Protein AF-0000000078524308 (afdb_homodimer)

Radius of gyration: 32.0 Å; Cα contacts (8 Å, |Δi|>4): 1973; chains: 2; bounding box: 71×102×77 Å

Solvent-accessible surface area (backbone atoms only — not comparable to full-atom values): 57549 Å² total; per-residue (Å²): 108,64,69,56,49,50,50,46,50,53,51,51,53,24,68,70,38,77,63,37,32,48,58,65,39,44,58,59,70,50,85,84,79,47,94,60,36,28,92,54,53,78,66,22,16,55,80,56,39,58,54,50,76,90,55,29,72,50,44,40,65,49,36,21,30,44,34,30,25,58,26,46,26,65,67,42,23,27,50,25,9,21,48,36,57,74,34,41,43,66,67,50,45,48,52,26,34,48,52,40,23,51,53,50,20,52,49,44,48,59,50,28,37,62,18,11,54,48,13,24,31,33,52,55,51,43,18,71,43,24,5,58,57,34,21,46,56,56,33,46,54,52,30,51,55,25,39,48,48,37,14,38,46,44,47,54,26,8,46,17,45,41,50,32,47,30,50,75,51,39,67,67,46,75,63,50,77,65,83,53,56,78,83,70,62,53,49,40,62,56,50,51,22,34,50,50,46,51,58,67,52,49,70,61,33,72,55,60,75,86,71,45,59,63,59,29,51,51,38,43,54,49,24,51,51,36,53,50,52,49,37,51,51,39,29,60,74,37,72,39,71,49,73,67,75,62,18,61,87,77,68,62,69,69,61,42,50,52,50,35,34,38,41,33,32,44,59,44,32,74,47,45,65,54,54,56,44,37,13,58,59,31,15,22,25,74,40,46,73,36,51,59,34,33,26,53,17,33,47,62,29,39,35,51,33,25,45,48,19,34,50,38,19,29,6,37,23,70,59,71,71,46,58,43,33,44,66,53,61,43,50,49,50,46,48,73,75,45,73,43,74,69,46,33,51,51,46,31,50,39,28,47,36,50,25,48,28,30,52,55,42,37,46,64,62,15,28,46,51,26,1,44,25,40,17,53,69,34,36,45,52,27,44,42,51,57,20,15,47,50,39,60,59,48,22,65,73,57,50,33,63,77,58,52,79,43,50,65,40,40,49,47,57,36,51,62,52,38,43,68,48,39,19,53,45,28,34,49,38,41,36,38,64,60,68,34,25,52,39,54,48,52,72,41,70,36,39,89,43,90,74,30,43,29,11,65,61,91,19,29,25,63,52,41,50,51,16,41,51,52,22,30,64,68,27,50,57,8,51,55,16,68,80,37,74,80,74,40,59,70,66,30,39,52,38,34,29,38,23,56,63,50,17,23,51,45,7,29,50,44,29,49,51,39,37,68,76,53,65,71,57,59,45,41,75,91,48,58,85,55,79,71,49,76,38,56,35,60,84,42,47,22,54,57,66,85,48,91,77,70,58,76,93,42,41,54,38,40,66,64,63,41,72,71,66,57,68,80,81,75,50,62,68,49,60,62,48,48,60,54,49,72,70,98,107,64,68,57,49,50,51,46,50,52,50,51,52,24,69,69,39,76,64,37,32,48,59,66,39,43,57,59,71,50,84,84,77,48,94,60,37,27,93,53,52,75,67,22,17,56,81,56,38,58,53,50,77,88,54,30,70,51,44,39,64,48,36,21,30,42,35,30,26,58,29,46,26,66,67,42,25,27,49,25,8,20,47,35,57,74,34,41,41,67,67,51,46,48,51,26,33,48,52,41,23,51,54,50,20,52,49,45,50,59,51,27,39,61,18,10,54,48,13,26,31,34,52,56,50,41,18,72,43,23,5,57,58,34,20,46,55,59,33,47,54,51,30,51,54,26,38,49,46,39,14,38,46,45,46,53,26,7,46,18,43,40,49,32,46,31,50,75,50,39,66,68,46,77,62,50,77,66,84,53,57,80,84,70,62,56,48,42,62,54,49,50,22,33,49,50,46,51,60,67,50,48,70,59,33,71,56,62,75,86,70,45,60,61,58,28,50,51,37,43,55,49,25,51,51,35,53,51,52,50,36,52,50,39,28,62,76,37,72,38,70,50,74,67,74,62,19,61,87,78,67,63,69,69,60,43,52,52,51,35,35,38,40,32,32,45,59,43,32,75,47,45,64,55,53,58,45,37,13,57,59,33,15,23,26,75,39,45,74,35,50,59,36,33,26,53,17,32,47,62,30,38,36,51,32,26,44,49,19,34,50,37,20,28,6,35,24,72,60,72,70,45,59,43,33,44,66,52,61,43,51,48,50,46,47,72,74,46,72,44,72,68,47,33,49,52,47,31,52,39,28,48,37,51,25,50,28,32,51,56,42,35,45,63,60,14,28,48,51,26,2,43,26,40,18,54,70,34,35,46,53,28,44,42,51,57,21,15,45,49,40,61,59,48,22,65,74,57,50,33,65,77,57,53,80,44,51,66,39,40,48,46,57,35,51,62,52,38,43,68,49,39,19,52,46,28,33,48,34,42,38,38,62,60,68,33,24,52,39,54,48,53,72,41,69,35,39,87,43,90,71,30,42,26,12,65,61,92,18,28,26,64,51,40,52,51,15,40,51,51,20,30,63,68,26,50,58,7,50,54,16,68,78,38,74,79,75,39,59,70,65,31,38,52,38,35,29,38,24,55,64,51,17,22,51,44,7,28,50,45,30,49,51,39,36,68,76,54,64,72,56,59,44,41,75,90,50,57,84,53,79,72,48,77,39,56,36,60,83,42,45,21,55,58,66,84,46,91,77,70,59,76,94,42,40,53,39,40,66,65,63,41,71,70,64,57,67,82,80,76,50,61,70,50,58,62,48,49,58,54,49,73,70,98

Nearest PDB structures (foldseek):
  4d1c-assembly1_A  TM=8.466E-01  e=1.097E-14  Microbacterium maritypicum
  3gi9-assembly1_C  TM=5.622E-01  e=1.984E-05  Methanocaldococcus jannaschii
  4dji-assembly3_A  TM=5.104E-01  e=4.255E-05  Escherichia coli K-12
  7nf6-assembly1_B  TM=5.155E-01  e=8.264E-04  Ovis aries
  6li9-assembly1_B  TM=4.811E-01  e=6.976E-04  Homo sapiens

InterPro domains:
  IPR001248 Purine-cytosine permease [PF02133] (51-502)
  IPR045225 Uracil/uridine/allantoin permease [PTHR30618] (36-526)

Secondary structure (DSSP, 8-state):
-HHHHHHHHHHHHHTSSHHHHHHHH-----TTT-TTB-SSGGG-BTTTSPPPGGG--B-HHHHHHHHHHHHSSHHHHHHHHHHHHTT--HHHHHHHHHHHHHHHHHHHHHHHHHHHHHT--HHHHTHHHH-TTHHHHHHHHHHHHHHHHHHHHHHHHHHHHHHHHHHHHTHHHHTPPP-S-GGGSS-HHHHHHHHHHHHHHGGGGGS-GGG-HHHHHHHHHHHHHHHHHHHHHHHHHTTS--TTTTS-TT--THHHHHHHHHHHHHHHHTTHHHHHTHHHHHTTBSSGGGGTHHHHHHHHHHHHHHHHHHHHHHHHHHHHSS--SSHHHHHHHHHHH--SHHHHHHHHHHHHHHHHHHHHHIIIIIIHHHHHHHHHH-TTT--HHHHHHHHHHHHHHT-GGGT-SSHHHHHHHHHHHHHHHHHHHHHHHHIIIIISTT---GGGGG--STTSTTTTBTTB-HHHHHHHHHHHHHHHHHHHHHHSTTSS-HHHHHHHHTHHHHHHHHHHHHHHHHHHHSPPP-S-GGGTTS--STTTTGGGTT--TTSS---GGGHHHHHS-------TTTSHHHHHHHHHHTT-/-HHHHHHHHHHHHHTSSHHHHHHHH-----TTT-TTB-SSGGG-BTTTSPPPGGG--B-HHHHHHHHHHHHSSHHHHHHHHHHHHTT--HHHHHHHHHHHHHHHHHHHHHHHHHHHHHT--HHHHTHHHH-TTHHHHHHHHHHHHHHHHHHHHHHHHHHHHHHHHHHHHTHHHHTPPP-S-GGGSS-HHHHHHHHHHHHHHGGGGGS-GGG-HHHHHHHHHHHHHHHHHHHHHHHHHTTS--TTTTS-TT--THHHHHHHHHHHHHHHHTTHHHHHTHHHHHTTBSSGGGGTHHHHHHHHHHHHHHHHHHHHHHHHHHHHSS--SSHHHHHHHHHHH--SHHHHHHHHHHHHHHHHHHHHHHIIIIIHHHHHHHHHH-TTT--HHHHHHHHHHHHHHT-GGGT-SSHHHHHHHHHHHHHHHHHHHHHHHHIIIIISTT---GGGGG--STTSTTTTBTTB-HHHHHHHHHHHHHHHHHHHHHHSTTSS-HHHHHHHHTHHHHHHHHHHHHHHHHHHHSPPP-S-GGGTTS--STTGGGGGTT--TTSS---GGGHHHHHS-------TTTSHHHHHHHHHHTT-

Sequence (1168 aa):
MSTVRQRFTVIKQAFSSPRALLESARIENNRETQDEAGLFGSWSNKDLDPSPPSQRVWTPWSFFAFQFSIAFSPTTYNVGASLYATGLNWWTILIASFIVSFLVGGLLWLNSRGAALYHLGYPTYVRLSAGIYGSLVFIFLRGVVAILYMGIQSLYASYFVNVMLRCVFGHNWTELPNYLPESAGITSGKMISFLIIWLLQFPFAFVHPSKMSTVFMVKSVIAPIGLIATMIWTVVSSHGVDFQGLGPSNVSGAVLGWSFMKAINSIVSNVIPPLVNSPDLTRYAKCPRDTLPLPIGIILSKPLVVFLGMVITAAGYKQFGEAYWNMWDLYSSILDHYWGPGTRTVVFLGAGIQAFATIATNLTSNSIPVGCDLAGLFPRYITIVRGQVLCFLLAWVVVPWKLTYSASSFLTFLNSYLCFMCPIVAMMIVDYWIARKGNIHVPSLYNAKPGTPYFYTGGFNLRAFAAWFGAIALVIPGVSGALNPGSVADAAVKIYNMGFLISTAFAALVYYICCRIWPVQIYPTELRAKDASWEAMRYTEGFFPEDEIVPDYLQETVIEGITVKPSKGSLEEETMDMQKEAMFMSTVRQRFTVIKQAFSSPRALLESARIENNRETQDEAGLFGSWSNKDLDPSPPSQRVWTPWSFFAFQFSIAFSPTTYNVGASLYATGLNWWTILIASFIVSFLVGGLLWLNSRGAALYHLGYPTYVRLSAGIYGSLVFIFLRGVVAILYMGIQSLYASYFVNVMLRCVFGHNWTELPNYLPESAGITSGKMISFLIIWLLQFPFAFVHPSKMSTVFMVKSVIAPIGLIATMIWTVVSSHGVDFQGLGPSNVSGAVLGWSFMKAINSIVSNVIPPLVNSPDLTRYAKCPRDTLPLPIGIILSKPLVVFLGMVITAAGYKQFGEAYWNMWDLYSSILDHYWGPGTRTVVFLGAGIQAFATIATNLTSNSIPVGCDLAGLFPRYITIVRGQVLCFLLAWVVVPWKLTYSASSFLTFLNSYLCFMCPIVAMMIVDYWIARKGNIHVPSLYNAKPGTPYFYTGGFNLRAFAAWFGAIALVIPGVSGALNPGSVADAAVKIYNMGFLISTAFAALVYYICCRIWPVQIYPTELRAKDASWEAMRYTEGFFPEDEIVPDYLQETVIEGITVKPSKGSLEEETMDMQKEAMF

Foldseek 3Di:
DVVVVVVVVLVVQLPPDVVSVQVSLFDDQDPPDDPWHADQPQLGTPLQAFDDLVLLPQFLVLLLLQLLLLLLAQLLLLLLLLLLQVAAANVLLLVLLLVLLLVLLVLLLLLLALLLLLLGFLLLLLLLQWFLVRSLVLLVLLLVLLLLLLLQLLLQLLLLVLLLVCLVVPPVLVPPDFPDDVVLLDGPSSVVSSVVLLVVLLVVLQPDPSPLSVLSNVSSPLSVVLLVVLLVVLQVLLVHFDSPPRHDPDDDDPVNVLSSLLSNLLSNLSCLSCSSRVSSPSSSHPHSVSNSSNSVSSSPRSSVSSSSSSRSQRSLCSRVVHRDSGVSVVLVVQCVVPPDNVSSVSSSSSSVSNSSSSSSSSVPRRLQSQLVSVCSNRVRRGHSSNSSSVSSVCSVVSSNSVQPVGSLSSSLSSLQSLLQRLLSSLSSSLSCCPQQLNAAQSSLSSDCDPQGQSCPPVRTDVQLVVLNVVSCVQQVQLSVCSVPPPPGDPVNVSSSSNSNVRSSVSSNVSSNVVCVVPGGQRGGPVCSPDDSHRNPCSQQSNDAPPDPDRDPVRCCCHVVVPSPQPDPPDPPVPVVVVVVVVVD/DVVVVVVVVLVVQLVPDVVSVQVSLFFDQDPPDDPWHAQQPQLGTPLQAADDLVLLPQFLVLLLLQLLLLLLAQLLLLLLLLLLQVAAANVLLLVLLLVLLLVLLVLLLLLLALLLLLLGFLLLLLLLQWFLVRSLVLLVLLLVLLLLLLLQLLLQLLLLVLLLVCLVVPPVLVPPDFPDDVVLLDGPSSVVSSVVLLVVLLVVLQPAPSPLSVLSNVSSPLSVVLLVVLLVVLQVLLVHFDSPPRHDPDDDDPVSVLSSLLSNLLSNLSCLSCSSRVSSPSSSHPHSVSNSSNSVSSSPRSSVSSSSSNRSQRSLCSRVVHRDSGVSVSLVVQCVVPPDNVSSVSSSSSSVSNSSSSSSSSVNRRLQSQLVSVCSNRVRRGHSSNSSSVSSVCSVVSSNSVQPVGSLSSSLSSLQSLLQRLLSSLSSSLSCCPQQLNAAQSSLSSDCDPQGQSCPPVRTDVQQVVLNVVSCVQQVLLSVCSVPPPPGDPVNVSSSSNSNVRSSVSSNVSSNVVCVVPGGQRGGPVCSPDDRHRNPCSQQSNDAPPDPDHDPVRCCCHVVVPSPPPDPPDPPVPVVVVVVVVVD

pLDDT: mean 84.39, std 14.69, range [25.78, 97.62]

Organism: Penicillium expansum (NCBI:txid27334)

Structure (mmCIF, N/CA/C/O backbone):
data_AF-0000000078524308-model_v1
#
loop_
_entity.id
_entity.type
_entity.pdbx_description
1 polymer 'Permease, cytosine/purine, uracil, thiamine, allantoin'
#
loop_
_atom_site.group_PDB
_atom_site.id
_atom_site.type_symbol
_atom_site.label_atom_id
_atom_site.label_alt_id
_atom_site.label_comp_id
_atom_site.label_asym_id
_atom_site.label_entity_id
_atom_site.label_seq_id
_atom_site.pdbx_PDB_ins_code
_atom_site.Cartn_x
_atom_site.Cartn_y
_atom_site.Cartn_z
_atom_site.occupancy
_atom_site.B_iso_or_equiv
_atom_site.auth_seq_id
_atom_site.auth_comp_id
_atom_site.auth_asym_id
_atom_site.auth_atom_id
_atom_site.pdbx_PDB_model_num
ATOM 1 N N . MET A 1 1 ? -18.031 -41.875 23.125 1 44.31 1 MET A N 1
ATOM 2 C CA . MET A 1 1 ? -17.234 -43.062 22.812 1 44.31 1 MET A CA 1
ATOM 3 C C . MET A 1 1 ? -17.797 -43.781 21.609 1 44.31 1 MET A C 1
ATOM 5 O O . MET A 1 1 ? -17.031 -44.312 20.781 1 44.31 1 MET A O 1
ATOM 9 N N . SER A 1 2 ? -19.047 -43.75 21.516 1 53.62 2 SER A N 1
ATOM 10 C CA . SER A 1 2 ? -19.703 -44.469 20.438 1 53.62 2 SER A CA 1
ATOM 11 C C . SER A 1 2 ? -19.516 -43.75 19.094 1 53.62 2 SER A C 1
ATOM 13 O O . SER A 1 2 ? -19.266 -44.406 18.078 1 53.62 2 SER A O 1
ATOM 15 N N . THR A 1 3 ? -19.578 -42.438 19.188 1 55.41 3 THR A N 1
ATOM 16 C CA . THR A 1 3 ? -19.438 -41.688 17.953 1 55.41 3 THR A CA 1
ATOM 17 C C . THR A 1 3 ? -18 -41.75 17.438 1 55.41 3 THR A C 1
ATOM 19 O O . THR A 1 3 ? -17.781 -41.844 16.234 1 55.41 3 THR A O 1
ATOM 22 N N . VAL A 1 4 ? -17.156 -41.844 18.391 1 52.91 4 VAL A N 1
ATOM 23 C CA . VAL A 1 4 ? -15.75 -42 18.016 1 52.91 4 VAL A CA 1
ATOM 24 C C . VAL A 1 4 ? -15.492 -43.375 17.469 1 52.91 4 VAL A C 1
ATOM 26 O O . VAL A 1 4 ? -14.773 -43.562 16.484 1 52.91 4 VAL A O 1
ATOM 29 N N . ARG A 1 5 ? -16.094 -44.438 18.078 1 51.81 5 ARG A N 1
ATOM 30 C CA . ARG A 1 5 ? -15.914 -45.844 17.625 1 51.81 5 ARG A CA 1
ATOM 31 C C . ARG A 1 5 ? -16.531 -46.031 16.25 1 51.81 5 ARG A C 1
ATOM 33 O O . ARG A 1 5 ? -15.961 -46.75 15.414 1 51.81 5 ARG A O 1
ATOM 40 N N . GLN A 1 6 ? -17.594 -45.375 16.109 1 54.72 6 GLN A N 1
ATOM 41 C CA . GLN A 1 6 ? -18.234 -45.469 14.805 1 54.72 6 GLN A CA 1
ATOM 42 C C . GLN A 1 6 ? -17.391 -44.812 13.719 1 54.72 6 GLN A C 1
ATOM 44 O O . GLN A 1 6 ? -17.266 -45.344 12.617 1 54.72 6 GLN A O 1
ATOM 49 N N . ARG A 1 7 ? -16.828 -43.75 14.133 1 55.97 7 ARG A N 1
ATOM 50 C CA . ARG A 1 7 ? -15.961 -43.094 13.172 1 55.97 7 ARG A CA 1
ATOM 51 C C . ARG A 1 7 ? -14.719 -43.938 12.891 1 55.97 7 ARG A C 1
ATOM 53 O O . ARG A 1 7 ? -14.242 -44 11.758 1 55.97 7 ARG A O 1
ATOM 60 N N . PHE A 1 8 ? -14.344 -44.594 13.938 1 55.66 8 PHE A N 1
ATOM 61 C CA . PHE A 1 8 ? -13.164 -45.438 13.789 1 55.66 8 PHE A CA 1
ATOM 62 C C . PHE A 1 8 ? -13.469 -46.656 12.922 1 55.66 8 PHE A C 1
ATOM 64 O O . PHE A 1 8 ? -12.625 -47.094 12.141 1 55.66 8 PHE A O 1
ATOM 71 N N . THR A 1 9 ? -14.555 -47.25 13.086 1 56.03 9 THR A N 1
ATOM 72 C CA . THR A 1 9 ? -14.938 -48.406 12.281 1 56.03 9 THR A CA 1
ATOM 73 C C . THR A 1 9 ? -15.094 -48 10.812 1 56.03 9 THR A C 1
ATOM 75 O O . THR A 1 9 ? -14.695 -48.75 9.914 1 56.03 9 THR A O 1
ATOM 78 N N . VAL A 1 10 ? -15.648 -46.875 10.688 1 57.78 10 VAL A N 1
ATOM 79 C CA . VAL A 1 10 ? -15.805 -46.375 9.32 1 57.78 10 VAL A CA 1
ATOM 80 C C . VAL A 1 10 ? -14.43 -46.125 8.703 1 57.78 10 VAL A C 1
ATOM 82 O O . VAL A 1 10 ? -14.195 -46.438 7.539 1 57.78 10 VAL A O 1
ATOM 85 N N . ILE A 1 11 ? -13.555 -45.688 9.523 1 57.31 11 ILE A N 1
ATOM 86 C CA . ILE A 1 11 ? -12.195 -45.406 9.062 1 57.31 11 ILE A CA 1
ATOM 87 C C . ILE A 1 11 ? -11.484 -46.719 8.758 1 57.31 11 ILE A C 1
ATOM 89 O O . ILE A 1 11 ? -10.789 -46.844 7.746 1 57.31 11 ILE A O 1
ATOM 93 N N . LYS A 1 12 ? -11.656 -47.75 9.586 1 57.28 12 LYS A N 1
ATOM 94 C CA . LYS A 1 12 ? -11.039 -49.062 9.391 1 57.28 12 LYS A CA 1
ATOM 95 C C . LYS A 1 12 ? -11.57 -49.75 8.133 1 57.28 12 LYS A C 1
ATOM 97 O O . LYS A 1 12 ? -10.82 -50.375 7.402 1 57.28 12 LYS A O 1
ATOM 102 N N . GLN A 1 13 ? -12.836 -49.625 8.031 1 58.09 13 GLN A N 1
ATOM 103 C CA . GLN A 1 13 ? -13.438 -50.219 6.848 1 58.09 13 GLN A CA 1
ATOM 104 C C . GLN A 1 13 ? -12.977 -49.5 5.578 1 58.09 13 GLN A C 1
ATOM 106 O O . GLN A 1 13 ? -12.789 -50.125 4.535 1 58.09 13 GLN A O 1
ATOM 111 N N . ALA A 1 14 ? -12.773 -48.219 5.727 1 60.75 14 ALA A N 1
ATOM 112 C CA . ALA A 1 14 ? -12.32 -47.406 4.582 1 60.75 14 ALA A CA 1
ATOM 113 C C . ALA A 1 14 ? -10.906 -47.812 4.168 1 60.75 14 ALA A C 1
ATOM 115 O O . ALA A 1 14 ? -10.562 -47.75 2.984 1 60.75 14 ALA A O 1
ATOM 116 N N . PHE A 1 15 ? -10.156 -48.375 5.141 1 60.34 15 PHE A N 1
ATOM 117 C CA . PHE A 1 15 ? -8.773 -48.719 4.844 1 60.34 15 PHE A CA 1
ATOM 118 C C . PHE A 1 15 ? -8.617 -50.219 4.594 1 60.34 15 PHE A C 1
ATOM 120 O O . PHE A 1 15 ? -7.504 -50.75 4.59 1 60.34 15 PHE A O 1
ATOM 127 N N . SER A 1 16 ? -9.664 -51 4.516 1 58.53 16 SER A N 1
ATOM 128 C CA . SER A 1 16 ? -9.609 -52.438 4.32 1 58.53 16 SER A CA 1
ATOM 129 C C . SER A 1 16 ? -9.211 -52.781 2.891 1 58.53 16 SER A C 1
ATOM 131 O O . SER A 1 16 ? -8.531 -53.781 2.662 1 58.53 16 SER A O 1
ATOM 133 N N . SER A 1 17 ? -9.648 -52.094 1.844 1 63.44 17 SER A N 1
ATOM 134 C CA . SER A 1 17 ? -9.297 -52.281 0.439 1 63.44 17 SER A CA 1
ATOM 135 C C . SER A 1 17 ? -9.242 -50.938 -0.299 1 63.44 17 SER A C 1
ATOM 137 O O . SER A 1 17 ? -9.867 -49.969 0.121 1 63.44 17 SER A O 1
ATOM 139 N N . PRO A 1 18 ? -8.258 -50.875 -1.189 1 65.94 18 PRO A N 1
ATOM 140 C CA . PRO A 1 18 ? -8.219 -49.656 -1.971 1 65.94 18 PRO A CA 1
ATOM 141 C C . PRO A 1 18 ? -9.594 -49.25 -2.52 1 65.94 18 PRO A C 1
ATOM 143 O O . PRO A 1 18 ? -9.922 -48.062 -2.578 1 65.94 18 PRO A O 1
ATOM 146 N N . ARG A 1 19 ? -10.352 -50.219 -2.906 1 65.31 19 ARG A N 1
ATOM 147 C CA . ARG A 1 19 ? -11.688 -49.938 -3.412 1 65.31 19 ARG A CA 1
ATOM 148 C C . ARG A 1 19 ? -12.594 -49.406 -2.311 1 65.31 19 ARG A C 1
ATOM 150 O O . ARG A 1 19 ? -13.391 -48.5 -2.543 1 65.31 19 ARG A O 1
ATOM 157 N N . ALA A 1 20 ? -12.438 -49.938 -1.244 1 62.75 20 ALA A N 1
ATOM 158 C CA . ALA A 1 20 ? -13.258 -49.5 -0.117 1 62.75 20 ALA A CA 1
ATOM 159 C C . ALA A 1 20 ? -12.914 -48.062 0.283 1 62.75 20 ALA A C 1
ATOM 161 O O . ALA A 1 20 ? -13.805 -47.312 0.638 1 62.75 20 ALA A O 1
ATOM 162 N N . LEU A 1 21 ? -11.656 -47.844 0.189 1 60.88 21 LEU A N 1
ATOM 163 C CA . LEU A 1 21 ? -11.234 -46.469 0.48 1 60.88 21 LEU A CA 1
ATOM 164 C C . LEU A 1 21 ? -11.82 -45.5 -0.529 1 60.88 21 LEU A C 1
ATOM 166 O O . LEU A 1 21 ? -12.281 -44.406 -0.156 1 60.88 21 LEU A O 1
ATOM 170 N N . LEU A 1 22 ? -11.789 -46 -1.659 1 66.31 22 LEU A N 1
ATOM 171 C CA . LEU A 1 22 ? -12.344 -45.188 -2.717 1 66.31 22 LEU A CA 1
ATOM 172 C C . LEU A 1 22 ? -13.852 -45 -2.553 1 66.31 22 LEU A C 1
ATOM 174 O O . LEU A 1 22 ? -14.391 -43.938 -2.766 1 66.31 22 LEU A O 1
ATOM 178 N N . GLU A 1 23 ? -14.516 -46.062 -2.281 1 67.12 23 GLU A N 1
ATOM 179 C CA . GLU A 1 23 ? -15.961 -46.031 -2.131 1 67.12 23 GLU A CA 1
ATOM 180 C C . GLU A 1 23 ? -16.359 -45.188 -0.921 1 67.12 23 GLU A C 1
ATOM 182 O O . GLU A 1 23 ? -17.375 -44.469 -0.954 1 67.12 23 GLU A O 1
ATOM 187 N N . SER A 1 24 ? -15.539 -45.25 0.019 1 64.06 24 SER A N 1
ATOM 188 C CA . SER A 1 24 ? -15.828 -44.469 1.208 1 64.06 24 SER A CA 1
ATOM 189 C C . SER A 1 24 ? -15.578 -42.969 0.952 1 64.06 24 SER A C 1
ATOM 191 O O . SER A 1 24 ? -16.203 -42.125 1.589 1 64.06 24 SER A O 1
ATOM 193 N N . ALA A 1 25 ? -14.781 -42.812 0.003 1 64.75 25 ALA A N 1
ATOM 194 C CA . ALA A 1 25 ? -14.438 -41.406 -0.309 1 64.75 25 ALA A CA 1
ATOM 195 C C . ALA A 1 25 ? -15.406 -40.844 -1.339 1 64.75 25 ALA A C 1
ATOM 197 O O . ALA A 1 25 ? -15.438 -39.625 -1.551 1 64.75 25 ALA A O 1
ATOM 198 N N . ARG A 1 26 ? -16.25 -41.719 -1.882 1 68.31 26 ARG A N 1
ATOM 199 C CA . ARG A 1 26 ? -17.141 -41.281 -2.961 1 68.31 26 ARG A CA 1
ATOM 200 C C . ARG A 1 26 ? -18.203 -40.312 -2.449 1 68.31 26 ARG A C 1
ATOM 202 O O . ARG A 1 26 ? -18.812 -40.562 -1.408 1 68.31 26 ARG A O 1
ATOM 209 N N . ILE A 1 27 ? -18.25 -39.188 -3.082 1 62.66 27 ILE A N 1
ATOM 210 C CA . ILE A 1 27 ? -19.281 -38.188 -2.773 1 62.66 27 ILE A CA 1
ATOM 211 C C . ILE A 1 27 ? -20.609 -38.594 -3.41 1 62.66 27 ILE A C 1
ATOM 213 O O . ILE A 1 27 ? -20.688 -38.781 -4.629 1 62.66 27 ILE A O 1
ATOM 217 N N . GLU A 1 28 ? -21.594 -39.156 -2.721 1 56.28 28 GLU A N 1
ATOM 218 C CA . GLU A 1 28 ? -22.859 -39.594 -3.268 1 56.28 28 GLU A CA 1
ATOM 219 C C . GLU A 1 28 ? -23.719 -38.406 -3.713 1 56.28 28 GLU A C 1
ATOM 221 O O . GLU A 1 28 ? -23.891 -37.469 -2.967 1 56.28 28 GLU A O 1
ATOM 226 N N . ASN A 1 29 ? -23.906 -38.25 -5.008 1 54.44 29 ASN A N 1
ATOM 227 C CA . ASN A 1 29 ? -24.703 -37.188 -5.613 1 54.44 29 ASN A CA 1
ATOM 228 C C . ASN A 1 29 ? -26.188 -37.375 -5.332 1 54.44 29 ASN A C 1
ATOM 230 O O . ASN A 1 29 ? -27.016 -37.281 -6.242 1 54.44 29 ASN A O 1
ATOM 234 N N . ASN A 1 30 ? -26.781 -38 -4.43 1 44.12 30 ASN A N 1
ATOM 235 C CA . ASN A 1 30 ? -28.219 -37.969 -4.16 1 44.12 30 ASN A CA 1
ATOM 236 C C . ASN A 1 30 ? -28.625 -36.688 -3.439 1 44.12 30 ASN A C 1
ATOM 238 O O . ASN A 1 30 ? -28.031 -36.312 -2.426 1 44.12 30 ASN A O 1
ATOM 242 N N . ARG A 1 31 ? -29.531 -35.938 -4.078 1 50 31 ARG A N 1
ATOM 243 C CA . ARG A 1 31 ? -30.062 -34.625 -3.645 1 50 31 ARG A CA 1
ATOM 244 C C . ARG A 1 31 ? -30.469 -34.688 -2.176 1 50 31 ARG A C 1
ATOM 246 O O . ARG A 1 31 ? -30.531 -33.656 -1.508 1 50 31 ARG A O 1
ATOM 253 N N . GLU A 1 32 ? -31.25 -35.625 -1.872 1 43.62 32 GLU A N 1
ATOM 254 C CA . GLU A 1 32 ? -32 -35.594 -0.615 1 43.62 32 GLU A CA 1
ATOM 255 C C . GLU A 1 32 ? -31.047 -35.531 0.581 1 43.62 32 GLU A C 1
ATOM 257 O O . GLU A 1 32 ? -31.406 -35.031 1.641 1 43.62 32 GLU A O 1
ATOM 262 N N . THR A 1 33 ? -30.156 -36.406 0.646 1 44.72 33 THR A N 1
ATOM 263 C CA . THR A 1 33 ? -29.5 -36.562 1.941 1 44.72 33 THR A CA 1
ATOM 264 C C . THR A 1 33 ? -28.25 -35.719 2.01 1 44.72 33 THR A C 1
ATOM 266 O O . THR A 1 33 ? -27.75 -35.406 3.1 1 44.72 33 THR A O 1
ATOM 269 N N . GLN A 1 34 ? -27.062 -35.719 1.076 1 51.25 34 GLN A N 1
ATOM 270 C CA . GLN A 1 34 ? -25.703 -35.469 1.509 1 51.25 34 GLN A CA 1
ATOM 271 C C . GLN A 1 34 ? -25.234 -34.062 1.108 1 51.25 34 GLN A C 1
ATOM 273 O O . GLN A 1 34 ? -25.438 -33.656 -0.034 1 51.25 34 GLN A O 1
ATOM 278 N N . ASP A 1 35 ? -24.828 -33.25 2.105 1 57.62 35 ASP A N 1
ATOM 279 C CA . ASP A 1 35 ? -24.297 -31.922 2.338 1 57.62 35 ASP A CA 1
ATOM 280 C C . ASP A 1 35 ? -23.188 -31.578 1.342 1 57.62 35 ASP A C 1
ATOM 282 O O . ASP A 1 35 ? -22.938 -30.406 1.052 1 57.62 35 ASP A O 1
ATOM 286 N N . GLU A 1 36 ? -22.656 -32.625 0.576 1 65.06 36 GLU A N 1
ATOM 287 C CA . GLU A 1 36 ? -21.484 -32.312 -0.226 1 65.06 36 GLU A CA 1
ATOM 288 C C . GLU A 1 36 ? -21.766 -32.469 -1.716 1 65.06 36 GLU A C 1
ATOM 290 O O . GLU A 1 36 ? -20.906 -32.188 -2.553 1 65.06 36 GLU A O 1
ATOM 295 N N . ALA A 1 37 ? -23 -32.781 -2.207 1 70.25 37 ALA A N 1
ATOM 296 C CA . ALA A 1 37 ? -23.328 -33.031 -3.607 1 70.25 37 ALA A CA 1
ATOM 297 C C . ALA A 1 37 ? -23.5 -31.734 -4.375 1 70.25 37 ALA A C 1
ATOM 299 O O . ALA A 1 37 ? -23.906 -30.719 -3.801 1 70.25 37 ALA A O 1
ATOM 300 N N . GLY A 1 38 ? -23.094 -31.812 -5.734 1 78.88 38 GLY A N 1
ATOM 301 C CA . GLY A 1 38 ? -23.25 -30.656 -6.605 1 78.88 38 GLY A CA 1
ATOM 302 C C . GLY A 1 38 ? -24.609 -30.594 -7.266 1 78.88 38 GLY A C 1
ATOM 303 O O . GLY A 1 38 ? -25.406 -31.531 -7.141 1 78.88 38 GLY A O 1
ATOM 304 N N . LEU A 1 39 ? -24.953 -29.516 -7.883 1 79.12 39 LEU A N 1
ATOM 305 C CA . LEU A 1 39 ? -26.25 -29.25 -8.484 1 79.12 39 LEU A CA 1
ATOM 306 C C . LEU A 1 39 ? -26.328 -29.812 -9.898 1 79.12 39 LEU A C 1
ATOM 308 O O . LEU A 1 39 ? -27.406 -30.078 -10.414 1 79.12 39 LEU A O 1
ATOM 312 N N . PHE A 1 40 ? -25.141 -30.047 -10.531 1 84.56 40 PHE A N 1
ATOM 313 C CA . PHE A 1 40 ? -25.156 -30.234 -11.977 1 84.56 40 PHE A CA 1
ATOM 314 C C . PHE A 1 40 ? -24.672 -31.641 -12.344 1 84.56 40 PHE A C 1
ATOM 316 O O . PHE A 1 40 ? -24.078 -31.844 -13.406 1 84.56 40 PHE A O 1
ATOM 323 N N . GLY A 1 41 ? -24.719 -32.531 -11.461 1 80.69 41 GLY A N 1
ATOM 324 C CA . GLY A 1 41 ? -24.438 -33.906 -11.812 1 80.69 41 GLY A CA 1
ATOM 325 C C . GLY A 1 41 ? -23.031 -34.344 -11.438 1 80.69 41 GLY A C 1
ATOM 326 O O . GLY A 1 41 ? -22.5 -33.938 -10.398 1 80.69 41 GLY A O 1
ATOM 327 N N . SER A 1 42 ? -22.375 -35.125 -12.383 1 79 42 SER A N 1
ATOM 328 C CA . SER A 1 42 ? -21.141 -35.812 -12.039 1 79 42 SER A CA 1
ATOM 329 C C . SER A 1 42 ? -19.938 -34.875 -12.062 1 79 42 SER A C 1
ATOM 331 O O . SER A 1 42 ? -18.906 -35.125 -11.453 1 79 42 SER A O 1
ATOM 333 N N . TRP A 1 43 ? -20.062 -33.844 -12.727 1 84.69 43 TRP A N 1
ATOM 334 C CA . TRP A 1 43 ? -18.953 -32.906 -12.852 1 84.69 43 TRP A CA 1
ATOM 335 C C . TRP A 1 43 ? -19.078 -31.781 -11.859 1 84.69 43 TRP A C 1
ATOM 337 O O . TRP A 1 43 ? -18.375 -30.766 -11.969 1 84.69 43 TRP A O 1
ATOM 347 N N . SER A 1 44 ? -20.016 -32 -10.945 1 85.31 44 SER A N 1
ATOM 348 C CA . SER A 1 44 ? -20.297 -30.938 -9.992 1 85.31 44 SER A CA 1
ATOM 349 C C . SER A 1 44 ? -20.156 -31.438 -8.555 1 85.31 44 SER A C 1
ATOM 351 O O . SER A 1 44 ? -20.25 -32.656 -8.297 1 85.31 44 SER A O 1
ATOM 353 N N . ASN A 1 45 ? -19.734 -30.656 -7.734 1 83.56 45 ASN A N 1
ATOM 354 C CA . ASN A 1 45 ? -19.781 -30.812 -6.285 1 83.56 45 ASN A CA 1
ATOM 355 C C . ASN A 1 45 ? -19.984 -29.469 -5.59 1 83.56 45 ASN A C 1
ATOM 357 O O . ASN A 1 45 ? -19.984 -28.422 -6.238 1 83.56 45 ASN A O 1
ATOM 361 N N . LYS A 1 46 ? -20.172 -29.469 -4.332 1 81.69 46 LYS A N 1
ATOM 362 C CA . LYS A 1 46 ? -20.469 -28.25 -3.586 1 81.69 46 LYS A CA 1
ATOM 363 C C . LYS A 1 46 ? -19.375 -27.203 -3.771 1 81.69 46 LYS A C 1
ATOM 365 O O . LYS A 1 46 ? -19.656 -26 -3.787 1 81.69 46 LYS A O 1
ATOM 370 N N . ASP A 1 47 ? -18.219 -27.703 -4.023 1 84.81 47 ASP A N 1
ATOM 371 C CA . ASP A 1 47 ? -17.078 -26.781 -4.074 1 84.81 47 ASP A CA 1
ATOM 372 C C . ASP A 1 47 ? -16.797 -26.344 -5.508 1 84.81 47 ASP A C 1
ATOM 374 O O . ASP A 1 47 ? -16.094 -25.359 -5.734 1 84.81 47 ASP A O 1
ATOM 378 N N . LEU A 1 48 ? -17.391 -27.016 -6.484 1 87.5 48 LEU A N 1
ATOM 379 C CA . LEU A 1 48 ? -17.156 -26.688 -7.883 1 87.5 48 LEU A CA 1
ATOM 380 C C . LEU A 1 48 ? -18.281 -25.828 -8.43 1 87.5 48 LEU A C 1
ATOM 382 O O . LEU A 1 48 ? -18.141 -25.172 -9.469 1 87.5 48 LEU A O 1
ATOM 386 N N . ASP A 1 49 ? -19.375 -25.875 -7.703 1 90.56 49 ASP A N 1
ATOM 387 C CA . ASP A 1 49 ? -20.531 -25.062 -8.094 1 90.56 49 ASP A CA 1
ATOM 388 C C . ASP A 1 49 ? -20.281 -23.578 -7.824 1 90.56 49 ASP A C 1
ATOM 390 O O . ASP A 1 49 ? -19.375 -23.234 -7.066 1 90.56 49 ASP A O 1
ATOM 394 N N . PRO A 1 50 ? -21.016 -22.719 -8.578 1 92.12 50 PRO A N 1
ATOM 395 C CA . PRO A 1 50 ? -20.859 -21.297 -8.266 1 92.12 50 PRO A CA 1
ATOM 396 C C . PRO A 1 50 ? -21.078 -20.984 -6.785 1 92.12 50 PRO A C 1
ATOM 398 O O . PRO A 1 50 ? -21.969 -21.578 -6.152 1 92.12 50 PRO A O 1
ATOM 401 N N . SER A 1 51 ? -20.281 -20.172 -6.27 1 90.81 51 SER A N 1
ATOM 402 C CA . SER A 1 51 ? -20.344 -19.844 -4.848 1 90.81 51 SER A CA 1
ATOM 403 C C . SER A 1 51 ? -21.656 -19.141 -4.504 1 90.81 51 SER A C 1
ATOM 405 O O . SER A 1 51 ? -22.016 -18.125 -5.113 1 90.81 51 SER A O 1
ATOM 407 N N . PRO A 1 52 ? -22.328 -19.672 -3.559 1 90.19 52 PRO A N 1
ATOM 408 C CA . PRO A 1 52 ? -23.578 -19.031 -3.125 1 90.19 52 PRO A CA 1
ATOM 409 C C . PRO A 1 52 ? -23.328 -17.703 -2.391 1 90.19 52 PRO A C 1
ATOM 411 O O . PRO A 1 52 ? -22.219 -17.438 -1.946 1 90.19 52 PRO A O 1
ATOM 414 N N . PRO A 1 53 ? -24.328 -16.922 -2.293 1 88.94 53 PRO A N 1
ATOM 415 C CA . PRO A 1 53 ? -24.172 -15.609 -1.644 1 88.94 53 PRO A CA 1
ATOM 416 C C . PRO A 1 53 ? -23.641 -15.719 -0.216 1 88.94 53 PRO A C 1
ATOM 418 O O . PRO A 1 53 ? -22.953 -14.82 0.257 1 88.94 53 PRO A O 1
ATOM 421 N N . SER A 1 54 ? -23.859 -16.766 0.482 1 86.75 54 SER A N 1
ATOM 422 C CA . SER A 1 54 ? -23.422 -16.953 1.859 1 86.75 54 SER A CA 1
ATOM 423 C C . SER A 1 54 ? -21.891 -17.047 1.94 1 86.75 54 SER A C 1
ATOM 425 O O . SER A 1 54 ? -21.297 -16.75 2.98 1 86.75 54 SER A O 1
ATOM 427 N N . GLN A 1 55 ? -21.312 -17.469 0.841 1 87.5 55 GLN A N 1
ATOM 428 C CA . GLN A 1 55 ? -19.859 -17.641 0.821 1 87.5 55 GLN A CA 1
ATOM 429 C C . GLN A 1 55 ? -19.172 -16.422 0.219 1 87.5 55 GLN A C 1
ATOM 431 O O . GLN A 1 55 ? -17.938 -16.328 0.218 1 87.5 55 GLN A O 1
ATOM 436 N N . ARG A 1 56 ? -19.953 -15.461 -0.297 1 89.69 56 ARG A N 1
ATOM 437 C CA . ARG A 1 56 ? -19.406 -14.266 -0.939 1 89.69 56 ARG A CA 1
ATOM 438 C C . ARG A 1 56 ? -19.109 -13.18 0.089 1 89.69 56 ARG A C 1
ATOM 440 O O . ARG A 1 56 ? -19.703 -12.102 0.051 1 89.69 56 ARG A O 1
ATOM 447 N N . VAL A 1 57 ? -18.078 -13.422 0.913 1 85.88 57 VAL A N 1
ATOM 448 C CA . VAL A 1 57 ? -17.875 -12.617 2.111 1 85.88 57 VAL A CA 1
ATOM 449 C C . VAL A 1 57 ? -16.594 -11.789 1.972 1 85.88 57 VAL A C 1
ATOM 451 O O . VAL A 1 57 ? -16.266 -10.984 2.848 1 85.88 57 VAL A O 1
ATOM 454 N N . TRP A 1 58 ? -15.898 -12.023 0.888 1 85.56 58 TRP A N 1
ATOM 455 C CA . TRP A 1 58 ? -14.648 -11.281 0.745 1 85.56 58 TRP A CA 1
ATOM 456 C C . TRP A 1 58 ? -14.922 -9.828 0.355 1 85.56 58 TRP A C 1
ATOM 458 O O . TRP A 1 58 ? -15.742 -9.562 -0.521 1 85.56 58 TRP A O 1
ATOM 468 N N . THR A 1 59 ? -14.273 -8.906 1.083 1 83.56 59 THR A N 1
ATOM 469 C CA . THR A 1 59 ? -14.414 -7.473 0.854 1 83.56 59 THR A CA 1
ATOM 470 C C . THR A 1 59 ? -13.219 -6.926 0.083 1 83.56 59 THR A C 1
ATOM 472 O O . THR A 1 59 ? -12.211 -7.621 -0.092 1 83.56 59 THR A O 1
ATOM 475 N N . PRO A 1 60 ? -13.383 -5.727 -0.47 1 82.81 60 PRO A N 1
ATOM 476 C CA . PRO A 1 60 ? -12.234 -5.129 -1.15 1 82.81 60 PRO A CA 1
ATOM 477 C C . PRO A 1 60 ? -10.984 -5.094 -0.277 1 82.81 60 PRO A C 1
ATOM 479 O O . PRO A 1 60 ? -9.875 -5.312 -0.772 1 82.81 60 PRO A O 1
ATOM 482 N N . TRP A 1 61 ? -11.141 -4.918 0.978 1 81.62 61 TRP A N 1
ATOM 483 C CA . TRP A 1 61 ? -10 -4.883 1.89 1 81.62 61 TRP A CA 1
ATOM 484 C C . TRP A 1 61 ? -9.383 -6.27 2.037 1 81.62 61 TRP A C 1
ATOM 486 O O . TRP A 1 61 ? -8.164 -6.398 2.195 1 81.62 61 TRP A O 1
ATOM 496 N N . SER A 1 62 ? -10.227 -7.258 1.952 1 83.81 62 SER A N 1
ATOM 497 C CA . SER A 1 62 ? -9.719 -8.625 2.021 1 83.81 62 SER A CA 1
ATOM 498 C C . SER A 1 62 ? -8.844 -8.953 0.818 1 83.81 62 SER A C 1
ATOM 500 O O . SER A 1 62 ? -7.793 -9.586 0.961 1 83.81 62 SER A O 1
ATOM 502 N N . PHE A 1 63 ? -9.289 -8.492 -0.299 1 88.19 63 PHE A N 1
ATOM 503 C CA . PHE A 1 63 ? -8.539 -8.758 -1.519 1 88.19 63 PHE A CA 1
ATOM 504 C C . PHE A 1 63 ? -7.227 -7.988 -1.528 1 88.19 63 PHE A C 1
ATOM 506 O O . PHE A 1 63 ? -6.203 -8.5 -1.983 1 88.19 63 PHE A O 1
ATOM 513 N N . PHE A 1 64 ? -7.207 -6.789 -0.991 1 87.56 64 PHE A N 1
ATOM 514 C CA . PHE A 1 64 ? -5.977 -6.016 -0.875 1 87.56 64 PHE A CA 1
ATOM 515 C C . PHE A 1 64 ? -4.992 -6.699 0.067 1 87.56 64 PHE A C 1
ATOM 517 O O . PHE A 1 64 ? -3.82 -6.879 -0.271 1 87.56 64 PHE A O 1
ATOM 524 N N . ALA A 1 65 ? -5.547 -7.035 1.288 1 83.69 65 ALA A N 1
ATOM 525 C CA . ALA A 1 65 ? -4.703 -7.656 2.303 1 83.69 65 ALA A CA 1
ATOM 526 C C . ALA A 1 65 ? -4.109 -8.969 1.796 1 83.69 65 ALA A C 1
ATOM 528 O O . ALA A 1 65 ? -2.963 -9.297 2.107 1 83.69 65 ALA A O 1
ATOM 529 N N . PHE A 1 66 ? -4.859 -9.656 1.036 1 86.44 66 PHE A N 1
ATOM 530 C CA . PHE A 1 66 ? -4.398 -10.93 0.487 1 86.44 66 PHE A CA 1
ATOM 531 C C . PHE A 1 66 ? -3.207 -10.719 -0.439 1 86.44 66 PHE A C 1
ATOM 533 O O . PHE A 1 66 ? -2.148 -11.32 -0.24 1 86.44 66 PHE A O 1
ATOM 540 N N . GLN A 1 67 ? -3.4 -9.859 -1.418 1 88.88 67 GLN A N 1
ATOM 541 C CA . GLN A 1 67 ? -2.338 -9.656 -2.398 1 88.88 67 GLN A CA 1
ATOM 542 C C . GLN A 1 67 ? -1.125 -8.984 -1.763 1 88.88 67 GLN A C 1
ATOM 544 O O . GLN A 1 67 ? 0.017 -9.297 -2.105 1 88.88 67 GLN A O 1
ATOM 549 N N . PHE A 1 68 ? -1.32 -8.062 -0.857 1 88.19 68 PHE A N 1
ATOM 550 C CA . PHE A 1 68 ? -0.25 -7.367 -0.155 1 88.19 68 PHE A CA 1
ATOM 551 C C . PHE A 1 68 ? 0.564 -8.336 0.691 1 88.19 68 PHE A C 1
ATOM 553 O O . PHE A 1 68 ? 1.796 -8.289 0.688 1 88.19 68 PHE A O 1
ATOM 560 N N . SER A 1 69 ? -0.143 -9.203 1.351 1 87.56 69 SER A N 1
ATOM 561 C CA . SER A 1 69 ? 0.517 -10.141 2.256 1 87.56 69 SER A CA 1
ATOM 562 C C . SER A 1 69 ? 1.315 -11.188 1.485 1 87.56 69 SER A C 1
ATOM 564 O O . SER A 1 69 ? 2.359 -11.648 1.953 1 87.56 69 SER A O 1
ATOM 566 N N . ILE A 1 70 ? 0.841 -11.562 0.337 1 87.38 70 ILE A N 1
ATOM 567 C CA . ILE A 1 70 ? 1.513 -12.594 -0.445 1 87.38 70 ILE A CA 1
ATOM 568 C C . ILE A 1 70 ? 2.891 -12.094 -0.878 1 87.38 70 ILE A C 1
ATOM 570 O O . ILE A 1 70 ? 3.84 -12.883 -0.963 1 87.38 70 ILE A O 1
ATOM 574 N N . ALA A 1 71 ? 2.959 -10.852 -1.115 1 89.62 71 ALA A N 1
ATOM 575 C CA . ALA A 1 71 ? 4.238 -10.289 -1.549 1 89.62 71 ALA A CA 1
ATOM 576 C C . ALA A 1 71 ? 5.258 -10.32 -0.416 1 89.62 71 ALA A C 1
ATOM 578 O O . ALA A 1 71 ? 6.449 -10.539 -0.651 1 89.62 71 ALA A O 1
ATOM 579 N N . PHE A 1 72 ? 4.797 -10.086 0.82 1 91.62 72 PHE A N 1
ATOM 580 C CA . PHE A 1 72 ? 5.699 -10.117 1.967 1 91.62 72 PHE A CA 1
ATOM 581 C C . PHE A 1 72 ? 5.938 -11.555 2.426 1 91.62 72 PHE A C 1
ATOM 583 O O . PHE A 1 72 ? 5.434 -11.969 3.469 1 91.62 72 PHE A O 1
ATOM 590 N N . SER A 1 73 ? 6.633 -12.289 1.642 1 91.5 73 SER A N 1
ATOM 591 C CA . SER A 1 73 ? 7.004 -13.68 1.883 1 91.5 73 SER A CA 1
ATOM 592 C C . SER A 1 73 ? 8.492 -13.906 1.628 1 91.5 73 SER A C 1
ATOM 594 O O . SER A 1 73 ? 9.117 -13.164 0.867 1 91.5 73 SER A O 1
ATOM 596 N N . PRO A 1 74 ? 9.023 -14.883 2.303 1 92.81 74 PRO A N 1
ATOM 597 C CA . PRO A 1 74 ? 10.438 -15.195 2.082 1 92.81 74 PRO A CA 1
ATOM 598 C C . PRO A 1 74 ? 10.75 -15.523 0.623 1 92.81 74 PRO A C 1
ATOM 600 O O . PRO A 1 74 ? 11.852 -15.242 0.144 1 92.81 74 PRO A O 1
ATOM 603 N N . THR A 1 75 ? 9.781 -16.062 -0.032 1 91.62 75 THR A N 1
ATOM 604 C CA . THR A 1 75 ? 10.016 -16.406 -1.43 1 91.62 75 THR A CA 1
ATOM 605 C C . THR A 1 75 ? 10.211 -15.148 -2.273 1 91.62 75 THR A C 1
ATOM 607 O O . THR A 1 75 ? 11.086 -15.109 -3.145 1 91.62 75 THR A O 1
ATOM 610 N N . THR A 1 76 ? 9.391 -14.148 -2.082 1 92.44 76 THR A N 1
ATOM 611 C CA . THR A 1 76 ? 9.555 -12.883 -2.793 1 92.44 76 THR A CA 1
ATOM 612 C C . THR A 1 76 ? 10.875 -12.219 -2.426 1 92.44 76 THR A C 1
ATOM 614 O O . THR A 1 76 ? 11.562 -11.664 -3.291 1 92.44 76 THR A O 1
ATOM 617 N N . TYR A 1 77 ? 11.164 -12.25 -1.156 1 94.88 77 TYR A N 1
ATOM 618 C CA . TYR A 1 77 ? 12.453 -11.758 -0.694 1 94.88 77 TYR A CA 1
ATOM 619 C C . TYR A 1 77 ? 13.594 -12.461 -1.424 1 94.88 77 TYR A C 1
ATOM 621 O O . TYR A 1 77 ? 14.539 -11.812 -1.879 1 94.88 77 TYR A O 1
ATOM 629 N N . ASN A 1 78 ? 13.508 -13.766 -1.562 1 94.56 78 ASN A N 1
ATOM 630 C CA . ASN A 1 78 ? 14.555 -14.57 -2.184 1 94.56 78 ASN A CA 1
ATOM 631 C C . ASN A 1 78 ? 14.758 -14.188 -3.646 1 94.56 78 ASN A C 1
ATOM 633 O O . ASN A 1 78 ? 15.875 -14.281 -4.164 1 94.56 78 ASN A O 1
ATOM 637 N N . VAL A 1 79 ? 13.719 -13.781 -4.273 1 93.25 79 VAL A N 1
ATOM 638 C CA . VAL A 1 79 ? 13.836 -13.406 -5.676 1 93.25 79 VAL A CA 1
ATOM 639 C C . VAL A 1 79 ? 14.766 -12.203 -5.816 1 93.25 79 VAL A C 1
ATOM 641 O O . VAL A 1 79 ? 15.727 -12.242 -6.578 1 93.25 79 VAL A O 1
ATOM 644 N N . GLY A 1 80 ? 14.5 -11.219 -5.047 1 93.19 80 GLY A N 1
ATOM 645 C CA . GLY A 1 80 ? 15.344 -10.039 -5.09 1 93.19 80 GLY A CA 1
ATOM 646 C C . GLY A 1 80 ? 16.766 -10.312 -4.645 1 93.19 80 GLY A C 1
ATOM 647 O O . GLY A 1 80 ? 17.719 -9.867 -5.285 1 93.19 80 GLY A O 1
ATOM 648 N N . ALA A 1 81 ? 16.844 -11.055 -3.584 1 94.06 81 ALA A N 1
ATOM 649 C CA . ALA A 1 81 ? 18.156 -11.383 -3.016 1 94.06 81 ALA A CA 1
ATOM 650 C C . ALA A 1 81 ? 18.984 -12.227 -3.986 1 94.06 81 ALA A C 1
ATOM 652 O O . ALA A 1 81 ? 20.172 -11.992 -4.152 1 94.06 81 ALA A O 1
ATOM 653 N N . SER A 1 82 ? 18.312 -13.18 -4.637 1 92.12 82 SER A N 1
ATOM 654 C CA . SER A 1 82 ? 19.016 -14.078 -5.547 1 92.12 82 SER A CA 1
ATOM 655 C C . SER A 1 82 ? 19.469 -13.344 -6.805 1 92.12 82 SER A C 1
ATOM 657 O O . SER A 1 82 ? 20.562 -13.602 -7.316 1 92.12 82 SER A O 1
ATOM 659 N N . LEU A 1 83 ? 18.625 -12.492 -7.324 1 91.06 83 LEU A N 1
ATOM 660 C CA . LEU A 1 83 ? 19 -11.734 -8.508 1 91.06 83 LEU A CA 1
ATOM 661 C C . LEU A 1 83 ? 20.203 -10.836 -8.227 1 91.06 83 LEU A C 1
ATOM 663 O O . LEU A 1 83 ? 21.109 -10.727 -9.055 1 91.06 83 LEU A O 1
ATOM 667 N N . TYR A 1 84 ? 20.203 -10.266 -7.074 1 90.88 84 TYR A N 1
ATOM 668 C CA . TYR A 1 84 ? 21.344 -9.43 -6.676 1 90.88 84 TYR A CA 1
ATOM 669 C C . TYR A 1 84 ? 22.578 -10.281 -6.414 1 90.88 84 TYR A C 1
ATOM 671 O O . TYR A 1 84 ? 23.688 -9.922 -6.836 1 90.88 84 TYR A O 1
ATOM 679 N N . ALA A 1 85 ? 22.406 -11.383 -5.781 1 88.44 85 ALA A N 1
ATOM 680 C CA . ALA A 1 85 ? 23.516 -12.266 -5.41 1 88.44 85 ALA A CA 1
ATOM 681 C C . ALA A 1 85 ? 24.172 -12.867 -6.648 1 88.44 85 ALA A C 1
ATOM 683 O O . ALA A 1 85 ? 25.359 -13.188 -6.637 1 88.44 85 ALA A O 1
ATOM 684 N N . THR A 1 86 ? 23.391 -13.023 -7.684 1 86.06 86 THR A N 1
ATOM 685 C CA . THR A 1 86 ? 23.938 -13.609 -8.906 1 86.06 86 THR A CA 1
ATOM 686 C C . THR A 1 86 ? 24.609 -12.555 -9.766 1 86.06 86 THR A C 1
ATOM 688 O O . THR A 1 86 ? 25.062 -12.844 -10.875 1 86.06 86 THR A O 1
ATOM 691 N N . GLY A 1 87 ? 24.516 -11.273 -9.344 1 84.75 87 GLY A N 1
ATOM 692 C CA . GLY A 1 87 ? 25.375 -10.273 -9.961 1 84.75 87 GLY A CA 1
ATOM 693 C C . GLY A 1 87 ? 24.609 -9.258 -10.781 1 84.75 87 GLY A C 1
ATOM 694 O O . GLY A 1 87 ? 25.203 -8.477 -11.523 1 84.75 87 GLY A O 1
ATOM 695 N N . LEU A 1 88 ? 23.359 -9.234 -10.727 1 86.81 88 LEU A N 1
ATOM 696 C CA . LEU A 1 88 ? 22.594 -8.219 -11.453 1 86.81 88 LEU A CA 1
ATOM 697 C C . LEU A 1 88 ? 22.641 -6.883 -10.727 1 86.81 88 LEU A C 1
ATOM 699 O O . LEU A 1 88 ? 22.766 -6.84 -9.5 1 86.81 88 LEU A O 1
ATOM 703 N N . ASN A 1 89 ? 22.562 -5.809 -11.531 1 86.88 89 ASN A N 1
ATOM 704 C CA . ASN A 1 89 ? 22.531 -4.469 -10.953 1 86.88 89 ASN A CA 1
ATOM 705 C C . ASN A 1 89 ? 21.234 -4.215 -10.188 1 86.88 89 ASN A C 1
ATOM 707 O O . ASN A 1 89 ? 20.156 -4.578 -10.648 1 86.88 89 ASN A O 1
ATOM 711 N N . TRP A 1 90 ? 21.453 -3.529 -9.047 1 87.62 90 TRP A N 1
ATOM 712 C CA . TRP A 1 90 ? 20.312 -3.328 -8.148 1 87.62 90 TRP A CA 1
ATOM 713 C C . TRP A 1 90 ? 19.234 -2.471 -8.812 1 87.62 90 TRP A C 1
ATOM 715 O O . TRP A 1 90 ? 18.047 -2.693 -8.602 1 87.62 90 TRP A O 1
ATOM 725 N N . TRP A 1 91 ? 19.594 -1.436 -9.57 1 86.12 91 TRP A N 1
ATOM 726 C CA . TRP A 1 91 ? 18.578 -0.535 -10.125 1 86.12 91 TRP A CA 1
ATOM 727 C C . TRP A 1 91 ? 17.812 -1.208 -11.258 1 86.12 91 TRP A C 1
ATOM 729 O O . TRP A 1 91 ? 16.641 -0.905 -11.492 1 86.12 91 TRP A O 1
ATOM 739 N N . THR A 1 92 ? 18.5 -2.186 -12.016 1 87.94 92 THR A N 1
ATOM 740 C CA . THR A 1 92 ? 17.797 -2.951 -13.039 1 87.94 92 THR A CA 1
ATOM 741 C C . THR A 1 92 ? 16.734 -3.846 -12.414 1 87.94 92 THR A C 1
ATOM 743 O O . THR A 1 92 ? 15.633 -3.988 -12.953 1 87.94 92 THR A O 1
ATOM 746 N N . ILE A 1 93 ? 17.109 -4.41 -11.312 1 91.31 93 ILE A N 1
ATOM 747 C CA . ILE A 1 93 ? 16.172 -5.277 -10.602 1 91.31 93 ILE A CA 1
ATOM 748 C C . ILE A 1 93 ? 14.992 -4.453 -10.094 1 91.31 93 ILE A C 1
ATOM 750 O O . ILE A 1 93 ? 13.836 -4.875 -10.219 1 91.31 93 ILE A O 1
ATOM 754 N N . LEU A 1 94 ? 15.297 -3.309 -9.602 1 90.75 94 LEU A N 1
ATOM 755 C CA . LEU A 1 94 ? 14.258 -2.438 -9.07 1 90.75 94 LEU A CA 1
ATOM 756 C C . LEU A 1 94 ? 13.281 -2.025 -10.172 1 90.75 94 LEU A C 1
ATOM 758 O O . LEU A 1 94 ? 12.062 -2.125 -9.992 1 90.75 94 LEU A O 1
ATOM 762 N N . ILE A 1 95 ? 13.758 -1.587 -11.273 1 90.06 95 ILE A N 1
ATOM 763 C CA . ILE A 1 95 ? 12.914 -1.16 -12.383 1 90.06 95 ILE A CA 1
ATOM 764 C C . ILE A 1 95 ? 12.094 -2.344 -12.891 1 90.06 95 ILE A C 1
ATOM 766 O O . ILE A 1 95 ? 10.891 -2.209 -13.156 1 90.06 95 ILE A O 1
ATOM 770 N N . ALA A 1 96 ? 12.789 -3.475 -13.016 1 92.31 96 ALA A N 1
ATOM 771 C CA . ALA A 1 96 ? 12.094 -4.68 -13.453 1 92.31 96 ALA A CA 1
ATOM 772 C C . ALA A 1 96 ? 10.938 -5.023 -12.516 1 92.31 96 ALA A C 1
ATOM 774 O O . ALA A 1 96 ? 9.875 -5.449 -12.961 1 92.31 96 ALA A O 1
ATOM 775 N N . SER A 1 97 ? 11.18 -4.863 -11.266 1 94.06 97 SER A N 1
ATOM 776 C CA . SER A 1 97 ? 10.156 -5.195 -10.281 1 94.06 97 SER A CA 1
ATOM 777 C C . SER A 1 97 ? 8.93 -4.301 -10.438 1 94.06 97 SER A C 1
ATOM 779 O O . SER A 1 97 ? 7.797 -4.758 -10.289 1 94.06 97 SER A O 1
ATOM 781 N N . PHE A 1 98 ? 9.133 -3.035 -10.742 1 91.44 98 PHE A N 1
ATOM 782 C CA . PHE A 1 98 ? 8.016 -2.129 -10.969 1 91.44 98 PHE A CA 1
ATOM 783 C C . PHE A 1 98 ? 7.254 -2.506 -12.234 1 91.44 98 PHE A C 1
ATOM 785 O O . PHE A 1 98 ? 6.023 -2.564 -12.227 1 91.44 98 PHE A O 1
ATOM 792 N N . ILE A 1 99 ? 7.949 -2.775 -13.211 1 91.38 99 ILE A N 1
ATOM 793 C CA . ILE A 1 99 ? 7.332 -3.1 -14.492 1 91.38 99 ILE A CA 1
ATOM 794 C C . ILE A 1 99 ? 6.512 -4.383 -14.359 1 91.38 99 ILE A C 1
ATOM 796 O O . ILE A 1 99 ? 5.359 -4.434 -14.789 1 91.38 99 ILE A O 1
ATOM 800 N N . VAL A 1 100 ? 7.102 -5.359 -13.734 1 93.38 100 VAL A N 1
ATOM 801 C CA . VAL A 1 100 ? 6.422 -6.637 -13.547 1 93.38 100 VAL A CA 1
ATOM 802 C C . VAL A 1 100 ? 5.168 -6.438 -12.703 1 93.38 100 VAL A C 1
ATOM 804 O O . VAL A 1 100 ? 4.117 -7.02 -12.992 1 93.38 100 VAL A O 1
ATOM 807 N N . SER A 1 101 ? 5.312 -5.633 -11.703 1 93.69 101 SER A N 1
ATOM 808 C CA . SER A 1 101 ? 4.168 -5.41 -10.828 1 93.69 101 SER A CA 1
ATOM 809 C C . SER A 1 101 ? 3.008 -4.77 -11.578 1 93.69 101 SER A C 1
ATOM 811 O O . SER A 1 101 ? 1.849 -5.125 -11.359 1 93.69 101 SER A O 1
ATOM 813 N N . PHE A 1 102 ? 3.268 -3.896 -12.5 1 90.81 102 PHE A N 1
ATOM 814 C CA . PHE A 1 102 ? 2.217 -3.26 -13.289 1 90.81 102 PHE A CA 1
ATOM 815 C C . PHE A 1 102 ? 1.623 -4.238 -14.289 1 90.81 102 PHE A C 1
ATOM 817 O O . PHE A 1 102 ? 0.405 -4.285 -14.477 1 90.81 102 PHE A O 1
ATOM 824 N N . LEU A 1 103 ? 2.449 -5 -14.898 1 92.44 103 LEU A N 1
ATOM 825 C CA . LEU A 1 103 ? 1.98 -5.977 -15.875 1 92.44 103 LEU A CA 1
ATOM 826 C C . LEU A 1 103 ? 1.109 -7.035 -15.211 1 92.44 103 LEU A C 1
ATOM 828 O O . LEU A 1 103 ? 0.015 -7.34 -15.688 1 92.44 103 LEU A O 1
ATOM 832 N N . VAL A 1 104 ? 1.599 -7.543 -14.117 1 93.62 104 VAL A N 1
ATOM 833 C CA . VAL A 1 104 ? 0.873 -8.594 -13.406 1 93.62 104 VAL A CA 1
ATOM 834 C C . VAL A 1 104 ? -0.408 -8.016 -12.805 1 93.62 104 VAL A C 1
ATOM 836 O O . VAL A 1 104 ? -1.434 -8.695 -12.742 1 93.62 104 VAL A O 1
ATOM 839 N N . GLY A 1 105 ? -0.289 -6.766 -12.328 1 92.94 105 GLY A N 1
ATOM 840 C CA . GLY A 1 105 ? -1.507 -6.121 -11.859 1 92.94 105 GLY A CA 1
ATOM 841 C C . GLY A 1 105 ? -2.592 -6.062 -12.922 1 92.94 105 GLY A C 1
ATOM 842 O O . GLY A 1 105 ? -3.76 -6.336 -12.633 1 92.94 105 GLY A O 1
ATOM 843 N N . GLY A 1 106 ? -2.238 -5.742 -14.125 1 92.31 106 GLY A N 1
ATOM 844 C CA . GLY A 1 106 ? -3.188 -5.742 -15.227 1 92.31 106 GLY A CA 1
ATOM 845 C C . GLY A 1 106 ? -3.758 -7.117 -15.523 1 92.31 106 GLY A C 1
ATOM 846 O O . GLY A 1 106 ? -4.965 -7.262 -15.734 1 92.31 106 GLY A O 1
ATOM 847 N N . LEU A 1 107 ? -2.945 -8.07 -15.477 1 94.5 107 LEU A N 1
ATOM 848 C CA . LEU A 1 107 ? -3.385 -9.43 -15.758 1 94.5 107 LEU A CA 1
ATOM 849 C C . LEU A 1 107 ? -4.305 -9.945 -14.656 1 94.5 107 LEU A C 1
ATOM 851 O O . LEU A 1 107 ? -5.254 -10.68 -14.93 1 94.5 107 LEU A O 1
ATOM 855 N N . LEU A 1 108 ? -3.957 -9.594 -13.469 1 93.94 108 LEU A N 1
ATOM 856 C CA . LEU A 1 108 ? -4.793 -9.992 -12.344 1 93.94 108 LEU A CA 1
ATOM 857 C C . LEU A 1 108 ? -6.191 -9.398 -12.461 1 93.94 108 LEU A C 1
ATOM 859 O O . LEU A 1 108 ? -7.184 -10.078 -12.188 1 93.94 108 LEU A O 1
ATOM 863 N N . TRP A 1 109 ? -6.195 -8.195 -12.867 1 92.25 109 TRP A N 1
ATOM 864 C CA . TRP A 1 109 ? -7.48 -7.535 -13.055 1 92.25 109 TRP A CA 1
ATOM 865 C C . TRP A 1 109 ? -8.281 -8.203 -14.172 1 92.25 109 TRP A C 1
ATOM 867 O O . TRP A 1 109 ? -9.477 -8.469 -14.008 1 92.25 109 TRP A O 1
ATOM 877 N N . LEU A 1 110 ? -7.656 -8.492 -15.203 1 94.62 110 LEU A N 1
ATOM 878 C CA . LEU A 1 110 ? -8.312 -9.086 -16.359 1 94.62 110 LEU A CA 1
ATOM 879 C C . LEU A 1 110 ? -8.797 -10.5 -16.047 1 94.62 110 LEU A C 1
ATOM 881 O O . LEU A 1 110 ? -9.859 -10.914 -16.516 1 94.62 110 LEU A O 1
ATOM 885 N N . ASN A 1 111 ? -8.062 -11.219 -15.234 1 95.69 111 ASN A N 1
ATOM 886 C CA . ASN A 1 111 ? -8.367 -12.625 -14.977 1 95.69 111 ASN A CA 1
ATOM 887 C C . ASN A 1 111 ? -9.359 -12.773 -13.828 1 95.69 111 ASN A C 1
ATOM 889 O O . ASN A 1 111 ? -9.945 -13.844 -13.648 1 95.69 111 ASN A O 1
ATOM 893 N N . SER A 1 112 ? -9.594 -11.758 -13.102 1 94.06 112 SER A N 1
ATOM 894 C CA . SER A 1 112 ? -10.43 -11.859 -11.906 1 94.06 112 SER A CA 1
ATOM 895 C C . SER A 1 112 ? -11.867 -11.461 -12.211 1 94.06 112 SER A C 1
ATOM 897 O O . SER A 1 112 ? -12.797 -11.906 -11.523 1 94.06 112 SER A O 1
ATOM 899 N N . ARG A 1 113 ? -12.133 -10.711 -13.219 1 93.44 113 ARG A N 1
ATOM 900 C CA . ARG A 1 113 ? -13.453 -10.148 -13.469 1 93.44 113 ARG A CA 1
ATOM 901 C C . ARG A 1 113 ? -14.469 -11.25 -13.75 1 93.44 113 ARG A C 1
ATOM 903 O O . ARG A 1 113 ? -15.523 -11.297 -13.117 1 93.44 113 ARG A O 1
ATOM 910 N N . GLY A 1 114 ? -14.195 -12.102 -14.633 1 94.38 114 GLY A N 1
ATOM 911 C CA . GLY A 1 114 ? -15.125 -13.164 -14.984 1 94.38 114 GLY A CA 1
ATOM 912 C C . GLY A 1 114 ? -15.469 -14.07 -13.82 1 94.38 114 GLY A C 1
ATOM 913 O O . GLY A 1 114 ? -16.641 -14.375 -13.586 1 94.38 114 GLY A O 1
ATOM 914 N N . ALA A 1 115 ? -14.477 -14.43 -13.109 1 94.75 115 ALA A N 1
ATOM 915 C CA . ALA A 1 115 ? -14.664 -15.32 -11.969 1 94.75 115 ALA A CA 1
ATOM 916 C C . ALA A 1 115 ? -15.461 -14.641 -10.867 1 94.75 115 ALA A C 1
ATOM 918 O O . ALA A 1 115 ? -16.219 -15.289 -10.148 1 94.75 115 ALA A O 1
ATOM 919 N N . ALA A 1 116 ? -15.297 -13.383 -10.719 1 94.56 116 ALA A N 1
ATOM 920 C CA . ALA A 1 116 ? -16.016 -12.625 -9.688 1 94.56 116 ALA A CA 1
ATOM 921 C C . ALA A 1 116 ? -17.469 -12.406 -10.078 1 94.56 116 ALA A C 1
ATOM 923 O O . ALA A 1 116 ? -18.344 -12.32 -9.211 1 94.56 116 ALA A O 1
ATOM 924 N N . LEU A 1 117 ? -17.688 -12.289 -11.352 1 94.69 117 LEU A N 1
ATOM 925 C CA . LEU A 1 117 ? -19.031 -12.039 -11.844 1 94.69 117 LEU A CA 1
ATOM 926 C C . LEU A 1 117 ? -19.875 -13.312 -11.789 1 94.69 117 LEU A C 1
ATOM 928 O O . LEU A 1 117 ? -21.031 -13.273 -11.375 1 94.69 117 LEU A O 1
ATOM 932 N N . TYR A 1 118 ? -19.328 -14.414 -12.188 1 95.62 118 TYR A N 1
ATOM 933 C CA . TYR A 1 118 ? -20.062 -15.664 -12.297 1 95.62 118 TYR A CA 1
ATOM 934 C C . TYR A 1 118 ? -19.781 -16.578 -11.102 1 95.62 118 TYR A C 1
ATOM 936 O O . TYR A 1 118 ? -20.391 -17.641 -10.977 1 95.62 118 TYR A O 1
ATOM 944 N N . HIS A 1 119 ? -18.844 -16.219 -10.188 1 95.25 119 HIS A N 1
ATOM 945 C CA . HIS A 1 119 ? -18.531 -16.875 -8.93 1 95.25 119 HIS A CA 1
ATOM 946 C C . HIS A 1 119 ? -18.078 -18.312 -9.148 1 95.25 119 HIS A C 1
ATOM 948 O O . HIS A 1 119 ? -18.594 -19.234 -8.5 1 95.25 119 HIS A O 1
ATOM 954 N N . LEU A 1 120 ? -17.188 -18.453 -10.07 1 95.12 120 LEU A N 1
ATOM 955 C CA . LEU A 1 120 ? -16.641 -19.766 -10.43 1 95.12 120 LEU A CA 1
ATOM 956 C C . LEU A 1 120 ? -15.188 -19.875 -9.984 1 95.12 120 LEU A C 1
ATOM 958 O O . LEU A 1 120 ? -14.43 -18.906 -10.031 1 95.12 120 LEU A O 1
ATOM 962 N N . GLY A 1 121 ? -14.789 -21.047 -9.594 1 93.81 121 GLY A N 1
ATOM 963 C CA . GLY A 1 121 ? -13.398 -21.344 -9.281 1 93.81 121 GLY A CA 1
ATOM 964 C C . GLY A 1 121 ? -12.578 -21.703 -10.5 1 93.81 121 GLY A C 1
ATOM 965 O O . GLY A 1 121 ? -13.125 -21.938 -11.578 1 93.81 121 GLY A O 1
ATOM 966 N N . TYR A 1 122 ? -11.312 -21.812 -10.336 1 95.75 122 TYR A N 1
ATOM 967 C CA . TYR A 1 122 ? -10.391 -22.016 -11.445 1 95.75 122 TYR A CA 1
ATOM 968 C C . TYR A 1 122 ? -10.695 -23.312 -12.172 1 95.75 122 TYR A C 1
ATOM 970 O O . TYR A 1 122 ? -10.805 -23.344 -13.398 1 95.75 122 TYR A O 1
ATOM 978 N N . PRO A 1 123 ? -10.906 -24.438 -11.484 1 94.69 123 PRO A N 1
ATOM 979 C CA . PRO A 1 123 ? -11.117 -25.703 -12.188 1 94.69 123 PRO A CA 1
ATOM 980 C C . PRO A 1 123 ? -12.328 -25.656 -13.109 1 94.69 123 PRO A C 1
ATOM 982 O O . PRO A 1 123 ? -12.305 -26.266 -14.188 1 94.69 123 PRO A O 1
ATOM 985 N N . THR A 1 124 ? -13.367 -25 -12.664 1 95.19 124 THR A N 1
ATOM 986 C CA . THR A 1 124 ? -14.562 -24.891 -13.492 1 95.19 124 THR A CA 1
ATOM 987 C C . THR A 1 124 ? -14.391 -23.781 -14.531 1 95.19 124 THR A C 1
ATOM 989 O O . THR A 1 124 ? -14.852 -23.922 -15.664 1 95.19 124 THR A O 1
ATOM 992 N N . TYR A 1 125 ? -13.695 -22.734 -14.156 1 96.5 125 TYR A N 1
ATOM 993 C CA . TYR A 1 125 ? -13.5 -21.562 -15.016 1 96.5 125 TYR A CA 1
ATOM 994 C C . TYR A 1 125 ? -12.641 -21.922 -16.234 1 96.5 125 TYR A C 1
ATOM 996 O O . TYR A 1 125 ? -12.898 -21.438 -17.328 1 96.5 125 TYR A O 1
ATOM 1004 N N . VAL A 1 126 ? -11.68 -22.766 -16.078 1 96.81 126 VAL A N 1
ATOM 1005 C CA . VAL A 1 126 ? -10.734 -23.078 -17.141 1 96.81 126 VAL A CA 1
ATOM 1006 C C . VAL A 1 126 ? -11.398 -23.984 -18.172 1 96.81 126 VAL A C 1
ATOM 1008 O O . VAL A 1 126 ? -10.93 -24.094 -19.312 1 96.81 126 VAL A O 1
ATOM 1011 N N . ARG A 1 127 ? -12.578 -24.547 -17.859 1 95.88 127 ARG A N 1
ATOM 1012 C CA . ARG A 1 127 ? -13.336 -25.359 -18.797 1 95.88 127 ARG A CA 1
ATOM 1013 C C . ARG A 1 127 ? -13.805 -24.516 -19.984 1 95.88 127 ARG A C 1
ATOM 1015 O O . ARG A 1 127 ? -14.008 -25.031 -21.078 1 95.88 127 ARG A O 1
ATOM 1022 N N . LEU A 1 128 ? -13.945 -23.234 -19.75 1 95.38 128 LEU A N 1
ATOM 1023 C CA . LEU A 1 128 ? -14.367 -22.297 -20.797 1 95.38 128 LEU A CA 1
ATOM 1024 C C . LEU A 1 128 ? -13.398 -22.344 -21.969 1 95.38 128 LEU A C 1
ATOM 1026 O O . LEU A 1 128 ? -13.82 -22.453 -23.125 1 95.38 128 LEU A O 1
ATOM 1030 N N . SER A 1 129 ? -12.148 -22.312 -21.641 1 95.69 129 SER A N 1
ATOM 1031 C CA . SER A 1 129 ? -11.125 -22.156 -22.672 1 95.69 129 SER A CA 1
ATOM 1032 C C . SER A 1 129 ? -10.578 -23.516 -23.125 1 95.69 129 SER A C 1
ATOM 1034 O O . SER A 1 129 ? -10.234 -23.688 -24.297 1 95.69 129 SER A O 1
ATOM 1036 N N . ALA A 1 130 ? -10.539 -24.484 -22.203 1 96.31 130 ALA A N 1
ATOM 1037 C CA . ALA A 1 130 ? -9.836 -25.734 -22.5 1 96.31 130 ALA A CA 1
ATOM 1038 C C . ALA A 1 130 ? -10.812 -26.828 -22.891 1 96.31 130 ALA A C 1
ATOM 1040 O O . ALA A 1 130 ? -10.43 -27.781 -23.578 1 96.31 130 ALA A O 1
ATOM 1041 N N . GLY A 1 131 ? -12.039 -26.719 -22.438 1 95.56 131 GLY A N 1
ATOM 1042 C CA . GLY A 1 131 ? -12.977 -27.812 -22.562 1 95.56 131 GLY A CA 1
ATOM 1043 C C . GLY A 1 131 ? -13.094 -28.656 -21.297 1 95.56 131 GLY A C 1
ATOM 1044 O O . GLY A 1 131 ? -12.25 -28.562 -20.406 1 95.56 131 GLY A O 1
ATOM 1045 N N . ILE A 1 132 ? -14.109 -29.438 -21.234 1 93.31 132 ILE A N 1
ATOM 1046 C CA . ILE A 1 132 ? -14.398 -30.203 -20.016 1 93.31 132 ILE A CA 1
ATOM 1047 C C . ILE A 1 132 ? -13.266 -31.188 -19.734 1 93.31 132 ILE A C 1
ATOM 1049 O O . ILE A 1 132 ? -12.719 -31.219 -18.641 1 93.31 132 ILE A O 1
ATOM 1053 N N . TYR A 1 133 ? -12.812 -31.953 -20.734 1 94.25 133 TYR A N 1
ATOM 1054 C CA . TYR A 1 133 ? -11.711 -32.875 -20.531 1 94.25 133 TYR A CA 1
ATOM 1055 C C . TYR A 1 133 ? -10.367 -32.156 -20.672 1 94.25 133 TYR A C 1
ATOM 1057 O O . TYR A 1 133 ? -9.383 -32.531 -20.031 1 94.25 133 TYR A O 1
ATOM 1065 N N . GLY A 1 134 ? -10.289 -31.219 -21.5 1 95.19 134 GLY A N 1
ATOM 1066 C CA . GLY A 1 134 ? -9.07 -30.438 -21.656 1 95.19 134 GLY A CA 1
ATOM 1067 C C . GLY A 1 134 ? -8.664 -29.703 -20.391 1 95.19 134 GLY A C 1
ATOM 1068 O O . GLY A 1 134 ? -7.48 -29.5 -20.141 1 95.19 134 GLY A O 1
ATOM 1069 N N . SER A 1 135 ? -9.68 -29.281 -19.656 1 95.56 135 SER A N 1
ATOM 1070 C CA . SER A 1 135 ? -9.406 -28.562 -18.422 1 95.56 135 SER A CA 1
ATOM 1071 C C . SER A 1 135 ? -8.609 -29.422 -17.453 1 95.56 135 SER A C 1
ATOM 1073 O O . SER A 1 135 ? -7.844 -28.891 -16.641 1 95.56 135 SER A O 1
ATOM 1075 N N . LEU A 1 136 ? -8.742 -30.719 -17.531 1 94.94 136 LEU A N 1
ATOM 1076 C CA . LEU A 1 136 ? -8.047 -31.625 -16.609 1 94.94 136 LEU A CA 1
ATOM 1077 C C . LEU A 1 136 ? -6.535 -31.531 -16.797 1 94.94 136 LEU A C 1
ATOM 1079 O O . LEU A 1 136 ? -5.781 -31.656 -15.828 1 94.94 136 LEU A O 1
ATOM 1083 N N . VAL A 1 137 ? -6.109 -31.25 -17.969 1 95.25 137 VAL A N 1
ATOM 1084 C CA . VAL A 1 137 ? -4.688 -31.109 -18.234 1 95.25 137 VAL A CA 1
ATOM 1085 C C . VAL A 1 137 ? -4.145 -29.859 -17.547 1 95.25 137 VAL A C 1
ATOM 1087 O O . VAL A 1 137 ? -3.121 -29.906 -16.875 1 95.25 137 VAL A O 1
ATOM 1090 N N . PHE A 1 138 ? -4.816 -28.797 -17.719 1 95.69 138 PHE A N 1
ATOM 1091 C CA . PHE A 1 138 ? -4.363 -27.531 -17.172 1 95.69 138 PHE A CA 1
ATOM 1092 C C . PHE A 1 138 ? -4.488 -27.531 -15.656 1 95.69 138 PHE A C 1
ATOM 1094 O O . PHE A 1 138 ? -3.652 -26.953 -14.953 1 95.69 138 PHE A O 1
ATOM 1101 N N . ILE A 1 139 ? -5.523 -28.141 -15.117 1 95.5 139 ILE A N 1
ATOM 1102 C CA . ILE A 1 139 ? -5.691 -28.266 -13.672 1 95.5 139 ILE A CA 1
ATOM 1103 C C . ILE A 1 139 ? -4.566 -29.125 -13.094 1 95.5 139 ILE A C 1
ATOM 1105 O O . ILE A 1 139 ? -4.02 -28.797 -12.031 1 95.5 139 ILE A O 1
ATOM 1109 N N . PHE A 1 140 ? -4.254 -30.141 -13.828 1 93.75 140 PHE A N 1
ATOM 1110 C CA . PHE A 1 140 ? -3.18 -31.031 -13.391 1 93.75 140 PHE A CA 1
ATOM 1111 C C . PHE A 1 140 ? -1.852 -30.281 -13.344 1 93.75 140 PHE A C 1
ATOM 1113 O O . PHE A 1 140 ? -1.109 -30.391 -12.359 1 93.75 140 PHE A O 1
ATOM 1120 N N . LEU A 1 141 ? -1.558 -29.578 -14.359 1 92.88 141 LEU A N 1
ATOM 1121 C CA . LEU A 1 141 ? -0.315 -28.828 -14.43 1 92.88 141 LEU A CA 1
ATOM 1122 C C . LEU A 1 141 ? -0.229 -27.828 -13.281 1 92.88 141 LEU A C 1
ATOM 1124 O O . LEU A 1 141 ? 0.81 -27.703 -12.625 1 92.88 141 LEU A O 1
ATOM 1128 N N . ARG A 1 142 ? -1.247 -27.125 -13.055 1 92.69 142 ARG A N 1
ATOM 1129 C CA . ARG A 1 142 ? -1.282 -26.156 -11.961 1 92.69 142 ARG A CA 1
ATOM 1130 C C . ARG A 1 142 ? -1.146 -26.859 -10.609 1 92.69 142 ARG A C 1
ATOM 1132 O O . ARG A 1 142 ? -0.48 -26.344 -9.711 1 92.69 142 ARG A O 1
ATOM 1139 N N . GLY A 1 143 ? -1.825 -27.969 -10.477 1 92.56 143 GLY A N 1
ATOM 1140 C CA . GLY A 1 143 ? -1.738 -28.734 -9.242 1 92.56 143 GLY A CA 1
ATOM 1141 C C . GLY A 1 143 ? -0.33 -29.203 -8.93 1 92.56 143 GLY A C 1
ATOM 1142 O O . GLY A 1 143 ? 0.119 -29.109 -7.785 1 92.56 143 GLY A O 1
ATOM 1143 N N . VAL A 1 144 ? 0.333 -29.609 -9.906 1 91.5 144 VAL A N 1
ATOM 1144 C CA . VAL A 1 144 ? 1.696 -30.109 -9.727 1 91.5 144 VAL A CA 1
ATOM 1145 C C . VAL A 1 144 ? 2.6 -28.953 -9.273 1 91.5 144 VAL A C 1
ATOM 1147 O O . VAL A 1 144 ? 3.383 -29.109 -8.336 1 91.5 144 VAL A O 1
ATOM 1150 N N . VAL A 1 145 ? 2.5 -27.891 -9.922 1 91.25 145 VAL A N 1
ATOM 1151 C CA . VAL A 1 145 ? 3.318 -26.734 -9.578 1 91.25 145 VAL A CA 1
ATOM 1152 C C . VAL A 1 145 ? 3.004 -26.281 -8.156 1 91.25 145 VAL A C 1
ATOM 1154 O O . VAL A 1 145 ? 3.908 -25.938 -7.391 1 91.25 145 VAL A O 1
ATOM 1157 N N . ALA A 1 146 ? 1.773 -26.312 -7.785 1 93.19 146 ALA A N 1
ATOM 1158 C CA . ALA A 1 146 ? 1.364 -25.891 -6.445 1 93.19 146 ALA A CA 1
ATOM 1159 C C . ALA A 1 146 ? 1.916 -26.844 -5.383 1 93.19 146 ALA A C 1
ATOM 1161 O O . ALA A 1 146 ? 2.305 -26.406 -4.297 1 93.19 146 ALA A O 1
ATOM 1162 N N . ILE A 1 147 ? 1.914 -28.094 -5.684 1 93.5 147 ILE A N 1
ATOM 1163 C CA . ILE A 1 147 ? 2.428 -29.078 -4.738 1 93.5 147 ILE A CA 1
ATOM 1164 C C . ILE A 1 147 ? 3.934 -28.891 -4.566 1 93.5 147 ILE A C 1
ATOM 1166 O O . ILE A 1 147 ? 4.457 -29 -3.453 1 93.5 147 ILE A O 1
ATOM 1170 N N . LEU A 1 148 ? 4.609 -28.641 -5.652 1 91.62 148 LEU A N 1
ATOM 1171 C CA . LEU A 1 148 ? 6.043 -28.375 -5.582 1 91.62 148 LEU A CA 1
ATOM 1172 C C . LEU A 1 148 ? 6.32 -27.156 -4.707 1 91.62 148 LEU A C 1
ATOM 1174 O O . LEU A 1 148 ? 7.203 -27.188 -3.85 1 91.62 148 LEU A O 1
ATOM 1178 N N . TYR A 1 149 ? 5.531 -26.156 -4.852 1 91.88 149 TYR A N 1
ATOM 1179 C CA . TYR A 1 149 ? 5.699 -24.938 -4.059 1 91.88 149 TYR A CA 1
ATOM 1180 C C . TYR A 1 149 ? 5.379 -25.203 -2.592 1 91.88 149 TYR A C 1
ATOM 1182 O O . TYR A 1 149 ? 6.012 -24.641 -1.698 1 91.88 149 TYR A O 1
ATOM 1190 N N . MET A 1 150 ? 4.395 -25.984 -2.412 1 93.75 150 MET A N 1
ATOM 1191 C CA . MET A 1 150 ? 4.055 -26.359 -1.042 1 93.75 150 MET A CA 1
ATOM 1192 C C . MET A 1 150 ? 5.246 -26.984 -0.338 1 93.75 150 MET A C 1
ATOM 1194 O O . MET A 1 150 ? 5.547 -26.656 0.81 1 93.75 150 MET A O 1
ATOM 1198 N N . GLY A 1 151 ? 5.875 -27.828 -1.032 1 94.12 151 GLY A N 1
ATOM 1199 C CA . GLY A 1 151 ? 7.059 -28.469 -0.476 1 94.12 151 GLY A CA 1
ATOM 1200 C C . GLY A 1 151 ? 8.203 -27.516 -0.237 1 94.12 151 GLY A C 1
ATOM 1201 O O . GLY A 1 151 ? 8.797 -27.5 0.843 1 94.12 151 GLY A O 1
ATOM 1202 N N . ILE A 1 152 ? 8.492 -26.75 -1.18 1 92.81 152 ILE A N 1
ATOM 1203 C CA . ILE A 1 152 ? 9.625 -25.828 -1.132 1 92.81 152 ILE A CA 1
ATOM 1204 C C . ILE A 1 152 ? 9.398 -24.797 -0.032 1 92.81 152 ILE A C 1
ATOM 1206 O O . ILE A 1 152 ? 10.305 -24.516 0.76 1 92.81 152 ILE A O 1
ATOM 1210 N N . GLN A 1 153 ? 8.266 -24.234 0.015 1 94.12 153 GLN A N 1
ATOM 1211 C CA . GLN A 1 153 ? 7.992 -23.219 1.017 1 94.12 153 GLN A CA 1
ATOM 1212 C C . GLN A 1 153 ? 7.949 -23.812 2.42 1 94.12 153 GLN A C 1
ATOM 1214 O O . GLN A 1 153 ? 8.32 -23.156 3.393 1 94.12 153 GLN A O 1
ATOM 1219 N N . SER A 1 154 ? 7.449 -25.016 2.494 1 95.56 154 SER A N 1
ATOM 1220 C CA . SER A 1 154 ? 7.531 -25.703 3.783 1 95.56 154 SER A CA 1
ATOM 1221 C C . SER A 1 154 ? 8.984 -25.891 4.215 1 95.56 154 SER A C 1
ATOM 1223 O O . SER A 1 154 ? 9.305 -25.766 5.398 1 95.56 154 SER A O 1
ATOM 1225 N N . LEU A 1 155 ? 9.773 -26.219 3.279 1 94.88 155 LEU A N 1
ATOM 1226 C CA . LEU A 1 155 ? 11.195 -26.344 3.566 1 94.88 155 LEU A CA 1
ATOM 1227 C C . LEU A 1 155 ? 11.766 -25.016 4.074 1 94.88 155 LEU A C 1
ATOM 1229 O O . LEU A 1 155 ? 12.516 -25 5.051 1 94.88 155 LEU A O 1
ATOM 1233 N N . TYR A 1 156 ? 11.445 -23.969 3.447 1 94.69 156 TYR A N 1
ATOM 1234 C CA . TYR A 1 156 ? 11.922 -22.641 3.867 1 94.69 156 TYR A CA 1
ATOM 1235 C C . TYR A 1 156 ? 11.469 -22.328 5.289 1 94.69 156 TYR A C 1
ATOM 1237 O O . TYR A 1 156 ? 12.258 -21.859 6.105 1 94.69 156 TYR A O 1
ATOM 1245 N N . ALA A 1 157 ? 10.219 -22.578 5.527 1 96.31 157 ALA A N 1
ATOM 1246 C CA . ALA A 1 157 ? 9.719 -22.359 6.883 1 96.31 157 ALA A CA 1
ATOM 1247 C C . ALA A 1 157 ? 10.492 -23.219 7.887 1 96.31 157 ALA A C 1
ATOM 1249 O O . ALA A 1 157 ? 10.75 -22.781 9.008 1 96.31 157 ALA A O 1
ATOM 1250 N N . SER A 1 158 ? 10.82 -24.391 7.48 1 96.56 158 SER A N 1
ATOM 1251 C CA . SER A 1 158 ? 11.547 -25.297 8.367 1 96.56 158 SER A CA 1
ATOM 1252 C C . SER A 1 158 ? 12.945 -24.766 8.672 1 96.56 158 SER A C 1
ATOM 1254 O O . SER A 1 158 ? 13.461 -24.969 9.773 1 96.56 158 SER A O 1
ATOM 1256 N N . TYR A 1 159 ? 13.578 -24.141 7.742 1 96.19 159 TYR A N 1
ATOM 1257 C CA . TYR A 1 159 ? 14.891 -23.547 7.973 1 96.19 159 TYR A CA 1
ATOM 1258 C C . TYR A 1 159 ? 14.812 -22.406 8.977 1 96.19 159 TYR A C 1
ATOM 1260 O O . TYR A 1 159 ? 15.727 -22.203 9.773 1 96.19 159 TYR A O 1
ATOM 1268 N N . PHE A 1 160 ? 13.758 -21.672 8.961 1 97.25 160 PHE A N 1
ATOM 1269 C CA . PHE A 1 160 ? 13.562 -20.641 9.969 1 97.25 160 PHE A CA 1
ATOM 1270 C C . PHE A 1 160 ? 13.375 -21.25 11.352 1 97.25 160 PHE A C 1
ATOM 1272 O O . PHE A 1 160 ? 13.914 -20.75 12.344 1 97.25 160 PHE A O 1
ATOM 1279 N N . VAL A 1 161 ? 12.609 -22.312 11.375 1 96.62 161 VAL A N 1
ATOM 1280 C CA . VAL A 1 161 ? 12.398 -23 12.648 1 96.62 161 VAL A CA 1
ATOM 1281 C C . VAL A 1 161 ? 13.719 -23.578 13.148 1 96.62 161 VAL A C 1
ATOM 1283 O O . VAL A 1 161 ? 13.984 -23.578 14.352 1 96.62 161 VAL A O 1
ATOM 1286 N N . ASN A 1 162 ? 14.5 -24.094 12.219 1 96.12 162 ASN A N 1
ATOM 1287 C CA . ASN A 1 162 ? 15.828 -24.578 12.586 1 96.12 162 ASN A CA 1
ATOM 1288 C C . ASN A 1 162 ? 16.641 -23.5 13.289 1 96.12 162 ASN A C 1
ATOM 1290 O O . ASN A 1 162 ? 17.344 -23.766 14.273 1 96.12 162 ASN A O 1
ATOM 1294 N N . VAL A 1 163 ? 16.578 -22.297 12.766 1 96.25 163 VAL A N 1
ATOM 1295 C CA . VAL A 1 163 ? 17.266 -21.156 13.367 1 96.25 163 VAL A CA 1
ATOM 1296 C C . VAL A 1 163 ? 16.672 -20.859 14.734 1 96.25 163 VAL A C 1
ATOM 1298 O O . VAL A 1 163 ? 17.406 -20.562 15.688 1 96.25 163 VAL A O 1
ATOM 1301 N N . MET A 1 164 ? 15.359 -20.906 14.836 1 97 164 MET A N 1
ATOM 1302 C CA . MET A 1 164 ? 14.688 -20.672 16.109 1 97 164 MET A CA 1
ATOM 1303 C C . MET A 1 164 ? 15.148 -21.672 17.172 1 97 164 MET A C 1
ATOM 1305 O O . MET A 1 164 ? 15.414 -21.297 18.312 1 97 164 MET A O 1
ATOM 1309 N N . LEU A 1 165 ? 15.188 -22.922 16.766 1 96.12 165 LEU A N 1
ATOM 1310 C CA . LEU A 1 165 ? 15.609 -23.969 17.703 1 96.12 165 LEU A CA 1
ATOM 1311 C C . LEU A 1 165 ? 17.062 -23.766 18.125 1 96.12 165 LEU A C 1
ATOM 1313 O O . LEU A 1 165 ? 17.422 -24.078 19.266 1 96.12 165 LEU A O 1
ATOM 1317 N N . ARG A 1 166 ? 17.891 -23.297 17.219 1 95.44 166 ARG A N 1
ATOM 1318 C CA . ARG A 1 166 ? 19.266 -22.969 17.578 1 95.44 166 ARG A CA 1
ATOM 1319 C C . ARG A 1 166 ? 19.312 -21.828 18.594 1 95.44 166 ARG A C 1
ATOM 1321 O O . ARG A 1 166 ? 20.156 -21.828 19.484 1 95.44 166 ARG A O 1
ATOM 1328 N N . CYS A 1 167 ? 18.438 -20.875 18.438 1 95.94 167 CYS A N 1
ATOM 1329 C CA . CYS A 1 167 ? 18.359 -19.766 19.375 1 95.94 167 CYS A CA 1
ATOM 1330 C C . CYS A 1 167 ? 18 -20.25 20.781 1 95.94 167 CYS A C 1
ATOM 1332 O O . CYS A 1 167 ? 18.5 -19.719 21.766 1 95.94 167 CYS A O 1
ATOM 1334 N N . VAL A 1 168 ? 17.156 -21.266 20.875 1 94.44 168 VAL A N 1
ATOM 1335 C CA . VAL A 1 168 ? 16.641 -21.734 22.156 1 94.44 168 VAL A CA 1
ATOM 1336 C C . VAL A 1 168 ? 17.625 -22.734 22.766 1 94.44 168 VAL A C 1
ATOM 1338 O O . VAL A 1 168 ? 17.938 -22.672 23.953 1 94.44 168 VAL A O 1
ATOM 1341 N N . PHE A 1 169 ? 18.234 -23.656 21.922 1 93.56 169 PHE A N 1
ATOM 1342 C CA . PHE A 1 169 ? 19.016 -24.781 22.453 1 93.56 169 PHE A CA 1
ATOM 1343 C C . PHE A 1 169 ? 20.5 -24.562 22.219 1 93.56 169 PHE A C 1
ATOM 1345 O O . PHE A 1 169 ? 21.328 -25.328 22.734 1 93.56 169 PHE A O 1
ATOM 1352 N N . GLY A 1 170 ? 20.844 -23.594 21.391 1 91.19 170 GLY A N 1
ATOM 1353 C CA . GLY A 1 170 ? 22.25 -23.25 21.172 1 91.19 170 GLY A CA 1
ATOM 1354 C C . GLY A 1 170 ? 23.047 -24.375 20.531 1 91.19 170 GLY A C 1
ATOM 1355 O O . GLY A 1 170 ? 22.625 -24.938 19.516 1 91.19 170 GLY A O 1
ATOM 1356 N N . HIS A 1 171 ? 24.141 -24.75 21.188 1 85 171 HIS A N 1
ATOM 1357 C CA . HIS A 1 171 ? 25.078 -25.75 20.656 1 85 171 HIS A CA 1
ATOM 1358 C C . HIS A 1 171 ? 24.469 -27.141 20.719 1 85 171 HIS A C 1
ATOM 1360 O O . HIS A 1 171 ? 24.844 -28.016 19.922 1 85 171 HIS A O 1
ATOM 1366 N N . ASN A 1 172 ? 23.531 -27.344 21.547 1 88.19 172 ASN A N 1
ATOM 1367 C CA . ASN A 1 172 ? 22.875 -28.656 21.625 1 88.19 172 ASN A CA 1
ATOM 1368 C C . ASN A 1 172 ? 22.109 -28.969 20.344 1 88.19 172 ASN A C 1
ATOM 1370 O O . ASN A 1 172 ? 21.906 -30.125 20 1 88.19 172 ASN A O 1
ATOM 1374 N N . TRP A 1 173 ? 21.688 -27.969 19.703 1 91.38 173 TRP A N 1
ATOM 1375 C CA . TRP A 1 173 ? 20.953 -28.172 18.469 1 91.38 173 TRP A CA 1
ATOM 1376 C C . TRP A 1 173 ? 21.891 -28.281 17.281 1 91.38 173 TRP A C 1
ATOM 1378 O O . TRP A 1 173 ? 21.703 -29.141 16.422 1 91.38 173 TRP A O 1
ATOM 1388 N N . THR A 1 174 ? 22.875 -27.469 17.219 1 87 174 THR A N 1
ATOM 1389 C CA . THR A 1 174 ? 23.766 -27.438 16.062 1 87 174 THR A CA 1
ATOM 1390 C C . THR A 1 174 ? 24.656 -28.688 16.016 1 87 174 THR A C 1
ATOM 1392 O O . THR A 1 174 ? 25.125 -29.078 14.953 1 87 174 THR A O 1
ATOM 1395 N N . GLU A 1 175 ? 24.812 -29.297 17.203 1 86.88 175 GLU A N 1
ATOM 1396 C CA . GLU A 1 175 ? 25.703 -30.469 17.281 1 86.88 175 GLU A CA 1
ATOM 1397 C C . GLU A 1 175 ? 24.891 -31.766 17.312 1 86.88 175 GLU A C 1
ATOM 1399 O O . GLU A 1 175 ? 25.406 -32.812 17.703 1 86.88 175 GLU A O 1
ATOM 1404 N N . LEU A 1 176 ? 23.719 -31.656 17 1 87.44 176 LEU A N 1
ATOM 1405 C CA . LEU A 1 176 ? 22.922 -32.875 16.891 1 87.44 176 LEU A CA 1
ATOM 1406 C C . LEU A 1 176 ? 23.562 -33.844 15.906 1 87.44 176 LEU A C 1
ATOM 1408 O O . LEU A 1 176 ? 23.922 -33.469 14.789 1 87.44 176 LEU A O 1
ATOM 1412 N N . PRO A 1 177 ? 23.766 -35.062 16.344 1 88 177 PRO A N 1
ATOM 1413 C CA . PRO A 1 177 ? 24.375 -36.031 15.422 1 88 177 PRO A CA 1
ATOM 1414 C C . PRO A 1 177 ? 23.516 -36.281 14.172 1 88 177 PRO A C 1
ATOM 1416 O O . PRO A 1 177 ? 22.297 -36.312 14.258 1 88 177 PRO A O 1
ATOM 1419 N N . ASN A 1 178 ? 24.125 -36.25 13.047 1 89.5 178 ASN A N 1
ATOM 1420 C CA . ASN A 1 178 ? 23.469 -36.531 11.773 1 89.5 178 ASN A CA 1
ATOM 1421 C C . ASN A 1 178 ? 23.375 -38.031 11.5 1 89.5 178 ASN A C 1
ATOM 1423 O O . ASN A 1 178 ? 24.391 -38.719 11.414 1 89.5 178 ASN A O 1
ATOM 1427 N N . TYR A 1 179 ? 22.219 -38.531 11.305 1 90.38 179 TYR A N 1
ATOM 1428 C CA . TYR A 1 179 ? 21.984 -39.969 11.102 1 90.38 179 TYR A CA 1
ATOM 1429 C C . TYR A 1 179 ? 21.625 -40.25 9.648 1 90.38 179 TYR A C 1
ATOM 1431 O O . TYR A 1 179 ? 21.359 -41.406 9.281 1 90.38 179 TYR A O 1
ATOM 1439 N N . LEU A 1 180 ? 21.672 -39.312 8.812 1 88.62 180 LEU A N 1
ATOM 1440 C CA . LEU A 1 180 ? 21.297 -39.469 7.41 1 88.62 180 LEU A CA 1
ATOM 1441 C C . LEU A 1 180 ? 22.531 -39.469 6.512 1 88.62 180 LEU A C 1
ATOM 1443 O O . LEU A 1 180 ? 23.516 -38.781 6.801 1 88.62 180 LEU A O 1
ATOM 1447 N N . PRO A 1 181 ? 22.484 -40.281 5.477 1 87.56 181 PRO A N 1
ATOM 1448 C CA . PRO A 1 181 ? 23.594 -40.281 4.523 1 87.56 181 PRO A CA 1
ATOM 1449 C C . PRO A 1 181 ? 23.719 -38.969 3.762 1 87.56 181 PRO A C 1
ATOM 1451 O O . PRO A 1 181 ? 22.766 -38.188 3.709 1 87.56 181 PRO A O 1
ATOM 1454 N N . GLU A 1 182 ? 24.828 -38.688 3.268 1 82.88 182 GLU A N 1
ATOM 1455 C CA . GLU A 1 182 ? 25.109 -37.469 2.518 1 82.88 182 GLU A CA 1
ATOM 1456 C C . GLU A 1 182 ? 24.219 -37.375 1.276 1 82.88 182 GLU A C 1
ATOM 1458 O O . GLU A 1 182 ? 23.875 -36.281 0.826 1 82.88 182 GLU A O 1
ATOM 1463 N N . SER A 1 183 ? 23.828 -38.469 0.832 1 83.06 183 SER A N 1
ATOM 1464 C CA . SER A 1 183 ? 23.016 -38.531 -0.383 1 83.06 183 SER A CA 1
ATOM 1465 C C . SER A 1 183 ? 21.609 -38 -0.135 1 83.06 183 SER A C 1
ATOM 1467 O O . SER A 1 183 ? 20.906 -37.594 -1.075 1 83.06 183 SER A O 1
ATOM 1469 N N . ALA A 1 184 ? 21.25 -37.938 1.048 1 84.06 184 ALA A N 1
ATOM 1470 C CA . ALA A 1 184 ? 19.906 -37.469 1.378 1 84.06 184 ALA A CA 1
ATOM 1471 C C . ALA A 1 184 ? 19.797 -35.969 1.12 1 84.06 184 ALA A C 1
ATOM 1473 O O . ALA A 1 184 ? 18.703 -35.438 0.837 1 84.06 184 ALA A O 1
ATOM 1474 N N . GLY A 1 185 ? 20.891 -35.25 1.188 1 82.38 185 GLY A N 1
ATOM 1475 C CA . GLY A 1 185 ? 20.891 -33.844 0.876 1 82.38 185 GLY A CA 1
ATOM 1476 C C . GLY A 1 185 ? 20.375 -32.969 2.012 1 82.38 185 GLY A C 1
ATOM 1477 O O . GLY A 1 185 ? 20.062 -31.797 1.813 1 82.38 185 GLY A O 1
ATOM 1478 N N . ILE A 1 186 ? 20.047 -33.625 3.15 1 87.69 186 ILE A N 1
ATOM 1479 C CA . ILE A 1 186 ? 19.547 -32.906 4.316 1 87.69 186 ILE A CA 1
ATOM 1480 C C . ILE A 1 186 ? 20.094 -33.531 5.59 1 87.69 186 ILE A C 1
ATOM 1482 O O . ILE A 1 186 ? 20.438 -34.719 5.594 1 87.69 186 ILE A O 1
ATOM 1486 N N . THR A 1 187 ? 20.281 -32.75 6.605 1 90.56 187 THR A N 1
ATOM 1487 C CA . THR A 1 187 ? 20.734 -33.25 7.895 1 90.56 187 THR A CA 1
ATOM 1488 C C . THR A 1 187 ? 19.547 -33.656 8.766 1 90.56 187 THR A C 1
ATOM 1490 O O . THR A 1 187 ? 18.422 -33.281 8.508 1 90.56 187 THR A O 1
ATOM 1493 N N . SER A 1 188 ? 19.828 -34.438 9.789 1 92.12 188 SER A N 1
ATOM 1494 C CA . SER A 1 188 ? 18.797 -34.906 10.703 1 92.12 188 SER A CA 1
ATOM 1495 C C . SER A 1 188 ? 18.109 -33.719 11.391 1 92.12 188 SER A C 1
ATOM 1497 O O . SER A 1 188 ? 16.875 -33.719 11.555 1 92.12 188 SER A O 1
ATOM 1499 N N . GLY A 1 189 ? 18.844 -32.812 11.805 1 91.62 189 GLY A N 1
ATOM 1500 C CA . GLY A 1 189 ? 18.281 -31.625 12.445 1 91.62 189 GLY A CA 1
ATOM 1501 C C . GLY A 1 189 ? 17.328 -30.859 11.547 1 91.62 189 GLY A C 1
ATOM 1502 O O . GLY A 1 189 ? 16.25 -30.453 11.984 1 91.62 189 GLY A O 1
ATOM 1503 N N . LYS A 1 190 ? 17.719 -30.656 10.336 1 92.5 190 LYS A N 1
ATOM 1504 C CA . LYS A 1 190 ? 16.891 -29.938 9.375 1 92.5 190 LYS A CA 1
ATOM 1505 C C . LYS A 1 190 ? 15.641 -30.719 9.031 1 92.5 190 LYS A C 1
ATOM 1507 O O . LYS A 1 190 ? 14.578 -30.141 8.797 1 92.5 190 LYS A O 1
ATOM 1512 N N . MET A 1 191 ? 15.727 -32.031 9.016 1 92.94 191 MET A N 1
ATOM 1513 C CA . MET A 1 191 ? 14.562 -32.875 8.742 1 92.94 191 MET A CA 1
ATOM 1514 C C . MET A 1 191 ? 13.562 -32.812 9.891 1 92.94 191 MET A C 1
ATOM 1516 O O . MET A 1 191 ? 12.352 -32.812 9.672 1 92.94 191 MET A O 1
ATOM 1520 N N . ILE A 1 192 ? 14.109 -32.781 11.086 1 94.62 192 ILE A N 1
ATOM 1521 C CA . ILE A 1 192 ? 13.25 -32.656 12.258 1 94.62 192 ILE A CA 1
ATOM 1522 C C . ILE A 1 192 ? 12.516 -31.328 12.203 1 94.62 192 ILE A C 1
ATOM 1524 O O . ILE A 1 192 ? 11.328 -31.25 12.523 1 94.62 192 ILE A O 1
ATOM 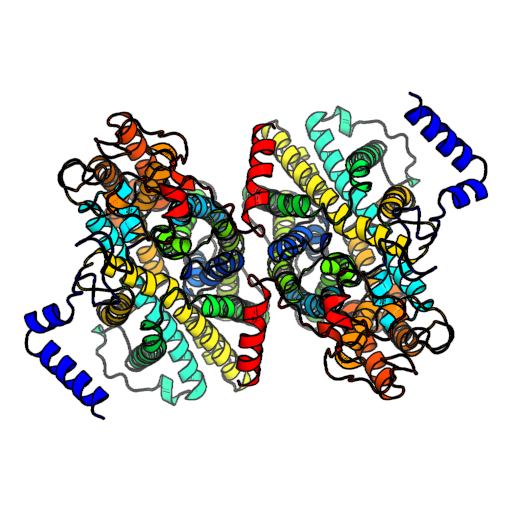1528 N N . SER A 1 193 ? 13.258 -30.281 11.844 1 95.81 193 SER A N 1
ATOM 1529 C CA . SER A 1 193 ? 12.625 -28.969 11.711 1 95.81 193 SER A CA 1
ATOM 1530 C C . SER A 1 193 ? 11.531 -29 10.656 1 95.81 193 SER A C 1
ATOM 1532 O O . SER A 1 193 ? 10.5 -28.344 10.812 1 95.81 193 SER A O 1
ATOM 1534 N N . PHE A 1 194 ? 11.766 -29.719 9.57 1 95.69 194 PHE A N 1
ATOM 1535 C CA . PHE A 1 194 ? 10.758 -29.875 8.523 1 95.69 194 PHE A CA 1
ATOM 1536 C C . PHE A 1 194 ? 9.516 -30.562 9.062 1 95.69 194 PHE A C 1
ATOM 1538 O O . PHE A 1 194 ? 8.391 -30.156 8.758 1 95.69 194 PHE A O 1
ATOM 1545 N N . LEU A 1 195 ? 9.711 -31.578 9.859 1 95.31 195 LEU A N 1
ATOM 1546 C CA . LEU A 1 195 ? 8.602 -32.312 10.469 1 95.31 195 LEU A CA 1
ATOM 1547 C C . LEU A 1 195 ? 7.824 -31.422 11.422 1 95.31 195 LEU A C 1
ATOM 1549 O O . LEU A 1 195 ? 6.59 -31.469 11.461 1 95.31 195 LEU A O 1
ATOM 1553 N N . ILE A 1 196 ? 8.539 -30.656 12.133 1 95.94 196 ILE A N 1
ATOM 1554 C CA . ILE A 1 196 ? 7.895 -29.781 13.102 1 95.94 196 ILE A CA 1
ATOM 1555 C C . ILE A 1 196 ? 6.988 -28.797 12.375 1 95.94 196 ILE A C 1
ATOM 1557 O O . ILE A 1 196 ? 5.832 -28.609 12.766 1 95.94 196 ILE A O 1
ATOM 1561 N N . ILE A 1 197 ? 7.512 -28.172 11.344 1 95.44 197 ILE A N 1
ATOM 1562 C CA . ILE A 1 197 ? 6.727 -27.188 10.602 1 95.44 197 ILE A CA 1
ATOM 1563 C C . ILE A 1 197 ? 5.543 -27.875 9.93 1 95.44 197 ILE A C 1
ATOM 1565 O O . ILE A 1 197 ? 4.453 -27.312 9.852 1 95.44 197 ILE A O 1
ATOM 1569 N N . TRP A 1 198 ? 5.789 -29.031 9.383 1 94.56 198 TRP A N 1
ATOM 1570 C CA . TRP A 1 198 ? 4.723 -29.781 8.742 1 94.56 198 TRP A CA 1
ATOM 1571 C C . TRP A 1 198 ? 3.6 -30.078 9.734 1 94.56 198 TRP A C 1
ATOM 1573 O O . TRP A 1 198 ? 2.42 -29.953 9.406 1 94.56 198 TRP A O 1
ATOM 1583 N N . LEU A 1 199 ? 3.934 -30.422 10.961 1 94.69 199 LEU A N 1
ATOM 1584 C CA . LEU A 1 199 ? 2.955 -30.719 12 1 94.69 199 LEU A CA 1
ATOM 1585 C C . LEU A 1 199 ? 2.23 -29.453 12.445 1 94.69 199 LEU A C 1
ATOM 1587 O O . LEU A 1 199 ? 1.035 -29.5 12.75 1 94.69 199 LEU A O 1
ATOM 1591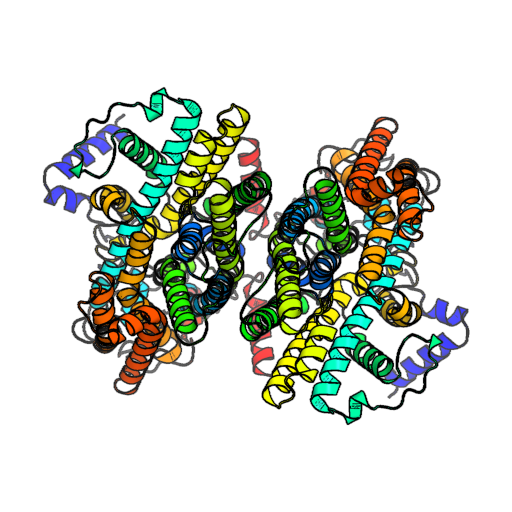 N N . LEU A 1 200 ? 2.959 -28.406 12.469 1 93.94 200 LEU A N 1
ATOM 1592 C CA . LEU A 1 200 ? 2.381 -27.141 12.922 1 93.94 200 LEU A CA 1
ATOM 1593 C C . LEU A 1 200 ? 1.37 -26.609 11.914 1 93.94 200 LEU A C 1
ATOM 1595 O O . LEU A 1 200 ? 0.366 -26 12.289 1 93.94 200 LEU A O 1
ATOM 1599 N N . GLN A 1 201 ? 1.644 -26.797 10.695 1 93.56 201 GLN A N 1
ATOM 1600 C CA . GLN A 1 201 ? 0.761 -26.234 9.672 1 93.56 201 GLN A CA 1
ATOM 1601 C C . GLN A 1 201 ? -0.355 -27.219 9.32 1 93.56 201 GLN A C 1
ATOM 1603 O O . GLN A 1 201 ? -1.389 -26.828 8.773 1 93.56 201 GLN A O 1
ATOM 1608 N N . PHE A 1 202 ? -0.301 -28.422 9.664 1 92.19 202 PHE A N 1
ATOM 1609 C CA . PHE A 1 202 ? -1.207 -29.469 9.227 1 92.19 202 PHE A CA 1
ATOM 1610 C C . PHE A 1 202 ? -2.621 -29.219 9.734 1 92.19 202 PHE A C 1
ATOM 1612 O O . PHE A 1 202 ? -3.596 -29.453 9.016 1 92.19 202 PHE A O 1
ATOM 1619 N N . PRO A 1 203 ? -2.803 -28.719 10.906 1 89.75 203 PRO A N 1
ATOM 1620 C CA . PRO A 1 203 ? -4.168 -28.469 11.375 1 89.75 203 PRO A CA 1
ATOM 1621 C C . PRO A 1 203 ? -4.906 -27.453 10.516 1 89.75 203 PRO A C 1
ATOM 1623 O O . PRO A 1 203 ? -6.137 -27.484 10.43 1 89.75 203 PRO A O 1
ATOM 1626 N N . PHE A 1 204 ? -4.207 -26.625 9.883 1 87.19 204 PHE A N 1
ATOM 1627 C CA . PHE A 1 204 ? -4.84 -25.578 9.078 1 87.19 204 PHE A CA 1
ATOM 1628 C C . PHE A 1 204 ? -5.309 -26.141 7.742 1 87.19 204 PHE A C 1
ATOM 1630 O O . PHE A 1 204 ? -6.008 -25.453 6.992 1 87.19 204 PHE A O 1
ATOM 1637 N N . ALA A 1 205 ? -4.926 -27.344 7.477 1 86.19 205 ALA A N 1
ATOM 1638 C CA . ALA A 1 205 ? -5.383 -28.016 6.258 1 86.19 205 ALA A CA 1
ATOM 1639 C C . ALA A 1 205 ? -6.891 -28.234 6.289 1 86.19 205 ALA A C 1
ATOM 1641 O O . ALA A 1 205 ? -7.527 -28.391 5.242 1 86.19 205 ALA A O 1
ATOM 1642 N N . PHE A 1 206 ? -7.516 -28.125 7.438 1 86.44 206 PHE A N 1
ATOM 1643 C CA . PHE A 1 206 ? -8.93 -28.469 7.586 1 86.44 206 PHE A CA 1
ATOM 1644 C C . PHE A 1 206 ? -9.789 -27.219 7.602 1 86.44 206 PHE A C 1
ATOM 1646 O O . PHE A 1 206 ? -11.008 -27.297 7.777 1 86.44 206 PHE A O 1
ATOM 1653 N N . VAL A 1 207 ? -9.172 -26.125 7.371 1 81.31 207 VAL A N 1
ATOM 1654 C CA . VAL A 1 207 ? -9.922 -24.875 7.391 1 81.31 207 VAL A CA 1
ATOM 1655 C C . VAL A 1 207 ? -10.328 -24.5 5.969 1 81.31 207 VAL A C 1
ATOM 1657 O O . VAL A 1 207 ? -9.492 -24.484 5.059 1 81.31 207 VAL A O 1
ATOM 1660 N N . HIS A 1 208 ? -11.625 -24.234 5.805 1 79.44 208 HIS A N 1
ATOM 1661 C CA . HIS A 1 208 ? -12.156 -23.828 4.504 1 79.44 208 HIS A CA 1
ATOM 1662 C C . HIS A 1 208 ? -11.656 -22.438 4.117 1 79.44 208 HIS A C 1
ATOM 1664 O O . HIS A 1 208 ? -11.523 -21.562 4.973 1 79.44 208 HIS A O 1
ATOM 1670 N N . PRO A 1 209 ? -11.398 -22.234 2.824 1 77.62 209 PRO A N 1
ATOM 1671 C CA . PRO A 1 209 ? -10.828 -20.969 2.346 1 77.62 209 PRO A CA 1
ATOM 1672 C C . PRO A 1 209 ? -11.688 -19.75 2.707 1 77.62 209 PRO A C 1
ATOM 1674 O O . PRO A 1 209 ? -11.172 -18.656 2.871 1 77.62 209 PRO A O 1
ATOM 1677 N N . SER A 1 210 ? -12.984 -19.859 2.84 1 75.81 210 SER A N 1
ATOM 1678 C CA . SER A 1 210 ? -13.875 -18.734 3.139 1 75.81 210 SER A CA 1
ATOM 1679 C C . SER A 1 210 ? -13.555 -18.125 4.496 1 75.81 210 SER A C 1
ATOM 1681 O O . SER A 1 210 ? -13.875 -16.953 4.746 1 75.81 210 SER A O 1
ATOM 1683 N N . LYS A 1 211 ? -12.781 -18.812 5.375 1 75.44 211 LYS A N 1
ATOM 1684 C CA . LYS A 1 211 ? -12.5 -18.344 6.734 1 75.44 211 LYS A CA 1
ATOM 1685 C C . LYS A 1 211 ? -11.047 -17.906 6.871 1 75.44 211 LYS A C 1
ATOM 1687 O O . LYS A 1 211 ? -10.578 -17.625 7.98 1 75.44 211 LYS A O 1
ATOM 1692 N N . MET A 1 212 ? -10.406 -17.828 5.824 1 78.75 212 MET A N 1
ATOM 1693 C CA . MET A 1 212 ? -8.969 -17.625 5.891 1 78.75 212 MET A CA 1
ATOM 1694 C C . MET A 1 212 ? -8.625 -16.141 5.762 1 78.75 212 MET A C 1
ATOM 1696 O O . MET A 1 212 ? -7.461 -15.758 5.824 1 78.75 212 MET A O 1
ATOM 1700 N N . SER A 1 213 ? -9.625 -15.25 5.715 1 77.25 213 SER A N 1
ATOM 1701 C CA . SER A 1 213 ? -9.367 -13.828 5.492 1 77.25 213 SER A CA 1
ATOM 1702 C C . SER A 1 213 ? -8.625 -13.211 6.672 1 77.25 213 SER A C 1
ATOM 1704 O O . SER A 1 213 ? -7.758 -12.352 6.488 1 77.25 213 SER A O 1
ATOM 1706 N N . THR A 1 214 ? -8.859 -13.711 7.891 1 78.38 214 THR A N 1
ATOM 1707 C CA . THR A 1 214 ? -8.258 -13.156 9.102 1 78.38 214 THR A CA 1
ATOM 1708 C C . THR A 1 214 ? -6.762 -13.461 9.148 1 78.38 214 THR A C 1
ATOM 1710 O O . THR A 1 214 ? -5.969 -12.641 9.617 1 78.38 214 THR A O 1
ATOM 1713 N N . VAL A 1 215 ? -6.418 -14.594 8.633 1 79.94 215 VAL A N 1
ATOM 1714 C CA . VAL A 1 215 ? -5.016 -14.992 8.633 1 79.94 215 VAL A CA 1
ATOM 1715 C C . VAL A 1 215 ? -4.207 -14.047 7.746 1 79.94 215 VAL A C 1
ATOM 1717 O O . VAL A 1 215 ? -3.098 -13.648 8.102 1 79.94 215 VAL A O 1
ATOM 1720 N N . PHE A 1 216 ? -4.824 -13.609 6.68 1 81.12 216 PHE A N 1
ATOM 1721 C CA . PHE A 1 216 ? -4.113 -12.719 5.77 1 81.12 216 PHE A CA 1
ATOM 1722 C C . PHE A 1 216 ? -4.027 -11.305 6.348 1 81.12 216 PHE A C 1
ATOM 1724 O O . PHE A 1 216 ? -3.051 -10.594 6.113 1 81.12 216 PHE A O 1
ATOM 1731 N N . MET A 1 217 ? -5.008 -11.039 7.109 1 79.5 217 MET A N 1
ATOM 1732 C CA . MET A 1 217 ? -5 -9.719 7.73 1 79.5 217 MET A CA 1
ATOM 1733 C C . MET A 1 217 ? -3.887 -9.609 8.766 1 79.5 217 MET A C 1
ATOM 1735 O O . MET A 1 217 ? -3.166 -8.609 8.812 1 79.5 217 MET A O 1
ATOM 1739 N N . VAL A 1 218 ? -3.695 -10.648 9.461 1 82.75 218 VAL A N 1
ATOM 1740 C CA . VAL A 1 218 ? -2.656 -10.664 10.484 1 82.75 218 VAL A CA 1
ATOM 1741 C C . VAL A 1 218 ? -1.281 -10.703 9.82 1 82.75 218 VAL A C 1
ATOM 1743 O O . VAL A 1 218 ? -0.369 -9.977 10.227 1 82.75 218 VAL A O 1
ATOM 1746 N N . LYS A 1 219 ? -1.158 -11.531 8.852 1 88.62 219 LYS A N 1
ATOM 1747 C CA . LYS A 1 219 ? 0.106 -11.641 8.133 1 88.62 219 LYS A CA 1
ATOM 1748 C C . LYS A 1 219 ? 0.483 -10.305 7.488 1 88.62 219 LYS A C 1
ATOM 1750 O O . LYS A 1 219 ? 1.66 -9.945 7.441 1 88.62 219 LYS A O 1
ATOM 1755 N N . SER A 1 220 ? -0.512 -9.625 7.008 1 85.69 220 SER A N 1
ATOM 1756 C CA . SER A 1 220 ? -0.268 -8.375 6.297 1 85.69 220 SER A CA 1
ATOM 1757 C C . SER A 1 220 ? 0.361 -7.332 7.215 1 85.69 220 SER A C 1
ATOM 1759 O O . SER A 1 220 ? 1.021 -6.402 6.746 1 85.69 220 SER A O 1
ATOM 1761 N N . VAL A 1 221 ? 0.236 -7.492 8.484 1 82.75 221 VAL A N 1
ATOM 1762 C CA . VAL A 1 221 ? 0.787 -6.539 9.445 1 82.75 221 VAL A CA 1
ATOM 1763 C C . VAL A 1 221 ? 2.115 -7.059 9.984 1 82.75 221 VAL A C 1
ATOM 1765 O O . VAL A 1 221 ? 3.115 -6.336 10 1 82.75 221 VAL A O 1
ATOM 1768 N N . ILE A 1 222 ? 2.172 -8.273 10.289 1 88.5 222 ILE A N 1
ATOM 1769 C CA . ILE A 1 222 ? 3.297 -8.828 11.031 1 88.5 222 ILE A CA 1
ATOM 1770 C C . ILE A 1 222 ? 4.473 -9.07 10.086 1 88.5 222 ILE A C 1
ATOM 1772 O O . ILE A 1 222 ? 5.625 -8.828 10.445 1 88.5 222 ILE A O 1
ATOM 1776 N N . ALA A 1 223 ? 4.215 -9.547 8.922 1 91.19 223 ALA A N 1
ATOM 1777 C CA . ALA A 1 223 ? 5.277 -9.93 7.996 1 91.19 223 ALA A CA 1
ATOM 1778 C C . ALA A 1 223 ? 6.102 -8.711 7.586 1 91.19 223 ALA A C 1
ATOM 1780 O O . ALA A 1 223 ? 7.336 -8.75 7.617 1 91.19 223 ALA A O 1
ATOM 1781 N N . PRO A 1 224 ? 5.449 -7.598 7.25 1 90.38 224 PRO A N 1
ATOM 1782 C CA . PRO A 1 224 ? 6.238 -6.41 6.902 1 90.38 224 PRO A CA 1
ATOM 1783 C C . PRO A 1 224 ? 7.086 -5.906 8.07 1 90.38 224 PRO A C 1
ATOM 1785 O O . PRO A 1 224 ? 8.227 -5.477 7.867 1 90.38 224 PRO A O 1
ATOM 1788 N N . ILE A 1 225 ? 6.582 -5.941 9.25 1 88.19 225 ILE A N 1
ATOM 1789 C CA . ILE A 1 225 ? 7.305 -5.484 10.438 1 88.19 225 ILE A CA 1
ATOM 1790 C C . ILE A 1 225 ? 8.578 -6.312 10.609 1 88.19 225 ILE A C 1
ATOM 1792 O O . ILE A 1 225 ? 9.648 -5.766 10.883 1 88.19 225 ILE A O 1
ATOM 1796 N N . GLY A 1 226 ? 8.438 -7.609 10.477 1 91.25 226 GLY A N 1
ATOM 1797 C CA . GLY A 1 226 ? 9.594 -8.484 10.594 1 91.25 226 GLY A CA 1
ATOM 1798 C C . GLY A 1 226 ? 10.664 -8.203 9.555 1 91.25 226 GLY A C 1
ATOM 1799 O O . GLY A 1 226 ? 11.859 -8.164 9.875 1 91.25 226 GLY A O 1
ATOM 1800 N N . LEU A 1 227 ? 10.273 -7.988 8.336 1 93.06 227 LEU A N 1
ATOM 1801 C CA . LEU A 1 227 ? 11.219 -7.762 7.246 1 93.06 227 LEU A CA 1
ATOM 1802 C C . LEU A 1 227 ? 11.891 -6.402 7.387 1 93.06 227 LEU A C 1
ATOM 1804 O O . LEU A 1 227 ? 13.102 -6.285 7.172 1 93.06 227 LEU A O 1
ATOM 1808 N N . ILE A 1 228 ? 11.156 -5.402 7.746 1 90.38 228 ILE A N 1
ATOM 1809 C CA . ILE A 1 228 ? 11.695 -4.059 7.902 1 90.38 228 ILE A CA 1
ATOM 1810 C C . ILE A 1 228 ? 12.641 -4.02 9.102 1 90.38 228 ILE A C 1
ATOM 1812 O O . ILE A 1 228 ? 13.703 -3.398 9.039 1 90.38 228 ILE A O 1
ATOM 1816 N N . ALA A 1 229 ? 12.234 -4.68 10.172 1 90.69 229 ALA A N 1
ATOM 1817 C CA . ALA A 1 229 ? 13.109 -4.762 11.344 1 90.69 229 ALA A CA 1
ATOM 1818 C C . ALA A 1 229 ? 14.438 -5.43 10.984 1 90.69 229 ALA A C 1
ATOM 1820 O O . ALA A 1 229 ? 15.5 -5 11.445 1 90.69 229 ALA A O 1
ATOM 1821 N N . THR A 1 230 ? 14.359 -6.496 10.203 1 92.88 230 THR A N 1
ATOM 1822 C CA . THR A 1 230 ? 15.562 -7.18 9.758 1 92.88 230 THR A CA 1
ATOM 1823 C C . THR A 1 230 ? 16.422 -6.25 8.914 1 92.88 230 THR A C 1
ATOM 1825 O O . THR A 1 230 ? 17.656 -6.238 9.047 1 92.88 230 THR A O 1
ATOM 1828 N N . MET A 1 231 ? 15.82 -5.523 8.055 1 92.12 231 MET A N 1
ATOM 1829 C CA . MET A 1 231 ? 16.547 -4.562 7.227 1 92.12 231 MET A CA 1
ATOM 1830 C C . MET A 1 231 ? 17.25 -3.516 8.094 1 92.12 231 MET A C 1
ATOM 1832 O O . MET A 1 231 ? 18.422 -3.229 7.898 1 92.12 231 MET A O 1
ATOM 1836 N N . ILE A 1 232 ? 16.5 -2.928 9.062 1 88.31 232 ILE A N 1
ATOM 1837 C CA . ILE A 1 232 ? 17.047 -1.892 9.938 1 88.31 232 ILE A CA 1
ATOM 1838 C C . ILE A 1 232 ? 18.234 -2.445 10.703 1 88.31 232 ILE A C 1
ATOM 1840 O O . ILE A 1 232 ? 19.297 -1.822 10.75 1 88.31 232 ILE A O 1
ATOM 1844 N N . TRP A 1 233 ? 18.109 -3.605 11.227 1 89.25 233 TRP A N 1
ATOM 1845 C CA . TRP A 1 233 ? 19.188 -4.203 12.008 1 89.25 233 TRP A CA 1
ATOM 1846 C C . TRP A 1 233 ? 20.422 -4.441 11.133 1 89.25 233 TRP A C 1
ATOM 1848 O O . TRP A 1 233 ? 21.547 -4.125 11.531 1 89.25 233 TRP A O 1
ATOM 1858 N N . THR A 1 234 ? 20.188 -5.035 9.961 1 90.56 234 THR A N 1
ATOM 1859 C CA . THR A 1 234 ? 21.312 -5.398 9.094 1 90.56 234 THR A CA 1
ATOM 1860 C C . THR A 1 234 ? 22.016 -4.152 8.578 1 90.56 234 THR A C 1
ATOM 1862 O O . THR A 1 234 ? 23.25 -4.113 8.539 1 90.56 234 THR A O 1
ATOM 1865 N N . VAL A 1 235 ? 21.312 -3.15 8.242 1 88.44 235 VAL A N 1
ATOM 1866 C CA . VAL A 1 235 ? 21.891 -1.93 7.688 1 88.44 235 VAL A CA 1
ATOM 1867 C C . VAL A 1 235 ? 22.641 -1.174 8.773 1 88.44 235 VAL A C 1
ATOM 1869 O O . VAL A 1 235 ? 23.734 -0.641 8.531 1 88.44 235 VAL A O 1
ATOM 1872 N N . VAL A 1 236 ? 22.062 -1.113 9.984 1 84.38 236 VAL A N 1
ATOM 1873 C CA . VAL A 1 236 ? 22.703 -0.411 11.086 1 84.38 236 VAL A CA 1
ATOM 1874 C C . VAL A 1 236 ? 23.969 -1.164 11.516 1 84.38 236 VAL A C 1
ATOM 1876 O O . VAL A 1 236 ? 25.016 -0.557 11.734 1 84.38 236 VAL A O 1
ATOM 1879 N N . SER A 1 237 ? 23.859 -2.475 11.602 1 86.75 237 SER A N 1
ATOM 1880 C CA . SER A 1 237 ? 25 -3.281 12.039 1 86.75 237 SER A CA 1
ATOM 1881 C C . SER A 1 237 ? 26.125 -3.252 11.008 1 86.75 237 SER A C 1
ATOM 1883 O O . SER A 1 237 ? 27.297 -3.363 11.367 1 86.75 237 SER A O 1
ATOM 1885 N N . SER A 1 238 ? 25.781 -3.146 9.742 1 87.75 238 SER A N 1
ATOM 1886 C CA . SER A 1 238 ? 26.781 -3.117 8.672 1 87.75 238 SER A CA 1
ATOM 1887 C C . SER A 1 238 ? 27.297 -1.702 8.445 1 87.75 238 SER A C 1
ATOM 1889 O O . SER A 1 238 ? 28.203 -1.493 7.637 1 87.75 238 SER A O 1
ATOM 1891 N N . HIS A 1 239 ? 26.75 -0.755 9.18 1 81.5 239 HIS A N 1
ATOM 1892 C CA . HIS A 1 239 ? 27.109 0.653 9.047 1 81.5 239 HIS A CA 1
ATOM 1893 C C . HIS A 1 239 ? 26.875 1.151 7.629 1 81.5 239 HIS A C 1
ATOM 1895 O O . HIS A 1 239 ? 27.75 1.805 7.043 1 81.5 239 HIS A O 1
ATOM 1901 N N . GLY A 1 240 ? 25.766 0.598 7.078 1 80.5 240 GLY A N 1
ATOM 1902 C CA . GLY A 1 240 ? 25.375 1.086 5.77 1 80.5 240 GLY A CA 1
ATOM 1903 C C . GLY A 1 240 ? 25.266 -0.013 4.73 1 80.5 240 GLY A C 1
ATOM 1904 O O . GLY A 1 240 ? 25.312 -1.198 5.062 1 80.5 240 GLY A O 1
ATOM 1905 N N . VAL A 1 241 ? 24.922 0.433 3.473 1 83.81 241 VAL A N 1
ATOM 1906 C CA . VAL A 1 241 ? 24.75 -0.486 2.354 1 83.81 241 VAL A CA 1
ATOM 1907 C C . VAL A 1 241 ? 25.703 -0.108 1.221 1 83.81 241 VAL A C 1
ATOM 1909 O O . VAL A 1 241 ? 25.922 1.076 0.955 1 83.81 241 VAL A O 1
ATOM 1912 N N . ASP A 1 242 ? 26.375 -1.059 0.676 1 79.31 242 ASP A N 1
ATOM 1913 C CA . ASP A 1 242 ? 27.234 -0.862 -0.496 1 79.31 242 ASP A CA 1
ATOM 1914 C C . ASP A 1 242 ? 26.719 -1.673 -1.685 1 79.31 242 ASP A C 1
ATOM 1916 O O . ASP A 1 242 ? 26.938 -2.883 -1.758 1 79.31 242 ASP A O 1
ATOM 1920 N N . PHE A 1 243 ? 26.062 -0.979 -2.619 1 79.19 243 PHE A N 1
ATOM 1921 C CA . PHE A 1 243 ? 25.5 -1.665 -3.773 1 79.19 243 PHE A CA 1
ATOM 1922 C C . PHE A 1 243 ? 26.562 -1.931 -4.828 1 79.19 243 PHE A C 1
ATOM 1924 O O . PHE A 1 243 ? 26.328 -2.646 -5.801 1 79.19 243 PHE A O 1
ATOM 1931 N N . GLN A 1 244 ? 27.688 -1.438 -4.664 1 72.56 244 GLN A N 1
ATOM 1932 C CA . GLN A 1 244 ? 28.734 -1.581 -5.672 1 72.56 244 GLN A CA 1
ATOM 1933 C C . GLN A 1 244 ? 29.578 -2.828 -5.418 1 72.56 244 GLN A C 1
ATOM 1935 O O . GLN A 1 244 ? 30.391 -3.215 -6.254 1 72.56 244 GLN A O 1
ATOM 1940 N N . GLY A 1 245 ? 29.328 -3.49 -4.41 1 67.94 245 GLY A N 1
ATOM 1941 C CA . GLY A 1 245 ? 30.156 -4.637 -4.09 1 67.94 245 GLY A CA 1
ATOM 1942 C C . GLY A 1 245 ? 29.953 -5.812 -5.027 1 67.94 245 GLY A C 1
ATOM 1943 O O . GLY A 1 245 ? 30.906 -6.496 -5.395 1 67.94 245 GLY A O 1
ATOM 1944 N N . LEU A 1 24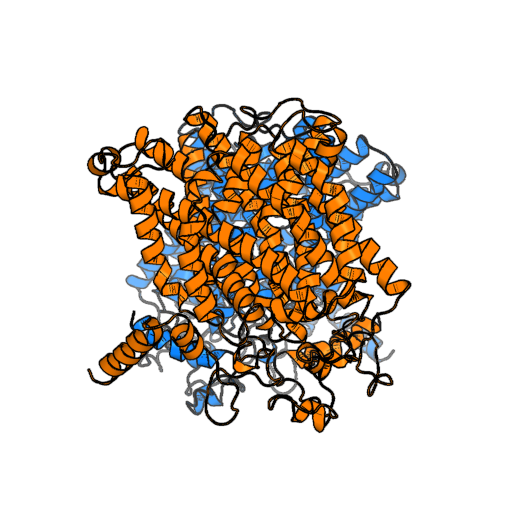6 ? 28.844 -6.191 -5.336 1 67.38 246 LEU A N 1
ATOM 1945 C CA . LEU A 1 246 ? 28.562 -7.371 -6.145 1 67.38 246 LEU A CA 1
ATOM 1946 C C . LEU A 1 246 ? 28.125 -6.977 -7.551 1 67.38 246 LEU A C 1
ATOM 1948 O O . LEU A 1 246 ? 28.344 -7.73 -8.508 1 67.38 246 LEU A O 1
ATOM 1952 N N . GLY A 1 247 ? 27.531 -5.855 -7.773 1 64.12 247 GLY A N 1
ATOM 1953 C CA . GLY A 1 247 ? 26.969 -5.516 -9.07 1 64.12 247 GLY A CA 1
ATOM 1954 C C . GLY A 1 247 ? 27.984 -4.934 -10.031 1 64.12 247 GLY A C 1
ATOM 1955 O O . GLY A 1 247 ? 28.984 -4.348 -9.609 1 64.12 247 GLY A O 1
ATOM 1956 N N . PRO A 1 248 ? 27.953 -5.559 -11.336 1 62.62 248 PRO A N 1
ATOM 1957 C CA . PRO A 1 248 ? 28.906 -4.988 -12.281 1 62.62 248 PRO A CA 1
ATOM 1958 C C . PRO A 1 248 ? 28.781 -3.469 -12.406 1 62.62 248 PRO A C 1
ATOM 1960 O O . PRO A 1 248 ? 27.672 -2.928 -12.344 1 62.62 248 PRO A O 1
ATOM 1963 N N . SER A 1 249 ? 29.719 -2.641 -11.977 1 57.84 249 SER A N 1
ATOM 1964 C CA . SER A 1 249 ? 29.75 -1.183 -12.023 1 57.84 249 SER A CA 1
ATOM 1965 C C . SER A 1 249 ? 29.375 -0.665 -13.406 1 57.84 249 SER A C 1
ATOM 1967 O O . SER A 1 249 ? 28.719 0.366 -13.531 1 57.84 249 SER A O 1
ATOM 1969 N N . ASN A 1 250 ? 29.781 -1.384 -14.461 1 57.78 250 ASN A N 1
ATOM 1970 C CA . ASN A 1 250 ? 29.719 -0.756 -15.773 1 57.78 250 ASN A CA 1
ATOM 1971 C C . ASN A 1 250 ? 29.062 -1.671 -16.797 1 57.78 250 ASN A C 1
ATOM 1973 O O . ASN A 1 250 ? 29.75 -2.285 -17.625 1 57.78 250 ASN A O 1
ATOM 1977 N N . VAL A 1 251 ? 27.891 -2.096 -16.453 1 64.5 251 VAL A N 1
ATOM 1978 C CA . VAL A 1 251 ? 27.297 -2.945 -17.469 1 64.5 251 VAL A CA 1
ATOM 1979 C C . VAL A 1 251 ? 26.469 -2.094 -18.438 1 64.5 251 VAL A C 1
ATOM 1981 O O . VAL A 1 251 ? 25.734 -1.196 -18.016 1 64.5 251 VAL A O 1
ATOM 1984 N N . SER A 1 252 ? 26.875 -2.037 -19.672 1 67.06 252 SER A N 1
ATOM 1985 C CA . SER A 1 252 ? 26.125 -1.25 -20.656 1 67.06 252 SER A CA 1
ATOM 1986 C C . SER A 1 252 ? 25.688 -2.104 -21.844 1 67.06 252 SER A C 1
ATOM 1988 O O . SER A 1 252 ? 26.078 -3.27 -21.938 1 67.06 252 SER A O 1
ATOM 1990 N N . GLY A 1 253 ? 24.719 -1.7 -22.547 1 68.38 253 GLY A N 1
ATOM 1991 C CA . GLY A 1 253 ? 24.312 -2.234 -23.844 1 68.38 253 GLY A CA 1
ATOM 1992 C C . GLY A 1 253 ? 23.438 -3.469 -23.734 1 68.38 253 GLY A C 1
ATOM 1993 O O . GLY A 1 253 ? 22.438 -3.467 -23.016 1 68.38 253 GLY A O 1
ATOM 1994 N N . ALA A 1 254 ? 23.906 -4.547 -24.453 1 73.25 254 ALA A N 1
ATOM 1995 C CA . ALA A 1 254 ? 23.125 -5.766 -24.625 1 73.25 254 ALA A CA 1
ATOM 1996 C C . ALA A 1 254 ? 23.094 -6.578 -23.328 1 73.25 254 ALA A C 1
ATOM 1998 O O . ALA A 1 254 ? 22.078 -7.199 -23.016 1 73.25 254 ALA A O 1
ATOM 1999 N N . VAL A 1 255 ? 24.109 -6.492 -22.625 1 76.56 255 VAL A N 1
ATOM 2000 C CA . VAL A 1 255 ? 24.188 -7.258 -21.391 1 76.56 255 VAL A CA 1
ATOM 2001 C C . VAL A 1 255 ? 23.188 -6.723 -20.375 1 76.56 255 VAL A C 1
ATOM 2003 O O . VAL A 1 255 ? 22.516 -7.496 -19.672 1 76.56 255 VAL A O 1
ATOM 2006 N N . LEU A 1 256 ? 23.062 -5.461 -20.375 1 78.19 256 LEU A N 1
ATOM 2007 C CA . LEU A 1 256 ? 22.094 -4.832 -19.484 1 78.19 256 LEU A CA 1
ATOM 2008 C C . LEU A 1 256 ? 20.672 -5.211 -19.891 1 78.19 256 LEU A C 1
ATOM 2010 O O . LEU A 1 256 ? 19.828 -5.496 -19.031 1 78.19 256 LEU A O 1
ATOM 2014 N N . GLY A 1 257 ? 20.469 -5.215 -21.141 1 79.81 257 GLY A N 1
ATOM 2015 C CA . GLY A 1 257 ? 19.141 -5.562 -21.641 1 79.81 257 GLY A CA 1
ATOM 2016 C C . GLY A 1 257 ? 18.734 -6.977 -21.297 1 79.81 257 GLY A C 1
ATOM 2017 O O . GLY A 1 257 ? 17.609 -7.207 -20.844 1 79.81 257 GLY A O 1
ATOM 2018 N N . TRP A 1 258 ? 19.625 -7.879 -21.453 1 81.25 258 TRP A N 1
ATOM 2019 C CA . TRP A 1 258 ? 19.312 -9.273 -21.172 1 81.25 258 TRP A CA 1
ATOM 2020 C C . TRP A 1 258 ? 19.172 -9.516 -19.656 1 81.25 258 TRP A C 1
ATOM 2022 O O . TRP A 1 258 ? 18.375 -10.344 -19.219 1 81.25 258 TRP A O 1
ATOM 2032 N N . SER A 1 259 ? 20 -8.789 -18.906 1 82.62 259 SER A N 1
ATOM 2033 C CA . SER A 1 259 ? 19.859 -8.867 -17.453 1 82.62 259 SER A CA 1
ATOM 2034 C C . SER A 1 259 ? 18.5 -8.367 -17 1 82.62 259 SER A C 1
ATOM 2036 O O . SER A 1 259 ? 17.906 -8.906 -16.078 1 82.62 259 SER A O 1
ATOM 2038 N N . PHE A 1 260 ? 18.109 -7.418 -17.734 1 87.44 260 PHE A N 1
ATOM 2039 C CA . PHE A 1 260 ? 16.797 -6.859 -17.453 1 87.44 260 PHE A CA 1
ATOM 2040 C C . PHE A 1 260 ? 15.703 -7.875 -17.75 1 87.44 260 PHE A C 1
ATOM 2042 O O . PHE A 1 260 ? 14.789 -8.07 -16.953 1 87.44 260 PHE A O 1
ATOM 2049 N N . MET A 1 261 ? 15.82 -8.547 -18.812 1 86.88 261 MET A N 1
ATOM 2050 C CA . MET A 1 261 ? 14.836 -9.539 -19.219 1 86.88 261 MET A CA 1
ATOM 2051 C C . MET A 1 261 ? 14.852 -10.727 -18.25 1 86.88 261 MET A C 1
ATOM 2053 O O . MET A 1 261 ? 13.797 -11.281 -17.938 1 86.88 261 MET A O 1
ATOM 2057 N N . LYS A 1 262 ? 15.969 -11.062 -17.844 1 85.31 262 LYS A N 1
ATOM 2058 C CA . LYS A 1 262 ? 16.094 -12.141 -16.875 1 85.31 262 LYS A CA 1
ATOM 2059 C C . LYS A 1 262 ? 15.422 -11.773 -15.555 1 85.31 262 LYS A C 1
ATOM 2061 O O . LYS A 1 262 ? 14.773 -12.609 -14.922 1 85.31 262 LYS A O 1
ATOM 2066 N N . ALA A 1 263 ? 15.656 -10.531 -15.156 1 90.06 263 ALA A N 1
ATOM 2067 C CA . ALA A 1 263 ? 15.023 -10.062 -13.93 1 90.06 263 ALA A CA 1
ATOM 2068 C C . ALA A 1 263 ? 13.508 -10.086 -14.039 1 90.06 263 ALA A C 1
ATOM 2070 O O . ALA A 1 263 ? 12.812 -10.562 -13.133 1 90.06 263 ALA A O 1
ATOM 2071 N N . ILE A 1 264 ? 13 -9.664 -15.133 1 91.38 264 ILE A N 1
ATOM 2072 C CA . ILE A 1 264 ? 11.562 -9.648 -15.359 1 91.38 264 ILE A CA 1
ATOM 2073 C C . ILE A 1 264 ? 11.008 -11.07 -15.297 1 91.38 264 ILE A C 1
ATOM 2075 O O . ILE A 1 264 ? 10.016 -11.328 -14.617 1 91.38 264 ILE A O 1
ATOM 2079 N N . ASN A 1 265 ? 11.688 -11.945 -15.945 1 89.44 265 ASN A N 1
ATOM 2080 C CA . ASN A 1 265 ? 11.242 -13.336 -16.016 1 89.44 265 ASN A CA 1
ATOM 2081 C C . ASN A 1 265 ? 11.227 -13.984 -14.633 1 89.44 265 ASN A C 1
ATOM 2083 O O . ASN A 1 265 ? 10.281 -14.703 -14.289 1 89.44 265 ASN A O 1
ATOM 2087 N N . SER A 1 266 ? 12.195 -13.727 -13.898 1 89 266 SER A N 1
ATOM 2088 C CA . SER A 1 266 ? 12.305 -14.352 -12.578 1 89 266 SER A CA 1
ATOM 2089 C C . SER A 1 266 ? 11.266 -13.781 -11.617 1 89 266 SER A C 1
ATOM 2091 O O . SER A 1 266 ? 10.648 -14.523 -10.852 1 89 266 SER A O 1
ATOM 2093 N N . ILE A 1 267 ? 11.086 -12.516 -11.672 1 92.5 267 ILE A N 1
ATOM 2094 C CA . ILE A 1 267 ? 10.164 -11.859 -10.742 1 92.5 267 ILE A CA 1
ATOM 2095 C C . ILE A 1 267 ? 8.734 -12.273 -11.055 1 92.5 267 ILE A C 1
ATOM 2097 O O . ILE A 1 267 ? 7.945 -12.547 -10.148 1 92.5 267 ILE A O 1
ATOM 2101 N N . VAL A 1 268 ? 8.453 -12.367 -12.312 1 92.56 268 VAL A N 1
ATOM 2102 C CA . VAL A 1 268 ? 7.082 -12.695 -12.711 1 92.56 268 VAL A CA 1
ATOM 2103 C C . VAL A 1 268 ? 6.777 -14.148 -12.367 1 92.56 268 VAL A C 1
ATOM 2105 O O . VAL A 1 268 ? 5.641 -14.492 -12.031 1 92.56 268 VAL A O 1
ATOM 2108 N N . SER A 1 269 ? 7.762 -15 -12.453 1 88.69 269 SER A N 1
ATOM 2109 C CA . SER A 1 269 ? 7.57 -16.438 -12.219 1 88.69 269 SER A CA 1
ATOM 2110 C C . SER A 1 269 ? 7.035 -16.703 -10.82 1 88.69 269 SER A C 1
ATOM 2112 O O . SER A 1 269 ? 6.27 -17.641 -10.609 1 88.69 269 SER A O 1
ATOM 2114 N N . ASN A 1 270 ? 7.363 -15.875 -9.969 1 87.31 270 ASN A N 1
ATOM 2115 C CA . ASN A 1 270 ? 6.949 -16.031 -8.578 1 87.31 270 ASN A CA 1
ATOM 2116 C C . ASN A 1 270 ? 5.469 -15.719 -8.398 1 87.31 270 ASN A C 1
ATOM 2118 O O . ASN A 1 270 ? 4.855 -16.156 -7.418 1 87.31 270 ASN A O 1
ATOM 2122 N N . VAL A 1 271 ? 4.859 -15.125 -9.352 1 90.12 271 VAL A N 1
ATOM 2123 C CA . VAL A 1 271 ? 3.49 -14.664 -9.133 1 90.12 271 VAL A CA 1
ATOM 2124 C C . VAL A 1 271 ? 2.555 -15.32 -10.141 1 90.12 271 VAL A C 1
ATOM 2126 O O . VAL A 1 271 ? 1.331 -15.242 -10.008 1 90.12 271 VAL A O 1
ATOM 2129 N N . ILE A 1 272 ? 3.016 -16.094 -10.984 1 89.44 272 ILE A N 1
ATOM 2130 C CA . ILE A 1 272 ? 2.201 -16.641 -12.07 1 89.44 272 ILE A CA 1
ATOM 2131 C C . ILE A 1 272 ? 1.256 -17.703 -11.516 1 89.44 272 ILE A C 1
ATOM 2133 O O . ILE A 1 272 ? 0.073 -17.734 -11.867 1 89.44 272 ILE A O 1
ATOM 2137 N N . PRO A 1 273 ? 1.75 -18.531 -10.625 1 87.19 273 PRO A N 1
ATOM 2138 C CA . PRO A 1 273 ? 0.83 -19.578 -10.156 1 87.19 273 PRO A CA 1
ATOM 2139 C C . PRO A 1 273 ? -0.399 -19 -9.453 1 87.19 273 PRO A C 1
ATOM 2141 O O . PRO A 1 273 ? -1.531 -19.344 -9.805 1 87.19 273 PRO A O 1
ATOM 2144 N N . PRO A 1 274 ? -0.155 -18.078 -8.57 1 87.38 274 PRO A N 1
ATOM 2145 C CA . PRO A 1 274 ? -1.355 -17.5 -7.965 1 87.38 274 PRO A CA 1
ATOM 2146 C C . PRO A 1 274 ? -2.195 -16.703 -8.961 1 87.38 274 PRO A C 1
ATOM 2148 O O . PRO A 1 274 ? -3.414 -16.594 -8.797 1 87.38 274 PRO A O 1
ATOM 2151 N N . LEU A 1 275 ? -1.575 -16.234 -9.969 1 92 275 LEU A N 1
ATOM 2152 C CA . LEU A 1 275 ? -2.301 -15.5 -11.008 1 92 275 LEU A CA 1
ATOM 2153 C C . LEU A 1 275 ? -3.254 -16.422 -11.758 1 92 275 LEU A C 1
ATOM 2155 O O . LEU A 1 275 ? -4.391 -16.047 -12.047 1 92 275 LEU A O 1
ATOM 2159 N N . VAL A 1 276 ? -2.854 -17.609 -11.992 1 92.19 276 VAL A N 1
ATOM 2160 C CA . VAL A 1 276 ? -3.658 -18.578 -12.727 1 92.19 276 VAL A CA 1
ATOM 2161 C C . VAL A 1 276 ? -4.871 -18.984 -11.883 1 92.19 276 VAL A C 1
ATOM 2163 O O . VAL A 1 276 ? -5.984 -19.078 -12.398 1 92.19 276 VAL A O 1
ATOM 2166 N N . ASN A 1 277 ? -4.703 -19.156 -10.648 1 92.06 277 ASN A N 1
ATOM 2167 C CA . ASN A 1 277 ? -5.781 -19.641 -9.797 1 92.06 277 ASN A CA 1
ATOM 2168 C C . ASN A 1 277 ? -6.496 -18.484 -9.094 1 92.06 277 ASN A C 1
ATOM 2170 O O . ASN A 1 277 ? -7.191 -18.688 -8.094 1 92.06 277 ASN A O 1
ATOM 2174 N N . SER A 1 278 ? -6.328 -17.266 -9.547 1 92.19 278 SER A N 1
ATOM 2175 C CA . SER A 1 278 ? -6.969 -16.109 -8.922 1 92.19 278 SER A CA 1
ATOM 2176 C C . SER A 1 278 ? -8.477 -16.297 -8.828 1 92.19 278 SER A C 1
ATOM 2178 O O . SER A 1 278 ? -9.109 -15.859 -7.867 1 92.19 278 SER A O 1
ATOM 2180 N N . PRO A 1 279 ? -9.109 -17.094 -9.781 1 93.88 279 PRO A N 1
ATOM 2181 C CA . PRO A 1 279 ? -10.555 -17.312 -9.711 1 93.88 279 PRO A CA 1
ATOM 2182 C C . PRO A 1 279 ? -10.977 -18.078 -8.461 1 93.88 279 PRO A C 1
ATOM 2184 O O . PRO A 1 279 ? -12.125 -17.969 -8.016 1 93.88 279 PRO A O 1
ATOM 2187 N N . ASP A 1 280 ? -10.086 -18.859 -7.938 1 90.62 280 ASP A N 1
ATOM 2188 C CA . ASP A 1 280 ? -10.414 -19.641 -6.75 1 90.62 280 ASP A CA 1
ATOM 2189 C C . ASP A 1 280 ? -10.742 -18.734 -5.566 1 90.62 280 ASP A C 1
ATOM 2191 O O . ASP A 1 280 ? -11.516 -19.109 -4.684 1 90.62 280 ASP A O 1
ATOM 2195 N N . LEU A 1 281 ? -10.188 -17.609 -5.617 1 87.75 281 LEU A N 1
ATOM 2196 C CA . LEU A 1 281 ? -10.422 -16.703 -4.5 1 87.75 281 LEU A CA 1
ATOM 2197 C C . LEU A 1 281 ? -11.398 -15.594 -4.895 1 87.75 281 LEU A C 1
ATOM 2199 O O . LEU A 1 281 ? -12.203 -15.148 -4.074 1 87.75 281 LEU A O 1
ATOM 2203 N N . THR A 1 282 ? -11.352 -15.164 -6.07 1 92.25 282 THR A N 1
ATOM 2204 C CA . THR A 1 282 ? -12.164 -14.023 -6.492 1 92.25 282 THR A CA 1
ATOM 2205 C C . THR A 1 282 ? -13.633 -14.422 -6.617 1 92.25 282 THR A C 1
ATOM 2207 O O . THR A 1 282 ? -14.508 -13.562 -6.668 1 92.25 282 THR A O 1
ATOM 2210 N N . ARG A 1 283 ? -13.938 -15.703 -6.617 1 92.5 283 ARG A N 1
ATOM 2211 C CA . ARG A 1 283 ? -15.312 -16.188 -6.664 1 92.5 283 ARG A CA 1
ATOM 2212 C C . ARG A 1 283 ? -16.078 -15.789 -5.41 1 92.5 283 ARG A C 1
ATOM 2214 O O . ARG A 1 283 ? -17.312 -15.805 -5.395 1 92.5 283 ARG A O 1
ATOM 2221 N N . TYR A 1 284 ? -15.391 -15.484 -4.426 1 89.75 284 TYR A N 1
ATOM 2222 C CA . TYR A 1 284 ? -16.031 -15.172 -3.15 1 89.75 284 TYR A CA 1
ATOM 2223 C C . TYR A 1 284 ? -16.312 -13.68 -3.045 1 89.75 284 TYR A C 1
ATOM 2225 O O . TYR A 1 284 ? -16.734 -13.195 -1.993 1 89.75 284 TYR A O 1
ATOM 2233 N N . ALA A 1 285 ? -16.094 -12.938 -4.086 1 91.38 285 ALA A N 1
ATOM 2234 C CA . ALA A 1 285 ? -16.422 -11.523 -4.125 1 91.38 285 ALA A CA 1
ATOM 2235 C C . ALA A 1 285 ? -17.922 -11.32 -4.324 1 91.38 285 ALA A C 1
ATOM 2237 O O . ALA A 1 285 ? -18.609 -12.18 -4.895 1 91.38 285 ALA A O 1
ATOM 2238 N N . LYS A 1 286 ? -18.438 -10.195 -3.834 1 88.94 286 LYS A N 1
ATOM 2239 C CA . LYS A 1 286 ? -19.859 -9.867 -4.047 1 88.94 286 LYS A CA 1
ATOM 2240 C C . LYS A 1 286 ? -20.078 -9.305 -5.445 1 88.94 286 LYS A C 1
ATOM 2242 O O . LYS A 1 286 ? -21.094 -9.586 -6.074 1 88.94 286 LYS A O 1
ATOM 2247 N N . CYS A 1 287 ? -19.141 -8.523 -5.863 1 88.88 287 CYS A N 1
ATOM 2248 C CA . CYS A 1 287 ? -19.172 -7.922 -7.191 1 88.88 287 CYS A CA 1
ATOM 2249 C C . CYS A 1 287 ? -17.766 -7.742 -7.742 1 88.88 287 CYS A C 1
ATOM 2251 O O . CYS A 1 287 ? -16.797 -7.719 -6.98 1 88.88 287 CYS A O 1
ATOM 2253 N N . PRO A 1 288 ? -17.656 -7.656 -9.062 1 90.19 288 PRO A N 1
ATOM 2254 C CA . PRO A 1 288 ? -16.328 -7.559 -9.68 1 90.19 288 PRO A CA 1
ATOM 2255 C C . PRO A 1 288 ? -15.547 -6.332 -9.211 1 90.19 288 PRO A C 1
ATOM 2257 O O . PRO A 1 288 ? -14.32 -6.355 -9.195 1 90.19 288 PRO A O 1
ATOM 2260 N N . ARG A 1 289 ? -16.172 -5.293 -8.812 1 85.56 289 ARG A N 1
ATOM 2261 C CA . ARG A 1 289 ? -15.492 -4.082 -8.359 1 85.56 289 ARG A CA 1
ATOM 2262 C C . ARG A 1 289 ? -14.711 -4.344 -7.074 1 85.56 289 ARG A C 1
ATOM 2264 O O . ARG A 1 289 ? -13.727 -3.662 -6.797 1 85.56 289 ARG A O 1
ATOM 2271 N N . ASP A 1 290 ? -15.141 -5.309 -6.352 1 87.62 290 ASP A N 1
ATOM 2272 C CA . ASP A 1 290 ? -14.492 -5.641 -5.086 1 87.62 290 ASP A CA 1
ATOM 2273 C C . ASP A 1 290 ? -13.086 -6.184 -5.32 1 87.62 290 ASP A C 1
ATOM 2275 O O . ASP A 1 290 ? -12.258 -6.203 -4.402 1 87.62 290 ASP A O 1
ATOM 2279 N N . THR A 1 291 ? -12.797 -6.586 -6.523 1 90.88 291 THR A N 1
ATOM 2280 C CA . THR A 1 291 ? -11.508 -7.207 -6.801 1 90.88 291 THR A CA 1
ATOM 2281 C C . THR A 1 291 ? -10.508 -6.176 -7.316 1 90.88 291 THR A C 1
ATOM 2283 O O . THR A 1 291 ? -9.336 -6.492 -7.535 1 90.88 291 THR A O 1
ATOM 2286 N N . LEU A 1 292 ? -10.867 -4.969 -7.383 1 85.44 292 LEU A N 1
ATOM 2287 C CA . LEU A 1 292 ? -10.039 -3.908 -7.945 1 85.44 292 LEU A CA 1
ATOM 2288 C C . LEU A 1 292 ? -8.797 -3.682 -7.094 1 85.44 292 LEU A C 1
ATOM 2290 O O . LEU A 1 292 ? -7.738 -3.318 -7.617 1 85.44 292 LEU A O 1
ATOM 2294 N N . PRO A 1 293 ? -8.875 -3.932 -5.781 1 86.12 293 PRO A N 1
ATOM 2295 C CA . PRO A 1 293 ? -7.695 -3.695 -4.949 1 86.12 293 PRO A CA 1
ATOM 2296 C C . PRO A 1 293 ? -6.629 -4.777 -5.113 1 86.12 293 PRO A C 1
ATOM 2298 O O . PRO A 1 293 ? -5.504 -4.617 -4.641 1 86.12 293 PRO A O 1
ATOM 2301 N N . LEU A 1 294 ? -6.918 -5.84 -5.875 1 89.62 294 LEU A N 1
ATOM 2302 C CA . LEU A 1 294 ? -5.949 -6.91 -6.082 1 89.62 294 LEU A CA 1
ATOM 2303 C C . LEU A 1 294 ? -4.719 -6.395 -6.816 1 89.62 294 LEU A C 1
ATOM 2305 O O . LEU A 1 294 ? -3.594 -6.543 -6.332 1 89.62 294 LEU A O 1
ATOM 2309 N N . PRO A 1 295 ? -4.914 -5.707 -7.941 1 89.12 295 PRO A N 1
ATOM 2310 C CA . PRO A 1 295 ? -3.746 -5.176 -8.648 1 89.12 295 PRO A CA 1
ATOM 2311 C C . PRO A 1 295 ? -2.992 -4.125 -7.84 1 89.12 295 PRO A C 1
ATOM 2313 O O . PRO A 1 295 ? -1.763 -4.047 -7.914 1 89.12 295 PRO A O 1
ATOM 2316 N N . ILE A 1 296 ? -3.629 -3.385 -7.039 1 85.75 296 ILE A N 1
ATOM 2317 C CA . ILE A 1 296 ? -3.004 -2.332 -6.246 1 85.75 296 ILE A CA 1
ATOM 2318 C C . ILE A 1 296 ? -2.113 -2.953 -5.172 1 85.75 296 ILE A C 1
ATOM 2320 O O . ILE A 1 296 ? -1.021 -2.453 -4.898 1 85.75 296 ILE A O 1
ATOM 2324 N N . GLY A 1 297 ? -2.617 -4.012 -4.609 1 87.44 297 GLY A N 1
ATOM 2325 C CA . GLY A 1 297 ? -1.84 -4.699 -3.592 1 87.44 297 GLY A CA 1
ATOM 2326 C C . GLY A 1 297 ? -0.489 -5.176 -4.094 1 87.44 297 GLY A C 1
ATOM 2327 O O . GLY A 1 297 ? 0.527 -5 -3.416 1 87.44 297 GLY A O 1
ATOM 2328 N N . ILE A 1 298 ? -0.453 -5.688 -5.277 1 90.75 298 ILE A N 1
ATOM 2329 C CA . ILE A 1 298 ? 0.788 -6.246 -5.805 1 90.75 298 ILE A CA 1
ATOM 2330 C C . ILE A 1 298 ? 1.71 -5.113 -6.258 1 90.75 298 ILE A C 1
ATOM 2332 O O . ILE A 1 298 ? 2.93 -5.199 -6.098 1 90.75 298 ILE A O 1
ATOM 2336 N N . ILE A 1 299 ? 1.195 -4.098 -6.816 1 89.44 299 ILE A N 1
ATOM 2337 C CA . ILE A 1 299 ? 1.992 -2.988 -7.332 1 89.44 299 ILE A CA 1
ATOM 2338 C C . ILE A 1 299 ? 2.701 -2.281 -6.18 1 89.44 299 ILE A C 1
ATOM 2340 O O . ILE A 1 299 ? 3.85 -1.854 -6.32 1 89.44 299 ILE A O 1
ATOM 2344 N N . LEU A 1 300 ? 2.143 -2.322 -5.016 1 86.31 300 LEU A N 1
ATOM 2345 C CA . LEU A 1 300 ? 2.686 -1.592 -3.877 1 86.31 300 LEU A CA 1
ATOM 2346 C C . LEU A 1 300 ? 3.65 -2.465 -3.08 1 86.31 300 LEU A C 1
ATOM 2348 O O . LEU A 1 300 ? 4.605 -1.959 -2.484 1 86.31 300 LEU A O 1
ATOM 2352 N N . SER A 1 301 ? 3.418 -3.666 -3.078 1 90.88 301 SER A N 1
ATOM 2353 C CA . SER A 1 301 ? 4.133 -4.516 -2.131 1 90.88 301 SER A CA 1
ATOM 2354 C C . SER A 1 301 ? 5.312 -5.215 -2.797 1 90.88 301 SER A C 1
ATOM 2356 O O . SER A 1 301 ? 6.426 -5.211 -2.262 1 90.88 301 SER A O 1
ATOM 2358 N N . LYS A 1 302 ? 5.16 -5.699 -4.027 1 93 302 LYS A N 1
ATOM 2359 C CA . LYS A 1 302 ? 6.164 -6.559 -4.648 1 93 302 LYS A CA 1
ATOM 2360 C C . LYS A 1 302 ? 7.473 -5.801 -4.867 1 93 302 LYS A C 1
ATOM 2362 O O . LYS A 1 302 ? 8.547 -6.277 -4.484 1 93 302 LYS A O 1
ATOM 2367 N N . PRO A 1 303 ? 7.43 -4.586 -5.445 1 92.81 303 PRO A N 1
ATOM 2368 C CA . PRO A 1 303 ? 8.703 -3.883 -5.621 1 92.81 303 PRO A CA 1
ATOM 2369 C C . PRO A 1 303 ? 9.398 -3.586 -4.293 1 92.81 303 PRO A C 1
ATOM 2371 O O . PRO A 1 303 ? 10.633 -3.621 -4.219 1 92.81 303 PRO A O 1
ATOM 2374 N N . LEU A 1 304 ? 8.633 -3.332 -3.314 1 91.44 304 LEU A N 1
ATOM 2375 C CA . LEU A 1 304 ? 9.195 -3.018 -2.006 1 91.44 304 LEU A CA 1
ATOM 2376 C C . LEU A 1 304 ? 9.938 -4.219 -1.428 1 91.44 304 LEU A C 1
ATOM 2378 O O . LEU A 1 304 ? 11.055 -4.078 -0.924 1 91.44 304 LEU A O 1
ATOM 2382 N N . VAL A 1 305 ? 9.336 -5.363 -1.482 1 94.31 305 VAL A N 1
ATOM 2383 C CA . VAL A 1 305 ? 9.93 -6.551 -0.877 1 94.31 305 VAL A CA 1
ATOM 2384 C C . VAL A 1 305 ? 11.172 -6.965 -1.663 1 94.31 305 VAL A C 1
ATOM 2386 O O . VAL A 1 305 ? 12.188 -7.363 -1.077 1 94.31 305 VAL A O 1
ATOM 2389 N N . VAL A 1 306 ? 11.062 -6.879 -3.002 1 94.38 306 VAL A N 1
ATOM 2390 C CA . VAL A 1 306 ? 12.219 -7.176 -3.842 1 94.38 306 VAL A CA 1
ATOM 2391 C C . VAL A 1 306 ? 13.367 -6.223 -3.502 1 94.38 306 VAL A C 1
ATOM 2393 O O . VAL A 1 306 ? 14.516 -6.648 -3.363 1 94.38 306 VAL A O 1
ATOM 2396 N N . PHE A 1 307 ? 13.07 -5.004 -3.285 1 92.88 307 PHE A N 1
ATOM 2397 C CA . PHE A 1 307 ? 14.062 -3.996 -2.928 1 92.88 307 PHE A CA 1
ATOM 2398 C C . PHE A 1 307 ? 14.664 -4.293 -1.562 1 92.88 307 PHE A C 1
ATOM 2400 O O . PHE A 1 307 ? 15.883 -4.219 -1.391 1 92.88 307 PHE A O 1
ATOM 2407 N N . LEU A 1 308 ? 13.852 -4.613 -0.607 1 93.19 308 LEU A N 1
ATOM 2408 C CA . LEU A 1 308 ? 14.344 -4.93 0.728 1 93.19 308 LEU A CA 1
ATOM 2409 C C . LEU A 1 308 ? 15.266 -6.148 0.692 1 93.19 308 LEU A C 1
ATOM 2411 O O . LEU A 1 308 ? 16.25 -6.207 1.426 1 93.19 308 LEU A O 1
ATOM 2415 N N . GLY A 1 309 ? 14.867 -7.09 -0.16 1 93.88 309 GLY A N 1
ATOM 2416 C CA . GLY A 1 309 ? 15.734 -8.242 -0.329 1 93.88 309 GLY A CA 1
ATOM 2417 C C . GLY A 1 309 ? 17.125 -7.879 -0.821 1 93.88 309 GLY A C 1
ATOM 2418 O O . GLY A 1 309 ? 18.125 -8.398 -0.318 1 93.88 309 GLY A O 1
ATOM 2419 N N . MET A 1 310 ? 17.203 -6.938 -1.7 1 92.62 310 MET A N 1
ATOM 2420 C CA . MET A 1 310 ? 18.484 -6.496 -2.246 1 92.62 310 MET A CA 1
ATOM 2421 C C . MET A 1 310 ? 19.281 -5.73 -1.2 1 92.62 310 MET A C 1
ATOM 2423 O O . MET A 1 310 ? 20.484 -5.938 -1.062 1 92.62 310 MET A O 1
ATOM 2427 N N . VAL A 1 311 ? 18.594 -4.879 -0.456 1 91.69 311 VAL A N 1
ATOM 2428 C CA . VAL A 1 311 ? 19.25 -4.027 0.536 1 91.69 311 VAL A CA 1
ATOM 2429 C C . VAL A 1 311 ? 19.844 -4.891 1.646 1 91.69 311 VAL A C 1
ATOM 2431 O O . VAL A 1 311 ? 21 -4.703 2.035 1 91.69 311 VAL A O 1
ATOM 2434 N N . ILE A 1 312 ? 19.062 -5.832 2.09 1 94 312 ILE A N 1
ATOM 2435 C CA . ILE A 1 312 ? 19.5 -6.688 3.184 1 94 312 ILE A CA 1
ATOM 2436 C C . ILE A 1 312 ? 20.672 -7.562 2.721 1 94 312 ILE A C 1
ATOM 2438 O O . ILE A 1 312 ? 21.641 -7.754 3.455 1 94 312 ILE A O 1
ATOM 2442 N N . THR A 1 313 ? 20.516 -8.062 1.489 1 93.5 313 THR A N 1
ATOM 2443 C CA . THR A 1 313 ? 21.594 -8.883 0.937 1 93.5 313 THR A CA 1
ATOM 2444 C C . THR A 1 313 ? 22.859 -8.07 0.744 1 93.5 313 THR A C 1
ATOM 2446 O O . THR A 1 313 ? 23.969 -8.539 1.041 1 93.5 313 THR A O 1
ATOM 2449 N N . ALA A 1 314 ? 22.75 -6.855 0.26 1 91.44 314 ALA A N 1
ATOM 2450 C CA . ALA A 1 314 ? 23.906 -5.977 0.061 1 91.44 314 ALA A CA 1
ATOM 2451 C C . ALA A 1 314 ? 24.562 -5.613 1.393 1 91.44 314 ALA A C 1
ATOM 2453 O O . ALA A 1 314 ? 25.781 -5.586 1.504 1 91.44 314 ALA A O 1
ATOM 2454 N N . ALA A 1 315 ? 23.734 -5.309 2.348 1 91 315 ALA A N 1
ATOM 2455 C CA . ALA A 1 315 ? 24.266 -4.996 3.678 1 91 315 ALA A CA 1
ATOM 2456 C C . ALA A 1 315 ? 24.938 -6.211 4.301 1 91 315 ALA A C 1
ATOM 2458 O O . ALA A 1 315 ? 25.984 -6.082 4.949 1 91 315 ALA A O 1
ATOM 2459 N N . GLY A 1 316 ? 24.344 -7.375 4.133 1 91.5 316 GLY A N 1
ATOM 2460 C CA . GLY A 1 316 ? 24.953 -8.602 4.621 1 91.5 316 GLY A CA 1
ATOM 2461 C C . GLY A 1 316 ? 26.281 -8.906 3.973 1 91.5 316 GLY A C 1
ATOM 2462 O O . GLY A 1 316 ? 27.203 -9.375 4.637 1 91.5 316 GLY A O 1
ATOM 2463 N N . TYR A 1 317 ? 26.328 -8.656 2.695 1 91.75 317 TYR A N 1
ATOM 2464 C CA . TYR A 1 317 ? 27.578 -8.867 1.977 1 91.75 317 TYR A CA 1
ATOM 2465 C C . TYR A 1 317 ? 28.688 -7.961 2.514 1 91.75 317 TYR A C 1
ATOM 2467 O O . TYR A 1 317 ? 29.828 -8.383 2.654 1 91.75 317 TYR A O 1
ATOM 2475 N N . LYS A 1 318 ? 28.359 -6.742 2.77 1 88.19 318 LYS A N 1
ATOM 2476 C CA . LYS A 1 318 ? 29.312 -5.793 3.324 1 88.19 318 LYS A CA 1
ATOM 2477 C C . LYS A 1 318 ? 29.781 -6.234 4.707 1 88.19 318 LYS A C 1
ATOM 2479 O O . LYS A 1 318 ? 30.969 -6.113 5.031 1 88.19 318 LYS A O 1
ATOM 2484 N N . GLN A 1 319 ? 28.922 -6.762 5.461 1 90.88 319 GLN A N 1
ATOM 2485 C CA . GLN A 1 319 ? 29.203 -7.086 6.852 1 90.88 319 GLN A CA 1
ATOM 2486 C C . GLN A 1 319 ? 29.875 -8.453 6.977 1 90.88 319 GLN A C 1
ATOM 2488 O O . GLN A 1 319 ? 30.828 -8.617 7.742 1 90.88 319 GLN A O 1
ATOM 2493 N N . PHE A 1 320 ? 29.406 -9.461 6.242 1 92.81 320 PHE A N 1
ATOM 2494 C CA . PHE A 1 320 ? 29.828 -10.844 6.473 1 92.81 320 PHE A CA 1
ATOM 2495 C C . PHE A 1 320 ? 30.656 -11.359 5.305 1 92.81 320 PHE A C 1
ATOM 2497 O O . PHE A 1 320 ? 31.219 -12.453 5.371 1 92.81 320 PHE A O 1
ATOM 2504 N N . GLY A 1 321 ? 30.672 -10.641 4.195 1 90.75 321 GLY A N 1
ATOM 2505 C CA . GLY A 1 321 ? 31.484 -11.031 3.051 1 90.75 321 GLY A CA 1
ATOM 2506 C C . GLY A 1 321 ? 30.781 -12.023 2.145 1 90.75 321 GLY A C 1
ATOM 2507 O O . GLY A 1 321 ? 31.359 -12.492 1.163 1 90.75 321 GLY A O 1
ATOM 2508 N N . GLU A 1 322 ? 29.609 -12.414 2.473 1 91.25 322 GLU A N 1
ATOM 2509 C CA . GLU A 1 322 ? 28.828 -13.352 1.672 1 91.25 322 GLU A CA 1
ATOM 2510 C C . GLU A 1 322 ? 27.438 -12.781 1.377 1 91.25 322 GLU A C 1
ATOM 2512 O O . GLU A 1 322 ? 26.812 -12.188 2.25 1 91.25 322 GLU A O 1
ATOM 2517 N N . ALA A 1 323 ? 27.047 -12.961 0.109 1 91.31 323 ALA A N 1
ATOM 2518 C CA . ALA A 1 323 ? 25.703 -12.523 -0.282 1 91.31 323 ALA A CA 1
ATOM 2519 C C . ALA A 1 323 ? 24.672 -13.617 -0.027 1 91.31 323 ALA A C 1
ATOM 2521 O O . ALA A 1 323 ? 24.484 -14.508 -0.859 1 91.31 323 ALA A O 1
ATOM 2522 N N . TYR A 1 324 ? 24.062 -13.523 1.075 1 92.88 324 TYR A N 1
ATOM 2523 C CA . TYR A 1 324 ? 23.047 -14.516 1.412 1 92.88 324 TYR A CA 1
ATOM 2524 C C . TYR A 1 324 ? 21.766 -14.266 0.62 1 92.88 324 TYR A C 1
ATOM 2526 O O . TYR A 1 324 ? 21.125 -13.227 0.779 1 92.88 324 TYR A O 1
ATOM 2534 N N . TRP A 1 325 ? 21.375 -15.203 -0.137 1 91.81 325 TRP A N 1
ATOM 2535 C CA . TRP A 1 325 ? 20.188 -15.062 -0.976 1 91.81 325 TRP A CA 1
ATOM 2536 C C . TRP A 1 325 ? 18.922 -15.391 -0.189 1 91.81 325 TRP A C 1
ATOM 2538 O O . TRP A 1 325 ? 17.812 -15.219 -0.692 1 91.81 325 TRP A O 1
ATOM 2548 N N . ASN A 1 326 ? 19.141 -15.852 1.076 1 94.5 326 ASN A N 1
ATOM 2549 C CA . ASN A 1 326 ? 18.016 -16.219 1.936 1 94.5 326 ASN A CA 1
ATOM 2550 C C . ASN A 1 326 ? 18.203 -15.672 3.35 1 94.5 326 ASN A C 1
ATOM 2552 O O . ASN A 1 326 ? 19.328 -15.414 3.783 1 94.5 326 ASN A O 1
ATOM 2556 N N . MET A 1 327 ? 17.094 -15.484 4.008 1 95.06 327 MET A N 1
ATOM 2557 C CA . MET A 1 327 ? 17.109 -14.844 5.32 1 95.06 327 MET A CA 1
ATOM 2558 C C . MET A 1 327 ? 17.562 -15.828 6.398 1 95.06 327 MET A C 1
ATOM 2560 O O . MET A 1 327 ? 18.156 -15.43 7.398 1 95.06 327 MET A O 1
ATOM 2564 N N . TRP A 1 328 ? 17.281 -17.156 6.234 1 95.69 328 TRP A N 1
ATOM 2565 C CA . TRP A 1 328 ? 17.625 -18.094 7.293 1 95.69 328 TRP A CA 1
ATOM 2566 C C . TRP A 1 328 ? 19.141 -18.25 7.414 1 95.69 328 TRP A C 1
ATOM 2568 O O . TRP A 1 328 ? 19.656 -18.438 8.516 1 95.69 328 TRP A O 1
ATOM 2578 N N . ASP A 1 329 ? 19.859 -18.172 6.312 1 94.88 329 ASP A N 1
ATOM 2579 C CA . ASP A 1 329 ? 21.312 -18.188 6.371 1 94.88 329 ASP A CA 1
ATOM 2580 C C . ASP A 1 329 ? 21.859 -16.891 6.945 1 94.88 329 ASP A C 1
ATOM 2582 O O . ASP A 1 329 ? 22.875 -16.891 7.652 1 94.88 329 ASP A O 1
ATOM 2586 N N . LEU A 1 330 ? 21.234 -15.836 6.598 1 95.5 330 LEU A N 1
ATOM 2587 C CA . LEU A 1 330 ? 21.625 -14.555 7.18 1 95.5 330 LEU A CA 1
ATOM 2588 C C . LEU A 1 330 ? 21.453 -14.57 8.695 1 95.5 330 LEU A C 1
ATOM 2590 O O . LEU A 1 330 ? 22.359 -14.156 9.422 1 95.5 330 LEU A O 1
ATOM 2594 N N . TYR A 1 331 ? 20.297 -15.031 9.172 1 96.25 331 TYR A N 1
ATOM 2595 C CA . TYR A 1 331 ? 20.047 -15.125 10.609 1 96.25 331 TYR A CA 1
ATOM 2596 C C . TYR A 1 331 ? 21.078 -16.031 11.281 1 96.25 331 TYR A C 1
ATOM 2598 O O . TYR A 1 331 ? 21.531 -15.75 12.391 1 96.25 331 TYR A O 1
ATOM 2606 N N . SER A 1 332 ? 21.391 -17.109 10.578 1 94.5 332 SER A N 1
ATOM 2607 C CA . SER A 1 332 ? 22.406 -18.016 11.117 1 94.5 332 SER A CA 1
ATOM 2608 C C . SER A 1 332 ? 23.766 -17.344 11.227 1 94.5 332 SER A C 1
ATOM 2610 O O . SER A 1 332 ? 24.484 -17.547 12.203 1 94.5 332 SER A O 1
ATOM 2612 N N . SER A 1 333 ? 24.094 -16.562 10.258 1 94.81 333 SER A N 1
ATOM 2613 C CA . SER A 1 333 ? 25.344 -15.828 10.281 1 94.81 333 SER A CA 1
ATOM 2614 C C . SER A 1 333 ? 25.359 -14.781 11.391 1 94.81 333 SER A C 1
ATOM 2616 O O . SER A 1 333 ? 26.391 -14.547 12.023 1 94.81 333 SER A O 1
ATOM 2618 N N . ILE A 1 334 ? 24.297 -14.156 11.617 1 94.31 334 ILE A N 1
ATOM 2619 C CA . ILE A 1 334 ? 24.172 -13.18 12.695 1 94.31 334 ILE A CA 1
ATOM 2620 C C . ILE A 1 334 ? 24.422 -13.852 14.039 1 94.31 334 ILE A C 1
ATOM 2622 O O . ILE A 1 334 ? 25.125 -13.305 14.891 1 94.31 334 ILE A O 1
ATOM 2626 N N . LEU A 1 335 ? 23.906 -15.062 14.211 1 94.19 335 LEU A N 1
ATOM 2627 C CA . LEU A 1 335 ? 24.094 -15.805 15.453 1 94.19 335 LEU A CA 1
ATOM 2628 C C . LEU A 1 335 ? 25.547 -16.25 15.602 1 94.19 335 LEU A C 1
ATOM 2630 O O . LEU A 1 335 ? 26.047 -16.312 16.719 1 94.19 335 LEU A O 1
ATOM 2634 N N . ASP A 1 336 ? 26.188 -16.484 14.508 1 93.5 336 ASP A N 1
ATOM 2635 C CA . ASP A 1 336 ? 27.594 -16.906 14.539 1 93.5 336 ASP A CA 1
ATOM 2636 C C . ASP A 1 336 ? 28.5 -15.773 15.016 1 93.5 336 ASP A C 1
ATOM 2638 O O . ASP A 1 336 ? 29.469 -16 15.734 1 93.5 336 ASP A O 1
ATOM 2642 N N . HIS A 1 337 ? 28.094 -14.578 14.734 1 93.12 337 HIS A N 1
ATOM 2643 C CA . HIS A 1 337 ? 28.984 -13.445 14.984 1 93.12 337 HIS A CA 1
ATOM 2644 C C . HIS A 1 337 ? 28.547 -12.656 16.203 1 93.12 337 HIS A C 1
ATOM 2646 O O . HIS A 1 337 ? 29.344 -11.953 16.828 1 93.12 337 HIS A O 1
ATOM 2652 N N . TYR A 1 338 ? 27.281 -12.695 16.516 1 91.94 338 TYR A N 1
ATOM 2653 C CA . TYR A 1 338 ? 26.734 -11.914 17.625 1 91.94 338 TYR A CA 1
ATOM 2654 C C . TYR A 1 338 ? 25.938 -12.789 18.578 1 91.94 338 TYR A C 1
ATOM 2656 O O . TYR A 1 338 ? 24.781 -12.484 18.875 1 91.94 338 TYR A O 1
ATOM 2664 N N . TRP A 1 339 ? 26.641 -13.781 19.125 1 91.88 339 TRP A N 1
ATOM 2665 C CA . TRP A 1 339 ? 25.922 -14.672 20.031 1 91.88 339 TRP A CA 1
ATOM 2666 C C . TRP A 1 339 ? 25.656 -14 21.375 1 91.88 339 TRP A C 1
ATOM 2668 O O . TRP A 1 339 ? 26.594 -13.539 22.031 1 91.88 339 TRP A O 1
ATOM 2678 N N . GLY A 1 340 ? 24.453 -13.758 21.781 1 91.38 340 GLY A N 1
ATOM 2679 C CA . GLY A 1 340 ? 24.016 -13.148 23.016 1 91.38 340 GLY A CA 1
ATOM 2680 C C . GLY A 1 340 ? 22.516 -13.25 23.234 1 91.38 340 GLY A C 1
ATOM 2681 O O . GLY A 1 340 ? 21.781 -13.602 22.312 1 91.38 340 GLY A O 1
ATOM 2682 N N . PRO A 1 341 ? 22.125 -13.047 24.453 1 91.19 341 PRO A N 1
ATOM 2683 C CA . PRO A 1 341 ? 20.703 -13.156 24.734 1 91.19 341 PRO A CA 1
ATOM 2684 C C . PRO A 1 341 ? 19.844 -12.195 23.906 1 91.19 341 PRO A C 1
ATOM 2686 O O . PRO A 1 341 ? 18.766 -12.562 23.453 1 91.19 341 PRO A O 1
ATOM 2689 N N . GLY A 1 342 ? 20.312 -10.961 23.734 1 89.31 342 GLY A N 1
ATOM 2690 C CA . GLY A 1 342 ? 19.578 -9.984 22.938 1 89.31 342 GLY A CA 1
ATOM 2691 C C . GLY A 1 342 ? 19.484 -10.375 21.484 1 89.31 342 GLY A C 1
ATOM 2692 O O . GLY A 1 342 ? 18.391 -10.312 20.891 1 89.31 342 GLY A O 1
ATOM 2693 N N . THR A 1 343 ? 20.609 -10.805 20.969 1 91.81 343 THR A N 1
ATOM 2694 C CA . THR A 1 343 ? 20.656 -11.211 19.578 1 91.81 343 THR A CA 1
ATOM 2695 C C . THR A 1 343 ? 19.797 -12.461 19.344 1 91.81 343 THR A C 1
ATOM 2697 O O . THR A 1 343 ? 19.094 -12.562 18.344 1 91.81 343 THR A O 1
ATOM 2700 N N . ARG A 1 344 ? 19.875 -13.406 20.312 1 93.75 344 ARG A N 1
ATOM 2701 C CA . ARG A 1 344 ? 19.094 -14.633 20.203 1 93.75 344 ARG A CA 1
ATOM 2702 C C . ARG A 1 344 ? 17.609 -14.336 20.219 1 93.75 344 ARG A C 1
ATOM 2704 O O . ARG A 1 344 ? 16.828 -14.953 19.484 1 93.75 344 ARG A O 1
ATOM 2711 N N . THR A 1 345 ? 17.203 -13.359 20.984 1 93.25 345 THR A N 1
ATOM 2712 C CA . THR A 1 345 ? 15.781 -13.016 21.078 1 93.25 345 THR A CA 1
ATOM 2713 C C . THR A 1 345 ? 15.297 -12.367 19.781 1 93.25 345 THR A C 1
ATOM 2715 O O . THR A 1 345 ? 14.234 -12.727 19.266 1 93.25 345 THR A O 1
ATOM 2718 N N . VAL A 1 346 ? 16.062 -11.484 19.25 1 90.94 346 VAL A N 1
ATOM 2719 C CA . VAL A 1 346 ? 15.656 -10.758 18.062 1 90.94 346 VAL A CA 1
ATOM 2720 C C . VAL A 1 346 ? 15.617 -11.703 16.859 1 90.94 346 VAL A C 1
ATOM 2722 O O . VAL A 1 346 ? 14.695 -11.648 16.047 1 90.94 346 VAL A O 1
ATOM 2725 N N . VAL A 1 347 ? 16.609 -12.539 16.797 1 95.56 347 VAL A N 1
ATOM 2726 C CA . VAL A 1 347 ? 16.672 -13.492 15.695 1 95.56 347 VAL A CA 1
ATOM 2727 C C . VAL A 1 347 ? 15.539 -14.5 15.828 1 95.56 347 VAL A C 1
ATOM 2729 O O . VAL A 1 347 ? 14.945 -14.906 14.828 1 95.56 347 VAL A O 1
ATOM 2732 N N . PHE A 1 348 ? 15.227 -14.945 17.078 1 96.62 348 PHE A N 1
ATOM 2733 C CA . PHE A 1 348 ? 14.117 -15.859 17.312 1 96.62 348 PHE A CA 1
ATOM 2734 C C . PHE A 1 348 ? 12.797 -15.242 16.859 1 96.62 348 PHE A C 1
ATOM 2736 O O . PHE A 1 348 ? 12.008 -15.906 16.172 1 96.62 348 PHE A O 1
ATOM 2743 N N . LEU A 1 349 ? 12.617 -13.984 17.125 1 95.25 349 LEU A N 1
ATOM 2744 C CA . LEU A 1 349 ? 11.383 -13.305 16.75 1 95.25 349 LEU A CA 1
ATOM 2745 C C . LEU A 1 349 ? 11.328 -13.078 15.25 1 95.25 349 LEU A C 1
ATOM 2747 O O . LEU A 1 349 ? 10.281 -13.266 14.625 1 95.25 349 LEU A O 1
ATOM 2751 N N . GLY A 1 350 ? 12.445 -12.656 14.711 1 95.25 350 GLY A N 1
ATOM 2752 C CA . GLY A 1 350 ? 12.5 -12.469 13.266 1 95.25 350 GLY A CA 1
ATOM 2753 C C . GLY A 1 350 ? 12.227 -13.734 12.484 1 95.25 350 GLY A C 1
ATOM 2754 O O . GLY A 1 350 ? 11.398 -13.75 11.578 1 95.25 350 GLY A O 1
ATOM 2755 N N . ALA A 1 351 ? 12.93 -14.797 12.867 1 97 351 ALA A N 1
ATOM 2756 C CA . ALA A 1 351 ? 12.742 -16.094 12.219 1 97 351 ALA A CA 1
ATOM 2757 C C . ALA A 1 351 ? 11.32 -16.609 12.43 1 97 351 ALA A C 1
ATOM 2759 O O . ALA A 1 351 ? 10.734 -17.203 11.531 1 97 351 ALA A O 1
ATOM 2760 N N . GLY A 1 352 ? 10.805 -16.422 13.57 1 96.56 352 GLY A N 1
ATOM 2761 C CA . GLY A 1 352 ? 9.445 -16.828 13.867 1 96.56 352 GLY A CA 1
ATOM 2762 C C . GLY A 1 352 ? 8.406 -16.125 13.008 1 96.56 352 GLY A C 1
ATOM 2763 O O . GLY A 1 352 ? 7.461 -16.75 12.531 1 96.56 352 GLY A O 1
ATOM 2764 N N . ILE A 1 353 ? 8.602 -14.844 12.844 1 95.44 353 ILE A N 1
ATOM 2765 C CA . ILE A 1 353 ? 7.68 -14.055 12.031 1 95.44 353 ILE A CA 1
ATOM 2766 C C . ILE A 1 353 ? 7.73 -14.539 10.578 1 95.44 353 ILE A C 1
ATOM 2768 O O . ILE A 1 353 ? 6.695 -14.695 9.938 1 95.44 353 ILE A O 1
ATOM 2772 N N . GLN A 1 354 ? 8.922 -14.82 10.117 1 95.94 354 GLN A N 1
ATOM 2773 C CA . GLN A 1 354 ? 9.07 -15.266 8.742 1 95.94 354 GLN A CA 1
ATOM 2774 C C . GLN A 1 354 ? 8.523 -16.672 8.555 1 95.94 354 GLN A C 1
ATOM 2776 O O . GLN A 1 354 ? 7.98 -17.016 7.504 1 95.94 354 GLN A O 1
ATOM 2781 N N . ALA A 1 355 ? 8.695 -17.531 9.547 1 96.06 355 ALA A N 1
ATOM 2782 C CA . ALA A 1 355 ? 8.102 -18.859 9.508 1 96.06 355 ALA A CA 1
ATOM 2783 C C . ALA A 1 355 ? 6.578 -18.781 9.445 1 96.06 355 ALA A C 1
ATOM 2785 O O . ALA A 1 355 ? 5.945 -19.484 8.656 1 96.06 355 ALA A O 1
ATOM 2786 N N . PHE A 1 356 ? 6.078 -17.953 10.227 1 93.88 356 PHE A N 1
ATOM 2787 C CA . PHE A 1 356 ? 4.633 -17.75 10.234 1 93.88 356 PHE A CA 1
ATOM 2788 C C . PHE A 1 356 ? 4.16 -17.219 8.883 1 93.88 356 PHE A C 1
ATOM 2790 O O . PHE A 1 356 ? 3.146 -17.672 8.352 1 93.88 356 PHE A O 1
ATOM 2797 N N . ALA A 1 357 ? 4.863 -16.266 8.406 1 93.19 357 ALA A N 1
ATOM 2798 C CA . ALA A 1 357 ? 4.512 -15.695 7.109 1 93.19 357 ALA A CA 1
ATOM 2799 C C . ALA A 1 357 ? 4.523 -16.75 6.016 1 93.19 357 ALA A C 1
ATOM 2801 O O . ALA A 1 357 ? 3.68 -16.75 5.117 1 93.19 357 ALA A O 1
ATOM 2802 N N . THR A 1 358 ? 5.422 -17.641 6.074 1 94.38 358 THR A N 1
ATOM 2803 C CA . THR A 1 358 ? 5.531 -18.703 5.082 1 94.38 358 THR A CA 1
ATOM 2804 C C . THR A 1 358 ? 4.367 -19.688 5.203 1 94.38 358 THR A C 1
ATOM 2806 O O . THR A 1 358 ? 3.807 -20.125 4.191 1 94.38 358 THR A O 1
ATOM 2809 N N . ILE A 1 359 ? 4.02 -20 6.398 1 93.12 359 ILE A N 1
ATOM 2810 C CA . ILE A 1 359 ? 2.898 -20.906 6.637 1 93.12 359 ILE A CA 1
ATOM 2811 C C . ILE A 1 359 ? 1.619 -20.297 6.059 1 93.12 359 ILE A C 1
ATOM 2813 O O . ILE A 1 359 ? 0.86 -20.984 5.367 1 93.12 359 ILE A O 1
ATOM 2817 N N . ALA A 1 360 ? 1.46 -19.062 6.367 1 90.38 360 ALA A N 1
ATOM 2818 C CA . ALA A 1 360 ? 0.263 -18.375 5.879 1 90.38 360 ALA A CA 1
ATOM 2819 C C . ALA A 1 360 ? 0.229 -18.359 4.352 1 90.38 360 ALA A C 1
ATOM 2821 O O . ALA A 1 360 ? -0.832 -18.531 3.746 1 90.38 360 ALA A O 1
ATOM 2822 N N . THR A 1 361 ? 1.318 -18.172 3.74 1 89.62 361 THR A N 1
ATOM 2823 C CA . THR A 1 361 ? 1.406 -18.156 2.283 1 89.62 361 THR A CA 1
ATOM 2824 C C . THR A 1 361 ? 1.127 -19.547 1.713 1 89.62 361 THR A C 1
ATOM 2826 O O . THR A 1 361 ? 0.438 -19.688 0.699 1 89.62 361 THR A O 1
ATOM 2829 N N . ASN A 1 362 ? 1.615 -20.516 2.33 1 92.12 362 ASN A N 1
ATOM 2830 C CA . ASN A 1 362 ? 1.404 -21.891 1.879 1 92.12 362 ASN A CA 1
ATOM 2831 C C . ASN A 1 362 ? -0.075 -22.25 1.891 1 92.12 362 ASN A C 1
ATOM 2833 O O . ASN A 1 362 ? -0.553 -22.953 0.988 1 92.12 362 ASN A O 1
ATOM 2837 N N . LEU A 1 363 ? -0.728 -21.812 2.795 1 87.25 363 LEU A N 1
ATOM 2838 C CA . LEU A 1 363 ? -2.143 -22.156 2.92 1 87.25 363 LEU A CA 1
ATOM 2839 C C . LEU A 1 363 ? -2.953 -21.516 1.797 1 87.25 363 LEU A C 1
ATOM 2841 O O . LEU A 1 363 ? -3.775 -22.172 1.162 1 87.25 363 LEU A O 1
ATOM 2845 N N . THR A 1 364 ? -2.633 -20.391 1.499 1 79.56 364 THR A N 1
ATOM 2846 C CA . THR A 1 364 ? -3.494 -19.641 0.599 1 79.56 364 THR A CA 1
ATOM 2847 C C . THR A 1 364 ? -3.045 -19.797 -0.85 1 79.56 364 THR A C 1
ATOM 2849 O O . THR A 1 364 ? -3.873 -19.828 -1.764 1 79.56 364 THR A O 1
ATOM 2852 N N . SER A 1 365 ? -1.762 -19.891 -0.988 1 85.94 365 SER A N 1
ATOM 2853 C CA . SER A 1 365 ? -1.254 -19.875 -2.355 1 85.94 365 SER A CA 1
ATOM 2854 C C . SER A 1 365 ? -1.021 -21.281 -2.877 1 85.94 365 SER A C 1
ATOM 2856 O O . SER A 1 365 ? -0.903 -21.5 -4.086 1 85.94 365 SER A O 1
ATOM 2858 N N . ASN A 1 366 ? -0.988 -22.219 -1.958 1 91.5 366 ASN A N 1
ATOM 2859 C CA . ASN A 1 366 ? -0.667 -23.562 -2.439 1 91.5 366 ASN A CA 1
ATOM 2860 C C . ASN A 1 366 ? -1.695 -24.578 -1.97 1 91.5 366 ASN A C 1
ATOM 2862 O O . ASN A 1 366 ? -2.297 -25.281 -2.787 1 91.5 366 ASN A O 1
ATOM 2866 N N . SER A 1 367 ? -1.958 -24.578 -0.734 1 91.62 367 SER A N 1
ATOM 2867 C CA . SER A 1 367 ? -2.844 -25.594 -0.191 1 91.62 367 SER A CA 1
ATOM 2868 C C . SER A 1 367 ? -4.254 -25.469 -0.753 1 91.62 367 SER A C 1
ATOM 2870 O O . SER A 1 367 ? -4.824 -26.438 -1.253 1 91.62 367 SER A O 1
ATOM 2872 N N . ILE A 1 368 ? -4.793 -24.312 -0.715 1 87.5 368 ILE A N 1
ATOM 2873 C CA . ILE A 1 368 ? -6.16 -24.078 -1.173 1 87.5 368 ILE A CA 1
ATOM 2874 C C . ILE A 1 368 ? -6.254 -24.344 -2.674 1 87.5 368 ILE A C 1
ATOM 2876 O O . ILE A 1 368 ? -7.121 -25.109 -3.125 1 87.5 368 ILE A O 1
ATOM 2880 N N . PRO A 1 369 ? -5.359 -23.781 -3.395 1 89.81 369 PRO A N 1
ATOM 2881 C CA . PRO A 1 369 ? -5.434 -24.047 -4.832 1 89.81 369 PRO A CA 1
ATOM 2882 C C . PRO A 1 369 ? -5.324 -25.531 -5.156 1 89.81 369 PRO A C 1
ATOM 2884 O O . PRO A 1 369 ? -6.035 -26.031 -6.035 1 89.81 369 PRO A O 1
ATOM 2887 N N . VAL A 1 370 ? -4.477 -26.234 -4.492 1 91.81 370 VAL A N 1
ATOM 2888 C CA . VAL A 1 370 ? -4.363 -27.672 -4.727 1 91.81 370 VAL A CA 1
ATOM 2889 C C . VAL A 1 370 ? -5.668 -28.359 -4.352 1 91.81 370 VAL A C 1
ATOM 2891 O O . VAL A 1 370 ? -6.109 -29.281 -5.039 1 91.81 370 VAL A O 1
ATOM 2894 N N . GLY A 1 371 ? -6.203 -27.938 -3.268 1 90.5 371 GLY A N 1
ATOM 2895 C CA . GLY A 1 371 ? -7.512 -28.453 -2.906 1 90.5 371 GLY A CA 1
ATOM 2896 C C . GLY A 1 371 ? -8.547 -28.266 -3.996 1 90.5 371 GLY A C 1
ATOM 2897 O O . GLY A 1 371 ? -9.297 -29.188 -4.312 1 90.5 371 GLY A O 1
ATOM 2898 N N . CYS A 1 372 ? -8.57 -27.094 -4.547 1 89.06 372 CYS A N 1
ATOM 2899 C CA . CYS A 1 372 ? -9.5 -26.812 -5.633 1 89.06 372 CYS A CA 1
ATOM 2900 C C . CYS A 1 372 ? -9.172 -27.641 -6.871 1 89.06 372 CYS A C 1
ATOM 2902 O O . CYS A 1 372 ? -10.07 -28.172 -7.52 1 89.06 372 CYS A O 1
ATOM 2904 N N . ASP A 1 373 ? -7.922 -27.75 -7.148 1 92.25 373 ASP A N 1
ATOM 2905 C CA . ASP A 1 373 ? -7.48 -28.469 -8.328 1 92.25 373 ASP A CA 1
ATOM 2906 C C . ASP A 1 373 ? -7.836 -29.953 -8.219 1 92.25 373 ASP A C 1
ATOM 2908 O O . ASP A 1 373 ? -8.359 -30.547 -9.172 1 92.25 373 ASP A O 1
ATOM 2912 N N . LEU A 1 374 ? -7.594 -30.453 -7.113 1 90.5 374 LEU A N 1
ATOM 2913 C CA . LEU A 1 374 ? -7.887 -31.875 -6.934 1 90.5 374 LEU A CA 1
ATOM 2914 C C . LEU A 1 374 ? -9.391 -32.125 -6.926 1 90.5 374 LEU A C 1
ATOM 2916 O O . LEU A 1 374 ? -9.852 -33.156 -7.391 1 90.5 374 LEU A O 1
ATOM 2920 N N . ALA A 1 375 ? -10.109 -31.219 -6.375 1 86.81 375 ALA A N 1
ATOM 2921 C CA . ALA A 1 375 ? -11.562 -31.312 -6.453 1 86.81 375 ALA A CA 1
ATOM 2922 C C . ALA A 1 375 ? -12.039 -31.281 -7.902 1 86.81 375 ALA A C 1
ATOM 2924 O O . ALA A 1 375 ? -13.023 -31.922 -8.25 1 86.81 375 ALA A O 1
ATOM 2925 N N . GLY A 1 376 ? -11.352 -30.531 -8.695 1 88 376 GLY A N 1
ATOM 2926 C CA . GLY A 1 376 ? -11.672 -30.453 -10.117 1 88 376 GLY A CA 1
ATOM 2927 C C . GLY A 1 376 ? -11.273 -31.703 -10.883 1 88 376 GLY A C 1
ATOM 2928 O O . GLY A 1 376 ? -11.969 -32.125 -11.805 1 88 376 GLY A O 1
ATOM 2929 N N . LEU A 1 377 ? -10.203 -32.281 -10.508 1 89.38 377 LEU A N 1
ATOM 2930 C CA . LEU A 1 377 ? -9.703 -33.469 -11.172 1 89.38 377 LEU A CA 1
ATOM 2931 C C . LEU A 1 377 ? -10.547 -34.688 -10.797 1 89.38 377 LEU A C 1
ATOM 2933 O O . LEU A 1 377 ? -10.781 -35.562 -11.641 1 89.38 377 LEU A O 1
ATOM 2937 N N . PHE A 1 378 ? -10.922 -34.719 -9.523 1 87.81 378 PHE A N 1
ATOM 2938 C CA . PHE A 1 378 ? -11.711 -35.844 -9.023 1 87.81 378 PHE A CA 1
ATOM 2939 C C . PHE A 1 378 ? -12.953 -35.344 -8.289 1 87.81 378 PHE A C 1
ATOM 2941 O O . PHE A 1 378 ? -13.102 -35.594 -7.09 1 87.81 378 PHE A O 1
ATOM 2948 N N . PRO A 1 379 ? -13.844 -34.844 -9.062 1 81.75 379 PRO A N 1
ATOM 2949 C CA . PRO A 1 379 ? -15.016 -34.25 -8.445 1 81.75 379 PRO A CA 1
ATOM 2950 C C . PRO A 1 379 ? -15.844 -35.219 -7.621 1 81.75 379 PRO A C 1
ATOM 2952 O O . PRO A 1 379 ? -16.531 -34.844 -6.68 1 81.75 379 PRO A O 1
ATOM 2955 N N . ARG A 1 380 ? -15.758 -36.438 -7.875 1 79.62 380 ARG A N 1
ATOM 2956 C CA . ARG A 1 380 ? -16.578 -37.438 -7.211 1 79.62 380 ARG A CA 1
ATOM 2957 C C . ARG A 1 380 ? -15.953 -37.906 -5.898 1 79.62 380 ARG A C 1
ATOM 2959 O O . ARG A 1 380 ? -16.625 -38.469 -5.039 1 79.62 380 ARG A O 1
ATOM 2966 N N . TYR A 1 381 ? -14.672 -37.594 -5.754 1 81.31 381 TYR A N 1
ATOM 2967 C CA . TYR A 1 381 ? -13.977 -38.188 -4.629 1 81.31 381 TYR A CA 1
ATOM 2968 C C . TYR A 1 381 ? -13.375 -37.156 -3.711 1 81.31 381 TYR A C 1
ATOM 2970 O O . TYR A 1 381 ? -13.141 -37.406 -2.527 1 81.31 381 TYR A O 1
ATOM 2978 N N . ILE A 1 382 ? -13.094 -36 -4.238 1 84.31 382 ILE A N 1
ATOM 2979 C CA . ILE A 1 382 ? -12.258 -35.094 -3.473 1 84.31 382 ILE A CA 1
ATOM 2980 C C . ILE A 1 382 ? -12.961 -33.75 -3.348 1 84.31 382 ILE A C 1
ATOM 2982 O O . ILE A 1 382 ? -13.383 -33.156 -4.352 1 84.31 382 ILE A O 1
ATOM 2986 N N . THR A 1 383 ? -13.109 -33.344 -2.086 1 83.31 383 THR A N 1
ATOM 2987 C CA . THR A 1 383 ? -13.523 -31.984 -1.782 1 83.31 383 THR A CA 1
ATOM 2988 C C . THR A 1 383 ? -12.32 -31.078 -1.567 1 83.31 383 THR A C 1
ATOM 2990 O O . THR A 1 383 ? -11.18 -31.547 -1.567 1 83.31 383 THR A O 1
ATOM 2993 N N . ILE A 1 384 ? -12.609 -29.859 -1.472 1 84.25 384 ILE A N 1
ATOM 2994 C CA . ILE A 1 384 ? -11.508 -28.922 -1.324 1 84.25 384 ILE A CA 1
ATOM 2995 C C . ILE A 1 384 ? -10.703 -29.266 -0.072 1 84.25 384 ILE A C 1
ATOM 2997 O O . ILE A 1 384 ? -9.469 -29.328 -0.118 1 84.25 384 ILE A O 1
ATOM 3001 N N . VAL A 1 385 ? -11.352 -29.531 1.054 1 85.88 385 VAL A N 1
ATOM 3002 C CA . VAL A 1 385 ? -10.68 -29.781 2.322 1 85.88 385 VAL A CA 1
ATOM 3003 C C . VAL A 1 385 ? -9.883 -31.078 2.238 1 85.88 385 VAL A C 1
ATOM 3005 O O . VAL A 1 385 ? -8.727 -31.141 2.672 1 85.88 385 VAL A O 1
ATOM 3008 N N . ARG A 1 386 ? -10.406 -32.125 1.594 1 86.88 386 ARG A N 1
ATOM 3009 C CA . ARG A 1 386 ? -9.695 -33.375 1.4 1 86.88 386 ARG A CA 1
ATOM 3010 C C . ARG A 1 386 ? -8.484 -33.188 0.496 1 86.88 386 ARG A C 1
ATOM 3012 O O . ARG A 1 386 ? -7.438 -33.812 0.712 1 86.88 386 ARG A O 1
ATOM 3019 N N . GLY A 1 387 ? -8.719 -32.375 -0.476 1 90.25 387 GLY A N 1
ATOM 3020 C CA . GLY A 1 387 ? -7.609 -32.062 -1.36 1 90.25 387 GLY A CA 1
ATOM 3021 C C . GLY A 1 387 ? -6.469 -31.344 -0.658 1 90.25 387 GLY A C 1
ATOM 3022 O O . GLY A 1 387 ? -5.297 -31.625 -0.93 1 90.25 387 GLY A O 1
ATOM 3023 N N . GLN A 1 388 ? -6.805 -30.469 0.236 1 90.88 388 GLN A N 1
ATOM 3024 C CA . GLN A 1 388 ? -5.785 -29.766 1.006 1 90.88 388 GLN A CA 1
ATOM 3025 C C . GLN A 1 388 ? -4.977 -30.734 1.863 1 90.88 388 GLN A C 1
ATOM 3027 O O . GLN A 1 388 ? -3.752 -30.609 1.962 1 90.88 388 GLN A O 1
ATOM 3032 N N . VAL A 1 389 ? -5.676 -31.672 2.451 1 90.81 389 VAL A N 1
ATOM 3033 C CA . VAL A 1 389 ? -5 -32.656 3.281 1 90.81 389 VAL A CA 1
ATOM 3034 C C . VAL A 1 389 ? -4.023 -33.469 2.428 1 90.81 389 VAL A C 1
ATOM 3036 O O . VAL A 1 389 ? -2.887 -33.719 2.84 1 90.81 389 VAL A O 1
ATOM 3039 N N . LEU A 1 390 ? -4.469 -33.844 1.301 1 91.19 390 LEU A N 1
ATOM 3040 C CA . LEU A 1 390 ? -3.602 -34.594 0.394 1 91.19 390 LEU A CA 1
ATOM 3041 C C . LEU A 1 390 ? -2.4 -33.75 -0.022 1 91.19 390 LEU A C 1
ATOM 3043 O O . LEU A 1 390 ? -1.297 -34.281 -0.187 1 91.19 390 LEU A O 1
ATOM 3047 N N . CYS A 1 391 ? -2.615 -32.469 -0.218 1 92.44 391 CYS A N 1
ATOM 3048 C CA . CYS A 1 391 ? -1.533 -31.562 -0.563 1 92.44 391 CYS A CA 1
ATOM 3049 C C . CYS A 1 391 ? -0.435 -31.594 0.493 1 92.44 391 CYS A C 1
ATOM 3051 O O . CYS A 1 391 ? 0.751 -31.625 0.161 1 92.44 391 CYS A O 1
ATOM 3053 N N . PHE A 1 392 ? -0.846 -31.625 1.732 1 93.19 392 PHE A N 1
ATOM 3054 C CA . PHE A 1 392 ? 0.109 -31.656 2.834 1 93.19 392 PHE A CA 1
ATOM 3055 C C . PHE A 1 392 ? 0.913 -32.938 2.828 1 93.19 392 PHE A C 1
ATOM 3057 O O . PHE A 1 392 ? 2.119 -32.938 3.084 1 93.19 392 PHE A O 1
ATOM 3064 N N . LEU A 1 393 ? 0.279 -33.969 2.475 1 92.38 393 LEU A N 1
ATOM 3065 C CA . LEU A 1 393 ? 0.967 -35.25 2.445 1 92.38 393 LEU A CA 1
ATOM 3066 C C . LEU A 1 393 ? 1.918 -35.344 1.255 1 92.38 393 LEU A C 1
ATOM 3068 O O . LEU A 1 393 ? 3.023 -35.875 1.374 1 92.38 393 LEU A O 1
ATOM 3072 N N . LEU A 1 394 ? 1.538 -34.781 0.202 1 92.69 394 LEU A N 1
ATOM 3073 C CA . LEU A 1 394 ? 2.34 -34.844 -1.017 1 92.69 394 LEU A CA 1
ATOM 3074 C C . LEU A 1 394 ? 3.557 -33.938 -0.903 1 92.69 394 LEU A C 1
ATOM 3076 O O . LEU A 1 394 ? 4.508 -34.062 -1.678 1 92.69 394 LEU A O 1
ATOM 3080 N N . ALA A 1 395 ? 3.523 -33.031 0.046 1 91.62 395 ALA A N 1
ATOM 3081 C CA . ALA A 1 395 ? 4.664 -32.156 0.26 1 91.62 395 ALA A CA 1
ATOM 3082 C C . ALA A 1 395 ? 5.922 -32.938 0.603 1 91.62 395 ALA A C 1
ATOM 3084 O O . ALA A 1 395 ? 7.031 -32.531 0.26 1 91.62 395 ALA A O 1
ATOM 3085 N N . TRP A 1 396 ? 5.801 -34.062 1.235 1 91.25 396 TRP A N 1
ATOM 3086 C CA . TRP A 1 396 ? 6.93 -34.906 1.606 1 91.25 396 TRP A CA 1
ATOM 3087 C C . TRP A 1 396 ? 7.504 -35.625 0.383 1 91.25 396 TRP A C 1
ATOM 3089 O O . TRP A 1 396 ? 8.719 -35.844 0.295 1 91.25 396 TRP A O 1
ATOM 3099 N N . VAL A 1 397 ? 6.684 -35.906 -0.529 1 89.62 397 VAL A N 1
ATOM 3100 C CA . VAL A 1 397 ? 7.078 -36.656 -1.712 1 89.62 397 VAL A CA 1
ATOM 3101 C C . VAL A 1 397 ? 7.906 -35.781 -2.641 1 89.62 397 VAL A C 1
ATOM 3103 O O . VAL A 1 397 ? 8.75 -36.25 -3.389 1 89.62 397 VAL A O 1
ATOM 3106 N N . VAL A 1 398 ? 7.785 -34.531 -2.557 1 89.62 398 VAL A N 1
ATOM 3107 C CA . VAL A 1 398 ? 8.445 -33.594 -3.428 1 89.62 398 VAL A CA 1
ATOM 3108 C C . VAL A 1 398 ? 9.945 -33.562 -3.125 1 89.62 398 VAL A C 1
ATOM 3110 O O . VAL A 1 398 ? 10.758 -33.281 -4.008 1 89.62 398 VAL A O 1
ATOM 3113 N N . VAL A 1 399 ? 10.422 -33.875 -1.866 1 89.38 399 VAL A N 1
ATOM 3114 C CA . VAL A 1 399 ? 11.812 -33.781 -1.429 1 89.38 399 VAL A CA 1
ATOM 3115 C C . VAL A 1 399 ? 12.391 -32.438 -1.839 1 89.38 399 VAL A C 1
ATOM 3117 O O . VAL A 1 399 ? 13.352 -32.375 -2.607 1 89.38 399 VAL A O 1
ATOM 3120 N N . PRO A 1 400 ? 11.891 -31.359 -1.277 1 90.69 400 PRO A N 1
ATOM 3121 C CA . PRO A 1 400 ? 12.164 -30 -1.751 1 90.69 400 PRO A CA 1
ATOM 3122 C C . PRO A 1 400 ? 13.625 -29.609 -1.56 1 90.69 400 PRO A C 1
ATOM 3124 O O . PRO A 1 400 ? 14.125 -28.719 -2.264 1 90.69 400 PRO A O 1
ATOM 3127 N N . TRP A 1 401 ? 14.367 -30.188 -0.624 1 90.25 401 TRP A N 1
ATOM 3128 C CA . TRP A 1 401 ? 15.75 -29.812 -0.364 1 90.25 401 TRP A CA 1
ATOM 3129 C C . TRP A 1 401 ? 16.656 -30.203 -1.533 1 90.25 401 TRP A C 1
ATOM 3131 O O . TRP A 1 401 ? 17.797 -29.734 -1.629 1 90.25 401 TRP A O 1
ATOM 3141 N N . LYS A 1 402 ? 16.156 -30.891 -2.494 1 86.06 402 LYS A N 1
ATOM 3142 C CA . LYS A 1 402 ? 16.922 -31.219 -3.691 1 86.06 402 LYS A CA 1
ATOM 3143 C C . LYS A 1 402 ? 16.578 -30.281 -4.844 1 86.06 402 LYS A C 1
ATOM 3145 O O . LYS A 1 402 ? 17.266 -30.266 -5.871 1 86.06 402 LYS A O 1
ATOM 3150 N N . LEU A 1 403 ? 15.633 -29.484 -4.676 1 81.69 403 LEU A N 1
ATOM 3151 C CA . LEU A 1 403 ? 15.164 -28.609 -5.746 1 81.69 403 LEU A CA 1
ATOM 3152 C C . LEU A 1 403 ? 15.742 -27.203 -5.594 1 81.69 403 LEU A C 1
ATOM 3154 O O . LEU A 1 403 ? 16.047 -26.547 -6.59 1 81.69 403 LEU A O 1
ATOM 3158 N N . THR A 1 404 ? 15.859 -26.688 -4.371 1 79.81 404 THR A N 1
ATOM 3159 C CA . THR A 1 404 ? 16.297 -25.312 -4.156 1 79.81 404 THR A CA 1
ATOM 3160 C C . THR A 1 404 ? 17.406 -25.25 -3.104 1 79.81 404 THR A C 1
ATOM 3162 O O . THR A 1 404 ? 17.141 -24.984 -1.93 1 79.81 404 THR A O 1
ATOM 3165 N N . TYR A 1 405 ? 18.641 -25.375 -3.578 1 79.81 405 TYR A N 1
ATOM 3166 C CA . TYR A 1 405 ? 19.766 -25.422 -2.645 1 79.81 405 TYR A CA 1
ATOM 3167 C C . TYR A 1 405 ? 20.688 -24.234 -2.84 1 79.81 405 TYR A C 1
ATOM 3169 O O . TYR A 1 405 ? 21.625 -24.047 -2.074 1 79.81 405 TYR A O 1
ATOM 3177 N N . SER A 1 406 ? 20.344 -23.422 -3.904 1 83.06 406 SER A N 1
ATOM 3178 C CA . SER A 1 406 ? 21.141 -22.234 -4.176 1 83.06 406 SER A CA 1
ATOM 3179 C C . SER A 1 406 ? 20.297 -21.156 -4.863 1 83.06 406 SER A C 1
ATOM 3181 O O . SER A 1 406 ? 19.172 -21.422 -5.293 1 83.06 406 SER A O 1
ATOM 3183 N N . ALA A 1 407 ? 20.906 -20.031 -4.902 1 81.06 407 ALA A N 1
ATOM 3184 C CA . ALA A 1 407 ? 20.25 -18.922 -5.582 1 81.06 407 ALA A CA 1
ATOM 3185 C C . ALA A 1 407 ? 19.969 -19.266 -7.043 1 81.06 407 ALA A C 1
ATOM 3187 O O . ALA A 1 407 ? 18.859 -19.016 -7.547 1 81.06 407 ALA A O 1
ATOM 3188 N N . SER A 1 408 ? 20.906 -19.828 -7.637 1 81.5 408 SER A N 1
ATOM 3189 C CA . SER A 1 408 ? 20.797 -20.172 -9.047 1 81.5 408 SER A CA 1
ATOM 3190 C C . SER A 1 408 ? 19.75 -21.266 -9.266 1 81.5 408 SER A C 1
ATOM 3192 O O . SER A 1 408 ? 18.969 -21.203 -10.227 1 81.5 408 SER A O 1
ATOM 3194 N N . SER A 1 409 ? 19.781 -22.281 -8.414 1 80.69 409 SER A N 1
ATOM 3195 C CA . SER A 1 409 ? 18.797 -23.359 -8.539 1 80.69 409 SER A CA 1
ATOM 3196 C C . SER A 1 409 ? 17.375 -22.844 -8.297 1 80.69 409 SER A C 1
ATOM 3198 O O . SER A 1 409 ? 16.422 -23.312 -8.922 1 80.69 409 SER A O 1
ATOM 3200 N N . PHE A 1 410 ? 17.25 -21.984 -7.398 1 82 410 PHE A N 1
ATOM 3201 C CA . PHE A 1 410 ? 15.953 -21.359 -7.117 1 82 410 PHE A CA 1
ATOM 3202 C C . PHE A 1 410 ? 15.438 -20.609 -8.336 1 82 410 PHE A C 1
ATOM 3204 O O . PHE A 1 410 ? 14.289 -20.797 -8.742 1 82 410 PHE A O 1
ATOM 3211 N N . LEU A 1 411 ? 16.297 -19.844 -8.938 1 77.5 411 LEU A N 1
ATOM 3212 C CA . LEU A 1 411 ? 15.906 -19.078 -10.102 1 77.5 411 LEU A CA 1
ATOM 3213 C C . LEU A 1 411 ? 15.578 -19.984 -11.281 1 77.5 411 LEU A C 1
ATOM 3215 O O . LEU A 1 411 ? 14.656 -19.719 -12.047 1 77.5 411 LEU A O 1
ATOM 3219 N N . THR A 1 412 ? 16.266 -21 -11.352 1 77.56 412 THR A N 1
ATOM 3220 C CA . THR A 1 412 ? 16.016 -21.969 -12.406 1 77.56 412 THR A CA 1
ATOM 3221 C C . THR A 1 412 ? 14.648 -22.625 -12.211 1 77.56 412 THR A C 1
ATOM 3223 O O . THR A 1 412 ? 13.906 -22.828 -13.172 1 77.56 412 THR A O 1
ATOM 3226 N N . PHE A 1 413 ? 14.391 -23.031 -11.016 1 78.75 413 PHE A N 1
ATOM 3227 C CA . PHE A 1 413 ? 13.078 -23.594 -10.703 1 78.75 413 PHE A CA 1
ATOM 3228 C C . PHE A 1 413 ? 11.969 -22.625 -11.109 1 78.75 413 PHE A C 1
ATOM 3230 O O . PHE A 1 413 ? 11 -23.031 -11.75 1 78.75 413 PHE A O 1
ATOM 3237 N N . LEU A 1 414 ? 12.156 -21.406 -10.773 1 76.31 414 LEU A N 1
ATOM 3238 C CA . LEU A 1 414 ? 11.164 -20.375 -11.078 1 76.31 414 LEU A CA 1
ATOM 3239 C C . LEU A 1 414 ? 10.938 -20.281 -12.586 1 76.31 414 LEU A C 1
ATOM 3241 O O . LEU A 1 414 ? 9.797 -20.297 -13.055 1 76.31 414 LEU A O 1
ATOM 3245 N N . ASN A 1 415 ? 11.898 -20.281 -13.289 1 79.19 415 ASN A N 1
ATOM 3246 C CA . ASN A 1 415 ? 11.828 -20 -14.719 1 79.19 415 ASN A CA 1
ATOM 3247 C C . ASN A 1 415 ? 11.398 -21.25 -15.508 1 79.19 415 ASN A C 1
ATOM 3249 O O . ASN A 1 415 ? 10.984 -21.141 -16.656 1 79.19 415 ASN A O 1
ATOM 3253 N N . SER A 1 416 ? 11.445 -22.375 -14.914 1 78.88 416 SER A N 1
ATOM 3254 C CA . SER A 1 416 ? 11.188 -23.625 -15.617 1 78.88 416 SER A CA 1
ATOM 3255 C C . SER A 1 416 ? 9.703 -23.812 -15.875 1 78.88 416 SER A C 1
ATOM 3257 O O . SER A 1 416 ? 9.312 -24.359 -16.906 1 78.88 416 SER A O 1
ATOM 3259 N N . TYR A 1 417 ? 8.906 -23.391 -15.047 1 86.38 417 TYR A N 1
ATOM 3260 C CA . TYR A 1 417 ? 7.492 -23.719 -15.219 1 86.38 417 TYR A CA 1
ATOM 3261 C C . TYR A 1 417 ? 6.742 -22.562 -15.867 1 86.38 417 TYR A C 1
ATOM 3263 O O . TYR A 1 417 ? 5.578 -22.703 -16.25 1 86.38 417 TYR A O 1
ATOM 3271 N N . LEU A 1 418 ? 7.348 -21.484 -15.992 1 86.44 418 LEU A N 1
ATOM 3272 C CA . LEU A 1 418 ? 6.711 -20.266 -16.484 1 86.44 418 LEU A CA 1
ATOM 3273 C C . LEU A 1 418 ? 6.152 -20.484 -17.891 1 86.44 418 LEU A C 1
ATOM 3275 O O . LEU A 1 418 ? 5.059 -20 -18.203 1 86.44 418 LEU A O 1
ATOM 3279 N N . CYS A 1 419 ? 6.812 -21.203 -18.719 1 84.25 419 CYS A N 1
ATOM 3280 C CA . CYS A 1 419 ? 6.43 -21.375 -20.109 1 84.25 419 CYS A CA 1
ATOM 3281 C C . CYS A 1 419 ? 5.168 -22.219 -20.219 1 84.25 419 CYS A C 1
ATOM 3283 O O . CYS A 1 419 ? 4.461 -22.156 -21.234 1 84.25 419 CYS A O 1
ATOM 3285 N N . PHE A 1 420 ? 4.867 -22.938 -19.188 1 88.88 420 PHE A N 1
ATOM 3286 C CA . PHE A 1 420 ? 3.686 -23.797 -19.219 1 88.88 420 PHE A CA 1
ATOM 3287 C C . PHE A 1 420 ? 2.473 -23.062 -18.656 1 88.88 420 PHE A C 1
ATOM 3289 O O . PHE A 1 420 ? 1.34 -23.328 -19.062 1 88.88 420 PHE A O 1
ATOM 3296 N N . MET A 1 421 ? 2.738 -22.188 -17.797 1 91.94 421 MET A N 1
ATOM 3297 C CA . MET A 1 421 ? 1.642 -21.594 -17.031 1 91.94 421 MET A CA 1
ATOM 3298 C C . MET A 1 421 ? 1.16 -20.297 -17.656 1 91.94 421 MET A C 1
ATOM 3300 O O . MET A 1 421 ? -0.04 -20.016 -17.688 1 91.94 421 MET A O 1
ATOM 3304 N N . CYS A 1 422 ? 2.02 -19.5 -18.203 1 93 422 CYS A N 1
ATOM 3305 C CA . CYS A 1 422 ? 1.688 -18.172 -18.703 1 93 422 CYS A CA 1
ATOM 3306 C C . CYS A 1 422 ? 0.668 -18.266 -19.844 1 93 422 CYS A C 1
ATOM 3308 O O . CYS A 1 422 ? -0.302 -17.5 -19.859 1 93 422 CYS A O 1
ATOM 3310 N N . PRO A 1 423 ? 0.85 -19.25 -20.688 1 94.94 423 PRO A N 1
ATOM 3311 C CA . PRO A 1 423 ? -0.114 -19.344 -21.797 1 94.94 423 PRO A CA 1
ATOM 3312 C C . PRO A 1 423 ? -1.532 -19.641 -21.312 1 94.94 423 PRO A C 1
ATOM 3314 O O . PRO A 1 423 ? -2.504 -19.203 -21.938 1 94.94 423 PRO A O 1
ATOM 3317 N N . ILE A 1 424 ? -1.657 -20.328 -20.266 1 96.06 424 ILE A N 1
ATOM 3318 C CA . ILE A 1 424 ? -2.967 -20.703 -19.734 1 96.06 424 ILE A CA 1
ATOM 3319 C C . ILE A 1 424 ? -3.738 -19.438 -19.344 1 96.06 424 ILE A C 1
ATOM 3321 O O . ILE A 1 424 ? -4.895 -19.266 -19.734 1 96.06 424 ILE A O 1
ATOM 3325 N N . VAL A 1 425 ? -3.082 -18.609 -18.641 1 95.69 425 VAL A N 1
ATOM 3326 C CA . VAL A 1 425 ? -3.738 -17.375 -18.203 1 95.69 425 VAL A CA 1
ATOM 3327 C C . VAL A 1 425 ? -4.074 -16.5 -19.391 1 95.69 425 VAL A C 1
ATOM 3329 O O . VAL A 1 425 ? -5.152 -15.898 -19.453 1 95.69 425 VAL A O 1
ATOM 3332 N N . ALA A 1 426 ? -3.146 -16.422 -20.312 1 96.31 426 ALA A N 1
ATOM 3333 C CA . ALA A 1 426 ? -3.357 -15.609 -21.516 1 96.31 426 ALA A CA 1
ATOM 3334 C C . ALA A 1 426 ? -4.594 -16.062 -22.281 1 96.31 426 ALA A C 1
ATOM 3336 O O . ALA A 1 426 ? -5.406 -15.25 -22.703 1 96.31 426 ALA A O 1
ATOM 3337 N N . MET A 1 427 ? -4.766 -17.297 -22.391 1 96.88 427 MET A N 1
ATOM 3338 C CA . MET A 1 427 ? -5.895 -17.859 -23.125 1 96.88 427 MET A CA 1
ATOM 3339 C C . MET A 1 427 ? -7.203 -17.625 -22.375 1 96.88 427 MET A C 1
ATOM 3341 O O . MET A 1 427 ? -8.227 -17.328 -23 1 96.88 427 MET A O 1
ATOM 3345 N N . MET A 1 428 ? -7.164 -17.797 -21.109 1 97.44 428 MET A N 1
ATOM 3346 C CA . MET A 1 428 ? -8.359 -17.562 -20.297 1 97.44 428 MET A CA 1
ATOM 3347 C C . MET A 1 428 ? -8.852 -16.125 -20.453 1 97.44 428 MET A C 1
ATOM 3349 O O . MET A 1 428 ? -10.055 -15.891 -20.562 1 97.44 428 MET A O 1
ATOM 3353 N N . ILE A 1 429 ? -7.914 -15.211 -20.469 1 97.25 429 ILE A N 1
ATOM 3354 C CA . ILE A 1 429 ? -8.25 -13.797 -20.562 1 97.25 429 ILE A CA 1
ATOM 3355 C C . ILE A 1 429 ? -8.836 -13.5 -21.953 1 97.25 429 ILE A C 1
ATOM 3357 O O . ILE A 1 429 ? -9.883 -12.852 -22.062 1 97.25 429 ILE A O 1
ATOM 3361 N N . VAL A 1 430 ? -8.211 -14.008 -22.969 1 97.38 430 VAL A N 1
ATOM 3362 C CA . VAL A 1 430 ? -8.688 -13.781 -24.328 1 97.38 430 VAL A CA 1
ATOM 3363 C C . VAL A 1 430 ? -10.055 -14.422 -24.516 1 97.38 430 VAL A C 1
ATOM 3365 O O . VAL A 1 430 ? -10.938 -13.852 -25.172 1 97.38 430 VAL A O 1
ATOM 3368 N N . ASP A 1 431 ? -10.242 -15.539 -23.969 1 97.31 431 ASP A N 1
ATOM 3369 C CA . ASP A 1 431 ? -11.508 -16.25 -24.109 1 97.31 431 ASP A CA 1
ATOM 3370 C C . ASP A 1 431 ? -12.656 -15.461 -23.484 1 97.31 431 ASP A C 1
ATOM 3372 O O . ASP A 1 431 ? -13.703 -15.289 -24.109 1 97.31 431 ASP A O 1
ATOM 3376 N N . TYR A 1 432 ? -12.477 -14.977 -22.359 1 96.5 432 TYR A N 1
ATOM 3377 C CA . TYR A 1 432 ? -13.531 -14.266 -21.641 1 96.5 432 TYR A CA 1
ATOM 3378 C C . TYR A 1 432 ? -13.789 -12.898 -22.266 1 96.5 432 TYR A C 1
ATOM 3380 O O . TYR A 1 432 ? -14.938 -12.547 -22.547 1 96.5 432 TYR A O 1
ATOM 3388 N N . TRP A 1 433 ? -12.758 -12.133 -22.531 1 96.25 433 TRP A N 1
ATOM 3389 C CA . TRP A 1 433 ? -12.906 -10.719 -22.875 1 96.25 433 TRP A CA 1
ATOM 3390 C C . TRP A 1 433 ? -13.203 -10.555 -24.359 1 96.25 433 TRP A C 1
ATOM 3392 O O . TRP A 1 433 ? -13.891 -9.609 -24.766 1 96.25 433 TRP A O 1
ATOM 3402 N N . ILE A 1 434 ? -12.656 -11.414 -25.125 1 95.56 434 ILE A N 1
ATOM 3403 C CA . ILE A 1 434 ? -12.734 -11.156 -26.562 1 95.56 434 ILE A CA 1
ATOM 3404 C C . ILE A 1 434 ? -13.578 -12.227 -27.234 1 95.56 434 ILE A C 1
ATOM 3406 O O . ILE A 1 434 ? -14.594 -11.922 -27.875 1 95.56 434 ILE A O 1
ATOM 3410 N N . ALA A 1 435 ? -13.312 -13.477 -27.047 1 94.81 435 ALA A N 1
ATOM 3411 C CA . ALA A 1 435 ? -13.984 -14.562 -27.766 1 94.81 435 ALA A CA 1
ATOM 3412 C C . ALA A 1 435 ? -15.445 -14.664 -27.359 1 94.81 435 ALA A C 1
ATOM 3414 O O . ALA A 1 435 ? -16.312 -14.875 -28.219 1 94.81 435 ALA A O 1
ATOM 3415 N N . ARG A 1 436 ? -15.703 -14.539 -26.109 1 94.88 436 ARG A N 1
ATOM 3416 C CA . ARG A 1 436 ? -17.062 -14.758 -25.625 1 94.88 436 ARG A CA 1
ATOM 3417 C C . ARG A 1 436 ? -17.703 -13.438 -25.188 1 94.88 436 ARG A C 1
ATOM 3419 O O . ARG A 1 436 ? -18.875 -13.414 -24.812 1 94.88 436 ARG A O 1
ATOM 3426 N N . LYS A 1 437 ? -16.953 -12.383 -25.203 1 94.94 437 LYS A N 1
ATOM 3427 C CA . LYS A 1 437 ? -17.422 -11.062 -24.812 1 94.94 437 LYS A CA 1
ATOM 3428 C C . LYS A 1 437 ? -18.047 -11.086 -23.422 1 94.94 437 LYS A C 1
ATOM 3430 O O . LYS A 1 437 ? -19.109 -10.516 -23.188 1 94.94 437 LYS A O 1
ATOM 3435 N N . GLY A 1 438 ? -17.469 -11.898 -22.578 1 95.31 438 GLY A N 1
ATOM 3436 C CA . GLY A 1 438 ? -17.844 -11.891 -21.172 1 95.31 438 GLY A CA 1
ATOM 3437 C C . GLY A 1 438 ? -19.062 -12.742 -20.875 1 95.31 438 GLY A C 1
ATOM 3438 O O . GLY A 1 438 ? -19.594 -12.703 -19.766 1 95.31 438 GLY A O 1
ATOM 3439 N N . ASN A 1 439 ? -19.594 -13.516 -21.828 1 95 439 ASN A N 1
ATOM 3440 C CA . ASN A 1 439 ? -20.781 -14.328 -21.609 1 95 439 ASN A CA 1
ATOM 3441 C C . ASN A 1 439 ? -20.422 -15.789 -21.328 1 95 439 ASN A C 1
ATOM 3443 O O . ASN A 1 439 ? -19.734 -16.422 -22.125 1 95 439 ASN A O 1
ATOM 3447 N N . ILE A 1 440 ? -20.938 -16.297 -20.172 1 95.5 440 ILE A N 1
ATOM 3448 C CA . ILE A 1 440 ? -20.703 -17.672 -19.766 1 95.5 440 ILE A CA 1
ATOM 3449 C C . ILE A 1 440 ? -22.016 -18.344 -19.406 1 95.5 440 ILE A C 1
ATOM 3451 O O . ILE A 1 440 ? -22.766 -17.844 -18.562 1 95.5 440 ILE A O 1
ATOM 3455 N N . HIS A 1 441 ? -22.344 -19.359 -20.078 1 94.88 441 HIS A N 1
ATOM 3456 C CA . HIS A 1 441 ? -23.469 -20.188 -19.672 1 94.88 441 HIS A CA 1
ATOM 3457 C C . HIS A 1 441 ? -23.062 -21.234 -18.641 1 94.88 441 HIS A C 1
ATOM 3459 O O . HIS A 1 441 ? -22.531 -22.297 -19 1 94.88 441 HIS A O 1
ATOM 3465 N N . VAL A 1 442 ? -23.391 -21.062 -17.438 1 94.62 442 VAL A N 1
ATOM 3466 C CA . VAL A 1 442 ? -22.828 -21.766 -16.281 1 94.62 442 VAL A CA 1
ATOM 3467 C C . VAL A 1 442 ? -23.266 -23.234 -16.312 1 94.62 442 VAL A C 1
ATOM 3469 O O . VAL A 1 442 ? -22.453 -24.125 -16.125 1 94.62 442 VAL A O 1
ATOM 3472 N N . PRO A 1 443 ? -24.5 -23.562 -16.578 1 92.5 443 PRO A N 1
ATOM 3473 C CA . PRO A 1 443 ? -24.891 -24.969 -16.562 1 92.5 443 PRO A CA 1
ATOM 3474 C C . PRO A 1 443 ? -24.125 -25.828 -17.578 1 92.5 443 PRO A C 1
ATOM 3476 O O . PRO A 1 443 ? -23.875 -27 -17.344 1 92.5 443 PRO A O 1
ATOM 3479 N N . SER A 1 444 ? -23.719 -25.266 -18.656 1 93.62 444 SER A N 1
ATOM 3480 C CA . SER A 1 444 ? -23.031 -26 -19.703 1 93.62 444 SER A CA 1
ATOM 3481 C C . SER A 1 444 ? -21.609 -26.359 -19.281 1 93.62 444 SER A C 1
ATOM 3483 O O . SER A 1 444 ? -20.969 -27.203 -19.906 1 93.62 444 SER A O 1
ATOM 3485 N N . LEU A 1 445 ? -21.109 -25.75 -18.281 1 94.31 445 LEU A N 1
ATOM 3486 C CA . LEU A 1 445 ? -19.766 -26.047 -17.781 1 94.31 445 LEU A CA 1
ATOM 3487 C C . LEU A 1 445 ? -19.719 -27.406 -17.094 1 94.31 445 LEU A C 1
ATOM 3489 O O . LEU A 1 445 ? -18.641 -27.953 -16.859 1 94.31 445 LEU A O 1
ATOM 3493 N N . TYR A 1 446 ? -20.891 -27.891 -16.844 1 92.19 446 TYR A N 1
ATOM 3494 C CA . TYR A 1 446 ? -20.984 -29.156 -16.109 1 92.19 446 TYR A CA 1
ATOM 3495 C C . TYR A 1 446 ? -21.578 -30.25 -16.969 1 92.19 446 TYR A C 1
ATOM 3497 O O . TYR A 1 446 ? -21.906 -31.328 -16.484 1 92.19 446 TYR A O 1
ATOM 3505 N N . ASN A 1 447 ? -21.75 -29.953 -18.172 1 89.88 447 ASN A N 1
ATOM 3506 C CA . ASN A 1 447 ? -22.359 -30.891 -19.094 1 89.88 447 ASN A CA 1
ATOM 3507 C C . ASN A 1 447 ? -21.359 -31.406 -20.125 1 89.88 447 ASN A C 1
ATOM 3509 O O . ASN A 1 447 ? -20.938 -30.672 -21.016 1 89.88 447 ASN A O 1
ATOM 3513 N N . ALA A 1 448 ? -21.062 -32.719 -20.031 1 89.31 448 ALA A N 1
ATOM 3514 C CA . ALA A 1 448 ? -20.078 -33.312 -20.922 1 89.31 448 ALA A CA 1
ATOM 3515 C C . ALA A 1 448 ? -20.734 -34 -22.109 1 89.31 448 ALA A C 1
ATOM 3517 O O . ALA A 1 448 ? -20.281 -35.031 -22.578 1 89.31 448 ALA A O 1
ATOM 3518 N N . LYS A 1 449 ? -21.766 -33.469 -22.531 1 87.06 449 LYS A N 1
ATOM 3519 C CA . LYS A 1 449 ? -22.453 -34.031 -23.688 1 87.06 449 LYS A CA 1
ATOM 3520 C C . LYS A 1 449 ? -22.062 -33.312 -24.984 1 87.06 449 LYS A C 1
ATOM 3522 O O . LYS A 1 449 ? -21.828 -32.094 -24.969 1 87.06 449 LYS A O 1
ATOM 3527 N N . PRO A 1 450 ? -22.078 -34.125 -26.016 1 88 450 PRO A N 1
ATOM 3528 C CA . PRO A 1 450 ? -21.766 -33.469 -27.312 1 88 450 PRO A CA 1
ATOM 3529 C C . PRO A 1 450 ? -22.781 -32.406 -27.688 1 88 450 PRO A C 1
ATOM 3531 O O . PRO A 1 450 ? -23.984 -32.562 -27.453 1 88 450 PRO A O 1
ATOM 3534 N N . GLY A 1 451 ? -22.312 -31.297 -28.172 1 82.75 451 GLY A N 1
ATOM 3535 C CA . GLY A 1 451 ? -23.203 -30.219 -28.594 1 82.75 451 GLY A CA 1
ATOM 3536 C C . GLY A 1 451 ? -23.219 -29.047 -27.625 1 82.75 451 GLY A C 1
ATOM 3537 O O . GLY A 1 451 ? -23.672 -27.953 -27.969 1 82.75 451 GLY A O 1
ATOM 3538 N N . THR A 1 452 ? -22.766 -29.312 -26.5 1 88.25 452 THR A N 1
ATOM 3539 C CA . THR A 1 452 ? -22.703 -28.234 -25.516 1 88.25 452 THR A CA 1
ATOM 3540 C C . THR A 1 452 ? -21.516 -27.312 -25.812 1 88.25 452 THR A C 1
ATOM 3542 O O . THR A 1 452 ? -20.531 -27.75 -26.406 1 88.25 452 THR A O 1
ATOM 3545 N N . PRO A 1 453 ? -21.562 -26.094 -25.469 1 92.19 453 PRO A N 1
ATOM 3546 C CA . PRO A 1 453 ? -20.562 -25.094 -25.859 1 92.19 453 PRO A CA 1
ATOM 3547 C C . PRO A 1 453 ? -19.172 -25.422 -25.344 1 92.19 453 PRO A C 1
ATOM 3549 O O . PRO A 1 453 ? -18.172 -25.062 -25.969 1 92.19 453 PRO A O 1
ATOM 3552 N N . TYR A 1 454 ? -19.047 -26.141 -24.266 1 93.88 454 TYR A N 1
ATOM 3553 C CA . TYR A 1 454 ? -17.734 -26.312 -23.656 1 93.88 454 TYR A CA 1
ATOM 3554 C C . TYR A 1 454 ? -17.219 -27.734 -23.844 1 93.88 454 TYR A C 1
ATOM 3556 O O . TYR A 1 454 ? -16.219 -28.109 -23.25 1 93.88 454 TYR A O 1
ATOM 3564 N N . PHE A 1 455 ? -17.891 -28.5 -24.625 1 92.44 455 PHE A N 1
ATOM 3565 C CA . PHE A 1 455 ? -17.422 -29.844 -24.953 1 92.44 455 PHE A CA 1
ATOM 3566 C C . PHE A 1 455 ? -16.484 -29.797 -26.156 1 92.44 455 PHE A C 1
ATOM 3568 O O . PHE A 1 455 ? -15.586 -30.641 -26.266 1 92.44 455 PHE A O 1
ATOM 3575 N N . TYR A 1 456 ? -16.734 -28.812 -27.062 1 93.81 456 TYR A N 1
ATOM 3576 C CA . TYR A 1 456 ? -15.891 -28.609 -28.234 1 93.81 456 TYR A CA 1
ATOM 3577 C C . TYR A 1 456 ? -15.703 -29.906 -29.016 1 93.81 456 TYR A C 1
ATOM 3579 O O . TYR A 1 456 ? -16.688 -30.516 -29.453 1 93.81 456 TYR A O 1
ATOM 3587 N N . THR A 1 457 ? -14.391 -30.297 -29.25 1 93.31 457 THR A N 1
ATOM 3588 C CA . THR A 1 457 ? -14.117 -31.531 -29.969 1 93.31 457 THR A CA 1
ATOM 3589 C C . THR A 1 457 ? -13.688 -32.625 -29.016 1 93.31 457 THR A C 1
ATOM 3591 O O . THR A 1 457 ? -12.516 -32.719 -28.641 1 93.31 457 THR A O 1
ATOM 3594 N N . GLY A 1 458 ? -14.602 -33.531 -28.656 1 92.38 458 GLY A N 1
ATOM 3595 C CA . GLY A 1 458 ? -14.273 -34.625 -27.75 1 92.38 458 GLY A CA 1
ATOM 3596 C C . GLY A 1 458 ? -13.922 -34.156 -26.359 1 92.38 458 GLY A C 1
ATOM 3597 O O . GLY A 1 458 ? -13.117 -34.781 -25.672 1 92.38 458 GLY A O 1
ATOM 3598 N N . GLY A 1 459 ? -14.328 -33.094 -26.062 1 93.56 459 GLY A N 1
ATOM 3599 C CA . GLY A 1 459 ? -14.078 -32.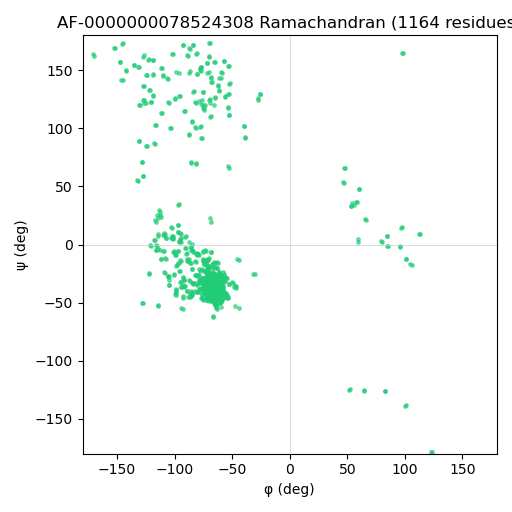562 -24.734 1 93.56 459 GLY A CA 1
ATOM 3600 C C . GLY A 1 459 ? -12.859 -31.656 -24.672 1 93.56 459 GLY A C 1
ATOM 3601 O O . GLY A 1 459 ? -12.523 -31.141 -23.594 1 93.56 459 GLY A O 1
ATOM 3602 N N . PHE A 1 460 ? -12.164 -31.5 -25.844 1 96.25 460 PHE A N 1
ATOM 3603 C CA . PHE A 1 460 ? -10.945 -30.703 -25.906 1 96.25 460 PHE A CA 1
ATOM 3604 C C . PHE A 1 460 ? -11.109 -29.531 -26.875 1 96.25 460 PHE A C 1
ATOM 3606 O O . PHE A 1 460 ? -11.617 -29.703 -27.984 1 96.25 460 PHE A O 1
ATOM 3613 N N . ASN A 1 461 ? -10.789 -28.344 -26.391 1 96.94 461 ASN A N 1
ATOM 3614 C CA . ASN A 1 461 ? -10.734 -27.188 -27.281 1 96.94 461 ASN A CA 1
ATOM 3615 C C . ASN A 1 461 ? -9.406 -27.125 -28.031 1 96.94 461 ASN A C 1
ATOM 3617 O O . ASN A 1 461 ? -8.422 -26.594 -27.516 1 96.94 461 ASN A O 1
ATOM 3621 N N . LEU A 1 462 ? -9.43 -27.531 -29.234 1 96.19 462 LEU A N 1
ATOM 3622 C CA . LEU A 1 462 ? -8.219 -27.641 -30.031 1 96.19 462 LEU A CA 1
ATOM 3623 C C . LEU A 1 462 ? -7.574 -26.281 -30.266 1 96.19 462 LEU A C 1
ATOM 3625 O O . LEU A 1 462 ? -6.355 -26.188 -30.422 1 96.19 462 LEU A O 1
ATOM 3629 N N . ARG A 1 463 ? -8.297 -25.219 -30.266 1 97.31 463 ARG A N 1
ATOM 3630 C CA . ARG A 1 463 ? -7.754 -23.875 -30.391 1 97.31 463 ARG A CA 1
ATOM 3631 C C . ARG A 1 463 ? -6.836 -23.547 -29.219 1 97.31 463 ARG A C 1
ATOM 3633 O O . ARG A 1 463 ? -5.758 -22.984 -29.406 1 97.31 463 ARG A O 1
ATOM 3640 N N . ALA A 1 464 ? -7.309 -23.891 -28.016 1 96.75 464 ALA A N 1
ATOM 3641 C CA . ALA A 1 464 ? -6.547 -23.609 -26.797 1 96.75 464 ALA A CA 1
ATOM 3642 C C . ALA A 1 464 ? -5.262 -24.438 -26.766 1 96.75 464 ALA A C 1
ATOM 3644 O O . ALA A 1 464 ? -4.199 -23.922 -26.406 1 96.75 464 ALA A O 1
ATOM 3645 N N . PHE A 1 465 ? -5.391 -25.656 -27.125 1 97.19 465 PHE A N 1
ATOM 3646 C CA . PHE A 1 465 ? -4.227 -26.531 -27.078 1 97.19 465 PHE A CA 1
ATOM 3647 C C . PHE A 1 465 ? -3.225 -26.172 -28.156 1 97.19 465 PHE A C 1
ATOM 3649 O O . PHE A 1 465 ? -2.014 -26.297 -27.969 1 97.19 465 PHE A O 1
ATOM 3656 N N . ALA A 1 466 ? -3.668 -25.734 -29.297 1 96.75 466 ALA A N 1
ATOM 3657 C CA . ALA A 1 466 ? -2.762 -25.25 -30.328 1 96.75 466 ALA A CA 1
ATOM 3658 C C . ALA A 1 466 ? -1.979 -24.031 -29.828 1 96.75 466 ALA A C 1
ATOM 3660 O O . ALA A 1 466 ? -0.77 -23.938 -30.062 1 96.75 466 ALA A O 1
ATOM 3661 N N . ALA A 1 467 ? -2.672 -23.109 -29.266 1 97.12 467 ALA A N 1
ATOM 3662 C CA . ALA A 1 467 ? -2.025 -21.938 -28.703 1 97.12 467 ALA A CA 1
ATOM 3663 C C . ALA A 1 467 ? -1.044 -22.312 -27.594 1 97.12 467 ALA A C 1
ATOM 3665 O O . ALA A 1 467 ? 0.065 -21.766 -27.531 1 97.12 467 ALA A O 1
ATOM 3666 N N . TRP A 1 468 ? -1.446 -23.188 -26.719 1 96.62 468 TRP A N 1
ATOM 3667 C CA . TRP A 1 468 ? -0.623 -23.609 -25.594 1 96.62 468 TRP A CA 1
ATOM 3668 C C . TRP A 1 468 ? 0.637 -24.328 -26.078 1 96.62 468 TRP A C 1
ATOM 3670 O O . TRP A 1 468 ? 1.745 -24 -25.641 1 96.62 468 TRP A O 1
ATOM 3680 N N . PHE A 1 469 ? 0.485 -25.281 -27 1 95.62 469 PHE A N 1
ATOM 3681 C CA . PHE A 1 469 ? 1.62 -26.016 -27.531 1 95.62 469 PHE A CA 1
ATOM 3682 C C . PHE A 1 469 ? 2.547 -25.109 -28.312 1 95.62 469 PHE A C 1
ATOM 3684 O O . PHE A 1 469 ? 3.77 -25.266 -28.266 1 95.62 469 PHE A O 1
ATOM 3691 N N . GLY A 1 470 ? 1.987 -24.266 -29.078 1 93.69 470 GLY A N 1
ATOM 3692 C CA . GLY A 1 470 ? 2.801 -23.312 -29.812 1 93.69 470 GLY A CA 1
ATOM 3693 C C . GLY A 1 470 ? 3.66 -22.438 -28.922 1 93.69 470 GLY A C 1
ATOM 3694 O O . GLY A 1 470 ? 4.832 -22.203 -29.219 1 93.69 470 GLY A O 1
ATOM 3695 N N . ALA A 1 471 ? 3.084 -21.969 -27.891 1 93.12 471 ALA A N 1
ATOM 3696 C CA . ALA A 1 471 ? 3.816 -21.109 -26.953 1 93.12 471 ALA A CA 1
ATOM 3697 C C . ALA A 1 471 ? 4.941 -21.891 -26.266 1 93.12 471 ALA A C 1
ATOM 3699 O O . ALA A 1 471 ? 6.051 -21.359 -26.109 1 93.12 471 ALA A O 1
ATOM 3700 N N . ILE A 1 472 ? 4.656 -23.109 -25.875 1 90.56 472 ILE A N 1
ATOM 3701 C CA . ILE A 1 472 ? 5.656 -23.953 -25.219 1 90.56 472 ILE A CA 1
ATOM 3702 C C . ILE A 1 472 ? 6.797 -24.25 -26.203 1 90.56 472 ILE A C 1
ATOM 3704 O O . ILE A 1 472 ? 7.969 -24.203 -25.812 1 90.56 472 ILE A O 1
ATOM 3708 N N . ALA A 1 473 ? 6.477 -24.547 -27.375 1 88.25 473 ALA A N 1
ATOM 3709 C CA . ALA A 1 473 ? 7.469 -24.891 -28.375 1 88.25 473 ALA A CA 1
ATOM 3710 C C . ALA A 1 473 ? 8.43 -23.734 -28.641 1 88.25 473 ALA A C 1
ATOM 3712 O O . ALA A 1 473 ? 9.609 -23.953 -28.922 1 88.25 473 ALA A O 1
ATOM 3713 N N . LEU A 1 474 ? 7.949 -22.609 -28.5 1 84.25 474 LEU A N 1
ATOM 3714 C CA . LEU A 1 474 ? 8.766 -21.422 -28.734 1 84.25 474 LEU A CA 1
ATOM 3715 C C . LEU A 1 474 ? 9.781 -21.234 -27.625 1 84.25 474 LEU A C 1
ATOM 3717 O O . LEU A 1 474 ? 10.883 -20.734 -27.875 1 84.25 474 LEU A O 1
ATOM 3721 N N . VAL A 1 475 ? 9.484 -21.656 -26.391 1 83.56 475 VAL A N 1
ATOM 3722 C CA . VAL A 1 475 ? 10.297 -21.281 -25.234 1 83.56 475 VAL A CA 1
ATOM 3723 C C . VAL A 1 475 ? 11.086 -22.5 -24.734 1 83.56 475 VAL A C 1
ATOM 3725 O O . VAL A 1 475 ? 12.164 -22.359 -24.156 1 83.56 475 VAL A O 1
ATOM 3728 N N . ILE A 1 476 ? 10.711 -23.703 -24.953 1 79.19 476 ILE A N 1
ATOM 3729 C CA . ILE A 1 476 ? 11.227 -24.922 -24.344 1 79.19 476 ILE A CA 1
ATOM 3730 C C . ILE A 1 476 ? 12.688 -25.125 -24.75 1 79.19 476 ILE A C 1
ATOM 3732 O O . ILE A 1 476 ? 13.5 -25.594 -23.953 1 79.19 476 ILE A O 1
ATOM 3736 N N . PRO A 1 477 ? 13.117 -24.75 -25.922 1 73.19 477 PRO A N 1
ATOM 3737 C CA . PRO A 1 477 ? 14.539 -24.938 -26.219 1 73.19 477 PRO A CA 1
ATOM 3738 C C . PRO A 1 477 ? 15.445 -24.125 -25.297 1 73.19 477 PRO A C 1
ATOM 3740 O O . PRO A 1 477 ? 16.547 -24.562 -24.969 1 73.19 477 PRO A O 1
ATOM 3743 N N . GLY A 1 478 ? 14.906 -23.078 -24.844 1 70 478 GLY A N 1
ATOM 3744 C CA . GLY A 1 478 ? 15.672 -22.25 -23.922 1 70 478 GLY A CA 1
ATOM 3745 C C . GLY A 1 478 ? 15.805 -22.844 -22.547 1 70 478 GLY A C 1
ATOM 3746 O O . GLY A 1 478 ? 16.828 -22.656 -21.875 1 70 478 GLY A O 1
ATOM 3747 N N . VAL A 1 479 ? 14.906 -23.609 -22.125 1 68.81 479 VAL A N 1
ATOM 3748 C CA . VAL A 1 479 ? 14.938 -24.25 -20.812 1 68.81 479 VAL A CA 1
ATOM 3749 C C . VAL A 1 479 ? 16.031 -25.297 -20.781 1 68.81 479 VAL A C 1
ATOM 3751 O O . VAL A 1 479 ? 16.766 -25.406 -19.781 1 68.81 479 VAL A O 1
ATOM 3754 N N . SER A 1 480 ? 16.141 -25.984 -21.797 1 67.75 480 SER A N 1
ATOM 3755 C CA . SER A 1 480 ? 17.188 -27 -21.891 1 67.75 480 SER A CA 1
ATOM 3756 C C . SER A 1 480 ? 18.578 -26.375 -21.828 1 67.75 480 SER A C 1
ATOM 3758 O O . SER A 1 480 ? 19.5 -26.938 -21.219 1 67.75 480 SER A O 1
ATOM 3760 N N . GLY A 1 481 ? 18.672 -25.25 -22.375 1 65.38 481 GLY A N 1
ATOM 3761 C CA . GLY A 1 481 ? 19.953 -24.531 -22.344 1 65.38 481 GLY A CA 1
ATOM 3762 C C . GLY A 1 481 ? 20.297 -23.984 -20.969 1 65.38 481 GLY A C 1
ATOM 3763 O O . GLY A 1 481 ? 21.469 -23.938 -20.594 1 65.38 481 GLY A O 1
ATOM 3764 N N . ALA A 1 482 ? 19.297 -23.625 -20.281 1 64.06 482 ALA A N 1
ATOM 3765 C CA . ALA A 1 482 ? 19.531 -23.078 -18.938 1 64.06 482 ALA A CA 1
ATOM 3766 C C . ALA A 1 482 ? 19.953 -24.172 -17.969 1 64.06 482 ALA A C 1
ATOM 3768 O O . ALA A 1 482 ? 20.766 -23.938 -17.078 1 64.06 482 ALA A O 1
ATOM 3769 N N . LEU A 1 483 ? 19.406 -25.359 -18.078 1 63.22 483 LEU A N 1
ATOM 3770 C CA . LEU A 1 483 ? 19.734 -26.484 -17.219 1 63.22 483 LEU A CA 1
ATOM 3771 C C . LEU A 1 483 ? 21.094 -27.062 -17.578 1 63.22 483 LEU A C 1
ATOM 3773 O O . LEU A 1 483 ? 21.828 -27.516 -16.688 1 63.22 483 LEU A O 1
ATOM 3777 N N . ASN A 1 484 ? 21.297 -27.031 -18.922 1 64.19 484 ASN A N 1
ATOM 3778 C CA . ASN A 1 484 ? 22.578 -27.516 -19.406 1 64.19 484 ASN A CA 1
ATOM 3779 C C . ASN A 1 484 ? 23.281 -26.453 -20.266 1 64.19 484 ASN A C 1
ATOM 3781 O O . ASN A 1 484 ? 23.125 -26.422 -21.484 1 64.19 484 ASN A O 1
ATOM 3785 N N . PRO A 1 485 ? 24 -25.562 -19.547 1 63.66 485 PRO A N 1
ATOM 3786 C CA . PRO A 1 485 ? 24.656 -24.484 -20.281 1 63.66 485 PRO A CA 1
ATOM 3787 C C . PRO A 1 485 ? 25.531 -25 -21.422 1 63.66 485 PRO A C 1
ATOM 3789 O O . PRO A 1 485 ? 26.266 -25.984 -21.25 1 63.66 485 PRO A O 1
ATOM 3792 N N . GLY A 1 486 ? 25.312 -24.422 -22.594 1 61.94 486 GLY A N 1
ATOM 3793 C CA . GLY A 1 486 ? 26.125 -24.812 -23.734 1 61.94 486 GLY A CA 1
ATOM 3794 C C . GLY A 1 486 ? 25.422 -25.781 -24.672 1 61.94 486 GLY A C 1
ATOM 3795 O O . GLY A 1 486 ? 25.891 -26.016 -25.781 1 61.94 486 GLY A O 1
ATOM 3796 N N . SER A 1 487 ? 24.359 -26.344 -24.297 1 59.84 487 SER A N 1
ATOM 3797 C CA . SER A 1 487 ? 23.703 -27.391 -25.078 1 59.84 487 SER A CA 1
ATOM 3798 C C . SER A 1 487 ? 22.859 -26.797 -26.203 1 59.84 487 SER A C 1
ATOM 3800 O O . SER A 1 487 ? 22.609 -27.469 -27.203 1 59.84 487 SER A O 1
ATOM 3802 N N . VAL A 1 488 ? 22.438 -25.594 -25.938 1 69.12 488 VAL A N 1
ATOM 3803 C CA . VAL A 1 488 ? 21.578 -25.016 -26.953 1 69.12 488 VAL A CA 1
ATOM 3804 C C . VAL A 1 488 ? 22.109 -23.656 -27.375 1 69.12 488 VAL A C 1
ATOM 3806 O O . VAL A 1 488 ? 23 -23.094 -26.719 1 69.12 488 VAL A O 1
ATOM 3809 N N . ALA A 1 489 ? 21.656 -23.188 -28.469 1 69.75 489 ALA A N 1
ATOM 3810 C CA . ALA A 1 489 ? 22.062 -21.922 -29.062 1 69.75 489 ALA A CA 1
ATOM 3811 C C . ALA A 1 489 ? 21.734 -20.75 -28.141 1 69.75 489 ALA A C 1
ATOM 3813 O O . ALA A 1 489 ? 20.781 -20.828 -27.359 1 69.75 489 ALA A O 1
ATOM 3814 N N . ASP A 1 490 ? 22.562 -19.781 -28.109 1 73.44 490 ASP A N 1
ATOM 3815 C CA . ASP A 1 490 ? 22.422 -18.547 -27.328 1 73.44 490 ASP A CA 1
ATOM 3816 C C . ASP A 1 490 ? 21.047 -17.922 -27.531 1 73.44 490 ASP A C 1
ATOM 3818 O O . ASP A 1 490 ? 20.484 -17.359 -26.594 1 73.44 490 ASP A O 1
ATOM 3822 N N . ALA A 1 491 ? 20.641 -18.141 -28.703 1 69.75 491 ALA A N 1
ATOM 3823 C CA . ALA A 1 491 ? 19.344 -17.562 -29.031 1 69.75 491 ALA A CA 1
ATOM 3824 C C . ALA A 1 491 ? 18.219 -18.219 -28.203 1 69.75 491 ALA A C 1
ATOM 3826 O O . ALA A 1 491 ? 17.297 -17.531 -27.766 1 69.75 491 ALA A O 1
ATOM 3827 N N . ALA A 1 492 ? 18.438 -19.453 -27.969 1 71.88 492 ALA A N 1
ATOM 3828 C CA . ALA A 1 492 ? 17.438 -20.188 -27.203 1 71.88 492 ALA A CA 1
ATOM 3829 C C . ALA A 1 492 ? 17.422 -19.75 -25.75 1 71.88 492 ALA A C 1
ATOM 3831 O O . ALA A 1 492 ? 16.359 -19.625 -25.141 1 71.88 492 ALA A O 1
ATOM 3832 N N . VAL A 1 493 ? 18.516 -19.438 -25.344 1 71.38 493 VAL A N 1
ATOM 3833 C CA . VAL A 1 493 ? 18.625 -18.969 -23.953 1 71.38 493 VAL A CA 1
ATOM 3834 C C . VAL A 1 493 ? 18 -17.594 -23.828 1 71.38 493 VAL A C 1
ATOM 3836 O O . VAL A 1 493 ? 17.344 -17.281 -22.828 1 71.38 493 VAL A O 1
ATOM 3839 N N . LYS A 1 494 ? 18.141 -16.859 -24.797 1 75.94 494 LYS A N 1
ATOM 3840 C CA . LYS A 1 494 ? 17.578 -15.523 -24.797 1 75.94 494 LYS A CA 1
ATOM 3841 C C . LYS A 1 494 ? 16.047 -15.578 -24.828 1 75.94 494 LYS A C 1
ATOM 3843 O O . LYS A 1 494 ? 15.383 -14.781 -24.156 1 75.94 494 LYS A O 1
ATOM 3848 N N . ILE A 1 495 ? 15.594 -16.531 -25.547 1 73.75 495 ILE A N 1
ATOM 3849 C CA . ILE A 1 495 ? 14.141 -16.703 -25.609 1 73.75 495 ILE A CA 1
ATOM 3850 C C . ILE A 1 495 ? 13.617 -17.172 -24.266 1 73.75 495 ILE A C 1
ATOM 3852 O O . ILE A 1 495 ? 12.555 -16.719 -23.812 1 73.75 495 ILE A O 1
ATOM 3856 N N . TYR A 1 496 ? 14.43 -17.938 -23.703 1 71.69 496 TYR A N 1
ATOM 3857 C CA . TYR A 1 496 ? 14.094 -18.422 -22.359 1 71.69 496 TYR A CA 1
ATOM 3858 C C . TYR A 1 496 ? 14.008 -17.266 -21.375 1 71.69 496 TYR A C 1
ATOM 3860 O O . TYR A 1 496 ? 13.117 -17.234 -20.516 1 71.69 496 TYR A O 1
ATOM 3868 N N . ASN A 1 497 ? 14.836 -16.328 -21.562 1 77.69 497 ASN A N 1
ATOM 3869 C CA . ASN A 1 497 ? 14.867 -15.18 -20.672 1 77.69 497 ASN A CA 1
ATOM 3870 C C . ASN A 1 497 ? 13.688 -14.242 -20.922 1 77.69 497 ASN A C 1
ATOM 3872 O O . ASN A 1 497 ? 13.352 -13.43 -20.047 1 77.69 497 ASN A O 1
ATOM 3876 N N . MET A 1 498 ? 13.055 -14.445 -22 1 79.44 498 MET A N 1
ATOM 3877 C CA . MET A 1 498 ? 11.867 -13.664 -22.312 1 79.44 498 MET A CA 1
ATOM 3878 C C . MET A 1 498 ? 10.617 -14.539 -22.297 1 79.44 498 MET A C 1
ATOM 3880 O O . MET A 1 498 ? 9.641 -14.25 -22.984 1 79.44 498 MET A O 1
ATOM 3884 N N . GLY A 1 499 ? 10.711 -15.523 -21.594 1 81.25 499 GLY A N 1
ATOM 3885 C CA . GLY A 1 499 ? 9.68 -16.547 -21.594 1 81.25 499 GLY A CA 1
ATOM 3886 C C . GLY A 1 499 ? 8.305 -16 -21.266 1 81.25 499 GLY A C 1
ATOM 3887 O O . GLY A 1 499 ? 7.316 -16.344 -21.922 1 81.25 499 GLY A O 1
ATOM 3888 N N . PHE A 1 500 ? 8.211 -15.156 -20.328 1 87.69 500 PHE A N 1
ATOM 3889 C CA . PHE A 1 500 ? 6.93 -14.609 -19.891 1 87.69 500 PHE A CA 1
ATOM 3890 C C . PHE A 1 500 ? 6.285 -13.797 -21.016 1 87.69 500 PHE A C 1
ATOM 3892 O O . PHE A 1 500 ? 5.141 -14.055 -21.391 1 87.69 500 PHE A O 1
ATOM 3899 N N . LEU A 1 501 ? 7.023 -12.898 -21.531 1 86.5 501 LEU A N 1
ATOM 3900 C CA . LEU A 1 501 ? 6.473 -11.977 -22.516 1 86.5 501 LEU A CA 1
ATOM 3901 C C . LEU A 1 501 ? 6.133 -12.695 -23.812 1 86.5 501 LEU A C 1
ATOM 3903 O O . LEU A 1 501 ? 5.055 -12.5 -24.391 1 86.5 501 LEU A O 1
ATOM 3907 N N . ILE A 1 502 ? 6.98 -13.57 -24.188 1 87.81 502 ILE A N 1
ATOM 3908 C CA . ILE A 1 502 ? 6.816 -14.242 -25.469 1 87.81 502 ILE A CA 1
ATOM 3909 C C . ILE A 1 502 ? 5.719 -15.297 -25.375 1 87.81 502 ILE A C 1
ATOM 3911 O O . ILE A 1 502 ? 4.848 -15.383 -26.234 1 87.81 502 ILE A O 1
ATOM 3915 N N . SER A 1 503 ? 5.777 -16.047 -24.359 1 90.88 503 SER A N 1
ATOM 3916 C CA . SER A 1 503 ? 4.789 -17.125 -24.219 1 90.88 503 SER A CA 1
ATOM 3917 C C . SER A 1 503 ? 3.391 -16.547 -24.016 1 90.88 503 SER A C 1
ATOM 3919 O O . SER A 1 503 ? 2.418 -17.047 -24.578 1 90.88 503 SER A O 1
ATOM 3921 N N . THR A 1 504 ? 3.287 -15.57 -23.234 1 93.5 504 THR A N 1
ATOM 3922 C CA . THR A 1 504 ? 1.993 -14.961 -22.938 1 93.5 504 THR A CA 1
ATOM 3923 C C . THR A 1 504 ? 1.431 -14.273 -24.188 1 93.5 504 THR A C 1
ATOM 3925 O O . THR A 1 504 ? 0.274 -14.492 -24.547 1 93.5 504 THR A O 1
ATOM 3928 N N . ALA A 1 505 ? 2.23 -13.5 -24.828 1 93.56 505 ALA A N 1
ATOM 3929 C CA . ALA A 1 505 ? 1.785 -12.758 -26 1 93.56 505 ALA A CA 1
ATOM 3930 C C . ALA A 1 505 ? 1.459 -13.703 -27.156 1 93.56 505 ALA A C 1
ATOM 3932 O O . ALA A 1 505 ? 0.458 -13.523 -27.844 1 93.56 505 ALA A O 1
ATOM 3933 N N . PHE A 1 506 ? 2.264 -14.672 -27.312 1 94.12 506 PHE A N 1
ATOM 3934 C CA . PHE A 1 506 ? 2.051 -15.633 -28.391 1 94.12 506 PHE A CA 1
ATOM 3935 C C . PHE A 1 506 ? 0.765 -16.422 -28.172 1 94.12 506 PHE A C 1
ATOM 3937 O O . PHE A 1 506 ? -0.045 -16.562 -29.078 1 94.12 506 PHE A O 1
ATOM 3944 N N . ALA A 1 507 ? 0.621 -16.938 -27.016 1 96.44 507 ALA A N 1
ATOM 3945 C CA . ALA A 1 507 ? -0.571 -17.734 -26.719 1 96.44 507 ALA A CA 1
ATOM 3946 C C . ALA A 1 507 ? -1.837 -16.891 -26.875 1 96.44 507 ALA A C 1
ATOM 3948 O O . ALA A 1 507 ? -2.844 -17.359 -27.406 1 96.44 507 ALA A O 1
ATOM 3949 N N . ALA A 1 508 ? -1.785 -15.695 -26.391 1 96.94 508 ALA A N 1
ATOM 3950 C CA . ALA A 1 508 ? -2.934 -14.797 -26.5 1 96.94 508 ALA A CA 1
ATOM 3951 C C . ALA A 1 508 ? -3.271 -14.531 -27.969 1 96.94 508 ALA A C 1
ATOM 3953 O O . ALA A 1 508 ? -4.438 -14.594 -28.359 1 96.94 508 ALA A O 1
ATOM 3954 N N . LEU A 1 509 ? -2.252 -14.266 -28.734 1 96.75 509 LEU A N 1
ATOM 3955 C CA . LEU A 1 509 ? -2.453 -13.914 -30.141 1 96.75 509 LEU A CA 1
ATOM 3956 C C . LEU A 1 509 ? -2.951 -15.117 -30.938 1 96.75 509 LEU A C 1
ATOM 3958 O O . LEU A 1 509 ? -3.883 -15 -31.734 1 96.75 509 LEU A O 1
ATOM 3962 N N . VAL A 1 510 ? -2.371 -16.25 -30.75 1 96.88 510 VAL A N 1
ATOM 3963 C CA . VAL A 1 510 ? -2.752 -17.438 -31.484 1 96.88 510 VAL A CA 1
ATOM 3964 C C . VAL A 1 510 ? -4.176 -17.844 -31.109 1 96.88 510 VAL A C 1
ATOM 3966 O O . VAL A 1 510 ? -4.973 -18.203 -31.984 1 96.88 510 VAL A O 1
ATOM 3969 N N . TYR A 1 511 ? -4.465 -17.859 -29.859 1 97.62 511 TYR A N 1
ATOM 3970 C CA . TYR A 1 511 ? -5.82 -18.203 -29.453 1 97.62 511 TYR A CA 1
ATOM 3971 C C . TYR A 1 511 ? -6.836 -17.234 -30.047 1 97.62 511 TYR A C 1
ATOM 3973 O O . TYR A 1 511 ? -7.906 -17.641 -30.484 1 97.62 511 TYR A O 1
ATOM 3981 N N . TYR A 1 512 ? -6.477 -16 -30.031 1 97.25 512 TYR A N 1
ATOM 3982 C CA . TYR A 1 512 ? -7.352 -14.984 -30.609 1 97.25 512 TYR A CA 1
ATOM 3983 C C . TYR A 1 512 ? -7.598 -15.258 -32.094 1 97.25 512 TYR A C 1
ATOM 3985 O O . TYR A 1 512 ? -8.742 -15.227 -32.531 1 97.25 512 TYR A O 1
ATOM 3993 N N . ILE A 1 513 ? -6.535 -15.508 -32.812 1 97.31 513 ILE A N 1
ATOM 3994 C CA . ILE A 1 513 ? -6.633 -15.75 -34.25 1 97.31 513 ILE A CA 1
ATOM 3995 C C . ILE A 1 513 ? -7.453 -17.016 -34.5 1 97.31 513 ILE A C 1
ATOM 3997 O O . ILE A 1 513 ? -8.305 -17.031 -35.406 1 97.31 513 ILE A O 1
ATOM 4001 N N . CYS A 1 514 ? -7.23 -18.031 -33.719 1 97.12 514 CYS A N 1
ATOM 4002 C CA . CYS A 1 514 ? -7.973 -19.281 -33.875 1 97.12 514 CYS A CA 1
ATOM 4003 C C . CYS A 1 514 ? -9.461 -19.062 -33.625 1 97.12 514 CYS A C 1
ATOM 4005 O O . CYS A 1 514 ? -10.305 -19.609 -34.344 1 97.12 514 CYS A O 1
ATOM 4007 N N . CYS A 1 515 ? -9.789 -18.312 -32.656 1 96.25 515 CYS A N 1
ATOM 4008 C CA . CYS A 1 515 ? -11.18 -18.062 -32.312 1 96.25 515 CYS A CA 1
ATOM 4009 C C . CYS A 1 515 ? -11.844 -17.172 -33.344 1 96.25 515 CYS A C 1
ATOM 4011 O O . CYS A 1 515 ? -13.062 -17.219 -33.531 1 96.25 515 CYS A O 1
ATOM 4013 N N . ARG A 1 516 ? -11.008 -16.344 -34.031 1 94.88 516 ARG A N 1
ATOM 4014 C CA . ARG A 1 516 ? -11.547 -15.508 -35.094 1 94.88 516 ARG A CA 1
ATOM 4015 C C . ARG A 1 516 ? -11.844 -16.344 -36.344 1 94.88 516 ARG A C 1
ATOM 4017 O O . ARG A 1 516 ? -12.812 -16.062 -37.062 1 94.88 516 ARG A O 1
ATOM 4024 N N . ILE A 1 517 ? -11.023 -17.312 -36.656 1 95.94 517 ILE A N 1
ATOM 4025 C CA . ILE A 1 517 ? -11.203 -18.188 -37.812 1 95.94 517 ILE A CA 1
ATOM 4026 C C . ILE A 1 517 ? -12.32 -19.203 -37.531 1 95.94 517 ILE A C 1
ATOM 4028 O O . ILE A 1 517 ? -13.18 -19.438 -38.375 1 95.94 517 ILE A O 1
ATOM 4032 N N . TRP A 1 518 ? -12.25 -19.812 -36.344 1 94.81 518 TRP A N 1
ATOM 4033 C CA . TRP A 1 518 ? -13.258 -20.75 -35.875 1 94.81 518 TRP A CA 1
ATOM 4034 C C . TRP A 1 518 ? -13.945 -20.25 -34.625 1 94.81 518 TRP A C 1
ATOM 4036 O O . TRP A 1 518 ? -13.547 -20.609 -33.5 1 94.81 518 TRP A O 1
ATOM 4046 N N . PRO A 1 519 ? -14.945 -19.484 -34.812 1 92.5 519 PRO A N 1
ATOM 4047 C CA . PRO A 1 519 ? -15.586 -18.875 -33.625 1 92.5 519 PRO A CA 1
ATOM 4048 C C . PRO A 1 519 ? -16.125 -19.891 -32.656 1 92.5 519 PRO A C 1
ATOM 4050 O O . PRO A 1 519 ? -16.562 -20.984 -33.031 1 92.5 519 PRO A O 1
ATOM 4053 N N . VAL A 1 520 ? -16.109 -19.531 -31.391 1 92.31 520 VAL A N 1
ATOM 4054 C CA . VAL A 1 520 ? -16.562 -20.422 -30.328 1 92.31 520 VAL A CA 1
ATOM 4055 C C . VAL A 1 520 ? -18.062 -20.266 -30.141 1 92.31 520 VAL A C 1
ATOM 4057 O O . VAL A 1 520 ? -18.625 -19.188 -30.375 1 92.31 520 VAL A O 1
ATOM 4060 N N . GLN A 1 521 ? -18.688 -21.344 -29.734 1 91.19 521 GLN A N 1
ATOM 4061 C CA . GLN A 1 521 ? -20.109 -21.328 -29.375 1 91.19 521 GLN A CA 1
ATOM 4062 C C . GLN A 1 521 ? -20.312 -20.75 -27.984 1 91.19 521 GLN A C 1
ATOM 4064 O O . GLN A 1 521 ? -19.734 -21.234 -27 1 91.19 521 GLN A O 1
ATOM 4069 N N . ILE A 1 522 ? -21.094 -19.75 -27.891 1 91.5 522 ILE A N 1
ATOM 4070 C CA . ILE A 1 522 ? -21.281 -19.062 -26.609 1 91.5 522 ILE A CA 1
ATOM 4071 C C . ILE A 1 522 ? -22.391 -19.75 -25.812 1 91.5 522 ILE A C 1
ATOM 4073 O O . ILE A 1 522 ? -22.25 -20 -24.625 1 91.5 522 ILE A O 1
ATOM 4077 N N . TYR A 1 523 ? -23.516 -20.047 -26.531 1 91.06 523 TYR A N 1
ATOM 4078 C CA . TYR A 1 523 ? -24.672 -20.656 -25.891 1 91.06 523 TYR A CA 1
ATOM 4079 C C . TYR A 1 523 ? -24.969 -22.016 -26.5 1 91.06 523 TYR A C 1
ATOM 4081 O O . TYR A 1 523 ? -24.5 -22.344 -27.594 1 91.06 523 TYR A O 1
ATOM 4089 N N . PRO A 1 524 ? -25.672 -22.781 -25.703 1 89.81 524 PRO A N 1
ATOM 4090 C CA . PRO A 1 524 ? -26.125 -24.031 -26.312 1 89.81 524 PRO A CA 1
ATOM 4091 C C . PRO A 1 524 ? -26.969 -23.781 -27.578 1 89.81 524 PRO A C 1
ATOM 4093 O O . PRO A 1 524 ? -27.516 -22.703 -27.766 1 89.81 524 PRO A O 1
ATOM 4096 N N . THR A 1 525 ? -27.031 -24.766 -28.406 1 85.94 525 THR A N 1
ATOM 4097 C CA . THR A 1 525 ? -27.672 -24.656 -29.703 1 85.94 525 THR A CA 1
ATOM 4098 C C . THR A 1 525 ? -29.125 -24.203 -29.547 1 85.94 525 THR A C 1
ATOM 4100 O O . THR A 1 525 ? -29.625 -23.422 -30.359 1 85.94 525 THR A O 1
ATOM 4103 N N . GLU A 1 526 ? -29.703 -24.562 -28.516 1 82.56 526 GLU A N 1
ATOM 4104 C CA . GLU A 1 526 ? -31.109 -24.25 -28.297 1 82.56 526 GLU A CA 1
ATOM 4105 C C . GLU A 1 526 ? -31.281 -22.781 -27.906 1 82.56 526 GLU A C 1
ATOM 4107 O O . GLU A 1 526 ? -32.375 -22.219 -28.094 1 82.56 526 GLU A O 1
ATOM 4112 N N . LEU A 1 527 ? -30.266 -22.203 -27.422 1 85.12 527 LEU A N 1
ATOM 4113 C CA . LEU A 1 527 ? -30.359 -20.828 -26.922 1 85.12 527 LEU A CA 1
ATOM 4114 C C . LEU A 1 527 ? -29.484 -19.891 -27.766 1 85.12 527 LEU A C 1
ATOM 4116 O O . LEU A 1 527 ? -29.125 -18.812 -27.297 1 85.12 527 LEU A O 1
ATOM 4120 N N . ARG A 1 528 ? -29.203 -20.203 -28.984 1 80.5 528 ARG A N 1
ATOM 4121 C CA . ARG A 1 528 ? -28.25 -19.484 -29.844 1 80.5 528 ARG A CA 1
ATOM 4122 C C . ARG A 1 528 ? -28.781 -18.094 -30.188 1 80.5 528 ARG A C 1
ATOM 4124 O O . ARG A 1 528 ? -28 -17.188 -30.438 1 80.5 528 ARG A O 1
ATOM 4131 N N . ALA A 1 529 ? -30 -17.891 -30.047 1 73.5 529 ALA A N 1
ATOM 4132 C CA . ALA A 1 529 ? -30.609 -16.641 -30.484 1 73.5 529 ALA A CA 1
ATOM 4133 C C . ALA A 1 529 ? -30.547 -15.586 -29.391 1 73.5 529 ALA A C 1
ATOM 4135 O O . ALA A 1 529 ? -30.828 -14.414 -29.625 1 73.5 529 ALA A O 1
ATOM 4136 N N . LYS A 1 530 ? -29.984 -15.906 -28.344 1 82.5 530 LYS A N 1
ATOM 4137 C CA . LYS A 1 530 ? -29.969 -14.977 -27.219 1 82.5 530 LYS A CA 1
ATOM 4138 C C . LYS A 1 530 ? -28.875 -13.922 -27.375 1 82.5 530 LYS A C 1
ATOM 4140 O O . LYS A 1 530 ? -27.984 -14.07 -28.203 1 82.5 530 LYS A O 1
ATOM 4145 N N . ASP A 1 531 ? -28.969 -12.867 -26.625 1 83.88 531 ASP A N 1
ATOM 4146 C CA . ASP A 1 531 ? -28.078 -11.711 -26.688 1 83.88 531 ASP A CA 1
ATOM 4147 C C . ASP A 1 531 ? -26.656 -12.094 -26.266 1 83.88 531 ASP A C 1
ATOM 4149 O O . ASP A 1 531 ? -26.469 -12.68 -25.188 1 83.88 531 ASP A O 1
ATOM 4153 N N . ALA A 1 532 ? -25.781 -11.898 -27.188 1 87.81 532 ALA A N 1
ATOM 4154 C CA . ALA A 1 532 ? -24.375 -12.195 -26.891 1 87.81 532 ALA A CA 1
ATOM 4155 C C . ALA A 1 532 ? -23.547 -10.922 -26.859 1 87.81 532 ALA A C 1
ATOM 4157 O O . ALA A 1 532 ? -22.375 -10.93 -27.266 1 87.81 532 ALA A O 1
ATOM 4158 N N . SER A 1 533 ? -24.234 -9.797 -26.5 1 89.06 533 SER A N 1
ATOM 4159 C CA . SER A 1 533 ? -23.5 -8.547 -26.328 1 89.06 533 SER A CA 1
ATOM 4160 C C . SER A 1 533 ? -22.594 -8.609 -25.094 1 89.06 533 SER A C 1
ATOM 4162 O O . SER A 1 533 ? -22.547 -9.633 -24.406 1 89.06 533 SER A O 1
ATOM 4164 N N . TRP A 1 534 ? -21.812 -7.613 -24.922 1 92.06 534 TRP A N 1
ATOM 4165 C CA . TRP A 1 534 ? -20.844 -7.605 -23.844 1 92.06 534 TRP A CA 1
ATOM 4166 C C . TRP A 1 534 ? -21.516 -7.883 -22.5 1 92.06 534 TRP A C 1
ATOM 4168 O O . TRP A 1 534 ? -22.375 -7.113 -22.062 1 92.06 534 TRP A O 1
ATOM 4178 N N . GLU A 1 535 ? -21.156 -8.906 -21.891 1 92.94 535 GLU A N 1
ATOM 4179 C CA . GLU A 1 535 ? -21.609 -9.367 -20.578 1 92.94 535 GLU A CA 1
ATOM 4180 C C . GLU A 1 535 ? -23.125 -9.281 -20.469 1 92.94 535 GLU A C 1
ATOM 4182 O O . GLU A 1 535 ? -23.656 -8.727 -19.5 1 92.94 535 GLU A O 1
ATOM 4187 N N . ALA A 1 536 ? -23.797 -9.867 -21.391 1 89.12 536 ALA A N 1
ATOM 4188 C CA . ALA A 1 536 ? -25.266 -9.883 -21.422 1 89.12 536 ALA A CA 1
ATOM 4189 C C . ALA A 1 536 ? -25.828 -10.727 -20.281 1 89.12 536 ALA A C 1
ATOM 4191 O O . ALA A 1 536 ? -26.922 -10.453 -19.797 1 89.12 536 ALA A O 1
ATOM 4192 N N . MET A 1 537 ? -25.062 -11.656 -19.859 1 90.25 537 MET A N 1
ATOM 4193 C CA . MET A 1 537 ? -25.562 -12.586 -18.859 1 90.25 537 MET A CA 1
ATOM 4194 C C . MET A 1 537 ? -25.156 -12.125 -17.453 1 90.25 537 MET A C 1
ATOM 4196 O O . MET A 1 537 ? -25.312 -12.875 -16.484 1 90.25 537 MET A O 1
ATOM 4200 N N . ARG A 1 538 ? -24.656 -10.984 -17.344 1 87.44 538 ARG A N 1
ATOM 4201 C CA . ARG A 1 538 ? -24.125 -10.484 -16.078 1 87.44 538 ARG A CA 1
ATOM 4202 C C . ARG A 1 538 ? -25.203 -10.453 -15.008 1 87.44 538 ARG A C 1
ATOM 4204 O O . ARG A 1 538 ? -24.953 -10.773 -13.844 1 87.44 538 ARG A O 1
ATOM 4211 N N . TYR A 1 539 ? -26.469 -10.195 -15.359 1 83.88 539 TYR A N 1
ATOM 4212 C CA . TYR A 1 539 ? -27.531 -10 -14.391 1 83.88 539 TYR A CA 1
ATOM 4213 C C . TYR A 1 539 ? -28.078 -11.328 -13.898 1 83.88 539 TYR A C 1
ATOM 4215 O O . TYR A 1 539 ? -28.594 -11.422 -12.781 1 83.88 539 TYR A O 1
ATOM 4223 N N . THR A 1 540 ? -27.969 -12.367 -14.711 1 88.75 540 THR A N 1
ATOM 4224 C CA . THR A 1 540 ? -28.469 -13.688 -14.336 1 88.75 540 THR A CA 1
ATOM 4225 C C . THR A 1 540 ? -27.328 -14.594 -13.891 1 88.75 540 THR A C 1
ATOM 4227 O O . THR A 1 540 ? -27.531 -15.789 -13.672 1 88.75 540 THR A O 1
ATOM 4230 N N . GLU A 1 541 ? -26.141 -14.102 -13.812 1 92.06 541 GLU A N 1
ATOM 4231 C CA . GLU A 1 541 ? -24.953 -14.836 -13.391 1 92.06 541 GLU A CA 1
ATOM 4232 C C . GLU A 1 541 ? -24.781 -16.125 -14.203 1 92.06 541 GLU A C 1
ATOM 4234 O O . GLU A 1 541 ? -24.453 -17.172 -13.656 1 92.06 541 GLU A O 1
ATOM 4239 N N . GLY A 1 542 ? -25.188 -16.125 -15.5 1 92.81 542 GLY A N 1
ATOM 4240 C CA . GLY A 1 542 ? -24.875 -17.188 -16.438 1 92.81 542 GLY A CA 1
ATOM 4241 C C . GLY A 1 542 ? -26.016 -18.188 -16.578 1 92.81 542 GLY A C 1
ATOM 4242 O O . GLY A 1 542 ? -25.828 -19.266 -17.125 1 92.81 542 GLY A O 1
ATOM 4243 N N . PHE A 1 543 ? -27.234 -17.828 -16.094 1 92.44 543 PHE A N 1
ATOM 4244 C CA . PHE A 1 543 ? -28.375 -18.734 -16.172 1 92.44 543 PHE A CA 1
ATOM 4245 C C . PHE A 1 543 ? -29.484 -18.125 -17 1 92.44 543 PHE A C 1
ATOM 4247 O O . PHE A 1 543 ? -29.656 -16.906 -17.047 1 92.44 543 PHE A O 1
ATOM 4254 N N . PHE A 1 544 ? -30.156 -19 -17.688 1 90.19 544 PHE A N 1
ATOM 4255 C CA . PHE A 1 544 ? -31.375 -18.641 -18.391 1 90.19 544 PHE A CA 1
ATOM 4256 C C . PHE A 1 544 ? -32.594 -19.297 -17.734 1 90.19 544 PHE A C 1
ATOM 4258 O O . PHE A 1 544 ? -32.469 -20.312 -17.062 1 90.19 544 PHE A O 1
ATOM 4265 N N . PRO A 1 545 ? -33.688 -18.641 -17.875 1 86.94 545 PRO A N 1
ATOM 4266 C CA . PRO A 1 545 ? -34.906 -19.234 -17.312 1 86.94 545 PRO A CA 1
ATOM 4267 C C . PRO A 1 545 ? -35.188 -20.625 -17.859 1 86.94 545 PRO A C 1
ATOM 4269 O O . PRO A 1 545 ? -35.812 -21.453 -17.188 1 86.94 545 PRO A O 1
ATOM 4272 N N . GLU A 1 546 ? -34.75 -20.969 -19 1 85.12 546 GLU A N 1
ATOM 4273 C CA . GLU A 1 546 ? -35.031 -22.234 -19.688 1 85.12 546 GLU A CA 1
ATOM 4274 C C . GLU A 1 546 ? -34.125 -23.344 -19.156 1 85.12 546 GLU A C 1
ATOM 4276 O O . GLU A 1 546 ? -34.375 -24.516 -19.406 1 85.12 546 GLU A O 1
ATOM 4281 N N . ASP A 1 547 ? -33.219 -22.969 -18.375 1 88.88 547 ASP A N 1
ATOM 4282 C CA . ASP A 1 547 ? -32.25 -23.969 -17.891 1 88.88 547 ASP A CA 1
ATOM 4283 C C . ASP A 1 547 ? -32.906 -24.922 -16.891 1 88.88 547 ASP A C 1
ATOM 4285 O O . ASP A 1 547 ? -33.812 -24.531 -16.156 1 88.88 547 ASP A O 1
ATOM 4289 N N . GLU A 1 548 ? -32.438 -26.109 -16.906 1 83.31 548 GLU A N 1
ATOM 4290 C CA . GLU A 1 548 ? -33 -27.156 -16.062 1 83.31 548 GLU A CA 1
ATOM 4291 C C . GLU A 1 548 ? -32.781 -26.844 -14.586 1 83.31 548 GLU A C 1
ATOM 4293 O O . GLU A 1 548 ? -33.656 -27.125 -13.758 1 83.31 548 GLU A O 1
ATOM 4298 N N . ILE A 1 549 ? -31.625 -26.391 -14.289 1 87.19 549 ILE A N 1
ATOM 4299 C CA . ILE A 1 549 ? -31.297 -26.109 -12.898 1 87.19 549 ILE A CA 1
ATOM 4300 C C . ILE A 1 549 ? -30.922 -24.641 -12.734 1 87.19 549 ILE A C 1
ATOM 4302 O O . ILE A 1 549 ? -30.062 -24.125 -13.445 1 87.19 549 ILE A O 1
ATOM 4306 N N . VAL A 1 550 ? -31.656 -23.938 -11.859 1 87.94 550 VAL A N 1
ATOM 4307 C CA . VAL A 1 550 ? -31.359 -22.562 -11.461 1 87.94 550 VAL A CA 1
ATOM 4308 C C . VAL A 1 550 ? -31.25 -22.484 -9.938 1 87.94 550 VAL A C 1
ATOM 4310 O O . VAL A 1 550 ? -32.188 -22.875 -9.227 1 87.94 550 VAL A O 1
ATOM 4313 N N . PRO A 1 551 ? -30.141 -22.062 -9.539 1 87.19 551 PRO A N 1
ATOM 4314 C CA . PRO A 1 551 ? -29.984 -21.984 -8.086 1 87.19 551 PRO A CA 1
ATOM 4315 C C . PRO A 1 551 ? -31.094 -21.172 -7.414 1 87.19 551 PRO A C 1
ATOM 4317 O O . PRO A 1 551 ? -31.594 -20.203 -7.992 1 87.19 551 PRO A O 1
ATOM 4320 N N . ASP A 1 552 ? -31.344 -21.469 -6.215 1 83.19 552 ASP A N 1
ATOM 4321 C CA . ASP A 1 552 ? -32.438 -20.875 -5.461 1 83.19 552 ASP A CA 1
ATOM 4322 C C . ASP A 1 552 ? -32.25 -19.375 -5.305 1 83.19 552 ASP A C 1
ATOM 4324 O O . ASP A 1 552 ? -33.219 -18.609 -5.406 1 83.19 552 ASP A O 1
ATOM 4328 N N . TYR A 1 553 ? -31.047 -19 -5.074 1 84.75 553 TYR A N 1
ATOM 4329 C CA . TYR A 1 553 ? -30.797 -17.594 -4.793 1 84.75 553 TYR A CA 1
ATOM 4330 C C . TYR A 1 553 ? -30.922 -16.75 -6.062 1 84.75 553 TYR A C 1
ATOM 4332 O O . TYR A 1 553 ? -30.984 -15.523 -5.996 1 84.75 553 TYR A O 1
ATOM 4340 N N . LEU A 1 554 ? -31.141 -17.391 -7.258 1 86.81 554 LEU A N 1
ATOM 4341 C CA . LEU A 1 554 ? -31.234 -16.672 -8.523 1 86.81 554 LEU A CA 1
ATOM 4342 C C . LEU A 1 554 ? -32.625 -16.828 -9.125 1 86.81 554 LEU A C 1
ATOM 4344 O O . LEU A 1 554 ? -32.906 -16.281 -10.195 1 86.81 554 LEU A O 1
ATOM 4348 N N . GLN A 1 555 ? -33.469 -17.5 -8.547 1 82.25 555 GLN A N 1
ATOM 4349 C CA . GLN A 1 555 ? -34.75 -17.812 -9.109 1 82.25 555 GLN A CA 1
ATOM 4350 C C . GLN A 1 555 ? -35.562 -16.547 -9.359 1 82.25 555 GLN A C 1
ATOM 4352 O O . GLN A 1 555 ? -36.156 -16.391 -10.422 1 82.25 555 GLN A O 1
ATOM 4357 N N . GLU A 1 556 ? -35.406 -15.703 -8.406 1 75.19 556 GLU A N 1
ATOM 4358 C CA . GLU A 1 556 ? -36.188 -14.477 -8.547 1 75.19 556 GLU A CA 1
ATOM 4359 C C . GLU A 1 556 ? -35.656 -13.594 -9.664 1 75.19 556 GLU A C 1
ATOM 4361 O O . GLU A 1 556 ? -36.406 -13 -10.43 1 75.19 556 GLU A O 1
ATOM 4366 N N . THR A 1 557 ? -34.406 -13.5 -9.719 1 78.62 557 THR A N 1
ATOM 4367 C CA . THR A 1 557 ? -33.781 -12.641 -10.711 1 78.62 557 THR A CA 1
ATOM 4368 C C . THR A 1 557 ? -33.875 -13.258 -12.102 1 78.62 557 THR A C 1
ATOM 4370 O O . THR A 1 557 ? -34.156 -12.547 -13.078 1 78.62 557 THR A O 1
ATOM 4373 N N . VAL A 1 558 ? -33.781 -14.484 -12.227 1 80 558 VAL A N 1
ATOM 4374 C CA . VAL A 1 558 ? -33.719 -15.164 -13.516 1 80 558 VAL A CA 1
ATOM 4375 C C . VAL A 1 558 ? -35.125 -15.43 -14.039 1 80 558 VAL A C 1
ATOM 4377 O O . VAL A 1 558 ? -35.406 -15.219 -15.219 1 80 558 VAL A O 1
ATOM 4380 N N . ILE A 1 559 ? -36 -15.867 -13.211 1 65.81 559 ILE A N 1
ATOM 4381 C CA . ILE A 1 559 ? -37.312 -16.297 -13.641 1 65.81 559 ILE A CA 1
ATOM 4382 C C . ILE A 1 559 ? -38.281 -15.102 -13.641 1 65.81 559 ILE A C 1
ATOM 4384 O O . ILE A 1 559 ? -39.062 -14.922 -14.578 1 65.81 559 ILE A O 1
ATOM 4388 N N . GLU A 1 560 ? -38.125 -14.266 -12.602 1 62.59 560 GLU A N 1
ATOM 4389 C CA . GLU A 1 560 ? -39.125 -13.195 -12.484 1 62.59 560 GLU A CA 1
ATOM 4390 C C . GLU A 1 560 ? -38.594 -11.906 -13.125 1 62.59 560 GLU A C 1
ATOM 4392 O O . GLU A 1 560 ? -39.375 -10.984 -13.383 1 62.59 560 GLU A O 1
ATOM 4397 N N . GLY A 1 561 ? -37.469 -11.883 -13.711 1 56.72 561 GLY A N 1
ATOM 4398 C CA . GLY A 1 561 ? -36.906 -10.719 -14.367 1 56.72 561 GLY A CA 1
ATOM 4399 C C . GLY A 1 561 ? -36.719 -9.539 -13.43 1 56.72 561 GLY A C 1
ATOM 4400 O O . GLY A 1 561 ? -36.625 -8.391 -13.875 1 56.72 561 GLY A O 1
ATOM 4401 N N . ILE A 1 562 ? -37.062 -9.789 -12.18 1 49.31 562 ILE A N 1
ATOM 4402 C CA . ILE A 1 562 ? -36.969 -8.703 -11.211 1 49.31 562 ILE A CA 1
ATOM 4403 C C . ILE A 1 562 ? -35.5 -8.469 -10.82 1 49.31 562 ILE A C 1
ATOM 4405 O O . ILE A 1 562 ? -34.812 -9.391 -10.375 1 49.31 562 ILE A O 1
ATOM 4409 N N . THR A 1 563 ? -35.031 -7.695 -11.477 1 49.53 563 THR A N 1
ATOM 4410 C CA . THR A 1 563 ? -33.656 -7.305 -11.102 1 49.53 563 THR A CA 1
ATOM 4411 C C . THR A 1 563 ? -33.594 -6.895 -9.633 1 49.53 563 THR A C 1
ATOM 4413 O O . THR A 1 563 ? -34.219 -5.906 -9.234 1 49.53 563 THR A O 1
ATOM 4416 N N . VAL A 1 564 ? -33.812 -7.789 -8.719 1 42.75 564 VAL A N 1
ATOM 4417 C CA . VAL A 1 564 ? -33.688 -7.453 -7.309 1 42.75 564 VAL A CA 1
ATOM 4418 C C . VAL A 1 564 ? -32.5 -6.512 -7.125 1 42.75 564 VAL A C 1
ATOM 4420 O O . VAL A 1 564 ? -31.359 -6.844 -7.5 1 42.75 564 VAL A O 1
ATOM 4423 N N . LYS A 1 565 ? -32.781 -5.23 -7.172 1 39.16 565 LYS A N 1
ATOM 4424 C CA . LYS A 1 565 ? -31.781 -4.23 -6.824 1 39.16 565 LYS A CA 1
ATOM 4425 C C . LYS A 1 565 ? -30.953 -4.676 -5.621 1 39.16 565 LYS A C 1
ATOM 4427 O O . LYS A 1 565 ? -31.5 -5.117 -4.609 1 39.16 565 LYS A O 1
ATOM 4432 N N . PRO A 1 566 ? -29.828 -5.121 -5.84 1 35.78 566 PRO A N 1
ATOM 4433 C CA . PRO A 1 566 ? -29.109 -5.426 -4.602 1 35.78 566 PRO A CA 1
ATOM 4434 C C . PRO A 1 566 ? -29.562 -4.562 -3.428 1 35.78 566 PRO A C 1
ATOM 4436 O O . PRO A 1 566 ? -30.047 -3.449 -3.627 1 35.78 566 PRO A O 1
ATOM 4439 N N . SER A 1 567 ? -29.953 -5.008 -2.324 1 30.36 567 SER A N 1
ATOM 4440 C CA . SER A 1 567 ? -30.234 -4.172 -1.161 1 30.36 567 SER A CA 1
ATOM 4441 C C . SER A 1 567 ? -29.438 -2.875 -1.211 1 30.36 567 SER A C 1
ATOM 4443 O O . SER A 1 567 ? -28.312 -2.854 -1.715 1 30.36 567 SER A O 1
ATOM 4445 N N . LYS A 1 568 ? -30.062 -1.582 -1.022 1 33.78 568 LYS A N 1
ATOM 4446 C CA . LYS A 1 568 ? -29.656 -0.191 -1.162 1 33.78 568 LYS A CA 1
ATOM 4447 C C . LYS A 1 568 ? -28.172 -0.028 -0.838 1 33.78 568 LYS A C 1
ATOM 4449 O O . LYS A 1 568 ? -27.641 1.087 -0.855 1 33.78 568 LYS A O 1
ATOM 4454 N N . GLY A 1 569 ? -27.547 -0.857 -0.047 1 29.16 569 GLY A N 1
ATOM 4455 C CA . GLY A 1 569 ? -26.234 -0.307 0.29 1 29.16 569 GLY A CA 1
ATOM 4456 C C . GLY A 1 569 ? -25.297 -0.22 -0.9 1 29.16 569 GLY A C 1
ATOM 4457 O O . GLY A 1 569 ? -24.594 0.779 -1.074 1 29.16 569 GLY A O 1
ATOM 4458 N N . SER A 1 570 ? -24.859 -1.378 -1.664 1 31.11 570 SER A N 1
ATOM 4459 C CA . SER A 1 570 ? -23.672 -1.324 -2.51 1 31.11 570 SER A CA 1
ATOM 4460 C C . SER A 1 570 ? -24.031 -0.95 -3.943 1 31.11 570 SER A C 1
ATOM 4462 O O . SER A 1 570 ? -23.297 -0.217 -4.605 1 31.11 570 SER A O 1
ATOM 4464 N N . LEU A 1 571 ? -25.062 -1.491 -4.656 1 33 571 LEU A N 1
ATOM 4465 C CA . LEU A 1 571 ? -25.125 -1.576 -6.113 1 33 571 LEU A CA 1
ATOM 4466 C C . LEU A 1 571 ? -25.797 -0.346 -6.703 1 33 571 LEU A C 1
ATOM 4468 O O . LEU A 1 571 ? -25.812 -0.166 -7.922 1 33 571 LEU A O 1
ATOM 4472 N N . GLU A 1 572 ? -26.719 0.176 -6.094 1 34.19 572 GLU A N 1
ATOM 4473 C CA . GLU A 1 572 ? -27.5 1.168 -6.82 1 34.19 572 GLU A CA 1
ATOM 4474 C C . GLU A 1 572 ? -26.625 2.312 -7.32 1 34.19 572 GLU A C 1
ATOM 4476 O O . GLU A 1 572 ? -26.938 2.932 -8.344 1 34.19 572 GLU A O 1
ATOM 4481 N N . GLU A 1 573 ? -25.625 2.66 -6.566 1 35.25 573 GLU A N 1
ATOM 4482 C CA . GLU A 1 573 ? -24.844 3.809 -7.004 1 35.25 573 GLU A CA 1
ATOM 4483 C C . GLU A 1 573 ? -24.016 3.467 -8.234 1 35.25 573 GLU A C 1
ATOM 4485 O O . GLU A 1 573 ? -23.516 4.363 -8.93 1 35.25 573 GLU A O 1
ATOM 4490 N N . GLU A 1 574 ? -23.906 2.213 -8.57 1 33.34 574 GLU A N 1
ATOM 4491 C CA . GLU A 1 574 ? -23.125 1.884 -9.766 1 33.34 574 GLU A CA 1
ATOM 4492 C C . GLU A 1 574 ? -23.953 2.08 -11.031 1 33.34 574 GLU A C 1
ATOM 4494 O O . GLU A 1 574 ? -23.422 2.445 -12.078 1 33.34 574 GLU A O 1
ATOM 4499 N N . THR A 1 575 ? -25.188 1.735 -11.109 1 35.44 575 THR A N 1
ATOM 4500 C CA . THR A 1 575 ? -25.953 1.885 -12.344 1 35.44 575 THR A CA 1
ATOM 4501 C C . THR A 1 575 ? -26.078 3.357 -12.727 1 35.44 575 THR A C 1
ATOM 4503 O O . THR A 1 575 ? -26.047 3.703 -13.906 1 35.44 575 THR A O 1
ATOM 4506 N N . MET A 1 576 ? -26.328 4.184 -11.781 1 34.41 576 MET A N 1
ATOM 4507 C CA . MET A 1 576 ? -26.438 5.594 -12.133 1 34.41 576 MET A CA 1
ATOM 4508 C C . MET A 1 576 ? -25.078 6.148 -12.562 1 34.41 576 MET A C 1
ATOM 4510 O O . MET A 1 576 ? -25 7.004 -13.445 1 34.41 576 MET A O 1
ATOM 4514 N N . ASP A 1 577 ? -23.969 5.652 -12.031 1 32.59 577 ASP A N 1
ATOM 4515 C CA . ASP A 1 577 ? -22.656 6.137 -12.438 1 32.59 577 ASP A CA 1
ATOM 4516 C C . ASP A 1 577 ? -22.234 5.523 -13.766 1 32.59 577 ASP A C 1
ATOM 4518 O O . ASP A 1 577 ? -21.531 6.164 -14.555 1 32.59 577 ASP A O 1
ATOM 4522 N N . MET A 1 578 ? -22.547 4.371 -14.18 1 32.56 578 MET A N 1
ATOM 4523 C CA . MET A 1 578 ? -22.297 3.867 -15.523 1 32.56 578 MET A CA 1
ATOM 4524 C C . MET A 1 578 ? -23.141 4.605 -16.547 1 32.56 578 MET A C 1
ATOM 4526 O O . MET A 1 578 ? -22.719 4.785 -17.703 1 32.56 578 MET A O 1
ATOM 4530 N N . GLN A 1 579 ? -24.25 4.922 -16.422 1 30.45 579 GLN A N 1
ATOM 4531 C CA . GLN A 1 579 ? -24.969 5.742 -17.406 1 30.45 579 GLN A CA 1
ATOM 4532 C C . GLN A 1 579 ? -24.312 7.117 -17.531 1 30.45 579 GLN A C 1
ATOM 4534 O O . GLN A 1 579 ? -24.25 7.676 -18.625 1 30.45 579 GLN A O 1
ATOM 4539 N N . LYS A 1 580 ? -23.812 7.688 -16.547 1 33.59 580 LYS A N 1
ATOM 4540 C CA . LYS A 1 580 ? -23.094 8.953 -16.672 1 33.59 580 LYS A CA 1
ATOM 4541 C C . LYS A 1 580 ? -21.688 8.742 -17.219 1 33.59 580 LYS A C 1
ATOM 4543 O O . LYS A 1 580 ? -21.141 9.617 -17.906 1 33.59 580 LYS A O 1
ATOM 4548 N N . GLU A 1 581 ? -21.016 7.707 -16.953 1 29.27 581 GLU A N 1
ATOM 4549 C CA . GLU A 1 581 ? -19.703 7.516 -17.562 1 29.27 581 GLU A CA 1
ATOM 4550 C C . GLU A 1 581 ? -19.844 7.086 -19.016 1 29.27 581 GLU A C 1
ATOM 4552 O O . GLU A 1 581 ? -18.906 7.25 -19.812 1 29.27 581 GLU A O 1
ATOM 4557 N N . ALA A 1 582 ? -20.797 6.379 -19.469 1 30.89 582 ALA A N 1
ATOM 4558 C CA . ALA A 1 582 ? -21.016 6.199 -20.891 1 30.89 582 ALA A CA 1
ATOM 4559 C C . ALA A 1 582 ? -21.25 7.535 -21.578 1 30.89 582 ALA A C 1
ATOM 4561 O O . ALA A 1 582 ? -21.281 7.613 -22.812 1 30.89 582 ALA A O 1
ATOM 4562 N N . MET A 1 583 ? -21.75 8.492 -20.891 1 29.2 583 MET A N 1
ATOM 4563 C CA . MET A 1 583 ? -21.922 9.766 -21.594 1 29.2 583 MET A CA 1
ATOM 4564 C C . MET A 1 583 ? -20.594 10.516 -21.688 1 29.2 583 MET A C 1
ATOM 4566 O O . MET A 1 583 ? -20.5 11.523 -22.406 1 29.2 583 MET A O 1
ATOM 4570 N N . PHE A 1 584 ? -19.641 10.312 -20.797 1 25.78 584 PHE A N 1
ATOM 4571 C CA . PHE A 1 584 ? -18.406 10.977 -21.156 1 25.78 584 PHE A CA 1
ATOM 4572 C C . PHE A 1 584 ? -17.484 10.023 -21.922 1 25.78 584 PHE A C 1
ATOM 4574 O O . PHE A 1 584 ? -17.391 8.844 -21.594 1 25.78 584 PHE A O 1
ATOM 4581 N N . MET B 1 1 ? -31.703 36.281 -16.297 1 45.47 1 MET B N 1
ATOM 4582 C CA . MET B 1 1 ? -31.125 37.594 -16.203 1 45.47 1 MET B CA 1
ATOM 4583 C C . MET B 1 1 ? -31.469 38.25 -14.875 1 45.47 1 MET B C 1
ATOM 4585 O O . MET B 1 1 ? -30.641 38.938 -14.281 1 45.47 1 MET B O 1
ATOM 4589 N N . SER B 1 2 ? -32.625 37.969 -14.461 1 53.47 2 SER B N 1
ATOM 4590 C CA . SER B 1 2 ? -33.094 38.594 -13.234 1 53.47 2 SER B CA 1
ATOM 4591 C C . SER B 1 2 ? -32.406 38 -12.008 1 53.47 2 SER B C 1
ATOM 4593 O O . SER B 1 2 ? -32.031 38.719 -11.086 1 53.47 2 SER B O 1
ATOM 4595 N N . THR B 1 3 ? -32.219 36.688 -12.109 1 55.22 3 THR B N 1
ATOM 4596 C CA . THR B 1 3 ? -31.578 36.031 -10.984 1 55.22 3 THR B CA 1
ATOM 4597 C C . THR B 1 3 ? -30.109 36.438 -10.883 1 55.22 3 THR B C 1
ATOM 4599 O O . THR B 1 3 ? -29.594 36.625 -9.781 1 55.22 3 THR B O 1
ATOM 4602 N N . VAL B 1 4 ? -29.609 36.656 -12.016 1 52.88 4 VAL B N 1
ATOM 4603 C CA . VAL B 1 4 ? -28.219 37.094 -12.039 1 52.88 4 VAL B CA 1
ATOM 4604 C C . VAL B 1 4 ? -28.125 38.531 -11.562 1 52.88 4 VAL B C 1
ATOM 4606 O O . VAL B 1 4 ? -27.219 38.906 -10.805 1 52.88 4 VAL B O 1
ATOM 4609 N N . ARG B 1 5 ? -29.062 39.438 -11.977 1 51.38 5 ARG B N 1
ATOM 4610 C CA . ARG B 1 5 ? -29.062 40.844 -11.562 1 51.38 5 ARG B CA 1
ATOM 4611 C C . ARG B 1 5 ? -29.312 40.969 -10.062 1 51.38 5 ARG B C 1
ATOM 4613 O O . ARG B 1 5 ? -28.703 41.812 -9.398 1 51.38 5 ARG B O 1
ATOM 4620 N N . GLN B 1 6 ? -30.141 40.094 -9.656 1 54.59 6 GLN B N 1
ATOM 4621 C CA . GLN B 1 6 ? -30.422 40.125 -8.227 1 54.59 6 GLN B CA 1
ATOM 4622 C C . GLN B 1 6 ? -29.188 39.688 -7.422 1 54.59 6 GLN B C 1
ATOM 4624 O O . GLN B 1 6 ? -28.875 40.281 -6.387 1 54.59 6 GLN B O 1
ATOM 4629 N N . ARG B 1 7 ? -28.578 38.75 -8.016 1 56.31 7 ARG B N 1
ATOM 4630 C CA . ARG B 1 7 ? -27.359 38.312 -7.34 1 56.31 7 ARG B CA 1
ATOM 4631 C C . ARG B 1 7 ? -26.281 39.406 -7.391 1 56.31 7 ARG B C 1
ATOM 4633 O O . ARG B 1 7 ? -25.531 39.594 -6.426 1 56.31 7 ARG B O 1
ATOM 4640 N N . PHE B 1 8 ? -26.344 40.094 -8.477 1 55.38 8 PHE B N 1
ATOM 4641 C CA . PHE B 1 8 ? -25.375 41.156 -8.633 1 55.38 8 PHE B CA 1
ATOM 4642 C C . PHE B 1 8 ? -25.672 42.312 -7.691 1 55.38 8 PHE B C 1
ATOM 4644 O O . PHE B 1 8 ? -24.766 42.938 -7.148 1 55.38 8 PHE B O 1
ATOM 4651 N N . THR B 1 9 ? -26.875 42.688 -7.559 1 55.78 9 THR B N 1
ATOM 4652 C CA . THR B 1 9 ? -27.25 43.781 -6.652 1 55.78 9 THR B CA 1
ATOM 4653 C C . THR B 1 9 ? -26.922 43.406 -5.207 1 55.78 9 THR B C 1
ATOM 4655 O O . THR B 1 9 ? -26.469 44.25 -4.438 1 55.78 9 THR B O 1
ATOM 4658 N N . VAL B 1 10 ? -27.172 42.188 -4.953 1 57.75 10 VAL B N 1
ATOM 4659 C CA . VAL B 1 10 ? -26.844 41.719 -3.604 1 57.75 10 VAL B CA 1
ATOM 4660 C C . VAL B 1 10 ? -25.328 41.781 -3.387 1 57.75 10 VAL B C 1
ATOM 4662 O O . VAL B 1 10 ? -24.875 42.188 -2.32 1 57.75 10 VAL B O 1
ATOM 4665 N N . ILE B 1 11 ? -24.641 41.469 -4.426 1 57.09 11 ILE B N 1
ATOM 4666 C CA . ILE B 1 11 ? -23.188 41.5 -4.352 1 57.09 11 ILE B CA 1
ATOM 4667 C C . ILE B 1 11 ? -22.719 42.969 -4.223 1 57.09 11 ILE B C 1
ATOM 4669 O O . ILE B 1 11 ? -21.797 43.25 -3.441 1 57.09 11 ILE B O 1
ATOM 4673 N N . LYS B 1 12 ? -23.312 43.906 -4.969 1 56.97 12 LYS B N 1
ATOM 4674 C CA . LYS B 1 12 ? -22.953 45.344 -4.922 1 56.97 12 LYS B CA 1
ATOM 4675 C C . LYS B 1 12 ? -23.25 45.938 -3.551 1 56.97 12 LYS B C 1
ATOM 4677 O O . LYS B 1 12 ? -22.484 46.75 -3.037 1 56.97 12 LYS B O 1
ATOM 4682 N N . GLN B 1 13 ? -24.391 45.562 -3.109 1 57.91 13 GLN B N 1
ATOM 4683 C CA . GLN B 1 13 ? -24.766 46.062 -1.79 1 57.91 13 GLN B CA 1
ATOM 4684 C C . GLN B 1 13 ? -23.844 45.5 -0.711 1 57.91 13 GLN B C 1
ATOM 4686 O O . GLN B 1 13 ? -23.516 46.188 0.254 1 57.91 13 GLN B O 1
ATOM 4691 N N . ALA B 1 14 ? -23.406 44.281 -0.937 1 60.47 14 ALA B N 1
ATOM 4692 C CA . ALA B 1 14 ? -22.516 43.625 0.024 1 60.47 14 ALA B CA 1
ATOM 4693 C C . ALA B 1 14 ? -21.156 44.312 0.046 1 60.47 14 ALA B C 1
ATOM 4695 O O . ALA B 1 14 ? -20.5 44.375 1.091 1 60.47 14 ALA B O 1
ATOM 4696 N N . PHE B 1 15 ? -20.828 44.969 -1.078 1 60.25 15 PHE B N 1
ATOM 4697 C CA . PHE B 1 15 ? -19.516 45.594 -1.162 1 60.25 15 PHE B CA 1
ATOM 4698 C C . PHE B 1 15 ? -19.609 47.094 -0.925 1 60.25 15 PHE B C 1
ATOM 4700 O O . PHE B 1 15 ? -18.672 47.844 -1.21 1 60.25 15 PHE B O 1
ATOM 4707 N N . SER B 1 16 ? -20.734 47.656 -0.547 1 58.19 16 SER B N 1
ATOM 4708 C CA . SER B 1 16 ? -20.938 49.094 -0.336 1 58.19 16 SER B CA 1
ATOM 4709 C C . SER B 1 16 ? -20.25 49.562 0.939 1 58.19 16 SER B C 1
ATOM 4711 O O . SER B 1 16 ? -19.766 50.688 1.004 1 58.19 16 SER B O 1
ATOM 4713 N N . SER B 1 17 ? -20.219 48.812 2.051 1 63.22 17 SER B N 1
ATOM 4714 C CA . SER B 1 17 ? -19.562 49.125 3.314 1 63.22 17 SER B CA 1
ATOM 4715 C C . SER B 1 17 ? -19.031 47.844 3.979 1 63.22 17 SER B C 1
ATOM 4717 O O . SER B 1 17 ? -19.531 46.75 3.719 1 63.22 17 SER B O 1
ATOM 4719 N N . PRO B 1 18 ? -17.859 48.031 4.57 1 65.88 18 PRO B N 1
ATOM 4720 C CA . PRO B 1 18 ? -17.359 46.844 5.281 1 65.88 18 PRO B CA 1
ATOM 4721 C C . PRO B 1 18 ? -18.422 46.219 6.172 1 65.88 18 PRO B C 1
ATOM 4723 O O . PRO B 1 18 ? -18.469 44.969 6.289 1 65.88 18 PRO B O 1
ATOM 4726 N N . ARG B 1 19 ? -19.219 47 6.766 1 64.94 19 ARG B N 1
ATOM 4727 C CA . ARG B 1 19 ? -20.281 46.469 7.609 1 64.94 19 ARG B CA 1
ATOM 4728 C C . ARG B 1 19 ? -21.328 45.719 6.781 1 64.94 19 ARG B C 1
ATOM 4730 O O . ARG B 1 19 ? -21.812 44.688 7.199 1 64.94 19 ARG B O 1
ATOM 4737 N N . ALA B 1 20 ? -21.578 46.25 5.727 1 62.53 20 ALA B N 1
ATOM 4738 C CA . ALA B 1 20 ? -22.562 45.594 4.855 1 62.53 20 ALA B CA 1
ATOM 4739 C C . ALA B 1 20 ? -22.062 44.25 4.344 1 62.53 20 ALA B C 1
ATOM 4741 O O . ALA B 1 20 ? -22.828 43.312 4.223 1 62.53 20 ALA B O 1
ATOM 4742 N N . LEU B 1 21 ? -20.797 44.281 4.086 1 60.97 21 LEU B N 1
ATOM 4743 C CA . LEU B 1 21 ? -20.203 43.031 3.654 1 60.97 21 LEU B CA 1
ATOM 4744 C C . LEU B 1 21 ? -20.281 42 4.762 1 60.97 21 LEU B C 1
ATOM 4746 O O . LEU B 1 21 ? -20.578 40.812 4.496 1 60.97 21 LEU B O 1
ATOM 4750 N N . LEU B 1 22 ? -20.047 42.531 5.852 1 66.12 22 LEU B N 1
ATOM 4751 C CA . LEU B 1 22 ? -20.109 41.625 6.996 1 66.12 22 LEU B CA 1
ATOM 4752 C C . LEU B 1 22 ? -21.531 41.156 7.246 1 66.12 22 LEU B C 1
ATOM 4754 O O . LEU B 1 22 ? -21.766 40 7.57 1 66.12 22 LEU B O 1
ATOM 4758 N N . GLU B 1 23 ? -22.438 42.062 7.195 1 66.56 23 GLU B N 1
ATOM 4759 C CA . GLU B 1 23 ? -23.828 41.688 7.441 1 66.56 23 GLU B CA 1
ATOM 4760 C C . GLU B 1 23 ? -24.359 40.75 6.363 1 66.56 23 GLU B C 1
ATOM 4762 O O . GLU B 1 23 ? -25.156 39.875 6.652 1 66.56 23 GLU B O 1
ATOM 4767 N N . SER B 1 24 ? -23.859 41 5.234 1 63.56 24 SER B N 1
ATOM 4768 C CA . SER B 1 24 ? -24.297 40.125 4.148 1 63.56 24 SER B CA 1
ATOM 4769 C C . SER B 1 24 ? -23.688 38.719 4.285 1 63.56 24 SER B C 1
ATOM 4771 O O . SER B 1 24 ? -24.266 37.75 3.826 1 63.56 24 SER B O 1
ATOM 4773 N N . ALA B 1 25 ? -22.625 38.75 4.969 1 64.69 25 ALA B N 1
ATOM 4774 C CA . ALA B 1 25 ? -21.938 37.469 5.137 1 64.69 25 ALA B CA 1
ATOM 4775 C C . ALA B 1 25 ? -22.438 36.719 6.375 1 64.69 25 ALA B C 1
ATOM 4777 O O . ALA B 1 25 ? -22.172 35.531 6.551 1 64.69 25 ALA B O 1
ATOM 4778 N N . ARG B 1 26 ? -23.266 37.406 7.148 1 68.44 26 ARG B N 1
ATOM 4779 C CA . ARG B 1 26 ? -23.719 36.875 8.422 1 68.44 26 ARG B CA 1
ATOM 4780 C C . ARG B 1 26 ? -24.672 35.688 8.195 1 68.44 26 ARG B C 1
ATOM 4782 O O . ARG B 1 26 ? -25.578 35.75 7.359 1 68.44 26 ARG B O 1
ATOM 4789 N N . ILE B 1 27 ? -24.328 34.594 8.781 1 62.88 27 ILE B N 1
ATOM 4790 C CA . ILE B 1 27 ? -25.172 33.406 8.742 1 62.88 27 ILE B CA 1
ATOM 4791 C C . ILE B 1 27 ? -26.328 33.562 9.727 1 62.88 27 ILE B C 1
ATOM 4793 O O . ILE B 1 27 ? -26.109 33.75 10.922 1 62.88 27 ILE B O 1
ATOM 4797 N N . GLU B 1 28 ? -27.547 33.875 9.344 1 56.19 28 GLU B N 1
ATOM 4798 C CA . GLU B 1 28 ? -28.688 34.062 10.234 1 56.19 28 GLU B CA 1
ATOM 4799 C C . GLU B 1 28 ? -29.125 32.75 10.867 1 56.19 28 GLU B C 1
ATOM 4801 O O . GLU B 1 28 ? -29.281 31.75 10.172 1 56.19 28 GLU B O 1
ATOM 4806 N N . ASN B 1 29 ? -28.906 32.594 12.148 1 54.25 29 ASN B N 1
ATOM 4807 C CA . ASN B 1 29 ? -29.25 31.406 12.93 1 54.25 29 ASN B CA 1
ATOM 4808 C C . ASN B 1 29 ? -30.766 31.266 13.062 1 54.25 29 ASN B C 1
ATOM 4810 O O . ASN B 1 29 ? -31.266 30.938 14.148 1 54.25 29 ASN B O 1
ATOM 4814 N N . ASN B 1 30 ? -31.703 31.75 12.398 1 44.09 30 ASN B N 1
ATOM 4815 C CA . ASN B 1 30 ? -33.125 31.438 12.531 1 44.09 30 ASN B CA 1
ATOM 4816 C C . ASN B 1 30 ? -33.469 30.078 11.914 1 44.09 30 ASN B C 1
ATOM 4818 O O . ASN B 1 30 ? -33.125 29.812 10.758 1 44.09 30 ASN B O 1
ATOM 4822 N N . ARG B 1 31 ? -33.938 29.156 12.742 1 50.34 31 ARG B N 1
ATOM 4823 C CA . ARG B 1 31 ? -34.312 27.766 12.445 1 50.34 31 ARG B CA 1
ATOM 4824 C C . ARG B 1 31 ? -35.125 27.688 11.148 1 50.34 31 ARG B C 1
ATOM 4826 O O . ARG B 1 31 ? -35.156 26.625 10.508 1 50.34 31 ARG B O 1
ATOM 4833 N N . GLU B 1 32 ? -36.125 28.422 11.125 1 43.72 32 GLU B N 1
ATOM 4834 C CA . GLU B 1 32 ? -37.156 28.172 10.141 1 43.72 32 GLU B CA 1
ATOM 4835 C C . GLU B 1 32 ? -36.625 28.297 8.719 1 43.72 32 GLU B C 1
ATOM 4837 O O . GLU B 1 32 ? -37.156 27.672 7.789 1 43.72 32 GLU B O 1
ATOM 4842 N N . THR B 1 33 ? -35.969 29.328 8.453 1 44.66 33 THR B N 1
ATOM 4843 C CA . THR B 1 33 ? -35.781 29.578 7.031 1 44.66 33 THR B CA 1
ATOM 4844 C C . THR B 1 33 ? -34.438 29 6.582 1 44.66 33 THR B C 1
ATOM 4846 O O . THR B 1 33 ? -34.219 28.75 5.395 1 44.66 33 THR B O 1
ATOM 4849 N N . GLN B 1 34 ? -33.062 29.266 7.141 1 51.22 34 GLN B N 1
ATOM 4850 C CA . GLN B 1 34 ? -31.844 29.297 6.332 1 51.22 34 GLN B CA 1
ATOM 4851 C C . GLN B 1 34 ? -31.016 28.031 6.559 1 51.22 34 GLN B C 1
ATOM 4853 O O . GLN B 1 34 ? -30.781 27.625 7.699 1 51.22 34 GLN B O 1
ATOM 4858 N N . ASP B 1 35 ? -30.734 27.297 5.457 1 57.53 35 ASP B N 1
ATOM 4859 C CA . ASP B 1 35 ? -30.031 26.094 5.051 1 57.53 35 ASP B CA 1
ATOM 4860 C C . ASP B 1 35 ? -28.656 26.016 5.691 1 57.53 35 ASP B C 1
ATOM 4862 O O . ASP B 1 35 ? -28.094 24.938 5.852 1 57.53 35 ASP B O 1
ATOM 4866 N N . GLU B 1 36 ? -28.156 27.156 6.312 1 65 36 GLU B N 1
ATOM 4867 C CA . GLU B 1 36 ? -26.766 27.125 6.742 1 65 36 GLU B CA 1
ATOM 4868 C C . GLU B 1 36 ? -26.641 27.281 8.258 1 65 36 GLU B C 1
ATOM 4870 O O . GLU B 1 36 ? -25.547 27.203 8.812 1 65 36 GLU B O 1
ATOM 4875 N N . ALA B 1 37 ? -27.734 27.344 9.078 1 69.75 37 ALA B N 1
ATOM 4876 C CA . ALA B 1 37 ? -27.703 27.562 10.523 1 69.75 37 ALA B CA 1
ATOM 4877 C C . ALA B 1 37 ? -27.391 26.281 11.273 1 69.75 37 ALA B C 1
ATOM 4879 O O . ALA B 1 37 ? -27.703 25.188 10.812 1 69.75 37 ALA B O 1
ATOM 4880 N N . GLY B 1 38 ? -26.641 26.484 12.461 1 78.94 38 GLY B N 1
ATOM 4881 C CA . GLY B 1 38 ? -26.297 25.359 13.312 1 78.94 38 GLY B CA 1
ATOM 4882 C C . GLY B 1 38 ? -27.391 25.031 14.328 1 78.94 38 GLY B C 1
ATOM 4883 O O . GLY B 1 38 ? -28.359 25.781 14.461 1 78.94 38 GLY B O 1
ATOM 4884 N N . LEU B 1 39 ? -27.297 23.922 14.977 1 79.19 39 LEU B N 1
ATOM 4885 C CA . LEU B 1 39 ? -28.297 23.406 15.914 1 79.19 39 LEU B CA 1
ATOM 4886 C C . LEU B 1 39 ? -28.094 23.984 17.312 1 79.19 39 LEU B C 1
ATOM 4888 O O . LEU B 1 39 ? -29.031 24.047 18.109 1 79.19 39 LEU B O 1
ATOM 4892 N N . PHE B 1 40 ? -26.859 24.469 17.594 1 84.75 40 PHE B N 1
ATOM 4893 C CA . PHE B 1 40 ? -26.5 24.703 18.984 1 84.75 40 PHE B CA 1
ATOM 4894 C C . PHE B 1 40 ? -26.234 26.188 19.25 1 84.75 40 PHE B C 1
ATOM 4896 O O . PHE B 1 40 ? -25.438 26.531 20.109 1 84.75 40 PHE B O 1
ATOM 4903 N N . GLY B 1 41 ? -26.703 27.031 18.422 1 80.56 41 GLY B N 1
ATOM 4904 C CA . GLY B 1 41 ? -26.609 28.453 18.719 1 80.56 41 GLY B CA 1
ATOM 4905 C C . GLY B 1 41 ? -25.469 29.141 17.984 1 80.56 41 GLY B C 1
ATOM 4906 O O . GLY B 1 41 ? -25.188 28.828 16.828 1 80.56 41 GLY B O 1
ATOM 4907 N N . SER B 1 42 ? -24.766 30.062 18.734 1 78.94 42 SER B N 1
ATOM 4908 C CA . SER B 1 42 ? -23.828 30.984 18.094 1 78.94 42 SER B CA 1
ATOM 4909 C C . SER B 1 42 ? -22.516 30.297 17.75 1 78.94 42 SER B C 1
ATOM 4911 O O . SER B 1 42 ? -21.766 30.75 16.891 1 78.94 42 SER B O 1
ATOM 4913 N N . TRP B 1 43 ? -22.234 29.297 18.391 1 84.75 43 TRP B N 1
ATOM 4914 C CA . TRP B 1 43 ? -20.969 28.609 18.188 1 84.75 43 TRP B CA 1
ATOM 4915 C C . TRP B 1 43 ? -21.141 27.438 17.234 1 84.75 43 TRP B C 1
ATOM 4917 O O . TRP B 1 43 ? -20.25 26.594 17.109 1 84.75 43 TRP B O 1
ATOM 4927 N N . SER B 1 44 ? -22.312 27.438 16.625 1 85.31 44 SER B N 1
ATOM 4928 C CA . SER B 1 44 ? -22.641 26.312 15.75 1 85.31 44 SER B CA 1
ATOM 4929 C C . SER B 1 44 ? -23 26.797 14.352 1 85.31 44 SER B C 1
ATOM 4931 O O . SER B 1 44 ? -23.422 27.938 14.164 1 85.31 44 SER B O 1
ATOM 4933 N N . ASN B 1 45 ? -22.688 26.094 13.422 1 83.56 45 ASN B N 1
ATOM 4934 C CA . ASN B 1 45 ? -23.156 26.188 12.047 1 83.56 45 ASN B CA 1
ATOM 4935 C C . ASN B 1 45 ? -23.266 24.812 11.391 1 83.56 45 ASN B C 1
ATOM 4937 O O . ASN B 1 45 ? -22.875 23.812 11.984 1 83.56 45 ASN B O 1
ATOM 4941 N N . LYS B 1 46 ? -23.797 24.734 10.234 1 81.62 46 LYS B N 1
ATOM 4942 C CA . LYS B 1 46 ? -24.031 23.469 9.562 1 81.62 46 LYS B CA 1
ATOM 4943 C C . LYS B 1 46 ? -22.75 22.672 9.406 1 81.62 46 LYS B C 1
ATOM 4945 O O . LYS B 1 46 ? -22.766 21.438 9.461 1 81.62 46 LYS B O 1
ATOM 4950 N N . ASP B 1 47 ? -21.688 23.391 9.328 1 84.69 47 ASP B N 1
ATOM 4951 C CA . ASP B 1 47 ? -20.422 22.734 9.039 1 84.69 47 ASP B CA 1
ATOM 4952 C C . ASP B 1 47 ? -19.656 22.406 10.32 1 84.69 47 ASP B C 1
ATOM 4954 O O . ASP B 1 47 ? -18.734 21.594 10.312 1 84.69 47 ASP B O 1
ATOM 4958 N N . LEU B 1 48 ? -20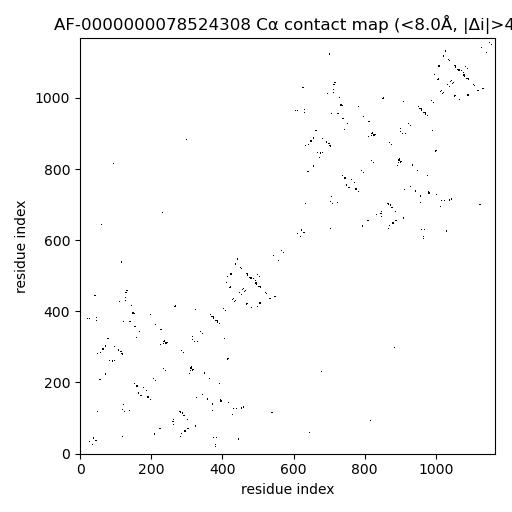.062 22.984 11.445 1 87.5 48 LEU B N 1
ATOM 4959 C CA . LEU B 1 48 ? -19.391 22.734 12.711 1 87.5 48 LEU B CA 1
ATOM 4960 C C . LEU B 1 48 ? -20.125 21.688 13.531 1 87.5 48 LEU B C 1
ATOM 4962 O O . LEU B 1 48 ? -19.562 21.109 14.461 1 87.5 48 LEU B O 1
ATOM 4966 N N . ASP B 1 49 ? -21.375 21.484 13.141 1 90.5 49 ASP B N 1
ATOM 4967 C CA . ASP B 1 49 ? -22.172 20.469 13.812 1 90.5 49 ASP B CA 1
ATOM 4968 C C . ASP B 1 49 ? -21.719 19.062 13.445 1 90.5 49 ASP B C 1
ATOM 4970 O O . ASP B 1 49 ? -21 18.891 12.445 1 90.5 49 ASP B O 1
ATOM 4974 N N . PRO B 1 50 ? -22.016 18.094 14.352 1 92.12 50 PRO B N 1
ATOM 4975 C CA . PRO B 1 50 ? -21.672 16.734 13.969 1 92.12 50 PRO B CA 1
ATOM 4976 C C . PRO B 1 50 ? -22.219 16.344 12.602 1 92.12 50 PRO B C 1
ATOM 4978 O O . PRO B 1 50 ? -23.344 16.719 12.258 1 92.12 50 PRO B O 1
ATOM 4981 N N . SER B 1 51 ? -21.453 15.672 11.859 1 90.69 51 SER B N 1
ATOM 4982 C CA . SER B 1 51 ? -21.844 15.297 10.508 1 90.69 51 SER B CA 1
ATOM 4983 C C . SER B 1 51 ? -23.031 14.344 10.523 1 90.69 51 SER B C 1
ATOM 4985 O O . SER B 1 51 ? -22.984 13.297 11.172 1 90.69 51 SER B O 1
ATOM 4987 N N . PRO B 1 52 ? -24.031 14.695 9.812 1 90.12 52 PRO B N 1
ATOM 4988 C CA . PRO B 1 52 ? -25.188 13.805 9.719 1 90.12 52 PRO B CA 1
ATOM 4989 C C . PRO B 1 52 ? -24.891 12.547 8.906 1 90.12 52 PRO B C 1
ATOM 4991 O O . PRO B 1 52 ? -23.922 12.5 8.156 1 90.12 52 PRO B O 1
ATOM 4994 N N . PRO B 1 53 ? -25.688 11.562 9.062 1 88.88 53 PRO B N 1
ATOM 4995 C CA . PRO B 1 53 ? -25.469 10.297 8.367 1 88.88 53 PRO B CA 1
ATOM 4996 C C . PRO B 1 53 ? -25.391 10.469 6.848 1 88.88 53 PRO B C 1
ATOM 4998 O O . PRO B 1 53 ? -24.672 9.719 6.176 1 88.88 53 PRO B O 1
ATOM 5001 N N . SER B 1 54 ? -26 11.43 6.27 1 86.69 54 SER B N 1
ATOM 5002 C CA . SER B 1 54 ? -26 11.656 4.828 1 86.69 54 SER B CA 1
ATOM 5003 C C . SER B 1 54 ? -24.625 12.062 4.328 1 86.69 54 SER B C 1
ATOM 5005 O O . SER B 1 54 ? -24.297 11.859 3.156 1 86.69 54 SER B O 1
ATOM 5007 N N . GLN B 1 55 ? -23.844 12.625 5.234 1 87.44 55 GLN B N 1
ATOM 5008 C CA . GLN B 1 55 ? -22.516 13.086 4.855 1 87.44 55 GLN B CA 1
ATOM 5009 C C . GLN B 1 55 ? -21.453 12.047 5.203 1 87.44 55 GLN B C 1
ATOM 5011 O O . GLN B 1 55 ? -20.281 12.219 4.855 1 87.44 55 GLN B O 1
ATOM 5016 N N . ARG B 1 56 ? -21.844 10.977 5.883 1 89.75 56 ARG B N 1
ATOM 5017 C CA . ARG B 1 56 ? -20.906 9.938 6.312 1 89.75 56 ARG B CA 1
ATOM 5018 C C . ARG B 1 56 ? -20.703 8.906 5.211 1 89.75 56 ARG B C 1
ATOM 5020 O O . ARG B 1 56 ? -21.031 7.73 5.375 1 89.75 56 ARG B O 1
ATOM 5027 N N . VAL B 1 57 ? -20 9.32 4.141 1 85.69 57 VAL B N 1
ATOM 5028 C CA . VAL B 1 57 ? -19.984 8.531 2.912 1 85.69 57 VAL B CA 1
ATOM 5029 C C . VAL B 1 57 ? -18.562 7.996 2.67 1 85.69 57 VAL B C 1
ATOM 5031 O O . VAL B 1 57 ? -18.344 7.246 1.719 1 85.69 57 VAL B O 1
ATOM 5034 N N . TRP B 1 58 ? -17.656 8.391 3.518 1 85.5 58 TRP B N 1
ATOM 5035 C CA . TRP B 1 58 ? -16.297 7.926 3.291 1 85.5 58 TRP B CA 1
ATOM 5036 C C . TRP B 1 58 ? -16.141 6.465 3.701 1 85.5 58 TRP B C 1
ATOM 5038 O O . TRP B 1 58 ? -16.625 6.059 4.762 1 85.5 58 TRP B O 1
ATOM 5048 N N . THR B 1 59 ? -15.547 5.684 2.807 1 83.5 59 THR B N 1
ATOM 5049 C CA . THR B 1 59 ? -15.32 4.258 3.027 1 83.5 59 THR B CA 1
ATOM 5050 C C . THR B 1 59 ? -13.875 3.99 3.416 1 83.5 59 THR B C 1
ATOM 5052 O O . THR B 1 59 ? -13.023 4.879 3.322 1 83.5 59 THR B O 1
ATOM 5055 N N . PRO B 1 60 ? -13.625 2.789 3.953 1 82.75 60 PRO B N 1
ATOM 5056 C CA . PRO B 1 60 ? -12.234 2.455 4.27 1 82.75 60 PRO B CA 1
ATOM 5057 C C . PRO B 1 60 ? -11.297 2.65 3.08 1 82.75 60 PRO B C 1
ATOM 5059 O O . PRO B 1 60 ? -10.164 3.104 3.252 1 82.75 60 PRO B O 1
ATOM 5062 N N . TRP B 1 61 ? -11.758 2.416 1.912 1 81.31 61 TRP B N 1
ATOM 5063 C CA . TRP B 1 61 ? -10.938 2.586 0.718 1 81.31 61 TRP B CA 1
ATOM 5064 C C . TRP B 1 61 ? -10.68 4.062 0.44 1 81.31 61 TRP B C 1
ATOM 5066 O O . TRP B 1 61 ? -9.609 4.43 -0.047 1 81.31 61 TRP B O 1
ATOM 5076 N N . SER B 1 62 ? -11.656 4.859 0.771 1 83.75 62 SER B N 1
ATOM 5077 C CA . SER B 1 62 ? -11.484 6.297 0.601 1 83.75 62 SER B CA 1
ATOM 5078 C C . SER B 1 62 ? -10.398 6.836 1.527 1 83.75 62 SER B C 1
ATOM 5080 O O . SER B 1 62 ? -9.578 7.66 1.119 1 83.75 62 SER B O 1
ATOM 5082 N N . PHE B 1 63 ? -10.414 6.324 2.715 1 88.06 63 PHE B N 1
ATOM 5083 C CA . PHE B 1 63 ? -9.43 6.781 3.686 1 88.06 63 PHE B CA 1
ATOM 5084 C C . PHE B 1 63 ? -8.031 6.293 3.311 1 88.06 63 PHE B C 1
ATOM 5086 O O . PHE B 1 63 ? -7.051 7.016 3.484 1 88.06 63 PHE B O 1
ATOM 5093 N N . PHE B 1 64 ? -7.926 5.105 2.758 1 87.38 64 PHE B N 1
ATOM 5094 C CA . PHE B 1 64 ? -6.641 4.598 2.285 1 87.38 64 PHE B CA 1
ATOM 5095 C C . PHE B 1 64 ? -6.121 5.438 1.127 1 87.38 64 PHE B C 1
ATOM 5097 O O . PHE B 1 64 ? -4.961 5.863 1.132 1 87.38 64 PHE B O 1
ATOM 5104 N N . ALA B 1 65 ? -7.031 5.609 0.118 1 83.56 65 ALA B N 1
ATOM 5105 C CA . ALA B 1 65 ? -6.645 6.363 -1.072 1 83.56 65 ALA B CA 1
ATOM 5106 C C . ALA B 1 65 ? -6.215 7.781 -0.708 1 83.56 65 ALA B C 1
ATOM 5108 O O . ALA B 1 65 ? -5.281 8.328 -1.304 1 83.56 65 ALA B O 1
ATOM 5109 N N . PHE B 1 66 ? -6.844 8.336 0.256 1 85.69 66 PHE B N 1
ATOM 5110 C CA . PHE B 1 66 ? -6.527 9.688 0.703 1 85.69 66 PHE B CA 1
ATOM 5111 C C . PHE B 1 66 ? -5.105 9.758 1.253 1 85.69 66 PHE B C 1
ATOM 5113 O O . PHE B 1 66 ? -4.293 10.547 0.781 1 85.69 66 PHE B O 1
ATOM 5120 N N . GLN B 1 67 ? -4.859 8.898 2.215 1 88.81 67 GLN B N 1
ATOM 5121 C CA . GLN B 1 67 ? -3.547 8.945 2.854 1 88.81 67 GLN B CA 1
ATOM 5122 C C . GLN B 1 67 ? -2.447 8.516 1.886 1 88.81 67 GLN B C 1
ATOM 5124 O O . GLN B 1 67 ? -1.347 9.07 1.902 1 88.81 67 GLN B O 1
ATOM 5129 N N . PHE B 1 68 ? -2.703 7.559 1.047 1 88.12 68 PHE B N 1
ATOM 5130 C CA . PHE B 1 68 ? -1.747 7.078 0.056 1 88.12 68 PHE B CA 1
ATOM 5131 C C . PHE B 1 68 ? -1.413 8.172 -0.951 1 88.12 68 PHE B C 1
ATOM 5133 O O . PHE B 1 68 ? -0.246 8.375 -1.289 1 88.12 68 PHE B O 1
ATOM 5140 N N . SER B 1 69 ? -2.426 8.859 -1.376 1 87.44 69 SER B N 1
ATOM 5141 C CA . SER B 1 69 ? -2.25 9.883 -2.4 1 87.44 69 SER B CA 1
ATOM 5142 C C . SER B 1 69 ? -1.5 11.094 -1.849 1 87.44 69 SER B C 1
ATOM 5144 O O . SER B 1 69 ? -0.748 11.742 -2.574 1 87.44 69 SER B O 1
ATOM 5146 N N . ILE B 1 70 ? -1.696 11.391 -0.598 1 87.25 70 ILE B N 1
ATOM 5147 C CA . ILE B 1 70 ? -1.06 12.562 0 1 87.25 70 ILE B CA 1
ATOM 5148 C C . ILE B 1 70 ? 0.456 12.375 0.015 1 87.25 70 ILE B C 1
ATOM 5150 O O . ILE B 1 70 ? 1.209 13.336 -0.144 1 87.25 70 ILE B O 1
ATOM 5154 N N . ALA B 1 71 ? 0.843 11.172 0.186 1 89.56 71 ALA B N 1
ATOM 5155 C CA . ALA B 1 71 ? 2.277 10.898 0.231 1 89.56 71 ALA B CA 1
ATOM 5156 C C . ALA B 1 71 ? 2.916 11.102 -1.141 1 89.56 71 ALA B C 1
ATOM 5158 O O . ALA B 1 71 ? 4.055 11.562 -1.24 1 89.56 71 ALA B O 1
ATOM 5159 N N . PHE B 1 72 ? 2.184 10.742 -2.199 1 91.56 72 PHE B N 1
ATOM 5160 C CA . PHE B 1 72 ? 2.703 10.922 -3.551 1 91.56 72 PHE B CA 1
ATOM 5161 C C . PHE B 1 72 ? 2.508 12.359 -4.02 1 91.56 72 PHE B C 1
ATOM 5163 O O . PHE B 1 72 ? 1.654 12.633 -4.863 1 91.56 72 PHE B O 1
ATOM 5170 N N . SER B 1 73 ? 3.223 13.242 -3.43 1 91.38 73 SER B N 1
ATOM 5171 C CA . SER B 1 73 ? 3.221 14.672 -3.723 1 91.38 73 SER B CA 1
ATOM 5172 C C . SER B 1 73 ? 4.641 15.203 -3.889 1 91.38 73 SER B C 1
ATOM 5174 O O . SER B 1 73 ? 5.59 14.625 -3.357 1 91.38 73 SER B O 1
ATOM 5176 N N . PRO B 1 74 ? 4.754 16.25 -4.664 1 92.69 74 PRO B N 1
ATOM 5177 C CA . PRO B 1 74 ? 6.078 16.844 -4.836 1 92.69 74 PRO B CA 1
ATOM 5178 C C . PRO B 1 74 ? 6.707 17.281 -3.514 1 92.69 74 PRO B C 1
ATOM 5180 O O . PRO B 1 74 ? 7.934 17.25 -3.369 1 92.69 74 PRO B O 1
ATOM 5183 N N . THR B 1 75 ? 5.867 17.625 -2.598 1 91.56 75 THR B N 1
ATOM 5184 C CA . THR B 1 75 ? 6.402 18.047 -1.311 1 91.56 75 THR B CA 1
ATOM 5185 C C . THR B 1 75 ? 7.082 16.891 -0.593 1 91.56 75 THR B C 1
ATOM 5187 O O . THR B 1 75 ? 8.148 17.062 -0.002 1 91.56 75 THR B O 1
ATOM 5190 N N . THR B 1 76 ? 6.477 15.742 -0.579 1 92.44 76 THR B N 1
ATOM 5191 C CA . THR B 1 76 ? 7.082 14.555 0.027 1 92.44 76 THR B CA 1
ATOM 5192 C C . THR B 1 76 ? 8.359 14.164 -0.712 1 92.44 76 THR B C 1
ATOM 5194 O O . THR B 1 76 ? 9.352 13.797 -0.088 1 92.44 76 THR B O 1
ATOM 5197 N N . TYR B 1 77 ? 8.266 14.219 -2.018 1 94.88 77 TYR B N 1
ATOM 5198 C CA . TYR B 1 77 ? 9.453 13.984 -2.832 1 94.88 77 TYR B CA 1
ATOM 5199 C C . TYR B 1 77 ? 10.586 14.93 -2.426 1 94.88 77 TYR B C 1
ATOM 5201 O O . TYR B 1 77 ? 11.734 14.5 -2.27 1 94.88 77 TYR B O 1
ATOM 5209 N N . ASN B 1 78 ? 10.273 16.188 -2.23 1 94.5 78 ASN B N 1
ATOM 5210 C CA . ASN B 1 78 ? 11.258 17.219 -1.899 1 94.5 78 ASN B CA 1
ATOM 5211 C C . ASN B 1 78 ? 11.938 16.922 -0.563 1 94.5 78 ASN B C 1
ATOM 5213 O O . ASN B 1 78 ? 13.109 17.25 -0.373 1 94.5 78 ASN B O 1
ATOM 5217 N N . VAL B 1 79 ? 11.211 16.328 0.323 1 93.12 79 VAL B N 1
ATOM 5218 C CA . VAL B 1 79 ? 11.781 16.016 1.63 1 93.12 79 VAL B CA 1
ATOM 5219 C C . VAL B 1 79 ? 12.938 15.039 1.47 1 93.12 79 VAL B C 1
ATOM 5221 O O . VAL B 1 79 ? 14.055 15.297 1.938 1 93.12 79 VAL B O 1
ATOM 5224 N N . GLY B 1 80 ? 12.688 14.008 0.773 1 93.12 80 GLY B N 1
ATOM 5225 C CA . GLY B 1 80 ? 13.734 13.023 0.543 1 93.12 80 GLY B CA 1
ATOM 5226 C C . GLY B 1 80 ? 14.891 13.57 -0.271 1 93.12 80 GLY B C 1
ATOM 5227 O O . GLY B 1 80 ? 16.047 13.344 0.068 1 93.12 80 GLY B O 1
ATOM 5228 N N . ALA B 1 81 ? 14.516 14.273 -1.289 1 93.94 81 ALA B N 1
ATOM 5229 C CA . ALA B 1 81 ? 15.516 14.852 -2.188 1 93.94 81 ALA B CA 1
ATOM 5230 C C . ALA B 1 81 ? 16.391 15.867 -1.461 1 93.94 81 ALA B C 1
ATOM 5232 O O . ALA B 1 81 ? 17.609 15.883 -1.637 1 93.94 81 ALA B O 1
ATOM 5233 N N . SER B 1 82 ? 15.742 16.688 -0.623 1 92.12 82 SER B N 1
ATOM 5234 C CA . SER B 1 82 ? 16.469 17.734 0.081 1 92.12 82 SER B CA 1
ATOM 5235 C C . SER B 1 82 ? 17.391 17.156 1.144 1 92.12 82 SER B C 1
ATOM 5237 O O . SER B 1 82 ? 18.516 17.641 1.341 1 92.12 82 SER B O 1
ATOM 5239 N N . LEU B 1 83 ? 16.938 16.156 1.857 1 91.06 83 LEU B N 1
ATOM 5240 C CA . LEU B 1 83 ? 17.766 15.531 2.873 1 91.06 83 LEU B CA 1
ATOM 5241 C C . LEU B 1 83 ? 19 14.891 2.242 1 91.06 83 LEU B C 1
ATOM 5243 O O . LEU B 1 83 ? 20.109 15 2.787 1 91.06 83 LEU B O 1
ATOM 5247 N N . TYR B 1 84 ? 18.797 14.305 1.122 1 90.88 84 TYR B N 1
ATOM 5248 C CA . TYR B 1 84 ? 19.922 13.711 0.406 1 90.88 84 TYR B CA 1
ATOM 5249 C C . TYR B 1 84 ? 20.844 14.781 -0.163 1 90.88 84 TYR B C 1
ATOM 5251 O O . TYR B 1 84 ? 22.062 14.672 -0.074 1 90.88 84 TYR B O 1
ATOM 5259 N N . ALA B 1 85 ? 20.266 15.805 -0.705 1 88.31 85 ALA B N 1
ATOM 5260 C CA . ALA B 1 85 ? 21.031 16.875 -1.34 1 88.31 85 ALA B CA 1
ATOM 5261 C C . ALA B 1 85 ? 21.859 17.641 -0.314 1 88.31 85 ALA B C 1
ATOM 5263 O O . ALA B 1 85 ? 22.922 18.188 -0.647 1 88.31 85 ALA B O 1
ATOM 5264 N N . THR B 1 86 ? 21.406 17.656 0.896 1 86.06 86 THR B N 1
ATOM 5265 C CA . THR B 1 86 ? 22.125 18.375 1.934 1 86.06 86 THR B CA 1
ATOM 5266 C C . THR B 1 86 ? 23.219 17.5 2.547 1 86.06 86 THR B C 1
ATOM 5268 O O . THR B 1 86 ? 23.891 17.922 3.486 1 86.06 86 THR B O 1
ATOM 5271 N N . GLY B 1 87 ? 23.266 16.234 2.125 1 84.5 87 GLY B N 1
ATOM 5272 C CA . GLY B 1 87 ? 24.453 15.445 2.455 1 84.5 87 GLY B CA 1
ATOM 5273 C C . GLY B 1 87 ? 24.172 14.32 3.43 1 84.5 87 GLY B C 1
ATOM 5274 O O . GLY B 1 87 ? 25.094 13.695 3.951 1 84.5 87 GLY B O 1
ATOM 5275 N N . LEU B 1 88 ? 22.969 14.047 3.723 1 86.62 88 LEU B N 1
ATOM 5276 C CA . LEU B 1 88 ? 22.672 12.922 4.602 1 86.62 88 LEU B CA 1
ATOM 5277 C C . LEU B 1 88 ? 22.781 11.602 3.852 1 86.62 88 LEU B C 1
ATOM 5279 O O . LEU B 1 88 ? 22.562 11.547 2.641 1 86.62 88 LEU B O 1
ATOM 5283 N N . ASN B 1 89 ? 23.156 10.555 4.617 1 87 89 ASN B N 1
ATOM 5284 C CA . ASN B 1 89 ? 23.25 9.227 4.035 1 87 89 ASN B CA 1
ATOM 5285 C C . ASN B 1 89 ? 21.875 8.688 3.648 1 87 89 ASN B C 1
ATOM 5287 O O . ASN B 1 89 ? 20.906 8.836 4.398 1 87 89 ASN B O 1
ATOM 5291 N N . TRP B 1 90 ? 21.891 8.023 2.471 1 87.56 90 TRP B N 1
ATOM 5292 C CA . TRP B 1 90 ? 20.609 7.566 1.918 1 87.56 90 TRP B CA 1
ATOM 5293 C C . TRP B 1 90 ? 19.969 6.523 2.824 1 87.56 90 TRP B C 1
ATOM 5295 O O . TRP B 1 90 ? 18.75 6.488 2.963 1 87.56 90 TRP B O 1
ATOM 5305 N N . TRP B 1 91 ? 20.719 5.609 3.422 1 86.19 91 TRP B N 1
ATOM 5306 C CA . TRP B 1 91 ? 20.125 4.539 4.207 1 86.19 91 TRP B CA 1
ATOM 5307 C C . TRP B 1 91 ? 19.578 5.074 5.527 1 86.19 91 TRP B C 1
ATOM 5309 O O . TRP B 1 91 ? 18.594 4.539 6.066 1 86.19 91 TRP B O 1
ATOM 5319 N N . THR B 1 92 ? 20.219 6.184 6.102 1 87.81 92 THR B N 1
ATOM 5320 C CA . THR B 1 92 ? 19.688 6.82 7.301 1 87.81 92 THR B CA 1
ATOM 5321 C C . THR B 1 92 ? 18.328 7.457 7.016 1 87.81 92 THR B C 1
ATOM 5323 O O . THR B 1 92 ? 17.422 7.387 7.844 1 87.81 92 THR B O 1
ATOM 5326 N N . ILE B 1 93 ? 18.266 8.062 5.879 1 91.19 93 ILE B N 1
ATOM 5327 C CA . ILE B 1 93 ? 17.016 8.695 5.477 1 91.19 93 ILE B CA 1
ATOM 5328 C C . ILE B 1 93 ? 15.938 7.633 5.297 1 91.19 93 ILE B C 1
ATOM 5330 O O . ILE B 1 93 ? 14.797 7.816 5.746 1 91.19 93 ILE B O 1
ATOM 5334 N N . LEU B 1 94 ? 16.328 6.559 4.707 1 90.75 94 LEU B N 1
ATOM 5335 C CA . LEU B 1 94 ? 15.383 5.477 4.457 1 90.75 94 LEU B CA 1
ATOM 5336 C C . LEU B 1 94 ? 14.844 4.906 5.77 1 90.75 94 LEU B C 1
ATOM 5338 O O . LEU B 1 94 ? 13.633 4.75 5.934 1 90.75 94 LEU B O 1
ATOM 5342 N N . ILE B 1 95 ? 15.695 4.605 6.688 1 90 95 ILE B N 1
ATOM 5343 C CA . ILE B 1 95 ? 15.297 4.051 7.973 1 90 95 ILE B CA 1
ATOM 5344 C C . ILE B 1 95 ? 14.422 5.055 8.719 1 90 95 ILE B C 1
ATOM 5346 O O . ILE B 1 95 ? 13.391 4.688 9.297 1 90 95 ILE B O 1
ATOM 5350 N N . ALA B 1 96 ? 14.875 6.309 8.68 1 92.12 96 ALA B N 1
ATOM 5351 C CA . ALA B 1 96 ? 14.094 7.359 9.336 1 92.12 96 ALA B CA 1
ATOM 5352 C C . ALA B 1 96 ? 12.688 7.43 8.758 1 92.12 96 ALA B C 1
ATOM 5354 O O . ALA B 1 96 ? 11.719 7.648 9.492 1 92.12 96 ALA B O 1
ATOM 5355 N N . SER B 1 97 ? 12.594 7.289 7.477 1 94.06 97 SER B N 1
ATOM 5356 C CA . SER B 1 97 ? 11.297 7.371 6.824 1 94.06 97 SER B CA 1
ATOM 5357 C C . SER B 1 97 ? 10.375 6.25 7.285 1 94.06 97 SER B C 1
ATOM 5359 O O . SER B 1 97 ? 9.172 6.465 7.473 1 94.06 97 SER B O 1
ATOM 5361 N N . PHE B 1 98 ? 10.906 5.07 7.488 1 91.31 98 PHE B N 1
ATOM 5362 C CA . PHE B 1 98 ? 10.102 3.961 7.984 1 91.31 98 PHE B CA 1
ATOM 5363 C C . PHE B 1 98 ? 9.656 4.207 9.422 1 91.31 98 PHE B C 1
ATOM 5365 O O . PHE B 1 98 ? 8.492 4.008 9.766 1 91.31 98 PHE B O 1
ATOM 5372 N N . ILE B 1 99 ? 10.531 4.645 10.18 1 91.31 99 ILE B N 1
ATOM 5373 C CA . ILE B 1 99 ? 10.234 4.867 11.586 1 91.31 99 ILE B CA 1
ATOM 5374 C C . ILE B 1 99 ? 9.172 5.953 11.727 1 91.31 99 ILE B C 1
ATOM 5376 O O . ILE B 1 99 ? 8.195 5.781 12.461 1 91.31 99 ILE B O 1
ATOM 5380 N N . VAL B 1 100 ? 9.352 7.012 11 1 93.19 100 VAL B N 1
ATOM 5381 C CA . VAL B 1 100 ? 8.406 8.117 11.055 1 93.19 100 VAL B CA 1
ATOM 5382 C C . VAL B 1 100 ? 7.031 7.645 10.578 1 93.19 100 VAL B C 1
ATOM 5384 O O . VAL B 1 100 ? 6.008 8.008 11.164 1 93.19 100 VAL B O 1
ATOM 5387 N N . SER B 1 101 ? 7.051 6.855 9.555 1 93.62 101 SER B N 1
ATOM 5388 C CA . SER B 1 101 ? 5.777 6.379 9.023 1 93.62 101 SER B CA 1
ATOM 5389 C C . SER B 1 101 ? 5.027 5.535 10.047 1 93.62 101 SER B C 1
ATOM 5391 O O . SER B 1 101 ? 3.807 5.641 10.172 1 93.62 101 SER B O 1
ATOM 5393 N N . PHE B 1 102 ? 5.715 4.766 10.836 1 90.62 102 PHE B N 1
ATOM 5394 C CA . PHE B 1 102 ? 5.078 3.953 11.859 1 90.62 102 PHE B CA 1
ATOM 5395 C C . PHE B 1 102 ? 4.598 4.82 13.023 1 90.62 102 PHE B C 1
ATOM 5397 O O . PHE B 1 102 ? 3.496 4.621 13.539 1 90.62 102 PHE B O 1
ATOM 5404 N N . LEU B 1 103 ? 5.387 5.75 13.398 1 92.38 103 LEU B N 1
ATOM 5405 C CA . LEU B 1 103 ? 5.016 6.633 14.492 1 92.38 103 LEU B CA 1
ATOM 5406 C C . LEU B 1 103 ? 3.797 7.473 14.133 1 92.38 103 LEU B C 1
ATOM 5408 O O . LEU B 1 103 ? 2.844 7.562 14.906 1 92.38 103 LEU B O 1
ATOM 5412 N N . VAL B 1 104 ? 3.85 8.031 12.953 1 93.5 104 VAL B N 1
ATOM 5413 C CA . VAL B 1 104 ? 2.756 8.883 12.508 1 93.5 104 VAL B CA 1
ATOM 5414 C C . VAL B 1 104 ? 1.505 8.047 12.273 1 93.5 104 VAL B C 1
ATOM 5416 O O . VAL B 1 104 ? 0.386 8.5 12.516 1 93.5 104 VAL B O 1
ATOM 5419 N N . GLY B 1 105 ? 1.735 6.828 11.742 1 92.88 105 GLY B N 1
ATOM 5420 C CA . GLY B 1 105 ? 0.595 5.934 11.617 1 92.88 105 GLY B CA 1
ATOM 5421 C C . GLY B 1 105 ? -0.116 5.691 12.93 1 92.88 105 GLY B C 1
ATOM 5422 O O . GLY B 1 105 ? -1.347 5.707 12.992 1 92.88 105 GLY B O 1
ATOM 5423 N N . GLY B 1 106 ? 0.616 5.492 13.984 1 92.25 106 GLY B N 1
ATOM 5424 C CA . GLY B 1 106 ? 0.035 5.328 15.312 1 92.25 106 GLY B CA 1
ATOM 5425 C C . GLY B 1 106 ? -0.699 6.566 15.797 1 92.25 106 GLY B C 1
ATOM 5426 O O . GLY B 1 106 ? -1.802 6.469 16.328 1 92.25 106 GLY B O 1
ATOM 5427 N N . LEU B 1 107 ? -0.144 7.668 15.547 1 94.31 107 LEU B N 1
ATOM 5428 C CA . LEU B 1 107 ? -0.757 8.922 15.977 1 94.31 107 LEU B CA 1
ATOM 5429 C C . LEU B 1 107 ? -2.033 9.203 15.188 1 94.31 107 LEU B C 1
ATOM 5431 O O . LEU B 1 107 ? -3.002 9.734 15.742 1 94.31 107 LEU B O 1
ATOM 5435 N N . LEU B 1 108 ? -1.968 8.883 13.938 1 93.88 108 LEU B N 1
ATOM 5436 C CA . LEU B 1 108 ? -3.146 9.07 13.102 1 93.88 108 LEU B CA 1
ATOM 5437 C C . LEU B 1 108 ? -4.305 8.195 13.586 1 93.88 108 LEU B C 1
ATOM 5439 O O . LEU B 1 108 ? -5.453 8.648 13.617 1 93.88 108 LEU B O 1
ATOM 5443 N N . TRP B 1 109 ? -3.943 7.039 13.953 1 92.25 109 TRP B N 1
ATOM 5444 C CA . TRP B 1 109 ? -4.961 6.133 14.469 1 92.25 109 TRP B CA 1
ATOM 5445 C C . TRP B 1 109 ? -5.543 6.652 15.781 1 92.25 109 TRP B C 1
ATOM 5447 O O . TRP B 1 109 ? -6.762 6.66 15.961 1 92.25 109 TRP B O 1
ATOM 5457 N N . LEU B 1 110 ? -4.727 7.098 16.609 1 94.56 110 LEU B N 1
ATOM 5458 C CA . LEU B 1 110 ? -5.145 7.574 17.922 1 94.56 110 LEU B CA 1
ATOM 5459 C C . LEU B 1 110 ? -5.969 8.852 17.797 1 94.56 110 LEU B C 1
ATOM 5461 O O . LEU B 1 110 ? -6.918 9.055 18.547 1 94.56 110 LEU B O 1
ATOM 5465 N N . ASN B 1 111 ? -5.664 9.68 16.812 1 95.62 111 ASN B N 1
ATOM 5466 C CA . ASN B 1 111 ? -6.312 10.984 16.703 1 95.62 111 ASN B CA 1
ATOM 5467 C C . ASN B 1 111 ? -7.594 10.898 15.875 1 95.62 111 ASN B C 1
ATOM 5469 O O . ASN B 1 111 ? -8.414 11.82 15.891 1 95.62 111 ASN B O 1
ATOM 5473 N N . SER B 1 112 ? -7.805 9.828 15.211 1 93.94 112 SER B N 1
ATOM 5474 C CA . SER B 1 112 ? -8.945 9.719 14.305 1 93.94 112 SER B CA 1
ATOM 5475 C C . SER B 1 112 ? -10.133 9.047 14.984 1 93.94 112 SER B C 1
ATOM 5477 O O . SER B 1 112 ? -11.281 9.266 14.594 1 93.94 112 SER B O 1
ATOM 5479 N N . ARG B 1 113 ? -9.938 8.289 16 1 93.38 113 ARG B N 1
ATOM 5480 C CA . ARG B 1 113 ? -11 7.473 16.594 1 93.38 113 ARG B CA 1
ATOM 5481 C C . ARG B 1 113 ? -12.102 8.352 17.172 1 93.38 113 ARG B C 1
ATOM 5483 O O . ARG B 1 113 ? -13.281 8.164 16.859 1 93.38 113 ARG B O 1
ATOM 5490 N N . GLY B 1 114 ? -11.766 9.273 17.984 1 94.31 114 GLY B N 1
ATOM 5491 C CA . GLY B 1 114 ? -12.758 10.133 18.609 1 94.31 114 GLY B CA 1
ATOM 5492 C C . GLY B 1 114 ? -13.586 10.914 17.594 1 94.31 114 GLY B C 1
ATOM 5493 O O . GLY B 1 114 ? -14.812 10.969 17.719 1 94.31 114 GLY B O 1
ATOM 5494 N N . ALA B 1 115 ? -12.93 11.438 16.656 1 94.69 115 ALA B N 1
ATOM 5495 C CA . ALA B 1 115 ? -13.602 12.242 15.641 1 94.69 115 ALA B CA 1
ATOM 5496 C C . ALA B 1 115 ? -14.523 11.383 14.773 1 94.69 115 ALA B C 1
ATOM 5498 O O . ALA B 1 115 ? -15.57 11.844 14.312 1 94.69 115 ALA B O 1
ATOM 5499 N N . ALA B 1 116 ? -14.156 10.18 14.562 1 94.5 116 ALA B N 1
ATOM 5500 C CA . ALA B 1 116 ? -14.953 9.266 13.75 1 94.5 116 ALA B CA 1
ATOM 5501 C C . ALA B 1 116 ? -16.172 8.766 14.523 1 94.5 116 ALA B C 1
ATOM 5503 O O . ALA B 1 116 ? -17.203 8.477 13.93 1 94.5 116 ALA B O 1
ATOM 5504 N N . LEU B 1 117 ? -15.992 8.648 15.797 1 94.69 117 LEU B N 1
ATOM 5505 C CA . LEU B 1 117 ? -17.078 8.133 16.641 1 94.69 117 LEU B CA 1
ATOM 5506 C C . LEU B 1 117 ? -18.141 9.203 16.859 1 94.69 117 LEU B C 1
ATOM 5508 O O . LEU B 1 117 ? -19.344 8.922 16.781 1 94.69 117 LEU B O 1
ATOM 5512 N N . TYR B 1 118 ? -17.734 10.422 17.109 1 95.62 118 TYR B N 1
ATOM 5513 C CA . TYR B 1 118 ? -18.656 11.492 17.469 1 95.62 118 TYR B CA 1
ATOM 5514 C C . TYR B 1 118 ? -18.922 12.398 16.266 1 95.62 118 TYR B C 1
ATOM 5516 O O . TYR B 1 118 ? -19.734 13.32 16.344 1 95.62 118 TYR B O 1
ATOM 5524 N N . HIS B 1 119 ? -18.203 12.211 15.102 1 95.19 119 HIS B N 1
ATOM 5525 C CA . HIS B 1 119 ? -18.391 12.883 13.82 1 95.19 119 HIS B CA 1
ATOM 5526 C C . HIS B 1 119 ? -18.203 14.391 13.953 1 95.19 119 HIS B C 1
ATOM 5528 O O . HIS B 1 119 ? -19.047 15.164 13.492 1 95.19 119 HIS B O 1
ATOM 5534 N N . LEU B 1 120 ? -17.141 14.742 14.594 1 95.12 120 LEU B N 1
ATOM 5535 C CA . LEU B 1 120 ? -16.797 16.141 14.828 1 95.12 120 LEU B CA 1
ATOM 5536 C C . LEU B 1 120 ? -15.578 16.547 14 1 95.12 120 LEU B C 1
ATOM 5538 O O . LEU B 1 120 ? -14.664 15.742 13.805 1 95.12 120 LEU B O 1
ATOM 5542 N N . GLY B 1 121 ? -15.562 17.75 13.555 1 93.88 121 GLY B N 1
ATOM 5543 C CA . GLY B 1 121 ? -14.398 18.312 12.875 1 93.88 121 GLY B CA 1
ATOM 5544 C C . GLY B 1 121 ? -13.359 18.859 13.828 1 93.88 121 GLY B C 1
ATOM 5545 O O . GLY B 1 121 ? -13.625 19.016 15.023 1 93.88 121 GLY B O 1
ATOM 5546 N N . TYR B 1 122 ? -12.242 19.219 13.312 1 95.69 122 TYR B N 1
ATOM 5547 C CA . TYR B 1 122 ? -11.109 19.641 14.125 1 95.69 122 TYR B CA 1
ATOM 5548 C C . TYR B 1 122 ? -11.461 20.875 14.953 1 95.69 122 TYR B C 1
ATOM 5550 O O . TYR B 1 122 ? -11.219 20.906 16.156 1 95.69 122 TYR B O 1
ATOM 5558 N N . PRO B 1 123 ? -12.062 21.906 14.383 1 94.69 123 PRO B N 1
ATOM 5559 C CA . PRO B 1 123 ? -12.32 23.125 15.156 1 94.69 123 PRO B CA 1
ATOM 5560 C C . PRO B 1 123 ? -13.195 22.875 16.375 1 94.69 123 PRO B C 1
ATOM 5562 O O . PRO B 1 123 ? -13 23.5 17.422 1 94.69 123 PRO B O 1
ATOM 5565 N N . THR B 1 124 ? -14.172 22 16.219 1 95.12 124 THR B N 1
ATOM 5566 C CA . THR B 1 124 ? -15.039 21.672 17.344 1 95.12 124 THR B CA 1
ATOM 5567 C C . THR B 1 124 ? -14.367 20.656 18.266 1 95.12 124 THR B C 1
ATOM 5569 O O . THR B 1 124 ? -14.508 20.719 19.484 1 95.12 124 THR B O 1
ATOM 5572 N N . TYR B 1 125 ? -13.602 19.766 17.688 1 96.5 125 TYR B N 1
ATOM 5573 C CA . TYR B 1 125 ? -12.938 18.688 18.422 1 96.5 125 TYR B CA 1
ATOM 5574 C C . TYR B 1 125 ? -11.875 19.234 19.359 1 96.5 125 TYR B C 1
ATOM 5576 O O . TYR B 1 125 ? -11.711 18.75 20.469 1 96.5 125 TYR B O 1
ATOM 5584 N N . VAL B 1 126 ? -11.188 20.25 18.969 1 96.75 126 VAL B N 1
ATOM 5585 C CA . VAL B 1 126 ? -10.07 20.781 19.734 1 96.75 126 VAL B CA 1
ATOM 5586 C C . VAL B 1 126 ? -10.594 21.562 20.938 1 96.75 126 VAL B C 1
ATOM 5588 O O . VAL B 1 126 ? -9.859 21.812 21.891 1 96.75 126 VAL B O 1
ATOM 5591 N N . ARG B 1 127 ? -11.898 21.875 20.969 1 95.88 127 ARG B N 1
ATOM 5592 C CA . ARG B 1 127 ? -12.516 22.531 22.125 1 95.88 127 ARG B CA 1
ATOM 5593 C C . ARG B 1 127 ? -12.445 21.656 23.359 1 95.88 127 ARG B C 1
ATOM 5595 O O . ARG B 1 127 ? -12.438 22.156 24.484 1 95.88 127 ARG B O 1
ATOM 5602 N N . LEU B 1 128 ? -12.383 20.359 23.141 1 95.38 128 LEU B N 1
ATOM 5603 C CA . LEU B 1 128 ? -12.305 19.406 24.234 1 95.38 128 LEU B CA 1
ATOM 5604 C C . LEU B 1 128 ? -11.07 19.672 25.094 1 95.38 128 LEU B C 1
ATOM 5606 O O . LEU B 1 128 ? -11.172 19.734 26.328 1 95.38 128 LEU B O 1
ATOM 5610 N N . SER B 1 129 ? -9.992 19.891 24.438 1 95.62 129 SER B N 1
ATOM 5611 C CA . SER B 1 129 ? -8.711 19.984 25.141 1 95.62 129 SER B CA 1
ATOM 5612 C C . SER B 1 129 ? -8.352 21.422 25.453 1 95.62 129 SER B C 1
ATOM 5614 O O . SER B 1 129 ? -7.734 21.703 26.484 1 95.62 129 SER B O 1
ATOM 5616 N N . ALA B 1 130 ? -8.758 22.359 24.594 1 96.25 130 ALA B N 1
ATOM 5617 C CA . ALA B 1 130 ? -8.273 23.734 24.703 1 96.25 130 ALA B CA 1
ATOM 5618 C C . ALA B 1 130 ? -9.305 24.625 25.391 1 96.25 130 ALA B C 1
ATOM 5620 O O . ALA B 1 130 ? -8.953 25.656 25.984 1 96.25 130 ALA B O 1
ATOM 5621 N N . GLY B 1 131 ? -10.562 24.25 25.297 1 95.56 131 GLY B N 1
ATOM 5622 C CA . GLY B 1 131 ? -11.633 25.141 25.719 1 95.56 131 GLY B CA 1
ATOM 5623 C C . GLY B 1 131 ? -12.258 25.891 24.562 1 95.56 131 GLY B C 1
ATOM 5624 O O . GLY B 1 131 ? -11.695 25.953 23.469 1 95.56 131 GLY B O 1
ATOM 5625 N N . ILE B 1 132 ? -13.391 26.453 24.797 1 93.31 132 ILE B N 1
ATOM 5626 C CA . ILE B 1 132 ? -14.156 27.094 23.734 1 93.31 132 ILE B CA 1
ATOM 5627 C C . ILE B 1 132 ? -13.367 28.281 23.172 1 93.31 132 ILE B C 1
ATOM 5629 O O . ILE B 1 132 ? -13.172 28.391 21.969 1 93.31 132 ILE B O 1
ATOM 5633 N N . TYR B 1 133 ? -12.836 29.156 24.016 1 94.19 133 TYR B N 1
ATOM 5634 C CA . TYR B 1 133 ? -12.039 30.281 23.547 1 94.19 133 TYR B CA 1
ATOM 5635 C C . TYR B 1 133 ? -10.594 29.875 23.281 1 94.19 133 TYR B C 1
ATOM 5637 O O . TYR B 1 133 ? -9.93 30.422 22.406 1 94.19 133 TYR B O 1
ATOM 5645 N N . GLY B 1 134 ? -10.094 28.969 24.031 1 95.19 134 GLY B N 1
ATOM 5646 C CA . GLY B 1 134 ? -8.75 28.469 23.812 1 95.19 134 GLY B CA 1
ATOM 5647 C C . GLY B 1 134 ? -8.578 27.781 22.469 1 95.19 134 GLY B C 1
ATOM 5648 O O . GLY B 1 134 ? -7.492 27.828 21.891 1 95.19 134 GLY B O 1
ATOM 5649 N N . SER B 1 135 ? -9.648 27.141 22.047 1 95.5 135 SER B N 1
ATOM 5650 C CA . SER B 1 135 ? -9.586 26.453 20.75 1 95.5 135 SER B CA 1
ATOM 5651 C C . SER B 1 135 ? -9.289 27.438 19.625 1 95.5 135 SER B C 1
ATOM 5653 O O . SER B 1 135 ? -8.68 27.062 18.609 1 95.5 135 SER B O 1
ATOM 5655 N N . LEU B 1 136 ? -9.656 28.688 19.781 1 94.94 136 LEU B N 1
ATOM 5656 C CA . LEU B 1 136 ? -9.438 29.688 18.734 1 94.94 136 LEU B CA 1
ATOM 5657 C C . LEU B 1 136 ? -7.949 29.906 18.484 1 94.94 136 LEU B C 1
ATOM 5659 O O . LEU B 1 136 ? -7.539 30.156 17.344 1 94.94 136 LEU B O 1
ATOM 5663 N N . VAL B 1 137 ? -7.176 29.75 19.484 1 95.19 137 VAL B N 1
ATOM 5664 C CA . VAL B 1 137 ? -5.73 29.922 19.344 1 95.19 137 VAL B CA 1
ATOM 5665 C C . VAL B 1 137 ? -5.156 28.781 18.5 1 95.19 137 VAL B C 1
ATOM 5667 O O . VAL B 1 137 ? -4.395 29.031 17.562 1 95.19 137 VAL B O 1
ATOM 5670 N N . PHE B 1 138 ? -5.527 27.609 18.812 1 95.69 138 PHE B N 1
ATOM 5671 C CA . PHE B 1 138 ? -4.996 26.453 18.125 1 95.69 138 PHE B CA 1
ATOM 5672 C C . PHE B 1 138 ? -5.535 26.375 16.703 1 95.69 138 PHE B C 1
ATOM 5674 O O . PHE B 1 138 ? -4.824 25.969 15.781 1 95.69 138 PHE B O 1
ATOM 5681 N N . ILE B 1 139 ? -6.777 26.75 16.484 1 95.44 139 ILE B N 1
ATOM 5682 C CA . ILE B 1 139 ? -7.363 26.797 15.156 1 95.44 139 ILE B CA 1
ATOM 5683 C C . ILE B 1 139 ? -6.645 27.844 14.305 1 95.44 139 ILE B C 1
ATOM 5685 O O . ILE B 1 139 ? -6.359 27.609 13.133 1 95.44 139 ILE B O 1
ATOM 5689 N N . PHE B 1 140 ? -6.352 28.938 14.953 1 93.62 140 PHE B N 1
ATOM 5690 C CA . PHE B 1 140 ? -5.648 30.016 14.258 1 93.62 140 PHE B CA 1
ATOM 5691 C C . PHE B 1 140 ? -4.262 29.547 13.82 1 93.62 140 PHE B C 1
ATOM 5693 O O . PHE B 1 140 ? -3.857 29.781 12.68 1 93.62 140 PHE B O 1
ATOM 5700 N N . LEU B 1 141 ? -3.555 28.953 14.703 1 92.75 141 LEU B N 1
ATOM 5701 C CA . LEU B 1 141 ? -2.215 28.469 14.398 1 92.75 141 LEU B CA 1
ATOM 5702 C C . LEU B 1 141 ? -2.246 27.469 13.25 1 92.75 141 LEU B C 1
ATOM 5704 O O . LEU B 1 141 ? -1.426 27.547 12.328 1 92.75 141 LEU B O 1
ATOM 5708 N N . ARG B 1 142 ? -3.119 26.578 13.297 1 92.62 142 ARG B N 1
ATOM 5709 C CA . ARG B 1 142 ? -3.258 25.594 12.227 1 92.62 142 ARG B CA 1
ATOM 5710 C C . ARG B 1 142 ? -3.65 26.25 10.914 1 92.62 142 ARG B C 1
ATOM 5712 O O . ARG B 1 142 ? -3.174 25.859 9.844 1 92.62 142 ARG B O 1
ATOM 5719 N N . GLY B 1 143 ? -4.555 27.203 11.008 1 92.5 143 GLY B N 1
ATOM 5720 C CA . GLY B 1 143 ? -4.973 27.938 9.82 1 92.5 143 GLY B CA 1
ATOM 5721 C C . GLY B 1 143 ? -3.832 28.672 9.133 1 92.5 143 GLY B C 1
ATOM 5722 O O . GLY B 1 143 ? -3.713 28.625 7.91 1 92.5 143 GLY B O 1
ATOM 5723 N N . VAL B 1 144 ? -3.016 29.25 9.906 1 91.44 144 VAL B N 1
ATOM 5724 C CA . VAL B 1 144 ? -1.887 29.984 9.359 1 91.44 144 VAL B CA 1
ATOM 5725 C C . VAL B 1 144 ? -0.933 29.047 8.641 1 91.44 144 VAL B C 1
ATOM 5727 O O . VAL B 1 144 ? -0.487 29.328 7.527 1 91.44 144 VAL B O 1
ATOM 5730 N N . VAL B 1 145 ? -0.628 28 9.266 1 91.12 145 VAL B N 1
ATOM 5731 C CA . VAL B 1 145 ? 0.281 27.016 8.672 1 91.12 145 VAL B CA 1
ATOM 5732 C C . VAL B 1 145 ? -0.319 26.469 7.379 1 91.12 145 VAL B C 1
ATOM 5734 O O . VAL B 1 145 ? 0.391 26.297 6.383 1 91.12 145 VAL B O 1
ATOM 5737 N N . ALA B 1 146 ? -1.584 26.234 7.363 1 93.06 146 ALA B N 1
ATOM 5738 C CA . ALA B 1 146 ? -2.252 25.703 6.184 1 93.06 146 ALA B CA 1
ATOM 5739 C C . ALA B 1 146 ? -2.225 26.703 5.035 1 93.06 146 ALA B C 1
ATOM 5741 O O . ALA B 1 146 ? -2.072 26.328 3.871 1 93.06 146 ALA B O 1
ATOM 5742 N N . ILE B 1 147 ? -2.398 27.938 5.363 1 93.44 147 ILE B N 1
ATOM 5743 C CA . ILE B 1 147 ? -2.381 28.969 4.344 1 93.44 147 ILE B CA 1
ATOM 5744 C C . ILE B 1 147 ? -0.979 29.094 3.752 1 93.44 147 ILE B C 1
ATOM 5746 O O . ILE B 1 147 ? -0.821 29.281 2.543 1 93.44 147 ILE B O 1
ATOM 5750 N N . LEU B 1 148 ? 0.008 29.031 4.602 1 91.44 148 LEU B N 1
ATOM 5751 C CA . LEU B 1 148 ? 1.388 29.062 4.129 1 91.44 148 LEU B CA 1
ATOM 5752 C C . LEU B 1 148 ? 1.659 27.891 3.178 1 91.44 148 LEU B C 1
ATOM 5754 O O . LEU B 1 148 ? 2.246 28.078 2.111 1 91.44 148 LEU B O 1
ATOM 5758 N N . TYR B 1 149 ? 1.166 26.766 3.508 1 91.69 149 TYR B N 1
ATOM 5759 C CA . TYR B 1 149 ? 1.353 25.594 2.66 1 91.69 149 TYR B CA 1
ATOM 5760 C C . TYR B 1 149 ? 0.589 25.734 1.35 1 91.69 149 TYR B C 1
ATOM 5762 O O . TYR B 1 149 ? 1.056 25.281 0.299 1 91.69 149 TYR B O 1
ATOM 5770 N N . MET B 1 150 ? -0.54 26.281 1.469 1 93.69 150 MET B N 1
ATOM 5771 C CA . MET B 1 150 ? -1.316 26.547 0.258 1 93.69 150 MET B CA 1
ATOM 5772 C C . MET B 1 150 ? -0.521 27.391 -0.73 1 93.69 150 MET B C 1
ATOM 5774 O O . MET B 1 150 ? -0.49 27.094 -1.926 1 93.69 150 MET B O 1
ATOM 5778 N N . GLY B 1 151 ? 0.089 28.375 -0.215 1 94.06 151 GLY B N 1
ATOM 5779 C CA . GLY B 1 151 ? 0.91 29.219 -1.058 1 94.06 151 GLY B CA 1
ATOM 5780 C C . GLY B 1 151 ? 2.119 28.516 -1.633 1 94.06 151 GLY B C 1
ATOM 5781 O O . GLY B 1 151 ? 2.379 28.594 -2.836 1 94.06 151 GLY B O 1
ATOM 5782 N N . ILE B 1 152 ? 2.809 27.844 -0.836 1 92.69 152 ILE B N 1
ATOM 5783 C CA . ILE B 1 152 ? 4.043 27.172 -1.223 1 92.69 152 ILE B CA 1
ATOM 5784 C C . ILE B 1 152 ? 3.74 26.078 -2.248 1 92.69 152 ILE B C 1
ATOM 5786 O O . ILE B 1 152 ? 4.426 25.969 -3.268 1 92.69 152 ILE B O 1
ATOM 5790 N N . GLN B 1 153 ? 2.773 25.312 -1.994 1 94 153 GLN B N 1
ATOM 5791 C CA . GLN B 1 153 ? 2.445 24.219 -2.906 1 94 153 GLN B CA 1
ATOM 5792 C C . GLN B 1 153 ? 1.891 24.75 -4.227 1 94 153 GLN B C 1
ATOM 5794 O O . GLN B 1 153 ? 2.105 24.156 -5.281 1 94 153 GLN B O 1
ATOM 5799 N N . SER B 1 154 ? 1.154 25.828 -4.121 1 95.5 154 SER B N 1
ATOM 5800 C CA . SER B 1 154 ? 0.734 26.469 -5.363 1 95.5 154 SER B CA 1
ATOM 5801 C C . SER B 1 154 ? 1.937 26.938 -6.176 1 95.5 154 SER B C 1
ATOM 5803 O O . SER B 1 154 ? 1.938 26.844 -7.406 1 95.5 154 SER B O 1
ATOM 5805 N N . LEU B 1 155 ? 2.877 27.453 -5.488 1 94.75 155 LEU B N 1
ATOM 5806 C CA . LEU B 1 155 ? 4.109 27.859 -6.156 1 94.75 155 LEU B CA 1
ATOM 5807 C C . LEU B 1 155 ? 4.773 26.672 -6.84 1 94.75 155 LEU B C 1
ATOM 5809 O O . LEU B 1 155 ? 5.211 26.766 -7.988 1 94.75 155 LEU B O 1
ATOM 5813 N N . TYR B 1 156 ? 4.867 25.578 -6.176 1 94.56 156 TYR B N 1
ATOM 5814 C CA . TYR B 1 156 ? 5.461 24.375 -6.746 1 94.56 156 TYR B CA 1
ATOM 5815 C C . TYR B 1 156 ? 4.707 23.938 -7.996 1 94.56 156 TYR B C 1
ATOM 5817 O O . TYR B 1 156 ? 5.32 23.609 -9.016 1 94.56 156 TYR B O 1
ATOM 5825 N N . ALA B 1 157 ? 3.422 23.906 -7.875 1 96.19 157 ALA B N 1
ATOM 5826 C CA . ALA B 1 157 ? 2.617 23.562 -9.047 1 96.19 157 ALA B CA 1
ATOM 5827 C C . ALA B 1 157 ? 2.887 24.516 -10.195 1 96.19 157 ALA B C 1
ATOM 5829 O O . ALA B 1 157 ? 2.902 24.109 -11.359 1 96.19 157 ALA B O 1
ATOM 5830 N N . SER B 1 158 ? 3.061 25.75 -9.875 1 96.5 158 SER B N 1
ATOM 5831 C CA . SER B 1 158 ? 3.314 26.766 -10.898 1 96.5 158 SER B CA 1
ATOM 5832 C C . SER B 1 158 ? 4.648 26.516 -11.594 1 96.5 158 SER B C 1
ATOM 5834 O O . SER B 1 158 ? 4.789 26.7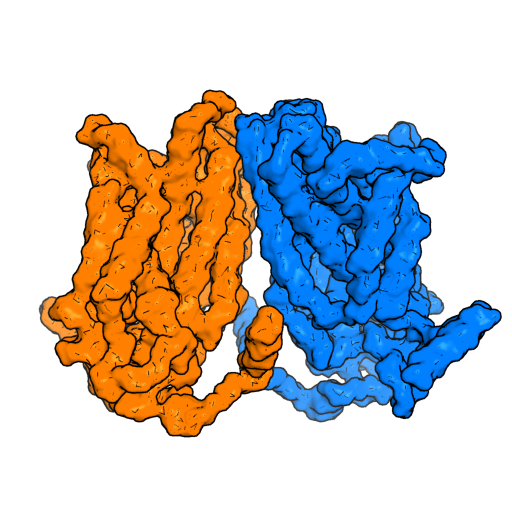81 -12.789 1 96.5 158 SER B O 1
ATOM 5836 N N . TYR B 1 159 ? 5.633 26.062 -10.898 1 96.06 159 TYR B N 1
ATOM 5837 C CA . TYR B 1 159 ? 6.922 25.75 -11.5 1 96.06 159 TYR B CA 1
ATOM 5838 C C . TYR B 1 159 ? 6.801 24.594 -12.477 1 96.06 159 TYR B C 1
ATOM 5840 O O . TYR B 1 159 ? 7.484 24.562 -13.5 1 96.06 159 TYR B O 1
ATOM 5848 N N . PHE B 1 160 ? 5.973 23.641 -12.18 1 97.25 160 PHE B N 1
ATOM 5849 C CA . PHE B 1 160 ? 5.715 22.562 -13.125 1 97.25 160 PHE B CA 1
ATOM 5850 C C . PHE B 1 160 ? 5.031 23.094 -14.375 1 97.25 160 PHE B C 1
ATOM 5852 O O . PHE B 1 160 ? 5.359 22.672 -15.492 1 97.25 160 PHE B O 1
ATOM 5859 N N . VAL B 1 161 ? 4.086 23.969 -14.164 1 96.62 161 VAL B N 1
ATOM 5860 C CA . VAL B 1 161 ? 3.395 24.578 -15.305 1 96.62 161 VAL B CA 1
ATOM 5861 C C . VAL B 1 161 ? 4.383 25.391 -16.141 1 96.62 161 VAL B C 1
ATOM 5863 O O . VAL B 1 161 ? 4.289 25.406 -17.359 1 96.62 161 VAL B O 1
ATOM 5866 N N . ASN B 1 162 ? 5.277 26.078 -15.445 1 96.12 162 ASN B N 1
ATOM 5867 C CA . ASN B 1 162 ? 6.316 26.812 -16.156 1 96.12 162 ASN B CA 1
ATOM 5868 C C . ASN B 1 162 ? 7.113 25.906 -17.078 1 96.12 162 ASN B C 1
ATOM 5870 O O . ASN B 1 162 ? 7.43 26.281 -18.219 1 96.12 162 ASN B O 1
ATOM 5874 N N . VAL B 1 163 ? 7.43 24.734 -16.594 1 96.25 163 VAL B N 1
ATOM 5875 C CA . VAL B 1 163 ? 8.148 23.734 -17.391 1 96.25 163 VAL B CA 1
ATOM 5876 C C . VAL B 1 163 ? 7.266 23.281 -18.562 1 96.25 163 VAL B C 1
ATOM 5878 O O . VAL B 1 163 ? 7.746 23.109 -19.672 1 96.25 163 VAL B O 1
ATOM 5881 N N . MET B 1 164 ? 6 23.062 -18.281 1 97 164 MET B N 1
ATOM 5882 C CA . MET B 1 164 ? 5.066 22.641 -19.328 1 97 164 MET B CA 1
ATOM 5883 C C . MET B 1 164 ? 4.996 23.688 -20.438 1 97 164 MET B C 1
ATOM 5885 O O . MET B 1 164 ? 5.008 23.344 -21.625 1 97 164 MET B O 1
ATOM 5889 N N . LEU B 1 165 ? 4.887 24.938 -20.031 1 96.12 165 LEU B N 1
ATOM 5890 C CA . LEU B 1 165 ? 4.809 26.016 -21.016 1 96.12 165 LEU B CA 1
ATOM 5891 C C . LEU B 1 165 ? 6.09 26.109 -21.828 1 96.12 165 LEU B C 1
ATOM 5893 O O . LEU B 1 165 ? 6.055 26.438 -23.016 1 96.12 165 LEU B O 1
ATOM 5897 N N . ARG B 1 166 ? 7.219 25.844 -21.219 1 95.38 166 ARG B N 1
ATOM 5898 C CA . ARG B 1 166 ? 8.484 25.781 -21.938 1 95.38 166 ARG B CA 1
ATOM 5899 C C . ARG B 1 166 ? 8.469 24.656 -22.969 1 95.38 166 ARG B C 1
ATOM 5901 O O . ARG B 1 166 ? 9.031 24.797 -24.047 1 95.38 166 ARG B O 1
ATOM 5908 N N . CYS B 1 167 ? 7.883 23.531 -22.594 1 95.88 167 CYS B N 1
ATOM 5909 C CA . CYS B 1 167 ? 7.789 22.406 -23.516 1 95.88 167 CYS B CA 1
ATOM 5910 C C . CYS B 1 167 ? 6.965 22.766 -24.734 1 95.88 167 CYS B C 1
ATOM 5912 O O . CYS B 1 167 ? 7.262 22.312 -25.844 1 95.88 167 CYS B O 1
ATOM 5914 N N . VAL B 1 168 ? 5.926 23.578 -24.578 1 94.44 168 VAL B N 1
ATOM 5915 C CA . VAL B 1 168 ? 4.996 23.906 -25.656 1 94.44 168 VAL B CA 1
ATOM 5916 C C . VAL B 1 168 ? 5.543 25.062 -26.469 1 94.44 168 VAL B C 1
ATOM 5918 O O . VAL B 1 168 ? 5.527 25.031 -27.703 1 94.44 168 VAL B O 1
ATOM 5921 N N . PHE B 1 169 ? 6.156 26.125 -25.828 1 93.5 169 PHE B N 1
ATOM 5922 C CA . PHE B 1 169 ? 6.508 27.359 -26.516 1 93.5 169 PHE B CA 1
ATOM 5923 C C . PHE B 1 169 ? 8.016 27.469 -26.703 1 93.5 169 PHE B C 1
ATOM 5925 O O . PHE B 1 169 ? 8.492 28.359 -27.391 1 93.5 169 PHE B O 1
ATOM 5932 N N . GLY B 1 170 ? 8.781 26.609 -26.031 1 91.12 170 GLY B N 1
ATOM 5933 C CA . GLY B 1 170 ? 10.219 26.562 -26.219 1 91.12 170 GLY B CA 1
ATOM 5934 C C . GLY B 1 170 ? 10.914 27.844 -25.781 1 91.12 170 GLY B C 1
ATOM 5935 O O . GLY B 1 170 ? 10.688 28.344 -24.672 1 91.12 170 GLY B O 1
ATOM 5936 N N . HIS B 1 171 ? 11.688 28.406 -26.719 1 84.88 171 HIS B N 1
ATOM 5937 C CA . HIS B 1 171 ? 12.5 29.594 -26.453 1 84.88 171 HIS B CA 1
ATOM 5938 C C . HIS B 1 171 ? 11.633 30.828 -26.297 1 84.88 171 HIS B C 1
ATOM 5940 O O . HIS B 1 171 ? 12.031 31.781 -25.609 1 84.88 171 HIS B O 1
ATOM 5946 N N . ASN B 1 172 ? 10.477 30.812 -26.828 1 88.06 172 ASN B N 1
ATOM 5947 C CA . ASN B 1 172 ? 9.57 31.953 -26.688 1 88.06 172 ASN B CA 1
ATOM 5948 C C . ASN B 1 172 ? 9.141 32.125 -25.234 1 88.06 172 ASN B C 1
ATOM 5950 O O . ASN B 1 172 ? 8.805 33.25 -24.812 1 88.06 172 ASN B O 1
ATOM 5954 N N . TRP B 1 173 ? 9.133 31.094 -24.531 1 91.44 173 TRP B N 1
ATOM 5955 C CA . TRP B 1 173 ? 8.742 31.172 -23.125 1 91.44 173 TRP B CA 1
ATOM 5956 C C . TRP B 1 173 ? 9.938 31.531 -22.25 1 91.44 173 TRP B C 1
ATOM 5958 O O . TRP B 1 173 ? 9.828 32.344 -21.344 1 91.44 173 TRP B O 1
ATOM 5968 N N . THR B 1 174 ? 11.039 30.938 -22.469 1 87 174 THR B N 1
ATOM 5969 C CA . THR B 1 174 ? 12.203 31.109 -21.609 1 87 174 THR B CA 1
ATOM 5970 C C . THR B 1 174 ? 12.789 32.5 -21.781 1 87 174 THR B C 1
ATOM 5972 O O . THR B 1 174 ? 13.438 33.031 -20.875 1 87 174 THR B O 1
ATOM 5975 N N . GLU B 1 175 ? 12.484 33.125 -22.953 1 86.75 175 GLU B N 1
ATOM 5976 C CA . GLU B 1 175 ? 13.047 34.438 -23.234 1 86.75 175 GLU B CA 1
ATOM 5977 C C . GLU B 1 175 ? 12.023 35.531 -23.016 1 86.75 175 GLU B C 1
ATOM 5979 O O . GLU B 1 175 ? 12.188 36.656 -23.5 1 86.75 175 GLU B O 1
ATOM 5984 N N . LEU B 1 176 ? 11.023 35.219 -22.391 1 87.38 176 LEU B N 1
ATOM 5985 C CA . LEU B 1 176 ? 10.055 36.25 -22.031 1 87.38 176 LEU B CA 1
ATOM 5986 C C . LEU B 1 176 ? 10.727 37.375 -21.234 1 87.38 176 LEU B C 1
ATOM 5988 O O . LEU B 1 176 ? 11.453 37.094 -20.281 1 87.38 176 LEU B O 1
ATOM 5992 N N . PRO B 1 177 ? 10.555 38.562 -21.672 1 87.88 177 PRO B N 1
ATOM 5993 C CA . PRO B 1 177 ? 11.18 39.656 -20.938 1 87.88 177 PRO B CA 1
ATOM 5994 C C . PRO B 1 177 ? 10.68 39.781 -19.5 1 87.88 177 PRO B C 1
ATOM 5996 O O . PRO B 1 177 ? 9.492 39.562 -19.234 1 87.88 177 PRO B O 1
ATOM 5999 N N . ASN B 1 178 ? 11.57 39.906 -18.578 1 89.31 178 ASN B N 1
ATOM 6000 C CA . ASN B 1 178 ? 11.242 40.094 -17.172 1 89.31 178 ASN B CA 1
ATOM 6001 C C . ASN B 1 178 ? 10.914 41.531 -16.828 1 89.31 178 ASN B C 1
ATOM 6003 O O . ASN B 1 178 ? 11.75 42.438 -17.016 1 89.31 178 ASN B O 1
ATOM 6007 N N . TYR B 1 179 ? 9.773 41.812 -16.312 1 90.19 179 TYR B N 1
ATOM 6008 C CA . TYR B 1 179 ? 9.328 43.188 -16.016 1 90.19 179 TYR B CA 1
ATOM 6009 C C . TYR B 1 179 ? 9.336 43.438 -14.508 1 90.19 179 TYR B C 1
ATOM 6011 O O . TYR B 1 179 ? 8.938 44.5 -14.055 1 90.19 179 TYR B O 1
ATOM 6019 N N . LEU B 1 180 ? 9.797 42.531 -13.742 1 88.31 180 LEU B N 1
ATOM 6020 C CA . LEU B 1 180 ? 9.797 42.656 -12.289 1 88.31 180 LEU B CA 1
ATOM 6021 C C . LEU B 1 180 ? 11.203 42.938 -11.766 1 88.31 180 LEU B C 1
ATOM 6023 O O . LEU B 1 180 ? 12.188 42.469 -12.336 1 88.31 180 LEU B O 1
ATOM 6027 N N . PRO B 1 181 ? 11.281 43.781 -10.734 1 87.19 181 PRO B N 1
ATOM 6028 C CA . PRO B 1 181 ? 12.594 44.031 -10.133 1 87.19 181 PRO B CA 1
ATOM 6029 C C . PRO B 1 181 ? 13.188 42.781 -9.469 1 87.19 181 PRO B C 1
ATOM 6031 O O . PRO B 1 181 ? 12.469 41.844 -9.172 1 87.19 181 PRO B O 1
ATOM 6034 N N . GLU B 1 182 ? 14.43 42.75 -9.32 1 82.56 182 GLU B N 1
ATOM 6035 C CA . GLU B 1 182 ? 15.141 41.656 -8.711 1 82.56 182 GLU B CA 1
ATOM 6036 C C . GLU B 1 182 ? 14.68 41.406 -7.273 1 82.56 182 GLU B C 1
ATOM 6038 O O . GLU B 1 182 ? 14.719 40.281 -6.781 1 82.56 182 GLU B O 1
ATOM 6043 N N . SER B 1 183 ? 14.195 42.406 -6.711 1 82.69 183 SER B N 1
ATOM 6044 C CA . SER B 1 183 ? 13.773 42.344 -5.32 1 82.69 183 SER B CA 1
ATOM 6045 C C . SER B 1 183 ? 12.492 41.5 -5.18 1 82.69 183 SER B C 1
ATOM 6047 O O . SER B 1 183 ? 12.18 41.031 -4.094 1 82.69 183 SER B O 1
ATOM 6049 N N . ALA B 1 184 ? 11.852 41.344 -6.203 1 84.06 184 ALA B N 1
ATOM 6050 C CA . ALA B 1 184 ? 10.602 40.594 -6.16 1 84.06 184 ALA B CA 1
ATOM 6051 C C . ALA B 1 184 ? 10.875 39.125 -5.922 1 84.06 184 ALA B C 1
ATOM 6053 O O . ALA B 1 184 ? 10.031 38.406 -5.363 1 84.06 184 ALA B O 1
ATOM 6054 N N . GLY B 1 185 ? 12.016 38.656 -6.316 1 82.12 185 GLY B N 1
ATOM 6055 C CA . GLY B 1 185 ? 12.398 37.281 -6.062 1 82.12 185 GLY B CA 1
ATOM 6056 C C . GLY B 1 185 ? 11.773 36.281 -7.031 1 82.12 185 GLY B C 1
ATOM 6057 O O . GLY B 1 185 ? 11.781 35.094 -6.789 1 82.12 185 GLY B O 1
ATOM 6058 N N . ILE B 1 186 ? 11.016 36.812 -8.008 1 87.38 186 ILE B N 1
ATOM 6059 C CA . ILE B 1 186 ? 10.383 35.969 -9.016 1 87.38 186 ILE B CA 1
ATOM 6060 C C . ILE B 1 186 ? 10.406 36.656 -10.367 1 87.38 186 ILE B C 1
ATOM 6062 O O . ILE B 1 186 ? 10.508 37.906 -10.438 1 87.38 186 ILE B O 1
ATOM 6066 N N . THR B 1 187 ? 10.453 35.906 -11.414 1 90.44 187 THR B N 1
ATOM 6067 C CA . THR B 1 187 ? 10.422 36.438 -12.766 1 90.44 187 THR B CA 1
ATOM 6068 C C . THR B 1 187 ? 8.992 36.594 -13.266 1 90.44 187 THR B C 1
ATOM 6070 O O . THR B 1 187 ? 8.078 35.969 -12.711 1 90.44 187 THR B O 1
ATOM 6073 N N . SER B 1 188 ? 8.812 37.375 -14.305 1 92 188 SER B N 1
ATOM 6074 C CA . SER B 1 188 ? 7.488 37.594 -14.883 1 92 188 SER B CA 1
ATOM 6075 C C . SER B 1 188 ? 6.891 36.281 -15.383 1 92 188 SER B C 1
ATOM 6077 O O . SER B 1 188 ? 5.699 36.031 -15.203 1 92 188 SER B O 1
ATOM 6079 N N . GLY B 1 189 ? 7.676 35.5 -16.016 1 91.5 189 GLY B N 1
ATOM 6080 C CA . GLY B 1 189 ? 7.203 34.219 -16.516 1 91.5 189 GLY B CA 1
ATOM 6081 C C . GLY B 1 189 ? 6.719 33.281 -15.406 1 91.5 189 GLY B C 1
ATOM 6082 O O . GLY B 1 189 ? 5.668 32.656 -15.531 1 91.5 189 GLY B O 1
ATOM 6083 N N . LYS B 1 190 ? 7.461 33.219 -14.359 1 92.44 190 LYS B N 1
ATOM 6084 C CA . LYS B 1 190 ? 7.102 32.344 -13.227 1 92.44 190 LYS B CA 1
ATOM 6085 C C . LYS B 1 190 ? 5.855 32.875 -12.516 1 92.44 190 LYS B C 1
ATOM 6087 O O . LYS B 1 190 ? 5.043 32.094 -12.016 1 92.44 190 LYS B O 1
ATOM 6092 N N . MET B 1 191 ? 5.668 34.188 -12.492 1 92.81 191 MET B N 1
ATOM 6093 C CA . MET B 1 191 ? 4.48 34.781 -11.883 1 92.81 191 MET B CA 1
ATOM 6094 C C . MET B 1 191 ? 3.236 34.469 -12.711 1 92.81 191 MET B C 1
ATOM 6096 O O . MET B 1 191 ? 2.16 34.25 -12.164 1 92.81 191 MET B O 1
ATOM 6100 N N . ILE B 1 192 ? 3.42 34.531 -14.016 1 94.5 192 ILE B N 1
ATOM 6101 C CA . ILE B 1 192 ? 2.318 34.188 -14.898 1 94.5 192 ILE B CA 1
ATOM 6102 C C . ILE B 1 192 ? 1.92 32.719 -14.688 1 94.5 192 ILE B C 1
ATOM 6104 O O . ILE B 1 192 ? 0.731 32.406 -14.664 1 94.5 192 ILE B O 1
ATOM 6108 N N . SER B 1 193 ? 2.926 31.875 -14.57 1 95.75 193 SER B N 1
ATOM 6109 C CA . SER B 1 193 ? 2.641 30.469 -14.305 1 95.75 193 SER B CA 1
ATOM 6110 C C . SER B 1 193 ? 1.897 30.297 -12.977 1 95.75 193 SER B C 1
ATOM 6112 O O . SER B 1 193 ? 1.021 29.438 -12.859 1 95.75 193 SER B O 1
ATOM 6114 N N . PHE B 1 194 ? 2.27 31.078 -11.984 1 95.62 194 PHE B N 1
ATOM 6115 C CA . PHE B 1 194 ? 1.587 31.062 -10.703 1 95.62 194 PHE B CA 1
ATOM 6116 C C . PHE B 1 194 ? 0.127 31.469 -10.852 1 95.62 194 PHE B C 1
ATOM 6118 O O . PHE B 1 194 ? -0.761 30.859 -10.258 1 95.62 194 PHE B O 1
ATOM 6125 N N . LEU B 1 195 ? -0.115 32.469 -11.648 1 95.19 195 LEU B N 1
ATOM 6126 C CA . LEU B 1 195 ? -1.475 32.938 -11.898 1 95.19 195 LEU B CA 1
ATOM 6127 C C . LEU B 1 195 ? -2.291 31.891 -12.625 1 95.19 195 LEU B C 1
ATOM 6129 O O . LEU B 1 195 ? -3.467 31.688 -12.312 1 95.19 195 LEU B O 1
ATOM 6133 N N . ILE B 1 196 ? -1.661 31.266 -13.523 1 95.81 196 ILE B N 1
ATOM 6134 C CA . ILE B 1 196 ? -2.352 30.25 -14.305 1 95.81 196 ILE B CA 1
ATOM 6135 C C . ILE B 1 196 ? -2.801 29.109 -13.383 1 95.81 196 ILE B C 1
ATOM 6137 O O . ILE B 1 196 ? -3.953 28.688 -13.438 1 95.81 196 ILE B O 1
ATOM 6141 N N . ILE B 1 197 ? -1.897 28.641 -12.547 1 95.31 197 ILE B N 1
ATOM 6142 C CA . ILE B 1 197 ? -2.229 27.547 -11.648 1 95.31 197 ILE B CA 1
ATOM 6143 C C . ILE B 1 197 ? -3.293 28 -10.648 1 95.31 197 ILE B C 1
ATOM 6145 O O . ILE B 1 197 ? -4.18 27.219 -10.281 1 95.31 197 ILE B O 1
ATOM 6149 N N . TRP B 1 198 ? -3.135 29.203 -10.156 1 94.44 198 TRP B N 1
ATOM 6150 C CA . TRP B 1 198 ? -4.113 29.75 -9.227 1 94.44 198 TRP B CA 1
ATOM 6151 C C . TRP B 1 198 ? -5.504 29.781 -9.852 1 94.44 198 TRP B C 1
ATOM 6153 O O . TRP B 1 198 ? -6.492 29.406 -9.211 1 94.44 198 TRP B O 1
ATOM 6163 N N . LEU B 1 199 ? -5.602 30.125 -11.117 1 94.62 199 LEU B N 1
ATOM 6164 C CA . LEU B 1 199 ? -6.871 30.188 -11.828 1 94.62 199 LEU B CA 1
ATOM 6165 C C . LEU B 1 199 ? -7.414 28.797 -12.094 1 94.62 199 LEU B C 1
ATOM 6167 O O . LEU B 1 199 ? -8.633 28.578 -12.055 1 94.62 199 LEU B O 1
ATOM 6171 N N . LEU B 1 200 ? -6.527 27.922 -12.344 1 93.81 200 LEU B N 1
ATOM 6172 C CA . LEU B 1 200 ? -6.941 26.547 -12.656 1 93.81 200 LEU B CA 1
ATOM 6173 C C . LEU B 1 200 ? -7.496 25.859 -11.414 1 93.81 200 LEU B C 1
ATOM 6175 O O . LEU B 1 200 ? -8.422 25.047 -11.516 1 93.81 200 LEU B O 1
ATOM 6179 N N . GLN B 1 201 ? -6.93 26.125 -10.312 1 93.56 201 GLN B N 1
ATOM 6180 C CA . GLN B 1 201 ? -7.359 25.438 -9.102 1 93.56 201 GLN B CA 1
ATOM 6181 C C . GLN B 1 201 ? -8.508 26.172 -8.422 1 93.56 201 GLN B C 1
ATOM 6183 O O . GLN B 1 201 ? -9.242 25.594 -7.625 1 93.56 201 GLN B O 1
ATOM 6188 N N . PHE B 1 202 ? -8.805 27.344 -8.742 1 91.94 202 PHE B N 1
ATOM 6189 C CA . PHE B 1 202 ? -9.75 28.219 -8.039 1 91.94 202 PHE B CA 1
ATOM 6190 C C . PHE B 1 202 ? -11.164 27.656 -8.141 1 91.94 202 PHE B C 1
ATOM 6192 O O . PHE B 1 202 ? -11.93 27.719 -7.172 1 91.94 202 PHE B O 1
ATOM 6199 N N . PRO B 1 203 ? -11.562 27.094 -9.227 1 89.56 203 PRO B N 1
ATOM 6200 C CA . PRO B 1 203 ? -12.914 26.547 -9.305 1 89.56 203 PRO B CA 1
ATOM 6201 C C . PRO B 1 203 ? -13.164 25.438 -8.297 1 89.56 203 PRO B C 1
ATOM 6203 O O . PRO B 1 203 ? -14.305 25.219 -7.875 1 89.56 203 PRO B O 1
ATOM 6206 N N . PHE B 1 204 ? -12.164 24.797 -7.906 1 87 204 PHE B N 1
ATOM 6207 C CA . PHE B 1 204 ? -12.32 23.672 -6.988 1 87 204 PHE B CA 1
ATOM 6208 C C . PHE B 1 204 ? -12.5 24.156 -5.559 1 87 204 PHE B C 1
ATOM 6210 O O . PHE B 1 204 ? -12.812 23.375 -4.664 1 87 204 PHE B O 1
ATOM 6217 N N . ALA B 1 205 ? -12.32 25.422 -5.383 1 85.94 205 ALA B N 1
ATOM 6218 C CA . ALA B 1 205 ? -12.547 26.016 -4.066 1 85.94 205 ALA B CA 1
ATOM 6219 C C . ALA B 1 205 ? -14.016 25.938 -3.674 1 85.94 205 ALA B C 1
ATOM 6221 O O . ALA B 1 205 ? -14.352 25.984 -2.49 1 85.94 205 ALA B O 1
ATOM 6222 N N . PHE B 1 206 ? -14.898 25.656 -4.609 1 86.38 206 PHE B N 1
ATOM 6223 C CA . PHE B 1 206 ? -16.328 25.703 -4.352 1 86.38 206 PHE B CA 1
ATOM 6224 C C . PHE B 1 206 ? -16.891 24.297 -4.164 1 86.38 206 PHE B C 1
ATOM 6226 O O . PHE B 1 206 ? -18.094 24.125 -3.986 1 86.38 206 PHE B O 1
ATOM 6233 N N . VAL B 1 207 ? -16.016 23.375 -4.152 1 81.25 207 VAL B N 1
ATOM 6234 C CA . VAL B 1 207 ? -16.469 22 -4 1 81.25 207 VAL B CA 1
ATOM 6235 C C . VAL B 1 207 ? -16.391 21.578 -2.533 1 81.25 207 VAL B C 1
ATOM 6237 O O . VAL B 1 207 ? -15.344 21.766 -1.891 1 81.25 207 VAL B O 1
ATOM 6240 N N . HIS B 1 208 ? -17.5 21.062 -2.021 1 79.5 208 HIS B N 1
ATOM 6241 C CA . HIS B 1 208 ? -17.547 20.594 -0.639 1 79.5 208 HIS B CA 1
ATOM 6242 C C . HIS B 1 208 ? -16.703 19.359 -0.444 1 79.5 208 HIS B C 1
ATOM 6244 O O . HIS B 1 208 ? -16.625 18.5 -1.329 1 79.5 208 HIS B O 1
ATOM 6250 N N . PRO B 1 209 ? -16.047 19.234 0.713 1 77.75 209 PRO B N 1
ATOM 6251 C CA . PRO B 1 209 ? -15.125 18.125 0.979 1 77.75 209 PRO B CA 1
ATOM 6252 C C . PRO B 1 209 ? -15.789 16.766 0.837 1 77.75 209 PRO B C 1
ATOM 6254 O O . PRO B 1 209 ? -15.117 15.773 0.504 1 77.75 209 PRO B O 1
ATOM 6257 N N . SER B 1 210 ? -17.062 16.594 1.074 1 75.88 210 SER B N 1
ATOM 6258 C CA . SER B 1 210 ? -17.75 15.312 1.002 1 75.88 210 SER B CA 1
ATOM 6259 C C . SER B 1 210 ? -17.703 14.734 -0.408 1 75.88 210 SER B C 1
ATOM 6261 O O . SER B 1 210 ? -17.828 13.523 -0.594 1 75.88 210 SER B O 1
ATOM 6263 N N . LYS B 1 211 ? -17.375 15.547 -1.452 1 75.5 211 LYS B N 1
ATOM 6264 C CA . LYS B 1 211 ? -17.391 15.109 -2.846 1 75.5 211 LYS B CA 1
ATOM 6265 C C . LYS B 1 211 ? -15.977 14.969 -3.398 1 75.5 211 LYS B C 1
ATOM 6267 O O . LYS B 1 211 ? -15.789 14.766 -4.602 1 75.5 211 LYS B O 1
ATOM 6272 N N . MET B 1 212 ? -15.062 15.07 -2.574 1 78.75 212 MET B N 1
ATOM 6273 C CA . MET B 1 212 ? -13.688 15.148 -3.047 1 78.75 212 MET B CA 1
ATOM 6274 C C . MET B 1 212 ? -13.031 13.773 -3.059 1 78.75 212 MET B C 1
ATOM 6276 O O . MET B 1 212 ? -11.875 13.633 -3.461 1 78.75 212 MET B O 1
ATOM 6280 N N . SER B 1 213 ? -13.781 12.703 -2.762 1 77.31 213 SER B N 1
ATOM 6281 C CA . SER B 1 213 ? -13.188 11.375 -2.656 1 77.31 213 SER B CA 1
ATOM 6282 C C . SER B 1 213 ? -12.688 10.883 -4.012 1 77.31 213 SER B C 1
ATOM 6284 O O . SER B 1 213 ? -11.648 10.227 -4.094 1 77.31 213 SER B O 1
ATOM 6286 N N . THR B 1 214 ? -13.344 11.281 -5.105 1 78.31 214 THR B N 1
ATOM 6287 C CA . THR B 1 214 ? -13 10.828 -6.445 1 78.31 214 THR B CA 1
ATOM 6288 C C . THR B 1 214 ? -11.664 11.422 -6.895 1 78.31 214 THR B C 1
ATOM 6290 O O . THR B 1 214 ? -10.891 10.766 -7.59 1 78.31 214 THR B O 1
ATOM 6293 N N . VAL B 1 215 ? -11.43 12.617 -6.469 1 80 215 VAL B N 1
ATOM 6294 C CA . VAL B 1 215 ? -10.203 13.297 -6.848 1 80 215 VAL B CA 1
ATOM 6295 C C . VAL B 1 215 ? -9 12.57 -6.242 1 80 215 VAL B C 1
ATOM 6297 O O . VAL B 1 215 ? -7.977 12.391 -6.902 1 80 215 VAL B O 1
ATOM 6300 N N . PHE B 1 216 ? -9.195 12.047 -5.062 1 81.38 216 PHE B N 1
ATOM 6301 C CA . PHE B 1 216 ? -8.094 11.352 -4.41 1 81.38 216 PHE B CA 1
ATOM 6302 C C . PHE B 1 216 ? -7.883 9.969 -5.023 1 81.38 216 PHE B C 1
ATOM 6304 O O . PHE B 1 216 ? -6.754 9.484 -5.09 1 81.38 216 PHE B O 1
ATOM 6311 N N . MET B 1 217 ? -8.961 9.492 -5.488 1 79.56 217 MET B N 1
ATOM 6312 C CA . MET B 1 217 ? -8.852 8.18 -6.121 1 79.56 217 MET B CA 1
ATOM 6313 C C . MET B 1 217 ? -8.078 8.266 -7.43 1 79.56 217 MET B C 1
ATOM 6315 O O . MET B 1 217 ? -7.211 7.434 -7.699 1 79.56 217 MET B O 1
ATOM 6319 N N . VAL B 1 218 ? -8.297 9.289 -8.117 1 82.75 218 VAL B N 1
ATOM 6320 C CA . VAL B 1 218 ? -7.609 9.484 -9.391 1 82.75 218 VAL B CA 1
ATOM 6321 C C . VAL B 1 218 ? -6.141 9.828 -9.133 1 82.75 218 VAL B C 1
ATOM 6323 O O . VAL B 1 218 ? -5.25 9.297 -9.805 1 82.75 218 VAL B O 1
ATOM 6326 N N . LYS B 1 219 ? -5.93 10.695 -8.211 1 88.56 219 LYS B N 1
ATOM 6327 C CA . LYS B 1 219 ? -4.562 11.078 -7.863 1 88.56 219 LYS B CA 1
ATOM 6328 C C . LYS B 1 219 ? -3.758 9.867 -7.387 1 88.56 219 LYS B C 1
ATOM 6330 O O . LYS B 1 219 ? -2.566 9.758 -7.68 1 88.56 219 LYS B O 1
ATOM 6335 N N . SER B 1 220 ? -4.422 9.023 -6.676 1 85.81 220 SER B N 1
ATOM 6336 C CA . SER B 1 220 ? -3.742 7.867 -6.098 1 85.81 220 SER B CA 1
ATOM 6337 C C . SER B 1 220 ? -3.193 6.949 -7.184 1 85.81 220 SER B C 1
ATOM 6339 O O . SER B 1 220 ? -2.256 6.184 -6.945 1 85.81 220 SER B O 1
ATOM 6341 N N . VAL B 1 221 ? -3.695 7.043 -8.367 1 82.94 221 VAL B N 1
ATOM 6342 C CA . VAL B 1 221 ? -3.246 6.191 -9.461 1 82.94 221 VAL B CA 1
ATOM 6343 C C . VAL B 1 221 ? -2.258 6.957 -10.344 1 82.94 221 VAL B C 1
ATOM 6345 O O . VAL B 1 221 ? -1.175 6.453 -10.648 1 82.94 221 VAL B O 1
ATOM 6348 N N . ILE B 1 222 ? -2.535 8.141 -10.617 1 88.44 222 ILE B N 1
ATOM 6349 C CA . ILE B 1 222 ? -1.798 8.898 -11.625 1 88.44 222 ILE B CA 1
ATOM 6350 C C . ILE B 1 222 ? -0.484 9.398 -11.031 1 88.44 222 ILE B C 1
ATOM 6352 O O . ILE B 1 222 ? 0.551 9.391 -11.703 1 88.44 222 ILE B O 1
ATOM 6356 N N . ALA B 1 223 ? -0.502 9.844 -9.828 1 91.19 223 ALA B N 1
ATOM 6357 C CA . ALA B 1 223 ? 0.674 10.461 -9.219 1 91.19 223 ALA B CA 1
ATOM 6358 C C . ALA B 1 223 ? 1.812 9.453 -9.086 1 91.19 223 ALA B C 1
ATOM 6360 O O . ALA B 1 223 ? 2.953 9.742 -9.453 1 91.19 223 ALA B O 1
ATOM 6361 N N . PRO B 1 224 ? 1.518 8.242 -8.617 1 90.44 224 PRO B N 1
ATOM 6362 C CA . PRO B 1 224 ? 2.596 7.25 -8.531 1 90.44 224 PRO B CA 1
ATOM 6363 C C . PRO B 1 224 ? 3.172 6.895 -9.898 1 90.44 224 PRO B C 1
ATOM 6365 O O . PRO B 1 224 ? 4.387 6.715 -10.039 1 90.44 224 PRO B O 1
ATOM 6368 N N . ILE B 1 225 ? 2.367 6.793 -10.898 1 88.19 225 ILE B N 1
ATOM 6369 C CA . ILE B 1 225 ? 2.814 6.457 -12.25 1 88.19 225 ILE B CA 1
ATOM 6370 C C . ILE B 1 225 ? 3.787 7.523 -12.75 1 88.19 225 ILE B C 1
ATOM 6372 O O . ILE B 1 225 ? 4.832 7.199 -13.32 1 88.19 225 ILE B O 1
ATOM 6376 N N . GLY B 1 226 ? 3.43 8.766 -12.539 1 91.19 226 GLY B N 1
ATOM 6377 C CA . GLY B 1 226 ? 4.305 9.852 -12.953 1 91.19 226 GLY B CA 1
ATOM 6378 C C . GLY B 1 226 ? 5.656 9.828 -12.258 1 91.19 226 GLY B C 1
ATOM 6379 O O . GLY B 1 226 ? 6.691 10.016 -12.898 1 91.19 226 GLY B O 1
ATOM 6380 N N . LEU B 1 227 ? 5.668 9.578 -10.984 1 93 227 LEU B N 1
ATOM 6381 C CA . LEU B 1 227 ? 6.902 9.578 -10.203 1 93 227 LEU B CA 1
ATOM 6382 C C . LEU B 1 227 ? 7.773 8.383 -10.57 1 93 227 LEU B C 1
ATOM 6384 O O . LEU B 1 227 ? 8.992 8.516 -10.703 1 93 227 LEU B O 1
ATOM 6388 N N . ILE B 1 228 ? 7.184 7.242 -10.742 1 90.44 228 ILE B N 1
ATOM 6389 C CA . ILE B 1 228 ? 7.922 6.031 -11.078 1 90.44 228 ILE B CA 1
ATOM 6390 C C . ILE B 1 228 ? 8.484 6.152 -12.492 1 90.44 228 ILE B C 1
ATOM 6392 O O . ILE B 1 228 ? 9.633 5.762 -12.75 1 90.44 228 ILE B O 1
ATOM 6396 N N . ALA B 1 229 ? 7.672 6.688 -13.391 1 90.62 229 ALA B N 1
ATOM 6397 C CA . ALA B 1 229 ? 8.156 6.914 -14.75 1 90.62 229 ALA B CA 1
ATOM 6398 C C . ALA B 1 229 ? 9.359 7.848 -14.758 1 90.62 229 ALA B C 1
ATOM 6400 O O . ALA B 1 229 ? 10.312 7.633 -15.508 1 90.62 229 ALA B O 1
ATOM 6401 N N . THR B 1 230 ? 9.281 8.898 -13.953 1 92.88 230 THR B N 1
ATOM 6402 C CA . THR B 1 230 ? 10.406 9.828 -13.836 1 92.88 230 THR B CA 1
ATOM 6403 C C . THR B 1 230 ? 11.641 9.117 -13.297 1 92.88 230 THR B C 1
ATOM 6405 O O . THR B 1 230 ? 12.75 9.352 -13.766 1 92.88 230 THR B O 1
ATOM 6408 N N . MET B 1 231 ? 11.453 8.305 -12.328 1 92.12 231 MET B N 1
ATOM 6409 C CA . MET B 1 231 ? 12.562 7.539 -11.766 1 92.12 231 MET B CA 1
ATOM 6410 C C . MET B 1 231 ? 13.188 6.625 -12.812 1 92.12 231 MET B C 1
ATOM 6412 O O . MET B 1 231 ? 14.406 6.59 -12.961 1 92.12 231 MET B O 1
ATOM 6416 N N . ILE B 1 232 ? 12.336 5.875 -13.562 1 88.25 232 ILE B N 1
ATOM 6417 C CA . ILE B 1 232 ? 12.82 4.949 -14.586 1 88.25 232 ILE B CA 1
ATOM 6418 C C . ILE B 1 232 ? 13.617 5.711 -15.641 1 88.25 232 ILE B C 1
ATOM 6420 O O . ILE B 1 232 ? 14.727 5.316 -15.992 1 88.25 232 ILE B O 1
ATOM 6424 N N . TRP B 1 233 ? 13.117 6.809 -16.078 1 89.19 233 TRP B N 1
ATOM 6425 C CA . TRP B 1 233 ? 13.797 7.59 -17.094 1 89.19 233 TRP B CA 1
ATOM 6426 C C . TRP B 1 233 ? 15.141 8.094 -16.594 1 89.19 233 TRP B C 1
ATOM 6428 O O . TRP B 1 233 ? 16.156 8.008 -17.297 1 89.19 233 TRP B O 1
ATOM 6438 N N . THR B 1 234 ? 15.133 8.672 -15.383 1 90.62 234 THR B N 1
ATOM 6439 C CA . THR B 1 234 ? 16.344 9.281 -14.852 1 90.62 234 THR B CA 1
ATOM 6440 C C . THR B 1 234 ? 17.406 8.219 -14.594 1 90.62 234 THR B C 1
ATOM 6442 O O . THR B 1 234 ? 18.594 8.438 -14.891 1 90.62 234 THR B O 1
ATOM 6445 N N . VAL B 1 235 ? 17.047 7.098 -14.102 1 88.44 235 VAL B N 1
ATOM 6446 C CA . VAL B 1 235 ? 17.984 6.039 -13.766 1 88.44 235 VAL B CA 1
ATOM 6447 C C . VAL B 1 235 ? 18.547 5.422 -15.039 1 88.44 235 VAL B C 1
ATOM 6449 O O . VAL B 1 235 ? 19.734 5.129 -15.125 1 88.44 235 VAL B O 1
ATOM 6452 N N . VAL B 1 236 ? 17.688 5.207 -16.047 1 84.38 236 VAL B N 1
ATOM 6453 C CA . VAL B 1 236 ? 18.141 4.617 -17.297 1 84.38 236 VAL B CA 1
ATOM 6454 C C . VAL B 1 236 ? 19.047 5.602 -18.047 1 84.38 236 VAL B C 1
ATOM 6456 O O . VAL B 1 236 ? 20.094 5.211 -18.562 1 84.38 236 VAL B O 1
ATOM 6459 N N . SER B 1 237 ? 18.641 6.859 -18.062 1 86.62 237 SER B N 1
ATOM 6460 C CA . SER B 1 237 ? 19.422 7.867 -18.766 1 86.62 237 SER B CA 1
ATOM 6461 C C . SER B 1 237 ? 20.781 8.102 -18.094 1 86.62 237 SER B C 1
ATOM 6463 O O . SER B 1 237 ? 21.766 8.43 -18.766 1 86.62 237 SER B O 1
ATOM 6465 N N . SER B 1 238 ? 20.828 7.969 -16.781 1 87.81 238 SER B N 1
ATOM 6466 C CA . SER B 1 238 ? 22.062 8.18 -16.031 1 87.81 238 SER B CA 1
ATOM 6467 C C . SER B 1 238 ? 22.906 6.906 -15.992 1 87.81 238 SER B C 1
ATOM 6469 O O . SER B 1 238 ? 24.031 6.91 -15.477 1 87.81 238 SER B O 1
ATOM 6471 N N . HIS B 1 239 ? 22.375 5.844 -16.578 1 81.56 239 HIS B N 1
ATOM 6472 C CA . HIS B 1 239 ? 23.047 4.543 -16.594 1 81.56 239 HIS B CA 1
ATOM 6473 C C . HIS B 1 239 ? 23.312 4.051 -15.18 1 81.56 239 HIS B C 1
ATOM 6475 O O . HIS B 1 239 ? 24.422 3.604 -14.875 1 81.56 239 HIS B O 1
ATOM 6481 N N . GLY B 1 240 ? 22.312 4.379 -14.328 1 80.38 240 GLY B N 1
ATOM 6482 C CA . GLY B 1 240 ? 22.391 3.859 -12.977 1 80.38 240 GLY B CA 1
ATOM 6483 C C . GLY B 1 240 ? 22.375 4.945 -11.914 1 80.38 240 GLY B C 1
ATOM 6484 O O . GLY B 1 240 ? 22.078 6.105 -12.219 1 80.38 240 GLY B O 1
ATOM 6485 N N . VAL B 1 241 ? 22.484 4.477 -10.625 1 83.94 241 VAL B N 1
ATOM 6486 C CA . VAL B 1 241 ? 22.453 5.375 -9.477 1 83.94 241 VAL B CA 1
ATOM 6487 C C . VAL B 1 241 ? 23.734 5.234 -8.664 1 83.94 241 VAL B C 1
ATOM 6489 O O . VAL B 1 241 ? 24.25 4.129 -8.5 1 83.94 241 VAL B O 1
ATOM 6492 N N . ASP B 1 242 ? 24.328 6.32 -8.305 1 79.06 242 ASP B N 1
ATOM 6493 C CA . ASP B 1 242 ? 25.484 6.332 -7.422 1 79.06 242 ASP B CA 1
ATOM 6494 C C . ASP B 1 242 ? 25.172 7.055 -6.113 1 79.06 242 ASP B C 1
ATOM 6496 O O . ASP B 1 242 ? 25.172 8.281 -6.062 1 79.06 242 ASP B O 1
ATOM 6500 N N . PHE B 1 243 ? 24.953 6.262 -5.062 1 79.12 243 PHE B N 1
ATOM 6501 C CA . PHE B 1 243 ? 24.594 6.848 -3.775 1 79.12 243 PHE B CA 1
ATOM 6502 C C . PHE B 1 243 ? 25.828 7.355 -3.049 1 79.12 243 PHE B C 1
ATOM 6504 O O . PHE B 1 243 ? 25.719 8.039 -2.031 1 79.12 243 PHE B O 1
ATOM 6511 N N . GLN B 1 244 ? 26.922 7.094 -3.518 1 72.38 244 GLN B N 1
ATOM 6512 C CA . GLN B 1 244 ? 28.156 7.477 -2.834 1 72.38 244 GLN B CA 1
ATOM 6513 C C . GLN B 1 244 ? 28.625 8.859 -3.281 1 72.38 244 GLN B C 1
ATOM 6515 O O . GLN B 1 244 ? 29.547 9.43 -2.688 1 72.38 244 GLN B O 1
ATOM 6520 N N . GLY B 1 245 ? 27.984 9.422 -4.156 1 67.94 245 GLY B N 1
ATOM 6521 C CA . GLY B 1 245 ? 28.453 10.695 -4.668 1 67.94 245 GLY B CA 1
ATOM 6522 C C . GLY B 1 245 ? 28.281 11.836 -3.676 1 67.94 245 GLY B C 1
ATOM 6523 O O . GLY B 1 245 ? 29.141 12.711 -3.568 1 67.94 245 GLY B O 1
ATOM 6524 N N . LEU B 1 246 ? 27.25 12.008 -3.07 1 67.25 246 LEU B N 1
ATOM 6525 C CA . LEU B 1 246 ? 26.969 13.133 -2.182 1 67.25 246 LEU B CA 1
ATOM 6526 C C . LEU B 1 246 ? 27.047 12.695 -0.721 1 67.25 246 LEU B C 1
ATOM 6528 O O . LEU B 1 246 ? 27.359 13.508 0.155 1 67.25 246 LEU B O 1
ATOM 6532 N N . GLY B 1 247 ? 26.75 11.492 -0.373 1 63.84 247 GLY B N 1
ATOM 6533 C CA . GLY B 1 247 ? 26.656 11.094 1.021 1 63.84 247 GLY B CA 1
ATOM 6534 C C . GLY B 1 247 ? 27.984 10.75 1.644 1 63.84 247 GLY B C 1
ATOM 6535 O O . GLY B 1 247 ? 28.922 10.359 0.941 1 63.84 247 GLY B O 1
ATOM 6536 N N . PRO B 1 248 ? 28.188 11.398 2.938 1 62.19 248 PRO B N 1
ATOM 6537 C CA . PRO B 1 248 ? 29.469 11.062 3.562 1 62.19 248 PRO B CA 1
ATOM 6538 C C . PRO B 1 248 ? 29.703 9.555 3.668 1 62.19 248 PRO B C 1
ATOM 6540 O O . PRO B 1 248 ? 28.75 8.797 3.908 1 62.19 248 PRO B O 1
ATOM 6543 N N . SER B 1 249 ? 30.609 8.922 2.973 1 57.66 249 SER B N 1
ATOM 6544 C CA . SER B 1 249 ? 30.953 7.504 2.967 1 57.66 249 SER B CA 1
ATOM 6545 C C . SER B 1 249 ? 31.094 6.965 4.387 1 57.66 249 SER B C 1
ATOM 6547 O O . SER B 1 249 ? 30.734 5.824 4.668 1 57.66 249 SER B O 1
ATOM 6549 N N . ASN B 1 250 ? 31.625 7.805 5.301 1 57.53 250 ASN B N 1
ATOM 6550 C CA . ASN B 1 250 ? 32.062 7.223 6.562 1 57.53 250 ASN B CA 1
ATOM 6551 C C . ASN B 1 250 ? 31.562 8.016 7.762 1 57.53 250 ASN B C 1
ATOM 6553 O O . ASN B 1 250 ? 32.312 8.789 8.359 1 57.53 250 ASN B O 1
ATOM 6557 N N . VAL B 1 251 ? 30.25 8.172 7.773 1 64.19 251 VAL B N 1
ATOM 6558 C CA . VAL B 1 251 ? 29.812 8.906 8.953 1 64.19 251 VAL B CA 1
ATOM 6559 C C . VAL B 1 251 ? 29.469 7.93 10.078 1 64.19 251 VAL B C 1
ATOM 6561 O O . VAL B 1 251 ? 28.844 6.895 9.836 1 64.19 251 VAL B O 1
ATOM 6564 N N . SER B 1 252 ? 30.219 7.984 11.141 1 67 252 SER B N 1
ATOM 6565 C CA . SER B 1 252 ? 29.938 7.086 12.258 1 67 252 SER B CA 1
ATOM 6566 C C . SER B 1 252 ? 29.688 7.863 13.547 1 67 252 SER B C 1
ATOM 6568 O O . SER B 1 252 ? 29.844 9.086 13.578 1 67 252 SER B O 1
ATOM 6570 N N . GLY B 1 253 ? 29.047 7.277 14.492 1 68.38 253 GLY B N 1
ATOM 6571 C CA . GLY B 1 253 ? 28.922 7.75 15.859 1 68.38 253 GLY B CA 1
ATOM 6572 C C . GLY B 1 253 ? 27.828 8.781 16.031 1 68.38 253 GLY B C 1
ATOM 6573 O O . GLY B 1 253 ? 26.688 8.562 15.625 1 68.38 253 GLY B O 1
ATOM 6574 N N . ALA B 1 254 ? 28.25 9.945 16.625 1 72.88 254 ALA B N 1
ATOM 6575 C CA . ALA B 1 254 ? 27.312 10.992 17.047 1 72.88 254 ALA B CA 1
ATOM 6576 C C . ALA B 1 254 ? 26.75 11.742 15.836 1 72.88 254 ALA B C 1
ATOM 6578 O O . ALA B 1 254 ? 25.578 12.133 15.828 1 72.88 254 ALA B O 1
ATOM 6579 N N . VAL B 1 255 ? 27.531 11.844 14.867 1 76.25 255 VAL B N 1
ATOM 6580 C CA . VAL B 1 255 ? 27.125 12.578 13.68 1 76.25 255 VAL B CA 1
ATOM 6581 C C . VAL B 1 255 ? 26 11.82 12.969 1 76.25 255 VAL B C 1
ATOM 6583 O O . VAL B 1 255 ? 25.031 12.43 12.5 1 76.25 255 VAL B O 1
ATOM 6586 N N . LEU B 1 256 ? 26.141 10.562 12.969 1 77.94 256 LEU B N 1
ATOM 6587 C CA . LEU B 1 256 ? 25.109 9.727 12.367 1 77.94 256 LEU B CA 1
ATOM 6588 C C . LEU B 1 256 ? 23.812 9.82 13.164 1 77.94 256 LEU B C 1
ATOM 6590 O O . LEU B 1 256 ? 22.734 9.906 12.578 1 77.94 256 LEU B O 1
ATOM 6594 N N . GLY B 1 257 ? 23.969 9.805 14.414 1 79.56 257 GLY B N 1
ATOM 6595 C CA . GLY B 1 257 ? 22.797 9.891 15.266 1 79.56 257 GLY B CA 1
ATOM 6596 C C . GLY B 1 257 ? 22.016 11.18 15.086 1 79.56 257 GLY B C 1
ATOM 6597 O O . GLY B 1 257 ? 20.797 11.164 14.977 1 79.56 257 GLY B O 1
ATOM 6598 N N . TRP B 1 258 ? 22.719 12.258 15.016 1 80.88 258 TRP B N 1
ATOM 6599 C CA . TRP B 1 258 ? 22.062 13.555 14.875 1 80.88 258 TRP B CA 1
ATOM 6600 C C . TRP B 1 258 ? 21.484 13.719 13.477 1 80.88 258 TRP B C 1
ATOM 6602 O O . TRP B 1 258 ? 20.438 14.352 13.297 1 80.88 258 TRP B O 1
ATOM 6612 N N . SER B 1 259 ? 22.188 13.156 12.492 1 82.5 259 SER B N 1
ATOM 6613 C CA . SER B 1 259 ? 21.641 13.164 11.141 1 82.5 259 SER B CA 1
ATOM 6614 C C . SER B 1 259 ? 20.328 12.383 11.07 1 82.5 259 SER B C 1
ATOM 6616 O O . SER B 1 259 ? 19.406 12.773 10.352 1 82.5 259 SER B O 1
ATOM 6618 N N . PHE B 1 260 ? 20.375 11.398 11.844 1 87.25 260 PHE B N 1
ATOM 6619 C CA . PHE B 1 260 ? 19.172 10.578 11.922 1 87.25 260 PHE B CA 1
ATOM 6620 C C . PHE B 1 260 ? 18.031 11.359 12.547 1 87.25 260 PHE B C 1
ATOM 6622 O O . PHE B 1 260 ? 16.906 11.336 12.031 1 87.25 260 PHE B O 1
ATOM 6629 N N . MET B 1 261 ? 18.297 12.062 13.555 1 86.62 261 MET B N 1
ATOM 6630 C CA . MET B 1 261 ? 17.266 12.852 14.234 1 86.62 261 MET B CA 1
ATOM 6631 C C . MET B 1 261 ? 16.781 13.984 13.344 1 86.62 261 MET B C 1
ATOM 6633 O O . MET B 1 261 ? 15.586 14.305 13.336 1 86.62 261 MET B O 1
ATOM 6637 N N . LYS B 1 262 ? 17.656 14.539 12.648 1 85.06 262 LYS B N 1
ATOM 6638 C CA . LYS B 1 262 ? 17.281 15.586 11.703 1 85.06 262 LYS B CA 1
ATOM 6639 C C . LYS B 1 262 ? 16.359 15.047 10.617 1 85.06 262 LYS B C 1
ATOM 6641 O O . LYS B 1 262 ? 15.406 15.719 10.219 1 85.06 262 LYS B O 1
ATOM 6646 N N . ALA B 1 263 ? 16.719 13.867 10.141 1 89.94 263 ALA B N 1
ATOM 6647 C CA . ALA B 1 263 ? 15.883 13.234 9.117 1 89.94 263 ALA B CA 1
ATOM 6648 C C . ALA B 1 263 ? 14.484 12.953 9.648 1 89.94 263 ALA B C 1
ATOM 6650 O O . ALA B 1 263 ? 13.492 13.242 8.984 1 89.94 263 ALA B O 1
ATOM 6651 N N . ILE B 1 264 ? 14.406 12.477 10.836 1 91.25 264 ILE B N 1
ATOM 6652 C CA . ILE B 1 264 ? 13.117 12.172 11.453 1 91.25 264 ILE B CA 1
ATOM 6653 C C . ILE B 1 264 ? 12.289 13.445 11.586 1 91.25 264 ILE B C 1
ATOM 6655 O O . ILE B 1 264 ? 11.117 13.477 11.211 1 91.25 264 ILE B O 1
ATOM 6659 N N . ASN B 1 265 ? 12.93 14.461 12.039 1 89.25 265 ASN B N 1
ATOM 6660 C CA . ASN B 1 265 ? 12.242 15.727 12.266 1 89.25 265 ASN B CA 1
ATOM 6661 C C . ASN B 1 265 ? 11.711 16.328 10.961 1 89.25 265 ASN B C 1
ATOM 6663 O O . ASN B 1 265 ? 10.586 16.812 10.914 1 89.25 265 ASN B O 1
ATOM 6667 N N . SER B 1 266 ? 12.469 16.25 9.984 1 88.81 266 SER B N 1
ATOM 6668 C CA . SER B 1 266 ? 12.078 16.844 8.711 1 88.81 266 SER B CA 1
ATOM 6669 C C . SER B 1 266 ? 10.953 16.047 8.055 1 88.81 266 SER B C 1
ATOM 6671 O O . SER B 1 266 ? 10.008 16.625 7.512 1 88.81 266 SER B O 1
ATOM 6673 N N . ILE B 1 267 ? 11.047 14.766 8.117 1 92.5 267 ILE B N 1
ATOM 6674 C CA . ILE B 1 267 ? 10.062 13.914 7.465 1 92.5 267 ILE B CA 1
ATOM 6675 C C . ILE B 1 267 ? 8.719 14.031 8.18 1 92.5 267 ILE B C 1
ATOM 6677 O O . ILE B 1 267 ? 7.672 14.109 7.539 1 92.5 267 ILE B O 1
ATOM 6681 N N . VAL B 1 268 ? 8.781 14.102 9.469 1 92.5 268 VAL B N 1
ATOM 6682 C CA . VAL B 1 268 ? 7.543 14.148 10.234 1 92.5 268 VAL B CA 1
ATOM 6683 C C . VAL B 1 268 ? 6.863 15.5 10.039 1 92.5 268 VAL B C 1
ATOM 6685 O O . VAL B 1 268 ? 5.633 15.594 10.039 1 92.5 268 VAL B O 1
ATOM 6688 N N . SER B 1 269 ? 7.637 16.547 9.875 1 88.56 269 SER B N 1
ATOM 6689 C CA . SER B 1 269 ? 7.105 17.891 9.75 1 88.56 269 SER B CA 1
ATOM 6690 C C . SER B 1 269 ? 6.164 18 8.555 1 88.56 269 SER B C 1
ATOM 6692 O O . SER B 1 269 ? 5.199 18.781 8.586 1 88.56 269 SER B O 1
ATOM 6694 N N . ASN B 1 270 ? 6.406 17.234 7.621 1 87.25 270 ASN B N 1
ATOM 6695 C CA . ASN B 1 270 ? 5.605 17.266 6.402 1 87.25 270 ASN B CA 1
ATOM 6696 C C . ASN B 1 270 ? 4.223 16.656 6.629 1 87.25 270 ASN B C 1
ATOM 6698 O O . ASN B 1 270 ? 3.291 16.922 5.871 1 87.25 270 ASN B O 1
ATOM 6702 N N . VAL B 1 271 ? 4.039 15.969 7.707 1 90.19 271 VAL B N 1
ATOM 6703 C CA . VAL B 1 271 ? 2.783 15.234 7.855 1 90.19 271 VAL B CA 1
ATOM 6704 C C . VAL B 1 271 ? 2.055 15.711 9.109 1 90.19 271 VAL B C 1
ATOM 6706 O O . VAL B 1 271 ? 0.888 15.367 9.328 1 90.19 271 VAL B O 1
ATOM 6709 N N . ILE B 1 272 ? 2.561 16.594 9.812 1 89.44 272 ILE B N 1
ATOM 6710 C CA . ILE B 1 272 ? 1.986 16.984 11.094 1 89.44 272 ILE B CA 1
ATOM 6711 C C . ILE B 1 272 ? 0.728 17.828 10.859 1 89.44 272 ILE B C 1
ATOM 6713 O O . ILE B 1 272 ? -0.291 17.625 11.523 1 89.44 272 ILE B O 1
ATOM 6717 N N . PRO B 1 273 ? 0.78 18.719 9.891 1 87.12 273 PRO B N 1
ATOM 6718 C CA . PRO B 1 273 ? -0.425 19.531 9.727 1 87.12 273 PRO B CA 1
ATOM 6719 C C . PRO B 1 273 ? -1.656 18.703 9.375 1 87.12 273 PRO B C 1
ATOM 6721 O O . PRO B 1 273 ? -2.695 18.812 10.031 1 87.12 273 PRO B O 1
ATOM 6724 N N . PRO B 1 274 ? -1.491 17.812 8.414 1 87.38 274 PRO B N 1
ATOM 6725 C CA . PRO B 1 274 ? -2.668 16.984 8.148 1 87.38 274 PRO B CA 1
ATOM 6726 C C . PRO B 1 274 ? -3.02 16.078 9.32 1 87.38 274 PRO B C 1
ATOM 6728 O O . PRO B 1 274 ? -4.184 15.711 9.5 1 87.38 274 PRO B O 1
ATOM 6731 N N . LEU B 1 275 ? -2.057 15.758 10.102 1 92 275 LEU B N 1
ATOM 6732 C CA . LEU B 1 275 ? -2.305 14.922 11.273 1 92 275 LEU B CA 1
ATOM 6733 C C . LEU B 1 275 ? -3.18 15.656 12.281 1 92 275 LEU B C 1
ATOM 6735 O O . LEU B 1 275 ? -4.09 15.062 12.867 1 92 275 LEU B O 1
ATOM 6739 N N . VAL B 1 276 ? -2.984 16.906 12.438 1 92.06 276 VAL B N 1
ATOM 6740 C CA . VAL B 1 276 ? -3.736 17.719 13.391 1 92.06 276 VAL B CA 1
ATOM 6741 C C . VAL B 1 276 ? -5.188 17.844 12.938 1 92.06 276 VAL B C 1
ATOM 6743 O O . VAL B 1 276 ? -6.113 17.719 13.742 1 92.06 276 VAL B O 1
ATOM 6746 N N . ASN B 1 277 ? -5.406 18 11.703 1 92 277 ASN B N 1
ATOM 6747 C CA . ASN B 1 277 ? -6.754 18.234 11.195 1 92 277 ASN B CA 1
ATOM 6748 C C . ASN B 1 277 ? -7.383 16.938 10.688 1 92 277 ASN B C 1
ATOM 6750 O O . ASN B 1 277 ? -8.359 16.969 9.93 1 92 277 ASN B O 1
ATOM 6754 N N . SER B 1 278 ? -6.855 15.797 11.039 1 92.06 278 SER B N 1
ATOM 6755 C CA . SER B 1 278 ? -7.395 14.516 10.586 1 92.06 278 SER B CA 1
ATOM 6756 C C . SER B 1 278 ? -8.875 14.391 10.93 1 92.06 278 SER B C 1
ATOM 6758 O O . SER B 1 278 ? -9.641 13.797 10.164 1 92.06 278 SER B O 1
ATOM 6760 N N . PRO B 1 279 ? -9.359 15.07 12.039 1 93.88 279 PRO B N 1
ATOM 6761 C CA . PRO B 1 279 ? -10.781 14.977 12.383 1 93.88 279 PRO B CA 1
ATOM 6762 C C . PRO B 1 279 ? -11.688 15.609 11.328 1 93.88 279 PRO B C 1
ATOM 6764 O O . PRO B 1 279 ? -12.859 15.25 11.219 1 93.88 279 PRO B O 1
ATOM 6767 N N . ASP B 1 280 ? -11.156 16.531 10.594 1 90.56 280 ASP B N 1
ATOM 6768 C CA . ASP B 1 280 ? -11.953 17.188 9.562 1 90.56 280 ASP B CA 1
ATOM 6769 C C . ASP B 1 280 ? -12.406 16.203 8.5 1 90.56 280 ASP B C 1
ATOM 6771 O O . ASP B 1 280 ? -13.453 16.391 7.875 1 90.56 280 ASP B O 1
ATOM 6775 N N . LEU B 1 281 ? -11.648 15.211 8.359 1 87.69 281 LEU B N 1
ATOM 6776 C CA . LEU B 1 281 ? -11.992 14.242 7.324 1 87.69 281 LEU B CA 1
ATOM 6777 C C . LEU B 1 281 ? -12.57 12.977 7.941 1 87.69 281 LEU B C 1
ATOM 6779 O O . LEU B 1 281 ? -13.461 12.352 7.363 1 87.69 281 LEU B O 1
ATOM 6783 N N . THR B 1 282 ? -12.109 12.602 9.039 1 92.19 282 THR B N 1
ATOM 6784 C CA . THR B 1 282 ? -12.516 11.336 9.641 1 92.19 282 THR B CA 1
ATOM 6785 C C . THR B 1 282 ? -13.945 11.43 10.18 1 92.19 282 THR B C 1
ATOM 6787 O O . THR B 1 282 ? -14.578 10.406 10.445 1 92.19 282 THR B O 1
ATOM 6790 N N . ARG B 1 283 ? -14.484 12.625 10.297 1 92.44 283 ARG B N 1
ATOM 6791 C CA . ARG B 1 283 ? -15.859 12.82 10.742 1 92.44 283 ARG B CA 1
ATOM 6792 C C . ARG B 1 283 ? -16.844 12.234 9.742 1 92.44 283 ARG B C 1
ATOM 6794 O O . ARG B 1 283 ? -18.016 11.992 10.07 1 92.44 283 ARG B O 1
ATOM 6801 N N . TYR B 1 284 ? -16.422 12.055 8.586 1 89.62 284 TYR B N 1
ATOM 6802 C CA . TYR B 1 284 ? -17.312 11.57 7.535 1 89.62 284 TYR B CA 1
ATOM 6803 C C . TYR B 1 284 ? -17.297 10.047 7.469 1 89.62 284 TYR B C 1
ATOM 6805 O O . TYR B 1 284 ? -17.891 9.461 6.562 1 89.62 284 TYR B O 1
ATOM 6813 N N . ALA B 1 285 ? -16.656 9.391 8.383 1 91.31 285 ALA B N 1
ATOM 6814 C CA . ALA B 1 285 ? -16.672 7.934 8.469 1 91.31 285 ALA B CA 1
ATOM 6815 C C . ALA B 1 285 ? -17.984 7.434 9.07 1 91.31 285 ALA B C 1
ATOM 6817 O O . ALA B 1 285 ? -18.625 8.156 9.828 1 91.31 285 ALA B O 1
ATOM 6818 N N . LYS B 1 286 ? -18.375 6.223 8.711 1 88.81 286 LYS B N 1
ATOM 6819 C CA . LYS B 1 286 ? -19.562 5.617 9.297 1 88.81 286 LYS B CA 1
ATOM 6820 C C . LYS B 1 286 ? -19.266 5.059 10.688 1 88.81 286 LYS B C 1
ATOM 6822 O O . LYS B 1 286 ? -20.109 5.141 11.586 1 88.81 286 LYS B O 1
ATOM 6827 N N . CYS B 1 287 ? -18.125 4.504 10.797 1 88.88 287 CYS B N 1
ATOM 6828 C CA . CYS B 1 287 ? -17.656 3.941 12.062 1 88.88 287 CYS B CA 1
ATOM 6829 C C . CYS B 1 287 ? -16.141 4.07 12.195 1 88.88 287 CYS B C 1
ATOM 6831 O O . CYS B 1 287 ? -15.438 4.227 11.195 1 88.88 287 CYS B O 1
ATOM 6833 N N . PRO B 1 288 ? -15.656 4.047 13.43 1 90.19 288 PRO B N 1
ATOM 6834 C CA . PRO B 1 288 ? -14.219 4.238 13.656 1 90.19 288 PRO B CA 1
ATOM 6835 C C . PRO B 1 288 ? -13.367 3.189 12.953 1 90.19 288 PRO B C 1
ATOM 6837 O O . PRO B 1 288 ? -12.219 3.461 12.602 1 90.19 288 PRO B O 1
ATOM 6840 N N . ARG B 1 289 ? -13.852 2.031 12.711 1 85.44 289 ARG B N 1
ATOM 6841 C CA . ARG B 1 289 ? -13.094 0.974 12.055 1 85.44 289 ARG B CA 1
ATOM 6842 C C . ARG B 1 289 ? -12.758 1.352 10.609 1 85.44 289 ARG B C 1
ATOM 6844 O O . ARG B 1 289 ? -11.773 0.871 10.047 1 85.44 289 ARG B O 1
ATOM 6851 N N . ASP B 1 290 ? -13.562 2.182 10.07 1 87.5 290 ASP B N 1
ATOM 6852 C CA . ASP B 1 290 ? -13.367 2.602 8.688 1 87.5 290 ASP B CA 1
ATOM 6853 C C . ASP B 1 290 ? -12.094 3.43 8.531 1 87.5 290 ASP B C 1
ATOM 6855 O O . ASP B 1 290 ? -11.578 3.586 7.426 1 87.5 290 ASP B O 1
ATOM 6859 N N . THR B 1 291 ? -11.586 3.922 9.625 1 90.75 291 THR B N 1
ATOM 6860 C CA . THR B 1 291 ? -10.422 4.805 9.555 1 90.75 291 THR B CA 1
ATOM 6861 C C . THR B 1 291 ? -9.133 4.012 9.742 1 90.75 291 THR B C 1
ATOM 6863 O O . THR B 1 291 ? -8.031 4.566 9.633 1 90.75 291 THR B O 1
ATOM 6866 N N . LEU B 1 292 ? -9.211 2.762 9.875 1 85.44 292 LEU B N 1
ATOM 6867 C CA . LEU B 1 292 ? -8.055 1.913 10.156 1 85.44 292 LEU B CA 1
ATOM 6868 C C . LEU B 1 292 ? -7.078 1.916 8.984 1 85.44 292 LEU B C 1
ATOM 6870 O O . LEU B 1 292 ? -5.867 1.793 9.188 1 85.44 292 LEU B O 1
ATOM 6874 N N . PRO B 1 293 ? -7.566 2.094 7.762 1 86.12 293 PRO B N 1
ATOM 6875 C CA . PRO B 1 293 ? -6.641 2.08 6.629 1 86.12 293 PRO B CA 1
ATOM 6876 C C . PRO B 1 293 ? -5.816 3.361 6.52 1 86.12 293 PRO B C 1
ATOM 6878 O O . PRO B 1 293 ? -4.855 3.418 5.75 1 86.12 293 PRO B O 1
ATOM 6881 N N . LEU B 1 294 ? -6.094 4.371 7.348 1 89.5 294 LEU B N 1
ATOM 6882 C CA . LEU B 1 294 ? -5.348 5.625 7.309 1 89.5 294 LEU B CA 1
ATOM 6883 C C . LEU B 1 294 ? -3.881 5.395 7.656 1 89.5 294 LEU B C 1
ATOM 6885 O O . LEU B 1 294 ? -2.992 5.762 6.887 1 89.5 294 LEU B O 1
ATOM 6889 N N . PRO B 1 295 ? -3.611 4.715 8.781 1 89.06 295 PRO B N 1
ATOM 6890 C CA . PRO B 1 295 ? -2.211 4.461 9.125 1 89.06 295 PRO B CA 1
ATOM 6891 C C . PRO B 1 295 ? -1.509 3.561 8.109 1 89.06 295 PRO B C 1
ATOM 6893 O O . PRO B 1 295 ? -0.319 3.738 7.84 1 89.06 295 PRO B O 1
ATOM 6896 N N . ILE B 1 296 ? -2.172 2.676 7.5 1 85.62 296 ILE B N 1
ATOM 6897 C CA . ILE B 1 296 ? -1.589 1.751 6.535 1 85.62 296 ILE B CA 1
ATOM 6898 C C . ILE B 1 296 ? -1.179 2.51 5.277 1 85.62 296 ILE B C 1
ATOM 6900 O O . ILE B 1 296 ? -0.128 2.234 4.691 1 85.62 296 ILE B O 1
ATOM 6904 N N . GLY B 1 297 ? -2.031 3.426 4.895 1 87.38 297 GLY B N 1
ATOM 6905 C CA . GLY B 1 297 ? -1.727 4.23 3.723 1 87.38 297 GLY B CA 1
ATOM 6906 C C . GLY B 1 297 ? -0.418 4.988 3.842 1 87.38 297 GLY B C 1
ATOM 6907 O O . GLY B 1 297 ? 0.384 5.004 2.904 1 87.38 297 GLY B O 1
ATOM 6908 N N . ILE B 1 298 ? -0.162 5.531 4.977 1 90.75 298 ILE B N 1
ATOM 6909 C CA . ILE B 1 298 ? 1.034 6.348 5.152 1 90.75 298 ILE B CA 1
ATOM 6910 C C . ILE B 1 298 ? 2.258 5.445 5.305 1 90.75 298 ILE B C 1
ATOM 6912 O O . ILE B 1 298 ? 3.342 5.773 4.816 1 90.75 298 ILE B O 1
ATOM 6916 N N . ILE B 1 299 ? 2.146 4.363 5.965 1 89.38 299 ILE B N 1
ATOM 6917 C CA . ILE B 1 299 ? 3.266 3.457 6.211 1 89.38 299 ILE B CA 1
ATOM 6918 C C . ILE B 1 299 ? 3.758 2.877 4.887 1 89.38 299 ILE B C 1
ATOM 6920 O O . ILE B 1 299 ? 4.965 2.699 4.691 1 89.38 299 ILE B O 1
ATOM 6924 N N . LEU B 1 300 ? 2.9 2.77 3.93 1 86.06 300 LEU B N 1
ATOM 6925 C CA . LEU B 1 300 ? 3.248 2.131 2.664 1 86.06 300 LEU B CA 1
ATOM 6926 C C . LEU B 1 300 ? 3.754 3.158 1.657 1 86.06 300 LEU B C 1
ATOM 6928 O O . LEU B 1 300 ? 4.59 2.844 0.808 1 86.06 300 LEU B O 1
ATOM 6932 N N . SER B 1 301 ? 3.287 4.289 1.748 1 90.75 301 SER B N 1
ATOM 6933 C CA . SER B 1 301 ? 3.52 5.242 0.666 1 90.75 301 SER B CA 1
ATOM 6934 C C . SER B 1 301 ? 4.672 6.184 0.997 1 90.75 301 SER B C 1
ATOM 6936 O O . SER B 1 301 ? 5.566 6.391 0.173 1 90.75 301 SER B O 1
ATOM 6938 N N . LYS B 1 302 ? 4.77 6.664 2.234 1 93 302 LYS B N 1
ATOM 6939 C CA . LYS B 1 302 ? 5.707 7.727 2.574 1 93 302 LYS B CA 1
ATOM 6940 C C . LYS B 1 302 ? 7.152 7.262 2.402 1 93 302 LYS B C 1
ATOM 6942 O O . LYS B 1 302 ? 7.953 7.938 1.753 1 93 302 LYS B O 1
ATOM 6947 N N . PRO B 1 303 ? 7.52 6.082 2.93 1 92.75 303 PRO B N 1
ATOM 6948 C CA . PRO B 1 303 ? 8.906 5.66 2.725 1 92.75 303 PRO B CA 1
ATOM 6949 C C . PRO B 1 303 ? 9.258 5.469 1.25 1 92.75 303 PRO B C 1
ATOM 6951 O O . PRO B 1 303 ? 10.383 5.75 0.837 1 92.75 303 PRO B O 1
ATOM 6954 N N . LEU B 1 304 ? 8.312 5.035 0.513 1 91.44 304 LEU B N 1
ATOM 6955 C CA . LEU B 1 304 ? 8.547 4.801 -0.91 1 91.44 304 LEU B CA 1
ATOM 6956 C C . LEU B 1 304 ? 8.836 6.113 -1.635 1 91.44 304 LEU B C 1
ATOM 6958 O O . LEU B 1 304 ? 9.766 6.191 -2.434 1 91.44 304 LEU B O 1
ATOM 6962 N N . VAL B 1 305 ? 8.055 7.113 -1.382 1 94.31 305 VAL B N 1
ATOM 6963 C CA . VAL B 1 305 ? 8.203 8.375 -2.092 1 94.31 305 VAL B CA 1
ATOM 6964 C C . VAL B 1 305 ? 9.5 9.062 -1.669 1 94.31 305 VAL B C 1
ATOM 6966 O O . VAL B 1 305 ? 10.203 9.641 -2.5 1 94.31 305 VAL B O 1
ATOM 6969 N N . VAL B 1 306 ? 9.781 8.992 -0.36 1 94.38 306 VAL B N 1
ATOM 6970 C CA . VAL B 1 306 ? 11.039 9.547 0.135 1 94.38 306 VAL B CA 1
ATOM 6971 C C . VAL B 1 306 ? 12.219 8.836 -0.535 1 94.38 306 VAL B C 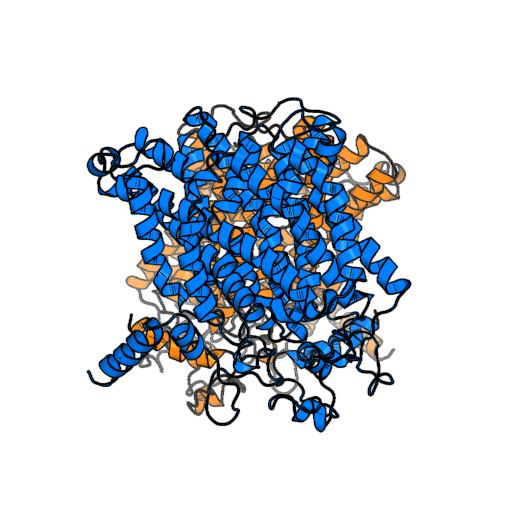1
ATOM 6973 O O . VAL B 1 306 ? 13.172 9.484 -0.97 1 94.38 306 VAL B O 1
ATOM 6976 N N . PHE B 1 307 ? 12.133 7.582 -0.693 1 92.88 307 PHE B N 1
ATOM 6977 C CA . PHE B 1 307 ? 13.164 6.789 -1.34 1 92.88 307 PHE B CA 1
ATOM 6978 C C . PHE B 1 307 ? 13.297 7.164 -2.812 1 92.88 307 PHE B C 1
ATOM 6980 O O . PHE B 1 307 ? 14.406 7.34 -3.316 1 92.88 307 PHE B O 1
ATOM 6987 N N . LEU B 1 308 ? 12.203 7.277 -3.498 1 93.19 308 LEU B N 1
ATOM 6988 C CA . LEU B 1 308 ? 12.227 7.648 -4.91 1 93.19 308 LEU B CA 1
ATOM 6989 C C . LEU B 1 308 ? 12.852 9.031 -5.094 1 93.19 308 LEU B C 1
ATOM 6991 O O . LEU B 1 308 ? 13.562 9.273 -6.07 1 93.19 308 LEU B O 1
ATOM 6995 N N . GLY B 1 309 ? 12.516 9.898 -4.129 1 93.88 309 GLY B N 1
ATOM 6996 C CA . GLY B 1 309 ? 13.148 11.211 -4.172 1 93.88 309 GLY B CA 1
ATOM 6997 C C . GLY B 1 309 ? 14.656 11.148 -4.098 1 93.88 309 GLY B C 1
ATOM 6998 O O . GLY B 1 309 ? 15.352 11.852 -4.836 1 93.88 309 GLY B O 1
ATOM 6999 N N . MET B 1 310 ? 15.172 10.258 -3.303 1 92.62 310 MET B N 1
ATOM 7000 C CA . MET B 1 310 ? 16.609 10.109 -3.146 1 92.62 310 MET B CA 1
ATOM 7001 C C . MET B 1 310 ? 17.234 9.492 -4.395 1 92.62 310 MET B C 1
ATOM 7003 O O . MET B 1 310 ? 18.281 9.938 -4.855 1 92.62 310 MET B O 1
ATOM 7007 N N . VAL B 1 311 ? 16.547 8.5 -4.949 1 91.75 311 VAL B N 1
ATOM 7008 C CA . VAL B 1 311 ? 17.062 7.773 -6.105 1 91.75 311 VAL B CA 1
ATOM 7009 C C . VAL B 1 311 ? 17.141 8.703 -7.312 1 91.75 311 VAL B C 1
ATOM 7011 O O . VAL B 1 311 ? 18.156 8.742 -8.008 1 91.75 311 VAL B O 1
ATOM 7014 N N . ILE B 1 312 ? 16.094 9.445 -7.496 1 93.94 312 ILE B N 1
ATOM 7015 C CA . ILE B 1 312 ? 16.031 10.344 -8.648 1 93.94 312 ILE B CA 1
ATOM 7016 C C . ILE B 1 312 ? 17.078 11.445 -8.5 1 93.94 312 ILE B C 1
ATOM 7018 O O . ILE B 1 312 ? 17.734 11.812 -9.469 1 93.94 312 ILE B O 1
ATOM 7022 N N . THR B 1 313 ? 17.172 11.953 -7.266 1 93.38 313 THR B N 1
ATOM 7023 C CA . THR B 1 313 ? 18.156 12.992 -7.008 1 93.38 313 THR B CA 1
ATOM 7024 C C . THR B 1 313 ? 19.578 12.461 -7.199 1 93.38 313 THR B C 1
ATOM 7026 O O . THR B 1 313 ? 20.438 13.141 -7.77 1 93.38 313 THR B O 1
ATOM 7029 N N . ALA B 1 314 ? 19.859 11.258 -6.73 1 91.44 314 ALA B N 1
ATOM 7030 C CA . ALA B 1 314 ? 21.172 10.641 -6.883 1 91.44 314 ALA B CA 1
ATOM 7031 C C . ALA B 1 314 ? 21.5 10.383 -8.352 1 91.44 314 ALA B C 1
ATOM 7033 O O . ALA B 1 314 ? 22.625 10.602 -8.797 1 91.44 314 ALA B O 1
ATOM 7034 N N . ALA B 1 315 ? 20.531 9.883 -9.055 1 90.94 315 ALA B N 1
ATOM 7035 C CA . ALA B 1 315 ? 20.703 9.648 -10.484 1 90.94 315 ALA B CA 1
ATOM 7036 C C . ALA B 1 315 ? 20.922 10.953 -11.242 1 90.94 315 ALA B C 1
ATOM 7038 O O . ALA B 1 315 ? 21.75 11.023 -12.156 1 90.94 315 ALA B O 1
ATOM 7039 N N . GLY B 1 316 ? 20.172 11.977 -10.867 1 91.31 316 GLY B N 1
ATOM 7040 C CA . GLY B 1 316 ? 20.344 13.289 -11.477 1 91.31 316 GLY B CA 1
ATOM 7041 C C . GLY B 1 316 ? 21.719 13.883 -11.211 1 91.31 316 GLY B C 1
ATOM 7042 O O . GLY B 1 316 ? 22.312 14.508 -12.094 1 91.31 316 GLY B O 1
ATOM 7043 N N . TYR B 1 317 ? 22.172 13.68 -10.008 1 91.69 317 TYR B N 1
ATOM 7044 C CA . TYR B 1 317 ? 23.5 14.164 -9.664 1 91.69 317 TYR B CA 1
ATOM 7045 C C . TYR B 1 317 ? 24.562 13.484 -10.508 1 91.69 317 TYR B C 1
ATOM 7047 O O . TYR B 1 317 ? 25.531 14.125 -10.945 1 91.69 317 TYR B O 1
ATOM 7055 N N . LYS B 1 318 ? 24.438 12.219 -10.695 1 88.06 318 LYS B N 1
ATOM 7056 C CA . LYS B 1 318 ? 25.375 11.469 -11.523 1 88.06 318 LYS B CA 1
ATOM 7057 C C . LYS B 1 318 ? 25.359 11.953 -12.969 1 88.06 318 LYS B C 1
ATOM 7059 O O . LYS B 1 318 ? 26.406 12.062 -13.609 1 88.06 318 LYS B O 1
ATOM 7064 N N . GLN B 1 319 ? 24.234 12.273 -13.438 1 90.69 319 GLN B N 1
ATOM 7065 C CA . GLN B 1 319 ? 24.047 12.602 -14.852 1 90.69 319 GLN B CA 1
ATOM 7066 C C . GLN B 1 319 ? 24.359 14.07 -15.117 1 90.69 319 GLN B C 1
ATOM 7068 O O . GLN B 1 319 ? 25 14.406 -16.109 1 90.69 319 GLN B O 1
ATOM 7073 N N . PHE B 1 320 ? 23.906 14.992 -14.25 1 92.69 320 PHE B N 1
ATOM 7074 C CA . PHE B 1 320 ? 23.953 16.422 -14.547 1 92.69 320 PHE B CA 1
ATOM 7075 C C . PHE B 1 320 ? 24.953 17.125 -13.641 1 92.69 320 PHE B C 1
ATOM 7077 O O . PHE B 1 320 ? 25.234 18.312 -13.836 1 92.69 320 PHE B O 1
ATOM 7084 N N . GLY B 1 321 ? 25.422 16.453 -12.609 1 90.56 321 GLY B N 1
ATOM 7085 C CA . GLY B 1 321 ? 26.422 17.047 -11.719 1 90.56 321 GLY B CA 1
ATOM 7086 C C . GLY B 1 321 ? 25.812 17.906 -10.633 1 90.56 321 GLY B C 1
ATOM 7087 O O . GLY B 1 321 ? 26.531 18.516 -9.836 1 90.56 321 GLY B O 1
ATOM 7088 N N . GLU B 1 322 ? 24.547 18.047 -10.609 1 91.12 322 GLU B N 1
ATOM 7089 C CA . GLU B 1 322 ? 23.844 18.812 -9.602 1 91.12 322 GLU B CA 1
ATOM 7090 C C . GLU B 1 322 ? 22.734 17.984 -8.945 1 91.12 322 GLU B C 1
ATOM 7092 O O . GLU B 1 322 ? 22.016 17.25 -9.625 1 91.12 322 GLU B O 1
ATOM 7097 N N . ALA B 1 323 ? 22.688 18.125 -7.609 1 91.12 323 ALA B N 1
ATOM 7098 C CA . ALA B 1 323 ? 21.641 17.438 -6.875 1 91.12 323 ALA B CA 1
ATOM 7099 C C . ALA B 1 323 ? 20.375 18.281 -6.805 1 91.12 323 ALA B C 1
ATOM 7101 O O . ALA B 1 323 ? 20.25 19.141 -5.922 1 91.12 323 ALA B O 1
ATOM 7102 N N . TYR B 1 324 ? 19.516 18.047 -7.691 1 92.75 324 TYR B N 1
ATOM 7103 C CA . TYR B 1 324 ? 18.25 18.781 -7.703 1 92.75 324 TYR B CA 1
ATOM 7104 C C . TYR B 1 324 ? 17.328 18.312 -6.594 1 92.75 324 TYR B C 1
ATOM 7106 O O . TYR B 1 324 ? 16.891 17.156 -6.59 1 92.75 324 TYR B O 1
ATOM 7114 N N . TRP B 1 325 ? 16.969 19.156 -5.738 1 91.69 325 TRP B N 1
ATOM 7115 C CA . TRP B 1 325 ? 16.125 18.812 -4.605 1 91.69 325 TRP B CA 1
ATOM 7116 C C . TRP B 1 325 ? 14.648 18.844 -5 1 91.69 325 TRP B C 1
ATOM 7118 O O . TRP B 1 325 ? 13.773 18.469 -4.215 1 91.69 325 TRP B O 1
ATOM 7128 N N . ASN B 1 326 ? 14.406 19.312 -6.258 1 94.38 326 ASN B N 1
ATOM 7129 C CA . ASN B 1 326 ? 13.039 19.406 -6.762 1 94.38 326 ASN B CA 1
ATOM 7130 C C . ASN B 1 326 ? 12.93 18.875 -8.188 1 94.38 326 ASN B C 1
ATOM 7132 O O . ASN B 1 326 ? 13.914 18.828 -8.922 1 94.38 326 ASN B O 1
ATOM 7136 N N . MET B 1 327 ? 11.734 18.438 -8.516 1 95 327 MET B N 1
ATOM 7137 C CA . MET B 1 327 ? 11.523 17.781 -9.797 1 95 327 MET B CA 1
ATOM 7138 C C . MET B 1 327 ? 11.438 18.797 -10.93 1 95 327 MET B C 1
ATOM 7140 O O . MET B 1 327 ? 11.805 18.5 -12.062 1 95 327 MET B O 1
ATOM 7144 N N . TRP B 1 328 ? 10.953 20.047 -10.656 1 95.69 328 TRP B N 1
ATOM 7145 C CA . TRP B 1 328 ? 10.789 21.016 -11.742 1 95.69 328 TRP B CA 1
ATOM 7146 C C . TRP B 1 328 ? 12.148 21.469 -12.273 1 95.69 328 TRP B C 1
ATOM 7148 O O . TRP B 1 328 ? 12.297 21.703 -13.477 1 95.69 328 TRP B O 1
ATOM 7158 N N . ASP B 1 329 ? 13.141 21.562 -11.414 1 94.81 329 ASP B N 1
ATOM 7159 C CA . ASP B 1 329 ? 14.484 21.875 -11.875 1 94.81 329 ASP B CA 1
ATOM 7160 C C . ASP B 1 329 ? 15.109 20.688 -12.617 1 94.81 329 ASP B C 1
ATOM 7162 O O . ASP B 1 329 ? 15.859 20.875 -13.578 1 94.81 329 ASP B O 1
ATOM 7166 N N . LEU B 1 330 ? 14.836 19.547 -12.141 1 95.44 330 LEU B N 1
ATOM 7167 C CA . LEU B 1 330 ? 15.297 18.359 -12.844 1 95.44 330 LEU B CA 1
ATOM 7168 C C . LEU B 1 330 ? 14.719 18.297 -14.25 1 95.44 330 LEU B C 1
ATOM 7170 O O . LEU B 1 330 ? 15.445 18.047 -15.219 1 95.44 330 LEU B O 1
ATOM 7174 N N . TYR B 1 331 ? 13.406 18.484 -14.375 1 96.19 331 TYR B N 1
ATOM 7175 C CA . TYR B 1 331 ? 12.75 18.484 -15.68 1 96.19 331 TYR B CA 1
ATOM 7176 C C . TYR B 1 331 ? 13.336 19.562 -16.578 1 96.19 331 TYR B C 1
ATOM 7178 O O . TYR B 1 331 ? 13.516 19.344 -17.781 1 96.19 331 TYR B O 1
ATOM 7186 N N . SER B 1 332 ? 13.617 20.703 -15.969 1 94.5 332 SER B N 1
ATOM 7187 C CA . SER B 1 332 ? 14.227 21.797 -16.734 1 94.5 332 SER B CA 1
ATOM 7188 C C . SER B 1 332 ? 15.609 21.391 -17.25 1 94.5 332 SER B C 1
ATOM 7190 O O . SER B 1 332 ? 15.977 21.719 -18.375 1 94.5 332 SER B O 1
ATOM 7192 N N . SER B 1 333 ? 16.344 20.734 -16.422 1 94.81 333 SER B N 1
ATOM 7193 C CA . SER B 1 333 ? 17.672 20.281 -16.812 1 94.81 333 SER B CA 1
ATOM 7194 C C . SER B 1 333 ? 17.594 19.219 -17.922 1 94.81 333 SER B C 1
ATOM 7196 O O . SER B 1 333 ? 18.438 19.188 -18.812 1 94.81 333 SER B O 1
ATOM 7198 N N . ILE B 1 334 ? 16.656 18.391 -17.859 1 94.31 334 ILE B N 1
ATOM 7199 C CA . ILE B 1 334 ? 16.453 17.375 -18.891 1 94.31 334 ILE B CA 1
ATOM 7200 C C . ILE B 1 334 ? 16.172 18.047 -20.234 1 94.31 334 ILE B C 1
ATOM 7202 O O . ILE B 1 334 ? 16.703 17.625 -21.25 1 94.31 334 ILE B O 1
ATOM 7206 N N . LEU B 1 335 ? 15.375 19.109 -20.219 1 94.19 335 LEU B N 1
ATOM 7207 C CA . LEU B 1 335 ? 15.055 19.844 -21.438 1 94.19 335 LEU B CA 1
ATOM 7208 C C . LEU B 1 335 ? 16.281 20.562 -21.969 1 94.19 335 LEU B C 1
ATOM 7210 O O . LEU B 1 335 ? 16.453 20.703 -23.188 1 94.19 335 LEU B O 1
ATOM 7214 N N . ASP B 1 336 ? 17.156 20.969 -21.094 1 93.5 336 ASP B N 1
ATOM 7215 C CA . ASP B 1 336 ? 18.375 21.656 -21.5 1 93.5 336 ASP B CA 1
ATOM 7216 C C . ASP B 1 336 ? 19.328 20.719 -22.234 1 93.5 336 ASP B C 1
ATOM 7218 O O . ASP B 1 336 ? 20 21.125 -23.188 1 93.5 336 ASP B O 1
ATOM 7222 N N . HIS B 1 337 ? 19.281 19.469 -21.891 1 93.12 337 HIS B N 1
ATOM 7223 C CA . HIS B 1 337 ? 20.266 18.547 -22.391 1 93.12 337 HIS B CA 1
ATOM 7224 C C . HIS B 1 337 ? 19.688 17.641 -23.484 1 93.12 337 HIS B C 1
ATOM 7226 O O . HIS B 1 337 ? 20.406 17.109 -24.312 1 93.12 337 HIS B O 1
ATOM 7232 N N . TYR B 1 338 ? 18.406 17.422 -23.422 1 92 338 TYR B N 1
ATOM 7233 C CA . TYR B 1 338 ? 17.75 16.5 -24.359 1 92 338 TYR B CA 1
ATOM 7234 C C . TYR B 1 338 ? 16.562 17.172 -25.031 1 92 338 TYR B C 1
ATOM 7236 O O . TYR B 1 338 ? 15.453 16.625 -25.016 1 92 338 TYR B O 1
ATOM 7244 N N . TRP B 1 339 ? 16.859 18.266 -25.719 1 91.88 339 TRP B N 1
ATOM 7245 C CA . TRP B 1 339 ? 15.75 18.953 -26.359 1 91.88 339 TRP B CA 1
ATOM 7246 C C . TRP B 1 339 ? 15.266 18.203 -27.594 1 91.88 339 TRP B C 1
ATOM 7248 O O . TRP B 1 339 ? 16.047 17.922 -28.5 1 91.88 339 TRP B O 1
ATOM 7258 N N . GLY B 1 340 ? 14.078 17.719 -27.672 1 91.31 340 GLY B N 1
ATOM 7259 C CA . GLY B 1 340 ? 13.445 17 -28.766 1 91.31 340 GLY B CA 1
ATOM 7260 C C . GLY B 1 340 ? 11.961 16.781 -28.547 1 91.31 340 GLY B C 1
ATOM 7261 O O . GLY B 1 340 ? 11.445 17 -27.453 1 91.31 340 GLY B O 1
ATOM 7262 N N . PRO B 1 341 ? 11.297 16.453 -29.594 1 91.12 341 PRO B N 1
ATOM 7263 C CA . PRO B 1 341 ? 9.844 16.266 -29.484 1 91.12 341 PRO B CA 1
ATOM 7264 C C . PRO B 1 341 ? 9.477 15.172 -28.484 1 91.12 341 PRO B C 1
ATOM 7266 O O . PRO B 1 341 ? 8.508 15.32 -27.719 1 91.12 341 PRO B O 1
ATOM 7269 N N . GLY B 1 342 ? 10.211 14.07 -28.484 1 89.38 342 GLY B N 1
ATOM 7270 C CA . GLY B 1 342 ? 9.945 12.992 -27.547 1 89.38 342 GLY B CA 1
ATOM 7271 C C . GLY B 1 342 ? 10.172 13.398 -26.094 1 89.38 342 GLY B C 1
ATOM 7272 O O . GLY B 1 342 ? 9.336 13.125 -25.234 1 89.38 342 GLY B O 1
ATOM 7273 N N . THR B 1 343 ? 11.289 14.062 -25.906 1 91.69 343 THR B N 1
ATOM 7274 C CA . THR B 1 343 ? 11.633 14.508 -24.562 1 91.69 343 THR B CA 1
ATOM 7275 C C . THR B 1 343 ? 10.641 15.562 -24.078 1 91.69 343 THR B C 1
ATOM 7277 O O . THR B 1 343 ? 10.234 15.547 -22.906 1 91.69 343 THR B O 1
ATOM 7280 N N . ARG B 1 344 ? 10.258 16.484 -25 1 93.75 344 ARG B N 1
ATOM 7281 C CA . ARG B 1 344 ? 9.305 17.531 -24.641 1 93.75 344 ARG B CA 1
ATOM 7282 C C . ARG B 1 344 ? 7.957 16.938 -24.25 1 93.75 344 ARG B C 1
ATOM 7284 O O . ARG B 1 344 ? 7.312 17.406 -23.312 1 93.75 344 ARG B O 1
ATOM 7291 N N . THR B 1 345 ? 7.57 15.859 -24.891 1 93.25 345 THR B N 1
ATOM 7292 C CA . THR B 1 345 ? 6.289 15.227 -24.609 1 93.25 345 THR B CA 1
ATOM 7293 C C . THR B 1 345 ? 6.32 14.539 -23.25 1 93.25 345 THR B C 1
ATOM 7295 O O . THR B 1 345 ? 5.398 14.688 -22.438 1 93.25 345 THR B O 1
ATOM 7298 N N . VAL B 1 346 ? 7.363 13.844 -22.984 1 90.88 346 VAL B N 1
ATOM 7299 C CA . VAL B 1 346 ? 7.461 13.078 -21.734 1 90.88 346 VAL B CA 1
ATOM 7300 C C . VAL B 1 346 ? 7.562 14.039 -20.547 1 90.88 346 VAL B C 1
ATOM 7302 O O . VAL B 1 346 ? 6.938 13.82 -19.516 1 90.88 346 VAL B O 1
ATOM 7305 N N . VAL B 1 347 ? 8.359 15.07 -20.75 1 95.56 347 VAL B N 1
ATOM 7306 C CA . VAL B 1 347 ? 8.523 16.047 -19.688 1 95.56 347 VAL B CA 1
ATOM 7307 C C . VAL B 1 347 ? 7.207 16.797 -19.453 1 95.56 347 VAL B C 1
ATOM 7309 O O . VAL B 1 347 ? 6.844 17.109 -18.328 1 95.56 347 VAL B O 1
ATOM 7312 N N . PHE B 1 348 ? 6.48 17.125 -20.547 1 96.62 348 PHE B N 1
ATOM 7313 C CA . PHE B 1 348 ? 5.184 17.781 -20.453 1 96.62 348 PHE B CA 1
ATOM 7314 C C . PHE B 1 348 ? 4.203 16.938 -19.656 1 96.62 348 PHE B C 1
ATOM 7316 O O . PHE B 1 348 ? 3.51 17.438 -18.781 1 96.62 348 PHE B O 1
ATOM 7323 N N . LEU B 1 349 ? 4.211 15.648 -19.922 1 95.25 349 LEU B N 1
ATOM 7324 C CA . LEU B 1 349 ? 3.295 14.742 -19.234 1 95.25 349 LEU B CA 1
ATOM 7325 C C . LEU B 1 349 ? 3.707 14.555 -17.766 1 95.25 349 LEU B C 1
ATOM 7327 O O . LEU B 1 349 ? 2.855 14.539 -16.875 1 95.25 349 LEU B O 1
ATOM 7331 N N . GLY B 1 350 ? 4.984 14.391 -17.578 1 95.25 350 GLY B N 1
ATOM 7332 C CA . GLY B 1 350 ? 5.473 14.258 -16.219 1 95.25 350 GLY B CA 1
ATOM 7333 C C . GLY B 1 350 ? 5.176 15.469 -15.359 1 95.25 350 GLY B C 1
ATOM 7334 O O . GLY B 1 350 ? 4.645 15.344 -14.258 1 95.25 350 GLY B O 1
ATOM 7335 N N . ALA B 1 351 ? 5.516 16.641 -15.883 1 97 351 ALA B N 1
ATOM 7336 C CA . ALA B 1 351 ? 5.25 17.891 -15.18 1 97 351 ALA B CA 1
ATOM 7337 C C . ALA B 1 351 ? 3.754 18.094 -14.977 1 97 351 ALA B C 1
ATOM 7339 O O . ALA B 1 351 ? 3.326 18.594 -13.922 1 97 351 ALA B O 1
ATOM 7340 N N . GLY B 1 352 ? 2.988 17.766 -15.93 1 96.5 352 GLY B N 1
ATOM 7341 C CA . GLY B 1 352 ? 1.542 17.891 -15.82 1 96.5 352 GLY B CA 1
ATOM 7342 C C . GLY B 1 352 ? 0.954 17.016 -14.734 1 96.5 352 GLY B C 1
ATOM 7343 O O . GLY B 1 352 ? 0.072 17.438 -13.984 1 96.5 352 GLY B O 1
ATOM 7344 N N . ILE B 1 353 ? 1.438 15.805 -14.664 1 95.44 353 ILE B N 1
ATOM 7345 C CA . ILE B 1 353 ? 0.966 14.867 -13.641 1 95.44 353 ILE B CA 1
ATOM 7346 C C . ILE B 1 353 ? 1.318 15.398 -12.258 1 95.44 353 ILE B C 1
ATOM 7348 O O . ILE B 1 353 ? 0.494 15.352 -11.336 1 95.44 353 ILE B O 1
ATOM 7352 N N . GLN B 1 354 ? 2.512 15.922 -12.141 1 95.94 354 GLN B N 1
ATOM 7353 C CA . GLN B 1 354 ? 2.939 16.422 -10.836 1 95.94 354 GLN B CA 1
ATOM 7354 C C . GLN B 1 354 ? 2.191 17.703 -10.477 1 95.94 354 GLN B C 1
ATOM 7356 O O . GLN B 1 354 ? 1.906 17.953 -9.305 1 95.94 354 GLN B O 1
ATOM 7361 N N . ALA B 1 355 ? 1.903 18.547 -11.445 1 96.06 355 ALA B N 1
ATOM 7362 C CA . ALA B 1 355 ? 1.083 19.734 -11.195 1 96.06 355 ALA B CA 1
ATOM 7363 C C . ALA B 1 355 ? -0.312 19.344 -10.719 1 96.06 355 ALA B C 1
ATOM 7365 O O . ALA B 1 355 ? -0.831 19.922 -9.766 1 96.06 355 ALA B O 1
ATOM 7366 N N . PHE B 1 356 ? -0.832 18.391 -11.359 1 93.81 356 PHE B N 1
ATOM 7367 C CA . PHE B 1 356 ? -2.146 17.906 -10.969 1 93.81 356 PHE B CA 1
ATOM 7368 C C . PHE B 1 356 ? -2.107 17.328 -9.555 1 93.81 356 PHE B C 1
ATOM 7370 O O . PHE B 1 356 ? -3.004 17.594 -8.75 1 93.81 356 PHE B O 1
ATOM 7377 N N . ALA B 1 357 ? -1.114 16.562 -9.328 1 93.12 357 ALA B N 1
ATOM 7378 C CA . ALA B 1 357 ? -0.964 15.961 -8 1 93.12 357 ALA B CA 1
ATOM 7379 C C . ALA B 1 357 ? -0.868 17.047 -6.926 1 93.12 357 ALA B C 1
ATOM 7381 O O . ALA B 1 357 ? -1.404 16.875 -5.828 1 93.12 357 ALA B O 1
ATOM 7382 N N . THR B 1 358 ? -0.227 18.094 -7.207 1 94.38 358 THR B N 1
ATOM 7383 C CA . THR B 1 358 ? -0.064 19.188 -6.254 1 94.38 358 THR B CA 1
ATOM 7384 C C . THR B 1 358 ? -1.392 19.906 -6.02 1 94.38 358 THR B C 1
ATOM 7386 O O . THR B 1 358 ? -1.727 20.25 -4.879 1 94.38 358 THR B O 1
ATOM 7389 N N . ILE B 1 359 ? -2.123 20.094 -7.059 1 93.12 359 ILE B N 1
ATOM 7390 C CA . ILE B 1 359 ? -3.426 20.75 -6.945 1 93.12 359 ILE B CA 1
ATOM 7391 C C . ILE B 1 359 ? -4.34 19.906 -6.055 1 93.12 359 ILE B C 1
ATOM 7393 O O . ILE B 1 359 ? -5 20.438 -5.16 1 93.12 359 ILE B O 1
ATOM 7397 N N . ALA B 1 360 ? -4.32 18.656 -6.344 1 90.31 360 ALA B N 1
ATOM 7398 C CA . ALA B 1 360 ? -5.168 17.766 -5.559 1 90.31 360 ALA B CA 1
ATOM 7399 C C . ALA B 1 360 ? -4.77 17.781 -4.086 1 90.31 360 ALA B C 1
ATOM 7401 O O . ALA B 1 360 ? -5.629 17.75 -3.203 1 90.31 360 ALA B O 1
ATOM 7402 N N . THR B 1 361 ? -3.537 17.828 -3.812 1 89.62 361 THR B N 1
ATOM 7403 C CA . THR B 1 361 ? -3.047 17.875 -2.439 1 89.62 361 THR B CA 1
ATOM 7404 C C . THR B 1 361 ? -3.436 19.203 -1.773 1 89.62 361 THR B C 1
ATOM 7406 O O . THR B 1 361 ? -3.824 19.219 -0.604 1 89.62 361 THR B O 1
ATOM 7409 N N . ASN B 1 362 ? -3.342 20.234 -2.475 1 92 362 ASN B N 1
ATOM 7410 C CA . ASN B 1 362 ? -3.697 21.547 -1.943 1 92 362 ASN B CA 1
ATOM 7411 C C . ASN B 1 362 ? -5.168 21.609 -1.534 1 92 362 ASN B C 1
ATOM 7413 O O . ASN B 1 362 ? -5.508 22.203 -0.514 1 92 362 ASN B O 1
ATOM 7417 N N . LEU B 1 363 ? -5.941 21.016 -2.234 1 87.06 363 LEU B N 1
ATOM 7418 C CA . LEU B 1 363 ? -7.371 21.047 -1.951 1 87.06 363 LEU B CA 1
ATOM 7419 C C . LEU B 1 363 ? -7.691 20.281 -0.669 1 87.06 363 LEU B C 1
ATOM 7421 O O . LEU B 1 363 ? -8.422 20.781 0.186 1 87.06 363 LEU B O 1
ATOM 7425 N N . THR B 1 364 ? -7.082 19.266 -0.509 1 79.5 364 THR B N 1
ATOM 7426 C CA . THR B 1 364 ? -7.477 18.359 0.571 1 79.5 364 THR B CA 1
ATOM 7427 C C . THR B 1 364 ? -6.695 18.672 1.845 1 79.5 364 THR B C 1
ATOM 7429 O O . THR B 1 364 ? -7.23 18.562 2.951 1 79.5 364 THR B O 1
ATOM 7432 N N . SER B 1 365 ? -5.469 19.031 1.635 1 85.75 365 SER B N 1
ATOM 7433 C CA . SER B 1 365 ? -4.613 19.156 2.809 1 85.75 365 SER B CA 1
ATOM 7434 C C . SER B 1 365 ? -4.539 20.609 3.283 1 85.75 365 SER B C 1
ATOM 7436 O O . SER B 1 365 ? -4.133 20.875 4.414 1 85.75 365 SER B O 1
ATOM 7438 N N . ASN B 1 366 ? -4.949 21.5 2.418 1 91.5 366 ASN B N 1
ATOM 7439 C CA . ASN B 1 366 ? -4.789 22.891 2.828 1 91.5 366 ASN B CA 1
ATOM 7440 C C . ASN B 1 366 ? -6.094 23.672 2.695 1 91.5 366 ASN B C 1
ATOM 7442 O O . ASN B 1 366 ? -6.578 24.25 3.668 1 91.5 366 ASN B O 1
ATOM 7446 N N . SER B 1 367 ? -6.676 23.562 1.584 1 91.5 367 SER B N 1
ATOM 7447 C CA . SER B 1 367 ? -7.871 24.375 1.34 1 91.5 367 SER B CA 1
ATOM 7448 C C . SER B 1 367 ? -9.008 23.969 2.268 1 91.5 367 SER B C 1
ATOM 7450 O O . SER B 1 367 ? -9.609 24.812 2.934 1 91.5 367 SER B O 1
ATOM 7452 N N . ILE B 1 368 ? -9.297 22.734 2.344 1 87.44 368 ILE B N 1
ATOM 7453 C CA . ILE B 1 368 ? -10.406 22.234 3.152 1 87.44 368 ILE B CA 1
ATOM 7454 C C . ILE B 1 368 ? -10.133 22.516 4.629 1 87.44 368 ILE B C 1
ATOM 7456 O O . ILE B 1 368 ? -10.977 23.094 5.324 1 87.44 368 ILE B O 1
ATOM 7460 N N . PRO B 1 369 ? -8.977 22.156 5.059 1 89.75 369 PRO B N 1
ATOM 7461 C CA . PRO B 1 369 ? -8.711 22.453 6.469 1 89.75 369 PRO B CA 1
ATOM 7462 C C . PRO B 1 369 ? -8.82 23.938 6.793 1 89.75 369 PRO B C 1
ATOM 7464 O O . PRO B 1 369 ? -9.336 24.312 7.852 1 89.75 369 PRO B O 1
ATOM 7467 N N . VAL B 1 370 ? -8.352 24.781 5.941 1 91.75 370 VAL B N 1
ATOM 7468 C CA . VAL B 1 370 ? -8.469 26.219 6.176 1 91.75 370 VAL B CA 1
ATOM 7469 C C . VAL B 1 370 ? -9.938 26.609 6.195 1 91.75 370 VAL B C 1
ATOM 7471 O O . VAL B 1 370 ? -10.352 27.453 7.004 1 91.75 370 VAL B O 1
ATOM 7474 N N . GLY B 1 371 ? -10.656 26.047 5.297 1 90.5 371 GLY B N 1
ATOM 7475 C CA . GLY B 1 371 ? -12.094 26.281 5.328 1 90.5 371 GLY B CA 1
ATOM 7476 C C . GLY B 1 371 ? -12.727 25.922 6.656 1 90.5 371 GLY B C 1
ATOM 7477 O O . GLY B 1 371 ? -13.531 26.688 7.195 1 90.5 371 GLY B O 1
ATOM 7478 N N . CYS B 1 372 ? -12.352 24.797 7.156 1 89.12 372 CYS B N 1
ATOM 7479 C CA . CYS B 1 372 ? -12.859 24.359 8.453 1 89.12 372 CYS B CA 1
ATOM 7480 C C . CYS B 1 372 ? -12.375 25.266 9.57 1 89.12 372 CYS B C 1
ATOM 7482 O O . CYS B 1 372 ? -13.148 25.625 10.461 1 89.12 372 CYS B O 1
ATOM 7484 N N . ASP B 1 373 ? -11.156 25.625 9.492 1 92.25 373 ASP B N 1
ATOM 7485 C CA . ASP B 1 373 ? -10.562 26.469 10.523 1 92.25 373 ASP B CA 1
ATOM 7486 C C . ASP B 1 373 ? -11.227 27.844 10.562 1 92.25 373 ASP B C 1
ATOM 7488 O O . ASP B 1 373 ? -11.57 28.344 11.633 1 92.25 373 ASP B O 1
ATOM 7492 N N . LEU B 1 374 ? -11.414 28.359 9.445 1 90.44 374 LEU B N 1
ATOM 7493 C CA . LEU B 1 374 ? -12.031 29.688 9.398 1 90.44 374 LEU B CA 1
ATOM 7494 C C . LEU B 1 374 ? -13.492 29.625 9.82 1 90.44 374 LEU B C 1
ATOM 7496 O O . LEU B 1 374 ? -14.008 30.562 10.422 1 90.44 374 LEU B O 1
ATOM 7500 N N . ALA B 1 375 ? -14.125 28.562 9.461 1 86.69 375 ALA B N 1
ATOM 7501 C CA . ALA B 1 375 ? -15.492 28.359 9.945 1 86.69 375 ALA B CA 1
ATOM 7502 C C . ALA B 1 375 ? -15.523 28.266 11.469 1 86.69 375 ALA B C 1
ATOM 7504 O O . ALA B 1 375 ? -16.484 28.703 12.102 1 86.69 375 ALA B O 1
ATOM 7505 N N . GLY B 1 376 ? -14.516 27.703 12.016 1 88 376 GLY B N 1
ATOM 7506 C CA . GLY B 1 376 ? -14.406 27.609 13.461 1 88 376 GLY B CA 1
ATOM 7507 C C . GLY B 1 376 ? -14.07 28.938 14.125 1 88 376 GLY B C 1
ATOM 7508 O O . GLY B 1 376 ? -14.555 29.234 15.219 1 88 376 GLY B O 1
ATOM 7509 N N . LEU B 1 377 ? -13.297 29.703 13.484 1 89.31 377 LEU B N 1
ATOM 7510 C CA . LEU B 1 377 ? -12.891 31 14.016 1 89.31 377 LEU B CA 1
ATOM 7511 C C . LEU B 1 377 ? -14.039 32 13.93 1 89.31 377 LEU B C 1
ATOM 7513 O O . LEU B 1 377 ? -14.211 32.844 14.836 1 89.31 377 LEU B O 1
ATOM 7517 N N . PHE B 1 378 ? -14.742 31.922 12.812 1 87.69 378 PHE B N 1
ATOM 7518 C CA . PHE B 1 378 ? -15.852 32.844 12.586 1 87.69 378 PHE B CA 1
ATOM 7519 C C . PHE B 1 378 ? -17.125 32.094 12.219 1 87.69 378 PHE B C 1
ATOM 7521 O O . PHE B 1 378 ? -17.641 32.25 11.109 1 87.69 378 PHE B O 1
ATOM 7528 N N . PRO B 1 379 ? -17.641 31.438 13.188 1 81.81 379 PRO B N 1
ATOM 7529 C CA . PRO B 1 379 ? -18.781 30.578 12.898 1 81.81 379 PRO B CA 1
ATOM 7530 C C . PRO B 1 379 ? -19.984 31.359 12.367 1 81.81 379 PRO B C 1
ATOM 7532 O O . PRO B 1 379 ? -20.828 30.797 11.648 1 81.81 379 PRO B O 1
ATOM 7535 N N . ARG B 1 380 ? -20.094 32.562 12.625 1 79.62 380 ARG B N 1
ATOM 7536 C CA . ARG B 1 380 ? -21.266 33.344 12.25 1 79.62 380 ARG B CA 1
ATOM 7537 C C . ARG B 1 380 ? -21.125 33.875 10.828 1 79.62 380 ARG B C 1
ATOM 7539 O O . ARG B 1 380 ? -22.125 34.281 10.203 1 79.62 380 ARG B O 1
ATOM 7546 N N . TYR B 1 381 ? -19.891 33.844 10.312 1 81 381 TYR B N 1
ATOM 7547 C CA . TYR B 1 381 ? -19.688 34.562 9.062 1 81 381 TYR B CA 1
ATOM 7548 C C . TYR B 1 381 ? -19.156 33.625 7.98 1 81 381 TYR B C 1
ATOM 7550 O O . TYR B 1 381 ? -19.312 33.875 6.785 1 81 381 TYR B O 1
ATOM 7558 N N . ILE B 1 382 ? -18.516 32.562 8.375 1 84.19 382 ILE B N 1
ATOM 7559 C CA . ILE B 1 382 ? -17.766 31.812 7.379 1 84.19 382 ILE B CA 1
ATOM 7560 C C . ILE B 1 382 ? -18.172 30.344 7.414 1 84.19 382 ILE B C 1
ATOM 7562 O O . ILE B 1 382 ? -18.172 29.719 8.477 1 84.19 382 ILE B O 1
ATOM 7566 N N . THR B 1 383 ? -18.578 29.891 6.23 1 83.25 383 THR B N 1
ATOM 7567 C CA . THR B 1 383 ? -18.766 28.469 6.016 1 83.25 383 THR B CA 1
ATOM 7568 C C . THR B 1 383 ? -17.516 27.828 5.445 1 83.25 383 THR B C 1
ATOM 7570 O O . THR B 1 383 ? -16.531 28.516 5.148 1 83.25 383 THR B O 1
ATOM 7573 N N . ILE B 1 384 ? -17.562 26.578 5.402 1 84.06 384 ILE B N 1
ATOM 7574 C CA . ILE B 1 384 ? -16.375 25.875 4.926 1 84.06 384 ILE B CA 1
ATOM 7575 C C . ILE B 1 384 ? -16.031 26.344 3.51 1 84.06 384 ILE B C 1
ATOM 7577 O O . ILE B 1 384 ? -14.875 26.656 3.213 1 84.06 384 ILE B O 1
ATOM 7581 N N . VAL B 1 385 ? -17.016 26.453 2.617 1 85.75 385 VAL B N 1
ATOM 7582 C CA . VAL B 1 385 ? -16.781 26.797 1.219 1 85.75 385 VAL B CA 1
ATOM 7583 C C . VAL B 1 385 ? -16.281 28.234 1.117 1 85.75 385 VAL B C 1
ATOM 7585 O O . VAL B 1 385 ? -15.336 28.516 0.383 1 85.75 385 VAL B O 1
ATOM 7588 N N . ARG B 1 386 ? -16.812 29.156 1.919 1 86.81 386 ARG B N 1
ATOM 7589 C CA . ARG B 1 386 ? -16.344 30.531 1.945 1 86.81 386 ARG B CA 1
ATOM 7590 C C . ARG B 1 386 ? -14.914 30.625 2.469 1 86.81 386 ARG B C 1
ATOM 7592 O O . ARG B 1 386 ? -14.125 31.438 1.99 1 86.81 386 ARG B O 1
ATOM 7599 N N . GLY B 1 387 ? -14.703 29.797 3.447 1 90.25 387 GLY B N 1
ATOM 7600 C CA . GLY B 1 387 ? -13.352 29.75 3.979 1 90.25 387 GLY B CA 1
ATOM 7601 C C . GLY B 1 387 ? -12.328 29.266 2.967 1 90.25 387 GLY B C 1
ATOM 7602 O O . GLY B 1 387 ? -11.211 29.781 2.91 1 90.25 387 GLY B O 1
ATOM 7603 N N . GLN B 1 388 ? -12.711 28.312 2.172 1 90.81 388 GLN B N 1
ATOM 7604 C CA . GLN B 1 388 ? -11.82 27.812 1.131 1 90.81 388 GLN B CA 1
ATOM 7605 C C . GLN B 1 388 ? -11.5 28.891 0.11 1 90.81 388 GLN B C 1
ATOM 7607 O O . GLN B 1 388 ? -10.352 29.016 -0.329 1 90.81 388 GLN B O 1
ATOM 7612 N N . VAL B 1 389 ? -12.516 29.656 -0.238 1 90.62 389 VAL B N 1
ATOM 7613 C CA . VAL B 1 389 ? -12.312 30.75 -1.192 1 90.62 389 VAL B CA 1
ATOM 7614 C C . VAL B 1 389 ? -11.328 31.766 -0.622 1 90.62 389 VAL B C 1
ATOM 7616 O O . VAL B 1 389 ? -10.422 32.219 -1.325 1 90.62 389 VAL B O 1
ATOM 7619 N N . LEU B 1 390 ? -11.5 32.062 0.599 1 91.06 390 LEU B N 1
ATOM 7620 C CA . LEU B 1 390 ? -10.594 33 1.251 1 91.06 390 LEU B CA 1
ATOM 7621 C C . LEU B 1 390 ? -9.172 32.438 1.292 1 91.06 390 LEU B C 1
ATOM 7623 O O . LEU B 1 390 ? -8.203 33.156 1.16 1 91.06 390 LEU B O 1
ATOM 7627 N N . CYS B 1 391 ? -9.07 31.141 1.501 1 92.44 391 CYS B N 1
ATOM 7628 C CA . CYS B 1 391 ? -7.77 30.469 1.504 1 92.44 391 CYS B CA 1
ATOM 7629 C C . CYS B 1 391 ? -7.039 30.703 0.185 1 92.44 391 CYS B C 1
ATOM 7631 O O . CYS B 1 391 ? -5.844 30.984 0.175 1 92.44 391 CYS B O 1
ATOM 7633 N N . PHE B 1 392 ? -7.781 30.625 -0.886 1 93.12 392 PHE B N 1
ATOM 7634 C CA . PHE B 1 392 ? -7.199 30.812 -2.209 1 93.12 392 PHE B CA 1
ATOM 7635 C C . PHE B 1 392 ? -6.707 32.25 -2.389 1 93.12 392 PHE B C 1
ATOM 7637 O O . PHE B 1 392 ? -5.641 32.469 -2.969 1 93.12 392 PHE B O 1
ATOM 7644 N N . LEU B 1 393 ? -7.406 33.125 -1.849 1 92.19 393 LEU B N 1
ATOM 7645 C CA . LEU B 1 393 ? -7.016 34.531 -1.975 1 92.19 393 LEU B CA 1
ATOM 7646 C C . LEU B 1 393 ? -5.809 34.844 -1.097 1 92.19 393 LEU B C 1
ATOM 7648 O O . LEU B 1 393 ? -4.914 35.562 -1.504 1 92.19 393 LEU B O 1
ATOM 7652 N N . LEU B 1 394 ? -5.754 34.219 0.005 1 92.56 394 LEU B N 1
ATOM 7653 C CA . LEU B 1 394 ? -4.672 34.469 0.952 1 92.56 394 LEU B CA 1
ATOM 7654 C C . LEU B 1 394 ? -3.377 33.844 0.477 1 92.56 394 LEU B C 1
ATOM 7656 O O . LEU B 1 394 ? -2.295 34.188 0.957 1 92.56 394 LEU B O 1
ATOM 7660 N N . ALA B 1 395 ? -3.494 32.938 -0.456 1 91.5 395 ALA B N 1
ATOM 7661 C CA . ALA B 1 395 ? -2.305 32.281 -1.004 1 91.5 395 ALA B CA 1
ATOM 7662 C C . ALA B 1 395 ? -1.379 33.312 -1.66 1 91.5 395 ALA B C 1
ATOM 7664 O O . ALA B 1 395 ? -0.157 33.125 -1.651 1 91.5 395 ALA B O 1
ATOM 7665 N N . TRP B 1 396 ? -1.902 34.375 -2.197 1 91.06 396 TRP B N 1
ATOM 7666 C CA . TRP B 1 396 ? -1.12 35.438 -2.844 1 91.06 396 TRP B CA 1
ATOM 7667 C C . TRP B 1 396 ? -0.383 36.281 -1.809 1 91.06 396 TRP B C 1
ATOM 7669 O O . TRP B 1 396 ? 0.736 36.719 -2.053 1 91.06 396 TRP B O 1
ATOM 7679 N N . VAL B 1 397 ? -0.957 36.406 -0.691 1 89.56 397 VAL B N 1
ATOM 7680 C CA . VAL B 1 397 ? -0.412 37.25 0.356 1 89.56 397 VAL B CA 1
ATOM 7681 C C . VAL B 1 397 ? 0.804 36.594 0.992 1 89.56 397 VAL B C 1
ATOM 7683 O O . VAL B 1 397 ? 1.703 37.281 1.493 1 89.56 397 VAL B O 1
ATOM 7686 N N . VAL B 1 398 ? 0.912 35.375 0.909 1 89.56 398 VAL B N 1
ATOM 7687 C CA . VAL B 1 398 ? 1.975 34.594 1.532 1 89.56 398 VAL B CA 1
ATOM 7688 C C . VAL B 1 398 ? 3.301 34.844 0.824 1 89.56 398 VAL B C 1
ATOM 7690 O O . VAL B 1 398 ? 4.367 34.781 1.438 1 89.56 398 VAL B O 1
ATOM 7693 N N . VAL B 1 399 ? 3.338 35.219 -0.506 1 89.19 399 VAL B N 1
ATOM 7694 C CA . VAL B 1 399 ? 4.539 35.406 -1.314 1 89.19 399 VAL B CA 1
ATOM 7695 C C . VAL B 1 399 ? 5.477 34.219 -1.121 1 89.19 399 VAL B C 1
ATOM 7697 O O . VAL B 1 399 ? 6.605 34.375 -0.654 1 89.19 399 VAL B O 1
ATOM 7700 N N . PRO B 1 400 ? 5.062 33.062 -1.552 1 90.44 400 PRO B N 1
ATOM 7701 C CA . PRO B 1 400 ? 5.734 31.812 -1.213 1 90.44 400 PRO B CA 1
ATOM 7702 C C . PRO B 1 400 ? 7.137 31.703 -1.813 1 90.44 400 PRO B C 1
ATOM 7704 O O . PRO B 1 400 ? 7.984 30.969 -1.298 1 90.44 400 PRO B O 1
ATOM 7707 N N . TRP B 1 401 ? 7.449 32.406 -2.898 1 90.06 401 TRP B N 1
ATOM 7708 C CA . TRP B 1 401 ? 8.75 32.312 -3.543 1 90.06 401 TRP B CA 1
ATOM 7709 C C . TRP B 1 401 ? 9.844 32.906 -2.658 1 90.06 401 TRP B C 1
ATOM 7711 O O . TRP B 1 401 ? 11.031 32.688 -2.895 1 90.06 401 TRP B O 1
ATOM 7721 N N . LYS B 1 402 ? 9.516 33.5 -1.584 1 85.75 402 LYS B N 1
ATOM 7722 C CA . LYS B 1 402 ? 10.5 34 -0.638 1 85.75 402 LYS B CA 1
ATOM 7723 C C . LYS B 1 402 ? 10.688 33.062 0.536 1 85.75 402 LYS B C 1
ATOM 7725 O O . LYS B 1 402 ? 11.625 33.219 1.322 1 85.75 402 LYS B O 1
ATOM 7730 N N . LEU B 1 403 ? 9.914 32.094 0.617 1 81.12 403 LEU B N 1
ATOM 7731 C CA . LEU B 1 403 ? 9.953 31.172 1.751 1 81.12 403 LEU B CA 1
ATOM 7732 C C . LEU B 1 403 ? 10.742 29.906 1.405 1 81.12 403 LEU B C 1
ATOM 7734 O O . LEU B 1 403 ? 11.438 29.344 2.258 1 81.12 403 LEU B O 1
ATOM 7738 N N . THR B 1 404 ? 10.609 29.375 0.179 1 79.56 404 THR B N 1
ATOM 7739 C CA . THR B 1 404 ? 11.242 28.109 -0.188 1 79.56 404 THR B CA 1
ATOM 7740 C C . THR B 1 404 ? 12 28.25 -1.506 1 79.56 404 THR B C 1
ATOM 7742 O O . THR B 1 404 ? 11.484 27.906 -2.566 1 79.56 404 THR B O 1
ATOM 7745 N N . TYR B 1 405 ? 13.266 28.641 -1.392 1 79 405 TYR B N 1
ATOM 7746 C CA . TYR B 1 405 ? 14.047 28.891 -2.598 1 79 405 TYR B CA 1
ATOM 7747 C C . TYR B 1 405 ? 15.219 27.922 -2.699 1 79 405 TYR B C 1
ATOM 7749 O O . TYR B 1 405 ? 15.938 27.922 -3.701 1 79 405 TYR B O 1
ATOM 7757 N N . SER B 1 406 ? 15.359 27.094 -1.604 1 82.88 406 SER B N 1
ATOM 7758 C CA . SER B 1 406 ? 16.422 26.094 -1.599 1 82.88 406 SER B CA 1
ATOM 7759 C C . SER B 1 406 ? 16.047 24.891 -0.738 1 82.88 406 SER B C 1
ATOM 7761 O O . SER B 1 406 ? 15.062 24.938 -0.006 1 82.88 406 SER B O 1
ATOM 7763 N N . ALA B 1 407 ? 16.859 23.922 -0.896 1 80.94 407 ALA B N 1
ATOM 7764 C CA . ALA B 1 407 ? 16.656 22.719 -0.088 1 80.94 407 ALA B CA 1
ATOM 7765 C C . ALA B 1 407 ? 16.734 23.047 1.401 1 80.94 407 ALA B C 1
ATOM 7767 O O . ALA B 1 407 ? 15.883 22.594 2.184 1 80.94 407 ALA B O 1
ATOM 7768 N N . SER B 1 408 ? 17.672 23.812 1.728 1 81.38 408 SER B N 1
ATOM 7769 C CA . SER B 1 408 ? 17.875 24.172 3.125 1 81.38 408 SER B CA 1
ATOM 7770 C C . SER B 1 408 ? 16.734 25.031 3.656 1 81.38 408 SER B C 1
ATOM 7772 O O . SER B 1 408 ? 16.281 24.844 4.789 1 81.38 408 SER B O 1
ATOM 7774 N N . SER B 1 409 ? 16.297 26 2.869 1 80.56 409 SER B N 1
ATOM 7775 C CA . SER B 1 409 ? 15.195 26.859 3.287 1 80.56 409 SER B CA 1
ATOM 7776 C C . SER B 1 409 ? 13.906 26.047 3.434 1 80.56 409 SER B C 1
ATOM 7778 O O . SER B 1 409 ? 13.094 26.328 4.316 1 80.56 409 SER B O 1
ATOM 7780 N N . PHE B 1 410 ? 13.703 25.156 2.584 1 81.94 410 PHE B N 1
ATOM 7781 C CA . PHE B 1 410 ? 12.547 24.281 2.656 1 81.94 410 PHE B CA 1
ATOM 7782 C C . PHE B 1 410 ? 12.555 23.469 3.951 1 81.94 410 PHE B C 1
ATOM 7784 O O . PHE B 1 410 ? 11.547 23.422 4.66 1 81.94 410 PHE B O 1
ATOM 7791 N N . LEU B 1 411 ? 13.68 22.922 4.254 1 77.25 411 LEU B N 1
ATOM 7792 C CA . LEU B 1 411 ? 13.797 22.109 5.465 1 77.25 411 LEU B CA 1
ATOM 7793 C C . LEU B 1 411 ? 13.625 22.969 6.711 1 77.25 411 LEU B C 1
ATOM 7795 O O . LEU B 1 411 ? 13.031 22.547 7.699 1 77.25 411 LEU B O 1
ATOM 7799 N N . THR B 1 412 ? 14.094 24.109 6.621 1 77.25 412 THR B N 1
ATOM 7800 C CA . THR B 1 412 ? 13.938 25.047 7.73 1 77.25 412 THR B CA 1
ATOM 7801 C C . THR B 1 412 ? 12.469 25.391 7.941 1 77.25 412 THR B C 1
ATOM 7803 O O . THR B 1 412 ? 12 25.469 9.078 1 77.25 412 THR B O 1
ATOM 7806 N N . PHE B 1 413 ? 11.812 25.703 6.879 1 78.69 413 PHE B N 1
ATOM 7807 C CA . PHE B 1 413 ? 10.383 25.969 6.957 1 78.69 413 PHE B CA 1
ATOM 7808 C C . PHE B 1 413 ? 9.648 24.812 7.629 1 78.69 413 PHE B C 1
ATOM 7810 O O . PHE B 1 413 ? 8.828 25.031 8.523 1 78.69 413 PHE B O 1
ATOM 7817 N N . LEU B 1 414 ? 9.984 23.641 7.211 1 76.25 414 LEU B N 1
ATOM 7818 C CA . LEU B 1 414 ? 9.344 22.453 7.754 1 76.25 414 LEU B CA 1
ATOM 7819 C C . LEU B 1 414 ? 9.578 22.344 9.258 1 76.25 414 LEU B C 1
ATOM 7821 O O . LEU B 1 414 ? 8.633 22.141 10.023 1 76.25 414 LEU B O 1
ATOM 7825 N N . ASN B 1 415 ? 10.68 22.578 9.664 1 79 415 ASN B N 1
ATOM 7826 C CA . ASN B 1 415 ? 11.062 22.328 11.047 1 79 415 ASN B CA 1
ATOM 7827 C C . ASN B 1 415 ? 10.625 23.484 11.953 1 79 415 ASN B C 1
ATOM 7829 O O . ASN B 1 415 ? 10.586 23.328 13.18 1 79 415 ASN B O 1
ATOM 7833 N N . SER B 1 416 ? 10.273 24.578 11.406 1 78.5 416 SER B N 1
ATOM 7834 C CA . SER B 1 416 ? 9.969 25.766 12.188 1 78.5 416 SER B CA 1
ATOM 7835 C C . SER B 1 416 ? 8.609 25.656 12.859 1 78.5 416 SER B C 1
ATOM 7837 O O . SER B 1 416 ? 8.414 26.156 13.977 1 78.5 416 SER B O 1
ATOM 7839 N N . TYR B 1 417 ? 7.719 25.047 12.281 1 86.19 417 TYR B N 1
ATOM 7840 C CA . TYR B 1 417 ? 6.375 25.078 12.844 1 86.19 417 TYR B CA 1
ATOM 7841 C C . TYR B 1 417 ? 6.086 23.812 13.641 1 86.19 417 TYR B C 1
ATOM 7843 O O . TYR B 1 417 ? 5.078 23.734 14.344 1 86.19 417 TYR B O 1
ATOM 7851 N N . LEU B 1 418 ? 6.922 22.891 13.562 1 86.25 418 LEU B N 1
ATOM 7852 C CA . LEU B 1 418 ? 6.715 21.578 14.18 1 86.25 418 LEU B CA 1
ATOM 7853 C C . LEU B 1 418 ? 6.531 21.719 15.688 1 86.25 418 LEU B C 1
ATOM 7855 O O . LEU B 1 418 ? 5.691 21.031 16.281 1 86.25 418 LEU B O 1
ATOM 7859 N N . CYS B 1 419 ? 7.223 22.594 16.312 1 84.19 419 CYS B N 1
ATOM 7860 C CA . CYS B 1 419 ? 7.211 22.719 17.766 1 84.19 419 CYS B CA 1
ATOM 7861 C C . CYS B 1 419 ? 5.883 23.297 18.266 1 84.19 419 CYS B C 1
ATOM 7863 O O . CYS B 1 419 ? 5.512 23.109 19.422 1 84.19 419 CYS B O 1
ATOM 7865 N N . PHE B 1 420 ? 5.176 23.906 17.359 1 88.75 420 PHE B N 1
ATOM 7866 C CA . PHE B 1 420 ? 3.9 24.5 17.75 1 88.75 420 PHE B CA 1
ATOM 7867 C C . PHE B 1 420 ? 2.758 23.516 17.516 1 88.75 420 PHE B C 1
ATOM 7869 O O . PHE B 1 420 ? 1.752 23.562 18.234 1 88.75 420 PHE B O 1
ATOM 7876 N N . MET B 1 421 ? 2.945 22.688 16.594 1 91.88 421 MET B N 1
ATOM 7877 C CA . MET B 1 421 ? 1.82 21.859 16.156 1 91.88 421 MET B CA 1
ATOM 7878 C C . MET B 1 421 ? 1.808 20.516 16.859 1 91.88 421 MET B C 1
ATOM 7880 O O . MET B 1 421 ? 0.744 20 17.203 1 91.88 421 MET B O 1
ATOM 7884 N N . CYS B 1 422 ? 2.926 19.938 17.109 1 92.88 422 CYS B N 1
ATOM 7885 C CA . CYS B 1 422 ? 3.025 18.578 17.656 1 92.88 422 CYS B CA 1
ATOM 7886 C C . CYS B 1 422 ? 2.363 18.484 19.016 1 92.88 422 CYS B C 1
ATOM 7888 O O . CYS B 1 422 ? 1.614 17.547 19.297 1 92.88 422 CYS B O 1
ATOM 7890 N N . PRO B 1 423 ? 2.574 19.516 19.828 1 94.88 423 PRO B N 1
ATOM 7891 C CA . PRO B 1 423 ? 1.956 19.453 21.156 1 94.88 423 PRO B CA 1
ATOM 7892 C C . PRO B 1 423 ? 0.43 19.438 21.094 1 94.88 423 PRO B C 1
ATOM 7894 O O . PRO B 1 423 ? -0.221 18.828 21.938 1 94.88 423 PRO B O 1
ATOM 7897 N N . ILE B 1 424 ? -0.119 20.047 20.125 1 95.94 424 ILE B N 1
ATOM 7898 C CA . ILE B 1 424 ? -1.569 20.125 20 1 95.94 424 ILE B CA 1
ATOM 7899 C C . ILE B 1 424 ? -2.145 18.734 19.797 1 95.94 424 ILE B C 1
ATOM 7901 O O . ILE B 1 424 ? -3.086 18.328 20.5 1 95.94 424 ILE B O 1
ATOM 7905 N N . VAL B 1 425 ? -1.552 18.016 18.922 1 95.62 425 VAL B N 1
ATOM 7906 C CA . VAL B 1 425 ? -2.041 16.672 18.641 1 95.62 425 VAL B CA 1
ATOM 7907 C C . VAL B 1 425 ? -1.848 15.781 19.859 1 95.62 425 VAL B C 1
ATOM 7909 O O . VAL B 1 425 ? -2.719 14.977 20.188 1 95.62 425 VAL B O 1
ATOM 7912 N N . ALA B 1 426 ? -0.705 15.93 20.484 1 96.25 426 ALA B N 1
ATOM 7913 C CA . ALA B 1 426 ? -0.406 15.125 21.656 1 96.25 426 ALA B CA 1
ATOM 7914 C C . ALA B 1 426 ? -1.45 15.344 22.75 1 96.25 426 ALA B C 1
ATOM 7916 O O . ALA B 1 426 ? -1.924 14.391 23.375 1 96.25 426 ALA B O 1
ATOM 7917 N N . MET B 1 427 ? -1.824 16.516 22.953 1 96.81 427 MET B N 1
ATOM 7918 C CA . MET B 1 427 ? -2.795 16.859 23.984 1 96.81 427 MET B CA 1
ATOM 7919 C C . MET B 1 427 ? -4.184 16.344 23.625 1 96.81 427 MET B C 1
ATOM 7921 O O . MET B 1 427 ? -4.918 15.859 24.484 1 96.81 427 MET B O 1
ATOM 7925 N N . MET B 1 428 ? -4.543 16.469 22.406 1 97.38 428 MET B N 1
ATOM 7926 C CA . MET B 1 428 ? -5.84 15.984 21.953 1 97.38 428 MET B CA 1
ATOM 7927 C C . MET B 1 428 ? -5.969 14.484 22.188 1 97.38 428 MET B C 1
ATOM 7929 O O . MET B 1 428 ? -7.02 14.008 22.641 1 97.38 428 MET B O 1
ATOM 7933 N N . ILE B 1 429 ? -4.902 13.781 21.922 1 97.19 429 ILE B N 1
ATOM 7934 C CA . ILE B 1 429 ? -4.898 12.328 22.078 1 97.19 429 ILE B CA 1
ATOM 7935 C C . ILE B 1 429 ? -5.008 11.961 23.547 1 97.19 429 ILE B C 1
ATOM 7937 O O . ILE B 1 429 ? -5.824 11.117 23.922 1 97.19 429 ILE B O 1
ATOM 7941 N N . VAL B 1 430 ? -4.23 12.617 24.375 1 97.31 430 VAL B N 1
ATOM 7942 C CA . VAL B 1 430 ? -4.254 12.336 25.797 1 97.31 430 VAL B CA 1
ATOM 7943 C C . VAL B 1 430 ? -5.621 12.688 26.375 1 97.31 430 VAL B C 1
ATOM 7945 O O . VAL B 1 430 ? -6.145 11.977 27.234 1 97.31 430 VAL B O 1
ATOM 7948 N N . ASP B 1 431 ? -6.168 13.727 25.938 1 97.25 431 ASP B N 1
ATOM 7949 C CA . ASP B 1 431 ? -7.465 14.172 26.438 1 97.25 431 ASP B CA 1
ATOM 7950 C C . ASP B 1 431 ? -8.555 13.141 26.141 1 97.25 431 ASP B C 1
ATOM 7952 O O . ASP B 1 431 ? -9.328 12.781 27.031 1 97.25 431 ASP B O 1
ATOM 7956 N N . TYR B 1 432 ? -8.609 12.672 24.984 1 96.44 432 TYR B N 1
ATOM 7957 C CA . TYR B 1 432 ? -9.648 11.734 24.562 1 96.44 432 TYR B CA 1
ATOM 7958 C C . TYR B 1 432 ? -9.438 10.367 25.203 1 96.44 432 TYR B C 1
ATOM 7960 O O . TYR B 1 432 ? -10.367 9.789 25.781 1 96.44 432 TYR B O 1
ATOM 7968 N N . TRP B 1 433 ? -8.242 9.828 25.156 1 96.19 433 TRP B N 1
ATOM 7969 C CA . TRP B 1 433 ? -7.996 8.43 25.484 1 96.19 433 TRP B CA 1
ATOM 7970 C C . TRP B 1 433 ? -7.824 8.25 26.984 1 96.19 433 TRP B C 1
ATOM 7972 O O . TRP B 1 433 ? -8.164 7.203 27.547 1 96.19 433 TRP B O 1
ATOM 7982 N N . ILE B 1 434 ? -7.273 9.234 27.594 1 95.38 434 ILE B N 1
ATOM 7983 C CA . ILE B 1 434 ? -6.898 9.008 28.984 1 95.38 434 ILE B CA 1
ATOM 7984 C C . ILE B 1 434 ? -7.73 9.906 29.906 1 95.38 434 ILE B C 1
ATOM 7986 O O . ILE B 1 434 ? -8.445 9.414 30.781 1 95.38 434 ILE B O 1
ATOM 7990 N N . ALA B 1 435 ? -7.781 11.172 29.703 1 94.56 435 ALA B N 1
ATOM 7991 C CA . ALA B 1 435 ? -8.43 12.117 30.594 1 94.56 435 ALA B CA 1
ATOM 7992 C C . ALA B 1 435 ? -9.945 11.914 30.625 1 94.56 435 ALA B C 1
ATOM 7994 O O . ALA B 1 435 ? -10.57 11.969 31.672 1 94.56 435 ALA B O 1
ATOM 7995 N N . ARG B 1 436 ? -10.508 11.695 29.484 1 94.75 436 ARG B N 1
ATOM 7996 C CA . ARG B 1 436 ? -11.961 11.609 29.406 1 94.75 436 ARG B CA 1
ATOM 7997 C C . ARG B 1 436 ? -12.414 10.18 29.125 1 94.75 436 ARG B C 1
ATOM 7999 O O . ARG B 1 436 ? -13.609 9.898 29.078 1 94.75 436 ARG B O 1
ATOM 8006 N N . LYS B 1 437 ? -11.484 9.305 28.891 1 94.81 437 LYS B N 1
ATOM 8007 C CA . LYS B 1 437 ? -11.773 7.898 28.625 1 94.81 437 LYS B CA 1
ATOM 8008 C C . LYS B 1 437 ? -12.734 7.758 27.438 1 94.81 437 LYS B C 1
ATOM 8010 O O . LYS B 1 437 ? -13.68 6.965 27.5 1 94.81 437 LYS B O 1
ATOM 8015 N N . GLY B 1 438 ? -12.602 8.641 26.516 1 95.25 438 GLY B N 1
ATOM 8016 C CA . GLY B 1 438 ? -13.336 8.523 25.266 1 95.25 438 GLY B CA 1
ATOM 8017 C C . GLY B 1 438 ? -14.742 9.094 25.328 1 95.25 438 GLY B C 1
ATOM 8018 O O . GLY B 1 438 ? -15.539 8.914 24.406 1 95.25 438 GLY B O 1
ATOM 8019 N N . ASN B 1 439 ? -15.133 9.773 26.422 1 94.88 439 ASN B N 1
ATOM 8020 C CA . ASN B 1 439 ? -16.484 10.312 26.562 1 94.88 439 ASN B CA 1
ATOM 8021 C C . ASN B 1 439 ? -16.516 11.805 26.234 1 94.88 439 ASN B C 1
ATOM 8023 O O . ASN B 1 439 ? -15.773 12.594 26.828 1 94.88 439 ASN B O 1
ATOM 8027 N N . ILE B 1 440 ? -17.422 12.164 25.297 1 95.44 440 ILE B N 1
ATOM 8028 C CA . ILE B 1 440 ? -17.578 13.555 24.875 1 95.44 440 ILE B CA 1
ATOM 8029 C C . ILE B 1 440 ? -19.062 13.93 24.906 1 95.44 440 ILE B C 1
ATOM 8031 O O . ILE B 1 440 ? -19.906 13.266 24.297 1 95.44 440 ILE B O 1
ATOM 8035 N N . HIS B 1 441 ? -19.391 14.875 25.672 1 94.81 441 HIS B N 1
ATOM 8036 C CA . HIS B 1 441 ? -20.734 15.445 25.609 1 94.81 441 HIS B CA 1
ATOM 8037 C C . HIS B 1 441 ? -20.844 16.516 24.531 1 94.81 441 HIS B C 1
ATOM 8039 O O . HIS B 1 441 ? -20.484 17.672 24.766 1 94.81 441 HIS B O 1
ATOM 8045 N N . VAL B 1 442 ? -21.469 16.25 23.469 1 94.56 442 VAL B N 1
ATOM 8046 C CA . VAL B 1 442 ? -21.391 17.016 22.234 1 94.56 442 VAL B CA 1
ATOM 8047 C C . VAL B 1 442 ? -22.094 18.359 22.422 1 94.56 442 VAL B C 1
ATOM 8049 O O . VAL B 1 442 ? -21.562 19.406 22.031 1 94.56 442 VAL B O 1
ATOM 8052 N N . PRO B 1 443 ? -23.234 18.453 23.031 1 92.44 443 PRO B N 1
ATOM 8053 C CA . PRO B 1 443 ? -23.906 19.75 23.172 1 92.44 443 PRO B CA 1
ATOM 8054 C C . PRO B 1 443 ? -23.078 20.766 23.953 1 92.44 443 PRO B C 1
ATOM 8056 O O . PRO B 1 443 ? -23.156 21.969 23.688 1 92.44 443 PRO B O 1
ATOM 8059 N N . SER B 1 444 ? -22.281 20.328 24.859 1 93.56 444 SER B N 1
ATOM 8060 C CA . SER B 1 444 ? -21.484 21.219 25.688 1 93.56 444 SER B CA 1
ATOM 8061 C C . SER B 1 444 ? -20.344 21.844 24.906 1 93.56 444 SER B C 1
ATOM 8063 O O . SER B 1 444 ? -19.75 22.828 25.344 1 93.56 444 SER B O 1
ATOM 8065 N N . LEU B 1 445 ? -20.031 21.328 23.781 1 94.25 445 LEU B N 1
ATOM 8066 C CA . LEU B 1 445 ? -18.969 21.875 22.938 1 94.25 445 LEU B CA 1
ATOM 8067 C C . LEU B 1 445 ? -19.391 23.188 22.297 1 94.25 445 LEU B C 1
ATOM 8069 O O . LEU B 1 445 ? -18.562 23.938 21.781 1 94.25 445 LEU B O 1
ATOM 8073 N N . TYR B 1 446 ? -20.672 23.422 22.391 1 92.19 446 TYR B N 1
ATOM 8074 C CA . TYR B 1 446 ? -21.219 24.625 21.75 1 92.19 446 TYR B CA 1
ATOM 8075 C C . TYR B 1 446 ? -21.766 25.594 22.781 1 92.19 446 TYR B C 1
ATOM 8077 O O . TYR B 1 446 ? -22.422 26.578 22.422 1 92.19 446 TYR B O 1
ATOM 8085 N N . ASN B 1 447 ? -21.516 25.312 23.969 1 89.88 447 ASN B N 1
ATOM 8086 C CA . ASN B 1 447 ? -22.031 26.141 25.062 1 89.88 447 ASN B CA 1
ATOM 8087 C C . ASN B 1 447 ? -20.922 26.875 25.781 1 89.88 447 ASN B C 1
ATOM 8089 O O . ASN B 1 447 ? -20.125 26.266 26.484 1 89.88 447 ASN B O 1
ATOM 8093 N N . ALA B 1 448 ? -20.938 28.219 25.641 1 89.25 448 ALA B N 1
ATOM 8094 C CA . ALA B 1 448 ? -19.891 29.031 26.234 1 89.25 448 ALA B CA 1
ATOM 8095 C C . ALA B 1 448 ? -20.312 29.594 27.594 1 89.25 448 ALA B C 1
ATOM 8097 O O . ALA B 1 448 ? -20 30.734 27.922 1 89.25 448 ALA B O 1
ATOM 8098 N N . LYS B 1 449 ? -21.031 28.859 28.281 1 86.94 449 LYS B N 1
ATOM 8099 C CA . LYS B 1 449 ? -21.469 29.312 29.594 1 86.94 449 LYS B CA 1
ATOM 8100 C C . LYS B 1 449 ? -20.594 28.719 30.703 1 86.94 449 LYS B C 1
ATOM 8102 O O . LYS B 1 449 ? -20.125 27.594 30.594 1 86.94 449 LYS B O 1
ATOM 8107 N N . PRO B 1 450 ? -20.5 29.547 31.734 1 87.81 450 PRO B N 1
ATOM 8108 C CA . PRO B 1 450 ? -19.719 29.031 32.875 1 87.81 450 PRO B CA 1
ATOM 8109 C C . PRO B 1 450 ? -20.344 27.781 33.469 1 87.81 450 PRO B C 1
ATOM 8111 O O . PRO B 1 450 ? -21.578 27.688 33.594 1 87.81 450 PRO B O 1
ATOM 8114 N N . GLY B 1 451 ? -19.547 26.797 33.781 1 82.62 451 GLY B N 1
ATOM 8115 C CA . GLY B 1 451 ? -20.031 25.578 34.375 1 82.62 451 GLY B CA 1
ATOM 8116 C C . GLY B 1 451 ? -20.094 24.406 33.438 1 82.62 451 GLY B C 1
ATOM 8117 O O . GLY B 1 451 ? -20.188 23.25 33.875 1 82.62 451 GLY B O 1
ATOM 8118 N N . THR B 1 452 ? -20.031 24.719 32.219 1 88.12 452 THR B N 1
ATOM 8119 C CA . THR B 1 452 ? -20.016 23.641 31.25 1 88.12 452 THR B CA 1
ATOM 8120 C C . THR B 1 452 ? -18.641 23 31.172 1 88.12 452 THR B C 1
ATOM 8122 O O . THR B 1 452 ? -17.625 23.641 31.469 1 88.12 452 THR B O 1
ATOM 8125 N N . PRO B 1 453 ? -18.531 21.781 30.828 1 92 453 PRO B N 1
ATOM 8126 C CA . PRO B 1 453 ? -17.281 21.016 30.891 1 92 453 PRO B CA 1
ATOM 8127 C C . PRO B 1 453 ? -16.188 21.609 30.016 1 92 453 PRO B C 1
ATOM 8129 O O . PRO B 1 453 ? -15 21.469 30.328 1 92 453 PRO B O 1
ATOM 8132 N N . TYR B 1 454 ? -16.516 22.297 28.984 1 93.69 454 TYR B N 1
ATOM 8133 C CA . TYR B 1 454 ? -15.484 22.703 28.031 1 93.69 454 TYR B CA 1
ATOM 8134 C C . TYR B 1 454 ? -15.242 24.219 28.109 1 93.69 454 TYR B C 1
ATOM 8136 O O . TYR B 1 454 ? -14.523 24.766 27.266 1 93.69 454 TYR B O 1
ATOM 8144 N N . PHE B 1 455 ? -15.812 24.859 29.062 1 92.25 455 PHE B N 1
ATOM 8145 C CA . PHE B 1 455 ? -15.555 26.281 29.281 1 92.25 455 PHE B CA 1
ATOM 8146 C C . PHE B 1 455 ? -14.328 26.469 30.172 1 92.25 455 PHE B C 1
ATOM 8148 O O . PHE B 1 455 ? -13.633 27.484 30.062 1 92.25 455 PHE B O 1
ATOM 8155 N N . TYR B 1 456 ? -14.109 25.484 31.094 1 93.69 456 TYR B N 1
ATOM 8156 C CA . TYR B 1 456 ? -12.953 25.484 31.984 1 93.69 456 TYR B CA 1
ATOM 8157 C C . TYR B 1 456 ? -12.828 26.812 32.719 1 93.69 456 TYR B C 1
ATOM 8159 O O . TYR B 1 456 ? -13.75 27.234 33.438 1 93.69 456 TYR B O 1
ATOM 8167 N N . THR B 1 457 ? -11.617 27.484 32.594 1 93.19 457 THR B N 1
ATOM 8168 C CA . THR B 1 457 ? -11.414 28.766 33.25 1 93.19 457 THR B CA 1
ATOM 8169 C C . THR B 1 457 ? -11.5 29.906 32.219 1 93.19 457 THR B C 1
ATOM 8171 O O . THR B 1 457 ? -10.523 30.219 31.547 1 93.19 457 THR B O 1
ATOM 8174 N N . GLY B 1 458 ? -12.633 30.578 32.156 1 92.25 458 GLY B N 1
ATOM 8175 C CA . GLY B 1 458 ? -12.797 31.688 31.234 1 92.25 458 GLY B CA 1
ATOM 8176 C C . GLY B 1 458 ? -12.758 31.266 29.781 1 92.25 458 GLY B C 1
ATOM 8177 O O . GLY B 1 458 ? -12.336 32.031 28.922 1 92.25 458 GLY B O 1
ATOM 8178 N N . GLY B 1 459 ? -13 30.109 29.594 1 93.5 459 GLY B N 1
ATOM 8179 C CA . GLY B 1 459 ? -13.023 29.609 28.234 1 93.5 459 GLY B CA 1
ATOM 8180 C C . GLY B 1 459 ? -11.719 28.969 27.797 1 93.5 459 GLY B C 1
ATOM 8181 O O . GLY B 1 459 ? -11.586 28.5 26.672 1 93.5 459 GLY B O 1
ATOM 8182 N N . PHE B 1 460 ? -10.695 29 28.734 1 96.19 460 PHE B N 1
ATOM 8183 C CA . PHE B 1 460 ? -9.375 28.469 28.438 1 96.19 460 PHE B CA 1
ATOM 8184 C C . PHE B 1 460 ? -9.023 27.328 29.375 1 96.19 460 PHE B C 1
ATOM 8186 O O . PHE B 1 460 ? -9.219 27.422 30.578 1 96.19 460 PHE B O 1
ATOM 8193 N N . ASN B 1 461 ? -8.625 26.219 28.781 1 96.88 461 ASN B N 1
ATOM 8194 C CA . ASN B 1 461 ? -8.086 25.125 29.578 1 96.88 461 ASN B CA 1
ATOM 8195 C C . ASN B 1 461 ? -6.621 25.344 29.938 1 96.88 461 ASN B C 1
ATOM 8197 O O . ASN B 1 461 ? -5.73 25.031 29.141 1 96.88 461 ASN B O 1
ATOM 8201 N N . LEU B 1 462 ? -6.387 25.781 31.109 1 96.06 462 LEU B N 1
ATOM 8202 C CA . LEU B 1 462 ? -5.047 26.172 31.547 1 96.06 462 LEU B CA 1
ATOM 8203 C C . LEU B 1 462 ? -4.105 24.969 31.547 1 96.06 462 LEU B C 1
ATOM 8205 O O . LEU B 1 462 ? -2.896 25.125 31.359 1 96.06 462 LEU B O 1
ATOM 8209 N N . ARG B 1 463 ? -4.574 23.781 31.719 1 97.25 463 ARG B N 1
ATOM 8210 C CA . ARG B 1 463 ? -3.754 22.578 31.641 1 97.25 463 ARG B CA 1
ATOM 8211 C C . ARG B 1 463 ? -3.15 22.406 30.25 1 97.25 463 ARG B C 1
ATOM 8213 O O . ARG B 1 463 ? -1.97 22.078 30.109 1 97.25 463 ARG B O 1
ATOM 8220 N N . ALA B 1 464 ? -4 22.625 29.25 1 96.62 464 ALA B N 1
ATOM 8221 C CA . ALA B 1 464 ? -3.564 22.469 27.859 1 96.62 464 ALA B CA 1
ATOM 8222 C C . ALA B 1 464 ? -2.537 23.531 27.5 1 96.62 464 ALA B C 1
ATOM 8224 O O . ALA B 1 464 ? -1.536 23.234 26.844 1 96.62 464 ALA B O 1
ATOM 8225 N N . PHE B 1 465 ? -2.801 24.703 27.922 1 97.12 465 PHE B N 1
ATOM 8226 C CA . PHE B 1 465 ? -1.9 25.797 27.562 1 97.12 465 PHE B CA 1
ATOM 8227 C C . PHE B 1 465 ? -0.584 25.688 28.328 1 97.12 465 PHE B C 1
ATOM 8229 O O . PHE B 1 465 ? 0.472 26.047 27.797 1 97.12 465 PHE B O 1
ATOM 8236 N N . ALA B 1 466 ? -0.604 25.203 29.516 1 96.69 466 ALA B N 1
ATOM 8237 C CA . ALA B 1 466 ? 0.633 24.938 30.25 1 96.69 466 ALA B CA 1
ATOM 8238 C C . ALA B 1 466 ?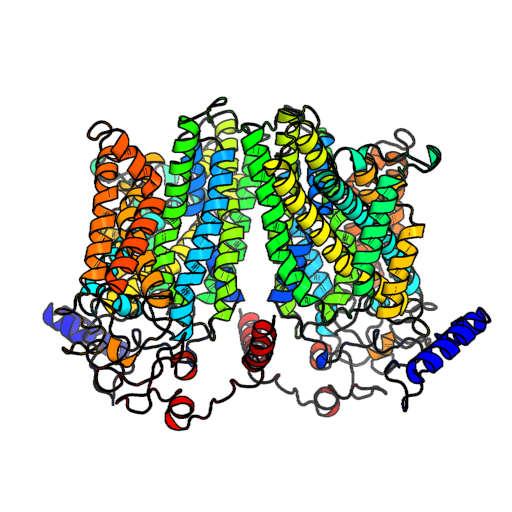 1.479 23.891 29.516 1 96.69 466 ALA B C 1
ATOM 8240 O O . ALA B 1 466 ? 2.697 24.047 29.406 1 96.69 466 ALA B O 1
ATOM 8241 N N . ALA B 1 467 ? 0.853 22.828 29.141 1 97 467 ALA B N 1
ATOM 8242 C CA . ALA B 1 467 ? 1.546 21.781 28.391 1 97 467 ALA B CA 1
ATOM 8243 C C . ALA B 1 467 ? 2.086 22.328 27.062 1 97 467 ALA B C 1
ATOM 8245 O O . ALA B 1 467 ? 3.219 22.016 26.688 1 97 467 ALA B O 1
ATOM 8246 N N . TRP B 1 468 ? 1.28 23.094 26.359 1 96.5 468 TRP B N 1
ATOM 8247 C CA . TRP B 1 468 ? 1.654 23.641 25.062 1 96.5 468 TRP B CA 1
ATOM 8248 C C . TRP B 1 468 ? 2.826 24.594 25.188 1 96.5 468 TRP B C 1
ATOM 8250 O O . TRP B 1 468 ? 3.816 24.484 24.469 1 96.5 468 TRP B O 1
ATOM 8260 N N . PHE B 1 469 ? 2.746 25.531 26.141 1 95.5 469 PHE B N 1
ATOM 8261 C CA . PHE B 1 469 ? 3.807 26.5 26.359 1 95.5 469 PHE B CA 1
ATOM 8262 C C . PHE B 1 469 ? 5.082 25.828 26.844 1 95.5 469 PHE B C 1
ATOM 8264 O O . PHE B 1 469 ? 6.184 26.219 26.453 1 95.5 469 PHE B O 1
ATOM 8271 N N . GLY B 1 470 ? 4.934 24.906 27.703 1 93.44 470 GLY B N 1
ATOM 8272 C CA . GLY B 1 470 ? 6.094 24.172 28.156 1 93.44 470 GLY B CA 1
ATOM 8273 C C . GLY B 1 470 ? 6.832 23.453 27.047 1 93.44 470 GLY B C 1
ATOM 8274 O O . GLY B 1 470 ? 8.062 23.469 27 1 93.44 470 GLY B O 1
ATOM 8275 N N . ALA B 1 471 ? 6.105 22.859 26.188 1 92.81 471 ALA B N 1
ATOM 8276 C CA . ALA B 1 471 ? 6.707 22.141 25.062 1 92.81 471 ALA B CA 1
ATOM 8277 C C . ALA B 1 471 ? 7.418 23.109 24.125 1 92.81 471 ALA B C 1
ATOM 8279 O O . ALA B 1 471 ? 8.516 22.812 23.641 1 92.81 471 ALA B O 1
ATOM 8280 N N . ILE B 1 472 ? 6.781 24.234 23.859 1 90.25 472 ILE B N 1
ATOM 8281 C CA . ILE B 1 472 ? 7.367 25.25 22.984 1 90.25 472 ILE B CA 1
ATOM 8282 C C . ILE B 1 472 ? 8.648 25.797 23.609 1 90.25 472 ILE B C 1
ATOM 8284 O O . ILE B 1 472 ? 9.648 25.984 22.922 1 90.25 472 ILE B O 1
ATOM 8288 N N . ALA B 1 473 ? 8.617 26.047 24.828 1 87.94 473 ALA B N 1
ATOM 8289 C CA . ALA B 1 473 ? 9.758 26.609 25.531 1 87.94 473 ALA B CA 1
ATOM 8290 C C . ALA B 1 473 ? 10.969 25.688 25.484 1 87.94 473 ALA B C 1
ATOM 8292 O O . ALA B 1 473 ? 12.109 26.141 25.438 1 87.94 473 ALA B O 1
ATOM 8293 N N . LEU B 1 474 ? 10.703 24.484 25.453 1 83.75 474 LEU B N 1
ATOM 8294 C CA . LEU B 1 474 ? 11.781 23.5 25.422 1 83.75 474 LEU B CA 1
ATOM 8295 C C . LEU B 1 474 ? 12.469 23.484 24.062 1 83.75 474 LEU B C 1
ATOM 8297 O O . LEU B 1 474 ? 13.672 23.219 23.984 1 83.75 474 LEU B O 1
ATOM 8301 N N . VAL B 1 475 ? 11.758 23.797 22.969 1 83.19 475 VAL B N 1
ATOM 8302 C CA . VAL B 1 475 ? 12.273 23.562 21.625 1 83.19 475 VAL B CA 1
ATOM 8303 C C . VAL B 1 475 ? 12.633 24.906 20.969 1 83.19 475 VAL B C 1
ATOM 8305 O O . VAL B 1 475 ? 13.523 24.969 20.125 1 83.19 475 VAL B O 1
ATOM 8308 N N . ILE B 1 476 ? 12.102 26 21.312 1 78.81 476 ILE B N 1
ATOM 8309 C CA . ILE B 1 476 ? 12.172 27.297 20.625 1 78.81 476 ILE B CA 1
ATOM 8310 C C . ILE B 1 476 ? 13.617 27.781 20.609 1 78.81 476 ILE B C 1
ATOM 8312 O O . ILE B 1 476 ? 14.062 28.391 19.625 1 78.81 476 ILE B O 1
ATOM 8316 N N . PRO B 1 477 ? 14.414 27.547 21.609 1 72.38 477 PRO B N 1
ATOM 8317 C CA . PRO B 1 477 ? 15.797 28.031 21.516 1 72.38 477 PRO B CA 1
ATOM 8318 C C . PRO B 1 477 ? 16.562 27.391 20.359 1 72.38 477 PRO B C 1
ATOM 8320 O O . PRO B 1 477 ? 17.406 28.047 19.75 1 72.38 477 PRO B O 1
ATOM 8323 N N . GLY B 1 478 ? 16.125 26.25 20.031 1 68.88 478 GLY B N 1
ATOM 8324 C CA . GLY B 1 478 ? 16.766 25.562 18.922 1 68.88 478 GLY B CA 1
ATOM 8325 C C . GLY B 1 478 ? 16.391 26.141 17.562 1 68.88 478 GLY B C 1
ATOM 8326 O O . GLY B 1 478 ? 17.188 26.141 16.641 1 68.88 478 GLY B O 1
ATOM 8327 N N . VAL B 1 479 ? 15.266 26.688 17.422 1 67.94 479 VAL B N 1
ATOM 8328 C CA . VAL B 1 479 ? 14.797 27.266 16.172 1 67.94 479 VAL B CA 1
ATOM 8329 C C . VAL B 1 479 ? 15.609 28.531 15.867 1 67.94 479 VAL B C 1
ATOM 8331 O O . VAL B 1 479 ? 16 28.75 14.719 1 67.94 479 VAL B O 1
ATOM 8334 N N . SER B 1 480 ? 15.852 29.266 16.844 1 66.69 480 SER B N 1
ATOM 8335 C CA . SER B 1 480 ? 16.656 30.484 16.672 1 66.69 480 SER B CA 1
ATOM 8336 C C . SER B 1 480 ? 18.062 30.141 16.203 1 66.69 480 SER B C 1
ATOM 8338 O O . SER B 1 480 ? 18.641 30.859 15.391 1 66.69 480 SER B O 1
ATOM 8340 N N . GLY B 1 481 ? 18.531 29.078 16.656 1 64.31 481 GLY B N 1
ATOM 8341 C CA . GLY B 1 481 ? 19.859 28.641 16.266 1 64.31 481 GLY B CA 1
ATOM 8342 C C . GLY B 1 481 ? 19.922 28.141 14.836 1 64.31 481 GLY B C 1
ATOM 8343 O O . GLY B 1 481 ? 20.938 28.328 14.148 1 64.31 481 GLY B O 1
ATOM 8344 N N . ALA B 1 482 ? 18.875 27.562 14.438 1 63.44 482 ALA B N 1
ATOM 8345 C CA . ALA B 1 482 ? 18.828 27.031 13.07 1 63.44 482 ALA B CA 1
ATOM 8346 C C . ALA B 1 482 ? 18.734 28.156 12.055 1 63.44 482 ALA B C 1
ATOM 8348 O O . ALA B 1 482 ? 19.297 28.078 10.961 1 63.44 482 ALA B O 1
ATOM 8349 N N . LEU B 1 483 ? 18.016 29.203 12.352 1 62.16 483 LEU B N 1
ATOM 8350 C CA . LEU B 1 483 ? 17.844 30.344 11.469 1 62.16 483 LEU B CA 1
ATOM 8351 C C . LEU B 1 483 ? 19.109 31.219 11.445 1 62.16 483 LEU B C 1
ATOM 8353 O O . LEU B 1 483 ? 19.453 31.766 10.406 1 62.16 483 LEU B O 1
ATOM 8357 N N . ASN B 1 484 ? 19.656 31.266 12.688 1 63.34 484 ASN B N 1
ATOM 8358 C CA . ASN B 1 484 ? 20.906 32 12.82 1 63.34 484 ASN B CA 1
ATOM 8359 C C . ASN B 1 484 ? 22.016 31.156 13.414 1 63.34 484 ASN B C 1
ATOM 8361 O O . ASN B 1 484 ? 22.219 31.125 14.633 1 63.34 484 ASN B O 1
ATOM 8365 N N . PRO B 1 485 ? 22.672 30.406 12.516 1 62.94 485 PRO B N 1
ATOM 8366 C CA . PRO B 1 485 ? 23.719 29.5 13.008 1 62.94 485 PRO B CA 1
ATOM 8367 C C . PRO B 1 485 ? 24.75 30.219 13.883 1 62.94 485 PRO B C 1
ATOM 8369 O O . PRO B 1 485 ? 25.188 31.328 13.547 1 62.94 485 PRO B O 1
ATOM 8372 N N . GLY B 1 486 ? 25 29.656 15.055 1 60.66 486 GLY B N 1
ATOM 8373 C CA . GLY B 1 486 ? 25.984 30.234 15.938 1 60.66 486 GLY B CA 1
ATOM 8374 C C . GLY B 1 486 ? 25.391 31.062 17.062 1 60.66 486 GLY B C 1
ATOM 8375 O O . GLY B 1 486 ? 26.078 31.422 18.016 1 60.66 486 GLY B O 1
ATOM 8376 N N . SER B 1 487 ? 24.156 31.391 17.016 1 58.75 487 SER B N 1
ATOM 8377 C CA . SER B 1 487 ? 23.547 32.312 17.969 1 58.75 487 SER B CA 1
ATOM 8378 C C . SER B 1 487 ? 23.188 31.594 19.266 1 58.75 487 SER B C 1
ATOM 8380 O O . SER B 1 487 ? 23.078 32.219 20.312 1 58.75 487 SER B O 1
ATOM 8382 N N . VAL B 1 488 ? 22.969 30.312 19.094 1 68.62 488 VAL B N 1
ATOM 8383 C CA . VAL B 1 488 ? 22.547 29.594 20.281 1 68.62 488 VAL B CA 1
ATOM 8384 C C . VAL B 1 488 ? 23.453 28.375 20.5 1 68.62 488 VAL B C 1
ATOM 8386 O O . VAL B 1 488 ? 24.219 28 19.609 1 68.62 488 VAL B O 1
ATOM 8389 N N . ALA B 1 489 ? 23.453 27.875 21.672 1 69.12 489 ALA B N 1
ATOM 8390 C CA . ALA B 1 489 ? 24.266 26.734 22.094 1 69.12 489 ALA B CA 1
ATOM 8391 C C . ALA B 1 489 ? 23.938 25.5 21.266 1 69.12 489 ALA B C 1
ATOM 8393 O O . ALA B 1 489 ? 22.828 25.328 20.781 1 69.12 489 ALA B O 1
ATOM 8394 N N . ASP B 1 490 ? 24.891 24.719 20.969 1 72.69 490 ASP B N 1
ATOM 8395 C CA . ASP B 1 490 ? 24.797 23.469 20.219 1 72.69 490 ASP B CA 1
ATOM 8396 C C . ASP B 1 490 ? 23.688 22.562 20.781 1 72.69 490 ASP B C 1
ATOM 8398 O O . ASP B 1 490 ? 23.016 21.875 20.016 1 72.69 490 ASP B O 1
ATOM 8402 N N . ALA B 1 491 ? 23.578 22.719 22.031 1 68.94 491 ALA B N 1
ATOM 8403 C CA . ALA B 1 491 ? 22.562 21.891 22.672 1 68.94 491 ALA B CA 1
ATOM 8404 C C . ALA B 1 491 ? 21.156 22.281 22.219 1 68.94 491 ALA B C 1
ATOM 8406 O O . ALA B 1 491 ? 20.312 21.406 22.016 1 68.94 491 ALA B O 1
ATOM 8407 N N . ALA B 1 492 ? 21.031 23.516 21.953 1 71.12 492 ALA B N 1
ATOM 8408 C CA . ALA B 1 492 ? 19.734 24 21.516 1 71.12 492 ALA B CA 1
ATOM 8409 C C . ALA B 1 492 ? 19.406 23.531 20.109 1 71.12 492 ALA B C 1
ATOM 8411 O O . ALA B 1 492 ? 18.266 23.172 19.797 1 71.12 492 ALA B O 1
ATOM 8412 N N . VAL B 1 493 ? 20.391 23.438 19.391 1 70.31 493 VAL B N 1
ATOM 8413 C CA . VAL B 1 493 ? 20.219 22.969 18.031 1 70.31 493 VAL B CA 1
ATOM 8414 C C . VAL B 1 493 ? 19.875 21.484 18.031 1 70.31 493 VAL B C 1
ATOM 8416 O O . VAL B 1 493 ? 19.047 21.016 17.25 1 70.31 493 VAL B O 1
ATOM 8419 N N . LYS B 1 494 ? 20.422 20.844 18.906 1 75.31 494 LYS B N 1
ATOM 8420 C CA . LYS B 1 494 ? 20.172 19.406 19.031 1 75.31 494 LYS B CA 1
ATOM 8421 C C . LYS B 1 494 ? 18.719 19.156 19.484 1 75.31 494 LYS B C 1
ATOM 8423 O O . LYS B 1 494 ? 18.078 18.219 19 1 75.31 494 LYS B O 1
ATOM 8428 N N . ILE B 1 495 ? 18.297 20 20.328 1 72.94 495 ILE B N 1
ATOM 8429 C CA . ILE B 1 495 ? 16.922 19.875 20.797 1 72.94 495 ILE B CA 1
ATOM 8430 C C . ILE B 1 495 ? 15.961 20.172 19.641 1 72.94 495 ILE B C 1
ATOM 8432 O O . ILE B 1 495 ? 14.938 19.516 19.5 1 72.94 495 ILE B O 1
ATOM 8436 N N . TYR B 1 496 ? 16.406 21.094 18.906 1 71 496 TYR B N 1
ATOM 8437 C CA . TYR B 1 496 ? 15.633 21.453 17.719 1 71 496 TYR B CA 1
ATOM 8438 C C . TYR B 1 496 ? 15.516 20.281 16.766 1 71 496 TYR B C 1
ATOM 8440 O O . TYR B 1 496 ? 14.445 20.047 16.188 1 71 496 TYR B O 1
ATOM 8448 N N . ASN B 1 497 ? 16.531 19.547 16.703 1 77.31 497 ASN B N 1
ATOM 8449 C CA . ASN B 1 497 ? 16.547 18.406 15.805 1 77.31 497 ASN B CA 1
ATOM 8450 C C . ASN B 1 497 ? 15.711 17.25 16.328 1 77.31 497 ASN B C 1
ATOM 8452 O O . ASN B 1 497 ? 15.312 16.359 15.578 1 77.31 497 ASN B O 1
ATOM 8456 N N . MET B 1 498 ? 15.375 17.344 17.547 1 78.88 498 MET B N 1
ATOM 8457 C CA . MET B 1 498 ? 14.508 16.344 18.156 1 78.88 498 MET B CA 1
ATOM 8458 C C . MET B 1 498 ? 13.148 16.938 18.5 1 78.88 498 MET B C 1
ATOM 8460 O O . MET B 1 498 ? 12.477 16.469 19.422 1 78.88 498 MET B O 1
ATOM 8464 N N . GLY B 1 499 ? 12.844 17.906 17.859 1 80.62 499 GLY B N 1
ATOM 8465 C CA . GLY B 1 499 ? 11.664 18.688 18.172 1 80.62 499 GLY B CA 1
ATOM 8466 C C . GLY B 1 499 ? 10.391 17.859 18.203 1 80.62 499 GLY B C 1
ATOM 8467 O O . GLY B 1 499 ? 9.578 18.016 19.125 1 80.62 499 GLY B O 1
ATOM 8468 N N . PHE B 1 500 ? 10.219 16.984 17.312 1 87.25 500 PHE B N 1
ATOM 8469 C CA . PHE B 1 500 ? 9.008 16.172 17.234 1 87.25 500 PHE B CA 1
ATOM 8470 C C . PHE B 1 500 ? 8.875 15.289 18.469 1 87.25 500 PHE B C 1
ATOM 8472 O O . PHE B 1 500 ? 7.852 15.312 19.156 1 87.25 500 PHE B O 1
ATOM 8479 N N . LEU B 1 501 ? 9.898 14.586 18.734 1 86 501 LEU B N 1
ATOM 8480 C CA . LEU B 1 501 ? 9.836 13.594 19.812 1 86 501 LEU B CA 1
ATOM 8481 C C . LEU B 1 501 ? 9.734 14.273 21.172 1 86 501 LEU B C 1
ATOM 8483 O O . LEU B 1 501 ? 8.922 13.875 22 1 86 501 LEU B O 1
ATOM 8487 N N . ILE B 1 502 ? 10.453 15.312 21.312 1 87.38 502 ILE B N 1
ATOM 8488 C CA . ILE B 1 502 ? 10.516 15.977 22.625 1 87.38 502 ILE B CA 1
ATOM 8489 C C . ILE B 1 502 ? 9.242 16.781 22.844 1 87.38 502 ILE B C 1
ATOM 8491 O O . ILE B 1 502 ? 8.648 16.719 23.922 1 87.38 502 ILE B O 1
ATOM 8495 N N . SER B 1 503 ? 8.867 17.5 21.875 1 90.62 503 SER B N 1
ATOM 8496 C CA . SER B 1 503 ? 7.688 18.344 22.062 1 90.62 503 SER B CA 1
ATOM 8497 C C . SER B 1 503 ? 6.43 17.5 22.219 1 90.62 503 SER B C 1
ATOM 8499 O O . SER B 1 503 ? 5.574 17.797 23.062 1 90.62 503 SER B O 1
ATOM 8501 N N . THR B 1 504 ? 6.309 16.5 21.469 1 93.38 504 THR B N 1
ATOM 8502 C CA . THR B 1 504 ? 5.141 15.633 21.531 1 93.38 504 THR B CA 1
ATOM 8503 C C . THR B 1 504 ? 5.098 14.883 22.875 1 93.38 504 THR B C 1
ATOM 8505 O O . THR B 1 504 ? 4.07 14.867 23.547 1 93.38 504 THR B O 1
ATOM 8508 N N . ALA B 1 505 ? 6.184 14.312 23.234 1 93.25 505 ALA B N 1
ATOM 8509 C CA . ALA B 1 505 ? 6.246 13.531 24.469 1 93.25 505 ALA B CA 1
ATOM 8510 C C . ALA B 1 505 ? 6.066 14.422 25.688 1 93.25 505 ALA B C 1
ATOM 8512 O O . ALA B 1 505 ? 5.355 14.055 26.625 1 93.25 505 ALA B O 1
ATOM 8513 N N . PHE B 1 506 ? 6.672 15.531 25.656 1 93.88 506 PHE B N 1
ATOM 8514 C CA . PHE B 1 506 ? 6.574 16.453 26.766 1 93.88 506 PHE B CA 1
ATOM 8515 C C . PHE B 1 506 ? 5.145 16.953 26.938 1 93.88 506 PHE B C 1
ATOM 8517 O O . PHE B 1 506 ? 4.605 16.969 28.047 1 93.88 506 PHE B O 1
ATOM 8524 N N . ALA B 1 507 ? 4.578 17.406 25.891 1 96.25 507 ALA B N 1
ATOM 8525 C CA . ALA B 1 507 ? 3.217 17.922 25.969 1 96.25 507 ALA B CA 1
ATOM 8526 C C . ALA B 1 507 ? 2.24 16.859 26.438 1 96.25 507 ALA B C 1
ATOM 8528 O O . ALA B 1 507 ? 1.344 17.125 27.234 1 96.25 507 ALA B O 1
ATOM 8529 N N . ALA B 1 508 ? 2.406 15.68 25.922 1 96.81 508 ALA B N 1
ATOM 8530 C CA . ALA B 1 508 ? 1.544 14.57 26.328 1 96.81 508 ALA B CA 1
ATOM 8531 C C . ALA B 1 508 ? 1.687 14.281 27.812 1 96.81 508 ALA B C 1
ATOM 8533 O O . ALA B 1 508 ? 0.688 14.109 28.516 1 96.81 508 ALA B O 1
ATOM 8534 N N . LEU B 1 509 ? 2.902 14.25 28.266 1 96.62 509 LEU B N 1
ATOM 8535 C CA . LEU B 1 509 ? 3.174 13.906 29.656 1 96.62 509 LEU B CA 1
ATOM 8536 C C . LEU B 1 509 ? 2.68 15.008 30.594 1 96.62 509 LEU B C 1
ATOM 8538 O O . LEU B 1 509 ? 2.053 14.727 31.609 1 96.62 509 LEU B O 1
ATOM 8542 N N . VAL B 1 510 ? 2.955 16.219 30.281 1 96.75 510 VAL B N 1
ATOM 8543 C CA . VAL B 1 510 ? 2.557 17.344 31.141 1 96.75 510 VAL B CA 1
ATOM 8544 C C . VAL B 1 510 ? 1.034 17.438 31.188 1 96.75 510 VAL B C 1
ATOM 8546 O O . VAL B 1 510 ? 0.455 17.656 32.25 1 96.75 510 VAL B O 1
ATOM 8549 N N . TYR B 1 511 ? 0.406 17.344 30.062 1 97.56 511 TYR B N 1
ATOM 8550 C CA . TYR B 1 511 ? -1.052 17.391 30.047 1 97.56 511 TYR B CA 1
ATOM 8551 C C . TYR B 1 511 ? -1.642 16.266 30.875 1 97.56 511 TYR B C 1
ATOM 8553 O O . TYR B 1 511 ? -2.609 16.453 31.609 1 97.56 511 TYR B O 1
ATOM 8561 N N . TYR B 1 512 ? -1.055 15.133 30.719 1 97.12 512 TYR B N 1
ATOM 8562 C CA . TYR B 1 512 ? -1.51 13.977 31.484 1 97.12 512 TYR B CA 1
ATOM 8563 C C . TYR B 1 512 ? -1.389 14.234 33 1 97.12 512 TYR B C 1
ATOM 8565 O O . TYR B 1 512 ? -2.332 13.992 33.75 1 97.12 512 TYR B O 1
ATOM 8573 N N . ILE B 1 513 ? -0.24 14.711 33.406 1 97.19 513 ILE B N 1
ATOM 8574 C CA . ILE B 1 513 ? 0.015 14.969 34.812 1 97.19 513 ILE B CA 1
ATOM 8575 C C . ILE B 1 513 ? -0.941 16.047 35.312 1 97.19 513 ILE B C 1
ATOM 8577 O O . ILE B 1 513 ? -1.498 15.93 36.406 1 97.19 513 ILE B O 1
ATOM 8581 N N . CYS B 1 514 ? -1.157 17.078 34.562 1 97 514 CYS B N 1
ATOM 8582 C CA . CYS B 1 514 ? -2.064 18.156 34.938 1 97 514 CYS B CA 1
ATOM 8583 C C . CYS B 1 514 ? -3.488 17.625 35.094 1 97 514 CYS B C 1
ATOM 8585 O O . CYS B 1 514 ? -4.195 18.016 36.031 1 97 514 CYS B O 1
ATOM 8587 N N . CYS B 1 515 ? -3.908 16.781 34.219 1 96.19 515 CYS B N 1
ATOM 8588 C CA . CYS B 1 515 ? -5.262 16.25 34.281 1 96.19 515 CYS B CA 1
ATOM 8589 C C . CYS B 1 515 ? -5.414 15.273 35.438 1 96.19 515 CYS B C 1
ATOM 8591 O O . CYS B 1 515 ? -6.52 15.078 35.969 1 96.19 515 CYS B O 1
ATOM 8593 N N . ARG B 1 516 ? -4.266 14.664 35.844 1 94.75 516 ARG B N 1
ATOM 8594 C CA . ARG B 1 516 ? -4.312 13.766 37 1 94.75 516 ARG B CA 1
ATOM 8595 C C . ARG B 1 516 ? -4.414 14.555 38.312 1 94.75 516 ARG B C 1
ATOM 8597 O O . ARG B 1 516 ? -5.078 14.125 39.25 1 94.75 516 ARG B O 1
ATOM 8604 N N . ILE B 1 517 ? -3.76 15.688 38.406 1 95.75 517 ILE B N 1
ATOM 8605 C CA . ILE B 1 517 ? -3.787 16.547 39.594 1 95.75 517 ILE B CA 1
ATOM 8606 C C . ILE B 1 517 ? -5.117 17.297 39.656 1 95.75 517 ILE B C 1
ATOM 8608 O O . ILE B 1 517 ? -5.738 17.375 40.719 1 95.75 517 ILE B O 1
ATOM 8612 N N . TRP B 1 518 ? -5.492 17.875 38.5 1 94.62 518 TRP B N 1
ATOM 8613 C CA . TRP B 1 518 ? -6.762 18.578 38.375 1 94.62 518 TRP B CA 1
ATOM 8614 C C . TRP B 1 518 ? -7.652 17.906 37.344 1 94.62 518 TRP B C 1
ATOM 8616 O O . TRP B 1 518 ? -7.66 18.297 36.156 1 94.62 518 TRP B O 1
ATOM 8626 N N . PRO B 1 519 ? -8.391 16.953 37.75 1 92.25 519 PRO B N 1
ATOM 8627 C CA . PRO B 1 519 ? -9.188 16.188 36.812 1 92.25 519 PRO B CA 1
ATOM 8628 C C . PRO B 1 519 ? -10.18 17.047 36.031 1 92.25 519 PRO B C 1
ATOM 8630 O O . PRO B 1 519 ? -10.695 18.031 36.562 1 92.25 519 PRO B O 1
ATOM 8633 N N . VAL B 1 520 ? -10.43 16.656 34.812 1 92.06 520 VAL B N 1
ATOM 8634 C CA . VAL B 1 520 ? -11.336 17.406 33.938 1 92.06 520 VAL B CA 1
ATOM 8635 C C . VAL B 1 520 ? -12.773 16.938 34.156 1 92.06 520 VAL B C 1
ATOM 8637 O O . VAL B 1 520 ? -13.008 15.781 34.531 1 92.06 520 VAL B O 1
ATOM 8640 N N . GLN B 1 521 ? -13.688 17.844 34 1 90.94 521 GLN B N 1
ATOM 8641 C CA . GLN B 1 521 ? -15.109 17.531 34.031 1 90.94 521 GLN B CA 1
ATOM 8642 C C . GLN B 1 521 ? -15.57 16.875 32.75 1 90.94 521 GLN B C 1
ATOM 8644 O O . GLN B 1 521 ? -15.406 17.453 31.656 1 90.94 521 GLN B O 1
ATOM 8649 N N . ILE B 1 522 ? -16.141 15.75 32.844 1 91.25 522 ILE B N 1
ATOM 8650 C CA . ILE B 1 522 ? -16.531 15 31.641 1 91.25 522 ILE B CA 1
ATOM 8651 C C . ILE B 1 522 ? -17.938 15.422 31.219 1 91.25 522 ILE B C 1
ATOM 8653 O O . ILE B 1 522 ? -18.172 15.656 30.031 1 91.25 522 ILE B O 1
ATOM 8657 N N . TYR B 1 523 ? -18.844 15.5 32.219 1 90.88 523 TYR B N 1
ATOM 8658 C CA . TYR B 1 523 ? -20.234 15.844 31.938 1 90.88 523 TYR B CA 1
ATOM 8659 C C . TYR B 1 523 ? -20.625 17.141 32.656 1 90.88 523 TYR B C 1
ATOM 8661 O O . TYR B 1 523 ? -19.938 17.578 33.562 1 90.88 523 TYR B O 1
ATOM 8669 N N . PRO B 1 524 ? -21.656 17.703 32.094 1 89.62 524 PRO B N 1
ATOM 8670 C CA . PRO B 1 524 ? -22.172 18.859 32.844 1 89.62 524 PRO B CA 1
ATOM 8671 C C . PRO B 1 524 ? -22.547 18.5 34.281 1 89.62 524 PRO B C 1
ATOM 8673 O O . PRO B 1 524 ? -22.797 17.328 34.562 1 89.62 524 PRO B O 1
ATOM 8676 N N . THR B 1 525 ? -22.578 19.469 35.125 1 85.69 525 THR B N 1
ATOM 8677 C CA . THR B 1 525 ? -22.812 19.266 36.531 1 85.69 525 THR B CA 1
ATOM 8678 C C . THR B 1 525 ? -24.125 18.531 36.781 1 85.69 525 THR B C 1
ATOM 8680 O O . THR B 1 525 ? -24.219 17.688 37.688 1 85.69 525 THR B O 1
ATOM 8683 N N . GLU B 1 526 ? -25.016 18.734 35.969 1 82.31 526 GLU B N 1
ATOM 8684 C CA . GLU B 1 526 ? -26.328 18.141 36.125 1 82.31 526 GLU B CA 1
ATOM 8685 C C . GLU B 1 526 ? -26.312 16.656 35.75 1 82.31 526 GLU B C 1
ATOM 8687 O O . GLU B 1 526 ? -27.156 15.883 36.219 1 82.31 526 GLU B O 1
ATOM 8692 N N . LEU B 1 527 ? -25.375 16.266 35 1 84.88 527 LEU B N 1
ATOM 8693 C CA . LEU B 1 527 ? -25.312 14.898 34.5 1 84.88 527 LEU B CA 1
ATOM 8694 C C . LEU B 1 527 ? -24.094 14.172 35.062 1 84.88 527 LEU B C 1
ATOM 8696 O O . LEU B 1 527 ? -23.641 13.18 34.469 1 84.88 527 LEU B O 1
ATOM 8700 N N . ARG B 1 528 ? -23.547 14.57 36.156 1 79.81 528 ARG B N 1
ATOM 8701 C CA . ARG B 1 528 ? -22.281 14.086 36.688 1 79.81 528 ARG B CA 1
ATOM 8702 C C . ARG B 1 528 ? -22.391 12.633 37.125 1 79.81 528 ARG B C 1
ATOM 8704 O O . ARG B 1 528 ? -21.406 11.898 37.125 1 79.81 528 ARG B O 1
ATOM 8711 N N . ALA B 1 529 ? -23.516 12.172 37.344 1 73.38 529 ALA B N 1
ATOM 8712 C CA . ALA B 1 529 ? -23.734 10.836 37.875 1 73.38 529 ALA B CA 1
ATOM 8713 C C . ALA B 1 529 ? -23.75 9.781 36.781 1 73.38 529 ALA B C 1
ATOM 8715 O O . ALA B 1 529 ? -23.719 8.586 37.031 1 73.38 529 ALA B O 1
ATOM 8716 N N . LYS B 1 530 ? -23.578 10.18 35.625 1 81.94 530 LYS B N 1
ATOM 8717 C CA . LYS B 1 530 ? -23.688 9.242 34.5 1 81.94 530 LYS B CA 1
ATOM 8718 C C . LYS B 1 530 ? -22.406 8.438 34.344 1 81.94 530 LYS B C 1
ATOM 8720 O O . LYS B 1 530 ? -21.359 8.797 34.875 1 81.94 530 LYS B O 1
ATOM 8725 N N . ASP B 1 531 ? -22.469 7.367 33.594 1 83.38 531 ASP B N 1
ATOM 8726 C CA . ASP B 1 531 ? -21.375 6.426 33.406 1 83.38 531 ASP B CA 1
ATOM 8727 C C . ASP B 1 531 ? -20.25 7.07 32.594 1 83.38 531 ASP B C 1
ATOM 8729 O O . ASP B 1 531 ? -20.484 7.652 31.531 1 83.38 531 ASP B O 1
ATOM 8733 N N . ALA B 1 532 ? -19.125 7.074 33.219 1 87.5 532 ALA B N 1
ATOM 8734 C CA . ALA B 1 532 ? -17.953 7.637 32.562 1 87.5 532 ALA B CA 1
ATOM 8735 C C . ALA B 1 532 ? -16.922 6.559 32.281 1 87.5 532 ALA B C 1
ATOM 8737 O O . ALA B 1 532 ? -15.711 6.816 32.312 1 87.5 532 ALA B O 1
ATOM 8738 N N . SER B 1 533 ? -17.438 5.316 32.062 1 88.81 533 SER B N 1
ATOM 8739 C CA . SER B 1 533 ? -16.547 4.238 31.656 1 88.81 533 SER B CA 1
ATOM 8740 C C . SER B 1 533 ? -16.047 4.453 30.234 1 88.81 533 SER B C 1
ATOM 8742 O O . SER B 1 533 ? -16.422 5.434 29.578 1 88.81 533 SER B O 1
ATOM 8744 N N . TRP B 1 534 ? -15.156 3.629 29.828 1 91.88 534 TRP B N 1
ATOM 8745 C CA . TRP B 1 534 ? -14.547 3.789 28.516 1 91.88 534 TRP B CA 1
ATOM 8746 C C . TRP B 1 534 ? -15.609 3.881 27.422 1 91.88 534 TRP B C 1
ATOM 8748 O O . TRP B 1 534 ? -16.375 2.943 27.219 1 91.88 534 TRP B O 1
ATOM 8758 N N . GLU B 1 535 ? -15.641 4.949 26.781 1 92.88 535 GLU B N 1
ATOM 8759 C CA . GLU B 1 535 ? -16.516 5.27 25.656 1 92.88 535 GLU B CA 1
ATOM 8760 C C . GLU B 1 535 ? -17.969 4.871 25.969 1 92.88 535 GLU B C 1
ATOM 8762 O O . GLU B 1 535 ? -18.609 4.195 25.156 1 92.88 535 GLU B O 1
ATOM 8767 N N . ALA B 1 536 ? -18.469 5.32 27.047 1 88.94 536 ALA B N 1
ATOM 8768 C CA . ALA B 1 536 ? -19.828 5.035 27.484 1 88.94 536 ALA B CA 1
ATOM 8769 C C . ALA B 1 536 ? -20.844 5.719 26.578 1 88.94 536 ALA B C 1
ATOM 8771 O O . ALA B 1 536 ? -21.953 5.215 26.391 1 88.94 536 ALA B O 1
ATOM 8772 N N . MET B 1 537 ? -20.438 6.781 26 1 90.06 537 MET B N 1
ATOM 8773 C CA . MET B 1 537 ? -21.375 7.559 25.203 1 90.06 537 MET B CA 1
ATOM 8774 C C . MET B 1 537 ? -21.297 7.156 23.734 1 90.06 537 MET B C 1
ATOM 8776 O O . MET B 1 537 ? -21.859 7.824 22.859 1 90.06 537 MET B O 1
ATOM 8780 N N . ARG B 1 538 ? -20.609 6.137 23.438 1 87.5 538 ARG B N 1
ATOM 8781 C CA . ARG B 1 538 ? -20.359 5.727 22.062 1 87.5 538 ARG B CA 1
ATOM 8782 C C . ARG B 1 538 ? -21.672 5.441 21.328 1 87.5 538 ARG B C 1
ATOM 8784 O O . ARG B 1 538 ? -21.812 5.77 20.141 1 87.5 538 ARG B O 1
ATOM 8791 N N . TYR B 1 539 ? -22.703 4.938 22.016 1 84 539 TYR B N 1
ATOM 8792 C CA . TYR B 1 539 ? -23.938 4.492 21.375 1 84 539 TYR B CA 1
ATOM 8793 C C . TYR B 1 539 ? -24.859 5.668 21.094 1 84 539 TYR B C 1
ATOM 8795 O O . TYR B 1 539 ? -25.672 5.621 20.156 1 84 539 TYR B O 1
ATOM 8803 N N . THR B 1 540 ? -24.734 6.734 21.859 1 88.69 540 THR B N 1
ATOM 8804 C CA . THR B 1 540 ? -25.578 7.906 21.672 1 88.69 540 THR B CA 1
ATOM 8805 C C . THR B 1 540 ? -24.812 9.023 20.969 1 88.69 540 THR B C 1
ATOM 8807 O O . THR B 1 540 ? -25.312 10.141 20.844 1 88.69 540 THR B O 1
ATOM 8810 N N . GLU B 1 541 ? -23.625 8.766 20.547 1 92.06 541 GLU B N 1
ATOM 8811 C CA . GLU B 1 541 ? -22.781 9.719 19.828 1 92.06 541 GLU B CA 1
ATOM 8812 C C . GLU B 1 541 ? -22.656 11.031 20.609 1 92.06 541 GLU B C 1
ATOM 8814 O O . GLU B 1 541 ? -22.703 12.109 20.016 1 92.06 541 GLU B O 1
ATOM 8819 N N . GLY B 1 542 ? -22.656 10.992 21.969 1 92.88 542 GLY B N 1
ATOM 8820 C CA . GLY B 1 542 ? -22.344 12.125 22.812 1 92.88 542 GLY B CA 1
ATOM 8821 C C . GLY B 1 542 ? -23.578 12.867 23.297 1 92.88 542 GLY B C 1
ATOM 8822 O O . GLY B 1 542 ? -23.469 13.984 23.812 1 92.88 542 GLY B O 1
ATOM 8823 N N . PHE B 1 543 ? -24.781 12.258 23.156 1 92.5 543 PHE B N 1
ATOM 8824 C CA . PHE B 1 543 ? -26.016 12.914 23.578 1 92.5 543 PHE B CA 1
ATOM 8825 C C . PHE B 1 543 ? -26.703 12.109 24.656 1 92.5 543 PHE B C 1
ATOM 8827 O O . PHE B 1 543 ? -26.594 10.883 24.703 1 92.5 543 PHE B O 1
ATOM 8834 N N . PHE B 1 544 ? -27.328 12.844 25.516 1 90 544 PHE B N 1
ATOM 8835 C CA . PHE B 1 544 ? -28.203 12.266 26.531 1 90 544 PHE B CA 1
ATOM 8836 C C . PHE B 1 544 ? -29.656 12.641 26.266 1 90 544 PHE B C 1
ATOM 8838 O O . PHE B 1 544 ? -29.938 13.648 25.609 1 90 544 PHE B O 1
ATOM 8845 N N . PRO B 1 545 ? -30.531 11.789 26.688 1 86.88 545 PRO B N 1
ATOM 8846 C CA . PRO B 1 545 ? -31.938 12.117 26.5 1 86.88 545 PRO B CA 1
ATOM 8847 C C . PRO B 1 545 ? -32.344 13.438 27.156 1 86.88 545 PRO B C 1
ATOM 8849 O O . PRO B 1 545 ? -33.281 14.102 26.688 1 86.88 545 PRO B O 1
ATOM 8852 N N . GLU B 1 546 ? -31.672 13.891 28.125 1 85.06 546 GLU B N 1
ATOM 8853 C CA . GLU B 1 546 ? -31.984 15.094 28.891 1 85.06 546 GLU B CA 1
ATOM 8854 C C . GLU B 1 546 ? -31.516 16.344 28.156 1 85.06 546 GLU B C 1
ATOM 8856 O O . GLU B 1 546 ? -31.922 17.469 28.516 1 85.06 546 GLU B O 1
ATOM 8861 N N . ASP B 1 547 ? -30.797 16.156 27.141 1 88.75 547 ASP B N 1
ATOM 8862 C CA . ASP B 1 547 ? -30.25 17.297 26.438 1 88.75 547 ASP B CA 1
ATOM 8863 C C . ASP B 1 547 ? -31.328 18.062 25.703 1 88.75 547 ASP B C 1
ATOM 8865 O O . ASP B 1 547 ? -32.312 17.484 25.234 1 88.75 547 ASP B O 1
ATOM 8869 N N . GLU B 1 548 ? -31.125 19.312 25.609 1 83.12 548 GLU B N 1
ATOM 8870 C CA . GLU B 1 548 ? -32.125 20.203 25 1 83.12 548 GLU B CA 1
ATOM 8871 C C . GLU B 1 548 ? -32.25 19.906 23.516 1 83.12 548 GLU B C 1
ATOM 8873 O O . GLU B 1 548 ? -33.375 19.969 22.969 1 83.12 548 GLU B O 1
ATOM 8878 N N . ILE B 1 549 ? -31.156 19.688 22.891 1 87 549 ILE B N 1
ATOM 8879 C CA . ILE B 1 549 ? -31.172 19.453 21.453 1 87 549 ILE B CA 1
ATOM 8880 C C . ILE B 1 549 ? -30.578 18.078 21.156 1 87 549 ILE B C 1
ATOM 8882 O O . ILE B 1 549 ? -29.453 17.766 21.578 1 87 549 ILE B O 1
ATOM 8886 N N . VAL B 1 550 ? -31.375 17.219 20.484 1 87.81 550 VAL B N 1
ATOM 8887 C CA . VAL B 1 550 ? -30.922 15.93 19.984 1 87.81 550 VAL B CA 1
ATOM 8888 C C . VAL B 1 550 ? -31.234 15.828 18.484 1 87.81 550 VAL B C 1
ATOM 8890 O O . VAL B 1 550 ? -32.375 16 18.078 1 87.81 550 VAL B O 1
ATOM 8893 N N . PRO B 1 551 ? -30.219 15.625 17.781 1 87.06 551 PRO B N 1
ATOM 8894 C CA . PRO B 1 551 ? -30.438 15.531 16.344 1 87.06 551 PRO B CA 1
ATOM 8895 C C . PRO B 1 551 ? -31.516 14.5 15.984 1 87.06 551 PRO B C 1
ATOM 8897 O O . PRO B 1 551 ? -31.625 13.469 16.641 1 87.06 551 PRO B O 1
ATOM 8900 N N . ASP B 1 552 ? -32.125 14.711 14.898 1 82.81 552 ASP B N 1
ATOM 8901 C CA . ASP B 1 552 ? -33.25 13.883 14.461 1 82.81 552 ASP B CA 1
ATOM 8902 C C . ASP B 1 552 ? -32.812 12.445 14.219 1 82.81 552 ASP B C 1
ATOM 8904 O O . ASP B 1 552 ? -33.562 11.508 14.562 1 82.81 552 ASP B O 1
ATOM 8908 N N . TYR B 1 553 ? -31.688 12.312 13.664 1 84.5 553 TYR B N 1
ATOM 8909 C CA . TYR B 1 553 ? -31.234 10.977 13.281 1 84.5 553 TYR B CA 1
ATOM 8910 C C . TYR B 1 553 ? -30.844 10.164 14.508 1 84.5 553 TYR B C 1
ATOM 8912 O O . TYR B 1 553 ? -30.656 8.945 14.43 1 84.5 553 TYR B O 1
ATOM 8920 N N . LEU B 1 554 ? -30.844 10.781 15.734 1 86.75 554 LEU B N 1
ATOM 8921 C CA . LEU B 1 554 ? -30.438 10.102 16.953 1 86.75 554 LEU B CA 1
ATOM 8922 C C . LEU B 1 554 ? -31.609 9.984 17.922 1 86.75 554 LEU B C 1
ATOM 8924 O O . LEU B 1 554 ? -31.469 9.422 19.016 1 86.75 554 LEU B O 1
ATOM 8928 N N . GLN B 1 555 ? -32.688 10.461 17.609 1 82.56 555 GLN B N 1
ATOM 8929 C CA . GLN B 1 555 ? -33.812 10.516 18.516 1 82.56 555 GLN B CA 1
ATOM 8930 C C . GLN B 1 555 ? -34.25 9.109 18.953 1 82.56 555 GLN B C 1
ATOM 8932 O O . GLN B 1 555 ? -34.5 8.867 20.141 1 82.56 555 GLN B O 1
ATOM 8937 N N . GLU B 1 556 ? -34.188 8.289 17.969 1 74.94 556 GLU B N 1
ATOM 8938 C CA . GLU B 1 556 ? -34.625 6.93 18.281 1 74.94 556 GLU B CA 1
ATOM 8939 C C . GLU B 1 556 ? -33.625 6.219 19.188 1 74.94 556 GLU B C 1
ATOM 8941 O O . GLU B 1 556 ? -34 5.5 20.109 1 74.94 556 GLU B O 1
ATOM 8946 N N . THR B 1 557 ? -32.406 6.387 18.906 1 78.69 557 THR B N 1
ATOM 8947 C CA . THR B 1 557 ? -31.375 5.707 19.656 1 78.69 557 THR B CA 1
ATOM 8948 C C . THR B 1 557 ? -31.219 6.328 21.047 1 78.69 557 THR B C 1
ATOM 8950 O O . THR B 1 557 ? -31.062 5.613 22.031 1 78.69 557 THR B O 1
ATOM 8953 N N . VAL B 1 558 ? -31.328 7.562 21.156 1 80.19 558 VAL B N 1
ATOM 8954 C CA . VAL B 1 558 ? -31.047 8.281 22.391 1 80.19 558 VAL B CA 1
ATOM 8955 C C . VAL B 1 558 ? -32.281 8.281 23.297 1 80.19 558 VAL B C 1
ATOM 8957 O O . VAL B 1 558 ? -32.188 8.047 24.5 1 80.19 558 VAL B O 1
ATOM 8960 N N . ILE B 1 559 ? -33.406 8.5 22.734 1 66.19 559 ILE B N 1
ATOM 8961 C CA . ILE B 1 559 ? -34.625 8.672 23.531 1 66.19 559 ILE B CA 1
ATOM 8962 C C . ILE B 1 559 ? -35.281 7.316 23.766 1 66.19 559 ILE B C 1
ATOM 8964 O O . ILE B 1 559 ? -35.719 7.016 24.875 1 66.19 559 ILE B O 1
ATOM 8968 N N . GLU B 1 560 ? -35.25 6.492 22.703 1 63.16 560 GLU B N 1
ATOM 8969 C CA . GLU B 1 560 ? -36 5.246 22.844 1 63.16 560 GLU B CA 1
ATOM 8970 C C . GLU B 1 560 ? -35.094 4.102 23.281 1 63.16 560 GLU B C 1
ATOM 8972 O O . GLU B 1 560 ? -35.562 3.055 23.719 1 63.16 560 GLU B O 1
ATOM 8977 N N . GLY B 1 561 ? -33.875 4.324 23.516 1 57.16 561 GLY B N 1
ATOM 8978 C CA . GLY B 1 561 ? -32.906 3.314 23.953 1 57.16 561 GLY B CA 1
ATOM 8979 C C . GLY B 1 561 ? -32.75 2.17 22.984 1 57.16 561 GLY B C 1
ATOM 8980 O O . GLY B 1 561 ? -32.344 1.07 23.359 1 57.16 561 GLY B O 1
ATOM 8981 N N . ILE B 1 562 ? -33.438 2.312 21.859 1 49.97 562 ILE B N 1
ATOM 8982 C CA . ILE B 1 562 ? -33.406 1.235 20.875 1 49.97 562 ILE B CA 1
ATOM 8983 C C . ILE B 1 562 ? -32.094 1.272 20.109 1 49.97 562 ILE B C 1
ATOM 8985 O O . ILE B 1 562 ? -31.734 2.297 19.516 1 49.97 562 ILE B O 1
ATOM 8989 N N . THR B 1 563 ? -31.312 0.619 20.594 1 49.88 563 THR B N 1
ATOM 8990 C CA . THR B 1 563 ? -30.047 0.481 19.859 1 49.88 563 THR B CA 1
ATOM 8991 C C . THR B 1 563 ? -30.312 0.032 18.438 1 49.88 563 THR B C 1
ATOM 8993 O O . THR B 1 563 ? -30.812 -1.069 18.203 1 49.88 563 THR B O 1
ATOM 8996 N N . VAL B 1 564 ? -30.906 0.846 17.641 1 43.16 564 VAL B N 1
ATOM 8997 C CA . VAL B 1 564 ? -31.078 0.488 16.234 1 43.16 564 VAL B CA 1
ATOM 8998 C C . VAL B 1 564 ? -29.812 -0.219 15.727 1 43.16 564 VAL B C 1
ATOM 9000 O O . VAL B 1 564 ? -28.719 0.336 15.789 1 43.16 564 VAL B O 1
ATOM 9003 N N . LYS B 1 565 ? -29.844 -1.51 15.852 1 39.03 565 LYS B N 1
ATOM 9004 C CA . LYS B 1 565 ? -28.797 -2.307 15.234 1 39.03 565 LYS B CA 1
ATOM 9005 C C . LYS B 1 565 ? -28.422 -1.753 13.859 1 39.03 565 LYS B C 1
ATOM 9007 O O . LYS B 1 565 ? -29.297 -1.469 13.039 1 39.03 565 LYS B O 1
ATOM 9012 N N . PRO B 1 566 ? -27.391 -1.102 13.789 1 35.94 566 PRO B N 1
ATOM 9013 C CA . PRO B 1 566 ? -27.094 -0.717 12.406 1 35.94 566 PRO B CA 1
ATOM 9014 C C . PRO B 1 566 ? -27.672 -1.698 11.383 1 35.94 566 PRO B C 1
ATOM 9016 O O . PRO B 1 566 ? -27.844 -2.879 11.695 1 35.94 566 PRO B O 1
ATOM 9019 N N . SER B 1 567 ? -28.438 -1.401 10.453 1 30.55 567 SER B N 1
ATOM 9020 C CA . SER B 1 567 ? -28.859 -2.324 9.398 1 30.55 567 SER B CA 1
ATOM 9021 C C . SER B 1 567 ? -27.812 -3.428 9.195 1 30.55 567 SER B C 1
ATOM 9023 O O . SER B 1 567 ? -26.625 -3.199 9.367 1 30.55 567 SER B O 1
ATOM 9025 N N . LYS B 1 568 ? -28.188 -4.812 9.188 1 33.72 568 LYS B N 1
ATOM 9026 C CA . LYS B 1 568 ? -27.484 -6.086 9.172 1 33.72 568 LYS B CA 1
ATOM 9027 C C . LYS B 1 568 ? -26.156 -5.965 8.438 1 33.72 568 LYS B C 1
ATOM 9029 O O . LYS B 1 568 ? -25.438 -6.953 8.266 1 33.72 568 LYS B O 1
ATOM 9034 N N . GLY B 1 569 ? -25.953 -5.059 7.52 1 29.44 569 GLY B N 1
ATOM 9035 C CA . GLY B 1 569 ? -24.719 -5.336 6.812 1 29.44 569 GLY B CA 1
ATOM 9036 C C . GLY B 1 569 ? -23.484 -5.184 7.684 1 29.44 569 GLY B C 1
ATOM 9037 O O . GLY B 1 569 ? -22.562 -6.008 7.621 1 29.44 569 GLY B O 1
ATOM 9038 N N . SER B 1 570 ? -23.078 -3.934 8.297 1 31.03 570 SER B N 1
ATOM 9039 C CA . SER B 1 570 ? -21.703 -3.721 8.773 1 31.03 570 SER B CA 1
ATOM 9040 C C . SER B 1 570 ? -21.562 -4.09 10.242 1 31.03 570 SER B C 1
ATOM 9042 O O . SER B 1 570 ? -20.547 -4.633 10.656 1 31.03 570 SER B O 1
ATOM 9044 N N . LEU B 1 571 ? -22.453 -3.736 11.227 1 33.16 571 LEU B N 1
ATOM 9045 C CA . LEU B 1 571 ? -22.109 -3.607 12.641 1 33.16 571 LEU B CA 1
ATOM 9046 C C . LEU B 1 571 ? -22.344 -4.922 13.383 1 33.16 571 LEU B C 1
ATOM 9048 O O . LEU B 1 571 ? -21.984 -5.059 14.547 1 33.16 571 LEU B O 1
ATOM 9052 N N . GLU B 1 572 ? -23.297 -5.625 13.062 1 34.31 572 GLU B N 1
ATOM 9053 C CA . GLU B 1 572 ? -23.656 -6.707 13.969 1 34.31 572 GLU B CA 1
ATOM 9054 C C . GLU B 1 572 ? -22.469 -7.66 14.18 1 34.31 572 GLU B C 1
ATOM 9056 O O . GLU B 1 572 ? -22.344 -8.266 15.25 1 34.31 572 GLU B O 1
ATOM 9061 N N . GLU B 1 573 ? -21.703 -7.871 13.156 1 35.25 573 GLU B N 1
ATOM 9062 C CA . GLU B 1 573 ? -20.625 -8.844 13.344 1 35.25 573 GLU B CA 1
ATOM 9063 C C . GLU B 1 573 ? -19.547 -8.305 14.281 1 35.25 573 GLU B C 1
ATOM 9065 O O . GLU B 1 573 ? -18.734 -9.078 14.812 1 35.25 573 GLU B O 1
ATOM 9070 N N . GLU B 1 574 ? -19.578 -7.031 14.594 1 33.44 574 GLU B N 1
ATOM 9071 C CA . GLU B 1 574 ? -18.578 -6.531 15.516 1 33.44 574 GLU B CA 1
ATOM 9072 C C . GLU B 1 574 ? -18.969 -6.805 16.969 1 33.44 574 GLU B C 1
ATOM 9074 O O . GLU B 1 574 ? -18.109 -7.031 17.812 1 33.44 574 GLU B O 1
ATOM 9079 N N . THR B 1 575 ? -20.172 -6.68 17.391 1 35.25 575 THR B N 1
ATOM 9080 C CA . THR B 1 575 ? -20.531 -6.906 18.781 1 35.25 575 THR B CA 1
ATOM 9081 C C . THR B 1 575 ? -20.297 -8.359 19.172 1 35.25 575 THR B C 1
ATOM 9083 O O . THR B 1 575 ? -19.875 -8.648 20.297 1 35.25 575 THR B O 1
ATOM 9086 N N . MET B 1 576 ? -20.641 -9.273 18.344 1 34.28 576 MET B N 1
ATOM 9087 C CA . MET B 1 576 ? -20.391 -10.664 18.719 1 34.28 576 MET B CA 1
ATOM 9088 C C . MET B 1 576 ? -18.891 -10.953 18.75 1 34.28 576 MET B C 1
ATOM 9090 O O . MET B 1 576 ? -18.438 -11.727 19.594 1 34.28 576 MET B O 1
ATOM 9094 N N . ASP B 1 577 ? -18.078 -10.312 17.953 1 32.53 577 ASP B N 1
ATOM 9095 C CA . ASP B 1 577 ? -16.641 -10.539 17.984 1 32.53 577 ASP B CA 1
ATOM 9096 C C . ASP B 1 577 ? -15.984 -9.805 19.156 1 32.53 577 ASP B C 1
ATOM 9098 O O . ASP B 1 577 ? -14.992 -10.281 19.719 1 32.53 577 ASP B O 1
ATOM 9102 N N . MET B 1 578 ? -16.391 -8.719 19.656 1 32.75 578 MET B N 1
ATOM 9103 C CA . MET B 1 578 ? -15.875 -8.125 20.875 1 32.75 578 MET B CA 1
ATOM 9104 C C . MET B 1 578 ? -16.266 -8.945 22.094 1 32.75 578 MET B C 1
ATOM 9106 O O . MET B 1 578 ? -15.531 -9.008 23.078 1 32.75 578 MET B O 1
ATOM 9110 N N . GLN B 1 579 ? -17.328 -9.453 22.281 1 30.72 579 GLN B N 1
ATOM 9111 C CA . GLN B 1 579 ? -17.594 -10.336 23.406 1 30.72 579 GLN B CA 1
ATOM 9112 C C . GLN B 1 579 ? -16.703 -11.578 23.359 1 30.72 579 GLN B C 1
ATOM 9114 O O . GLN B 1 579 ? -16.266 -12.07 24.391 1 30.72 579 GLN B O 1
ATOM 9119 N N . LYS B 1 580 ? -16.391 -12.117 22.281 1 33.66 580 LYS B N 1
ATOM 9120 C CA . LYS B 1 580 ? -15.469 -13.242 22.219 1 33.66 580 LYS B CA 1
ATOM 9121 C C . LYS B 1 580 ? -14.023 -12.773 22.375 1 33.66 580 LYS B C 1
ATOM 9123 O O . LYS B 1 580 ? -13.188 -13.516 22.906 1 33.66 580 LYS B O 1
ATOM 9128 N N . GLU B 1 581 ? -13.641 -11.633 21.922 1 29.66 581 GLU B N 1
ATOM 9129 C CA . GLU B 1 581 ? -12.273 -11.219 22.203 1 29.66 581 GLU B CA 1
ATOM 9130 C C . GLU B 1 581 ? -12.109 -10.758 23.641 1 29.66 581 GLU B C 1
ATOM 9132 O O . GLU B 1 581 ? -11 -10.727 24.172 1 29.66 581 GLU B O 1
ATOM 9137 N N . ALA B 1 582 ? -13.023 -10.219 24.312 1 30.47 582 ALA B N 1
ATOM 9138 C CA . ALA B 1 582 ? -12.898 -10.008 25.766 1 30.47 582 ALA B CA 1
ATOM 9139 C C . ALA B 1 582 ? -12.734 -11.328 26.5 1 30.47 582 ALA B C 1
ATOM 9141 O O . ALA B 1 582 ? -12.391 -11.352 27.688 1 30.47 582 ALA B O 1
ATOM 9142 N N . MET B 1 583 ? -13.25 -12.391 25.969 1 29.52 583 MET B N 1
ATOM 9143 C CA . MET B 1 583 ? -13.023 -13.633 26.719 1 29.52 583 MET B CA 1
ATOM 9144 C C . MET B 1 583 ? -11.625 -14.18 26.453 1 29.52 583 MET B C 1
ATOM 9146 O O . MET B 1 583 ? -11.188 -15.117 27.125 1 29.52 583 MET B O 1
ATOM 9150 N N . PHE B 1 584 ? -10.984 -13.914 25.312 1 25.98 584 PHE B N 1
ATOM 9151 C CA . PHE B 1 584 ? -9.609 -14.391 25.328 1 25.98 584 PHE B CA 1
ATOM 9152 C C . PHE B 1 584 ? -8.656 -13.273 25.75 1 25.98 584 PHE B C 1
ATOM 9154 O O . PHE B 1 584 ? -8.844 -12.117 25.375 1 25.98 584 PHE B O 1
#